Protein 8JB1 (pdb70)

Foldseek 3Di:
DDPPCVVVQLVLLVLCQVLQVLCCPVAVEWEAALPHTPPPDDSVVVSVRQVCLCLFLVDDSVLQVVLSVLVSPQQFAHAHEYSHVQSVDQVVDPHPPSNVSCCVLPVVTRDDHNDDDAAEAEEEDQPLQNLLLVLCQVVVCSRRVHYAYAEYEEADDDLCVLVVSLVPSQQDPQQGGRPADWDADSVQCWIDGHPHTYHYHHDPFLQEAQCVVSVAAQYEYEYAPPPAQEPVRQCSNVNHHRYQAYEYLAHHDDPAAADQPLQCLVVDDLPHRYHYPHALLQNACLVVQVLCCVPWHFQAKEKEKAFEQDDQEECAADDHPDNQRNHRLQPDWTKAADCNQVSSCVRVVVCPPRYYYTYIYYNDHWKMKIKMKTQTNWADDLVVVLVSQSCCCSPNSQVQAEAEDADPPDDGSVCAPPQHSWYWDSVPWDGGTSITITMIMGGSRNNSSNSSVVSNCVSSVNDRHYGD/DCPVVVVLLVLLVLVQVLQVLCCPPALEFEAAQPGTPHPDHSVVVVVRQCCCVLQPPGGGSVLLSVVSVLVNPQQFHHFYEHSHVLSVVDVVVDDDDSNVSCCVLCVVTRPDHNDDDAAEAEEEDCPLQNLLLVLVQVVVCSNFVHYAHAEYEDADDDLCVLVVSLVCNQQDPQQGGRPADWDADSVQQWIDGHPHTYHYHHDDFLQAAACVVRVAAQYEYEYAPPPAQECVRQCSNVNHHRYQAYEYAAHHDDPAQADQPLQCLVVDDPPHRYHYPHALVLLACLVPCVLCCVVWRFQAKEKEKAFEQDDQEDCDADDHDFDRRRHHLQPDFDKGDDCNQVSSCSRVVVCVPRYYYIYTYHNDHWKMKMKMKTQTPFADDLVVSLVSLCCCCCPNSLVQQEAEDADPDDDRSVQNPRQHSWYWHSVPWDGDTRITITMIMGGRNNNSSNSSVVSSCVNSVRDGDYGD

B-factor: mean 45.36, std 25.57, range [11.89, 153.7]

Radius of gyration: 29.37 Å; Cα contacts (8 Å, |Δi|>4): 1991; chains: 2; bounding box: 68×68×84 Å

Nearest PDB structures (foldseek):
  8jb1-assembly1_A-2  TM=1.002E+00  e=1.514E-96  Corynebacterium glutamicum ATCC 13032
  4boy-assembly1_A  TM=9.508E-01  e=4.378E-37  Thermosynechococcus vestitus
  3doc-assembly1_A  TM=9.496E-01  e=2.221E-36  Brucella abortus 2308
  3hja-assembly1_C  TM=9.270E-01  e=7.914E-35  Borreliella burgdorferi B31
  9iil-assembly1_B  TM=9.181E-01  e=3.804E-34  Acinetobacter baumannii

Structure (mmCIF, N/CA/C/O backbone):
data_8JB1
#
_entry.id   8JB1
#
_cell.length_a   92.754
_cell.length_b   92.754
_cell.length_c   287.554
_cell.angle_alpha   90.00
_cell.angle_beta   90.00
_cell.angle_gamma   90.00
#
_symmetry.space_group_name_H-M   'P 43 2 2'
#
loop_
_entity.id
_entity.type
_entity.pdbx_description
1 polymer 'Glyceraldehyde-3-phosphate dehydrogenase'
2 non-polymer 'NADP NICOTINAMIDE-ADENINE-DINUCLEOTIDE PHOSPHATE'
3 non-polymer GLYCEROL
4 water water
#
loop_
_atom_site.group_PDB
_atom_site.id
_atom_site.type_symbol
_atom_site.label_atom_id
_atom_site.label_alt_id
_atom_site.label_comp_id
_atom_site.label_asym_id
_atom_site.label_entity_id
_atom_site.label_seq_id
_atom_site.pdbx_PDB_ins_code
_atom_site.Cartn_x
_atom_site.Cartn_y
_atom_site.Cartn_z
_atom_site.occupancy
_atom_site.B_iso_or_equiv
_atom_site.auth_seq_id
_atom_site.auth_comp_id
_atom_site.auth_asym_id
_atom_site.auth_atom_id
_atom_site.pdbx_PDB_model_num
ATOM 1 N N . HIS A 1 3 ? -27.995 12.824 21.212 1.00 74.52 3 HIS A N 1
ATOM 2 C CA . HIS A 1 3 ? -29.290 13.419 21.652 1.00 78.79 3 HIS A CA 1
ATOM 3 C C . HIS A 1 3 ? -29.149 13.811 23.128 1.00 74.51 3 HIS A C 1
ATOM 4 O O . HIS A 1 3 ? -28.034 13.880 23.646 1.00 74.94 3 HIS A O 1
ATOM 11 N N . ASN A 1 4 ? -30.283 14.110 23.779 1.00 65.35 4 ASN A N 1
ATOM 12 C CA . ASN A 1 4 ? -30.329 14.428 25.196 1.00 67.56 4 ASN A CA 1
ATOM 13 C C . ASN A 1 4 ? -31.734 14.178 25.741 1.00 66.35 4 ASN A C 1
ATOM 14 O O . ASN A 1 4 ? -32.645 13.806 24.995 1.00 69.27 4 ASN A O 1
ATOM 19 N N . HIS A 1 5 ? -31.891 14.431 27.049 1.00 57.60 5 HIS A N 1
ATOM 20 C CA . HIS A 1 5 ? -33.171 14.365 27.729 1.00 56.96 5 HIS A CA 1
ATOM 21 C C . HIS A 1 5 ? -33.374 15.652 28.535 1.00 59.18 5 HIS A C 1
ATOM 22 O O . HIS A 1 5 ? -33.764 15.609 29.702 1.00 53.28 5 HIS A O 1
ATOM 29 N N . LYS A 1 6 ? -33.097 16.809 27.916 1.00 73.59 6 LYS A N 1
ATOM 30 C CA . LYS A 1 6 ? -33.308 18.109 28.550 1.00 81.70 6 LYS A CA 1
ATOM 31 C C . LYS A 1 6 ? -34.795 18.321 28.845 1.00 84.52 6 LYS A C 1
ATOM 32 O O . LYS A 1 6 ? -35.160 19.190 29.629 1.00 82.52 6 LYS A O 1
ATOM 38 N N . ASP A 1 7 ? -35.641 17.501 28.213 1.00 91.20 7 ASP A N 1
ATOM 39 C CA . ASP A 1 7 ? -37.070 17.732 28.110 1.00 85.10 7 ASP A CA 1
ATOM 40 C C . ASP A 1 7 ? -37.827 16.627 28.844 1.00 80.66 7 ASP A C 1
ATOM 41 O O . ASP A 1 7 ? -39.038 16.513 28.675 1.00 84.91 7 ASP A O 1
ATOM 46 N N . TRP A 1 8 ? -37.112 15.820 29.645 1.00 66.10 8 TRP A N 1
ATOM 47 C CA . TRP A 1 8 ? -37.668 14.602 30.221 1.00 60.90 8 TRP A CA 1
ATOM 48 C C . TRP A 1 8 ? -38.808 14.894 31.209 1.00 68.66 8 TRP A C 1
ATOM 49 O O . TRP A 1 8 ? -39.835 14.202 31.209 1.00 62.34 8 TRP A O 1
ATOM 60 N N . ASN A 1 9 ? -38.622 15.904 32.069 1.00 70.92 9 ASN A N 1
ATOM 61 C CA . ASN A 1 9 ? -39.636 16.247 33.053 1.00 72.16 9 ASN A CA 1
ATOM 62 C C . ASN A 1 9 ? -40.861 16.817 32.329 1.00 77.27 9 ASN A C 1
ATOM 63 O O . ASN A 1 9 ? -41.985 16.602 32.785 1.00 72.01 9 ASN A O 1
ATOM 68 N N . ASP A 1 10 ? -40.656 17.496 31.184 1.00 73.36 10 ASP A N 1
ATOM 69 C CA . ASP A 1 10 ? -41.765 17.889 30.318 1.00 74.61 10 ASP A CA 1
ATOM 70 C C . ASP A 1 10 ? -42.522 16.650 29.838 1.00 69.81 10 ASP A C 1
ATOM 71 O O . ASP A 1 10 ? -43.753 16.643 29.836 1.00 71.20 10 ASP A O 1
ATOM 76 N N . ARG A 1 11 ? -41.765 15.619 29.426 1.00 67.38 11 ARG A N 1
ATOM 77 C CA . ARG A 1 11 ? -42.321 14.422 28.814 1.00 62.98 11 ARG A CA 1
ATOM 78 C C . ARG A 1 11 ? -43.148 13.640 29.831 1.00 59.17 11 ARG A C 1
ATOM 79 O O . ARG A 1 11 ? -44.222 13.161 29.484 1.00 62.22 11 ARG A O 1
ATOM 87 N N . ILE A 1 12 ? -42.672 13.528 31.076 1.00 59.79 12 ILE A N 1
ATOM 88 C CA . ILE A 1 12 ? -43.400 12.783 32.097 1.00 68.60 12 ILE A CA 1
ATOM 89 C C . ILE A 1 12 ? -44.773 13.425 32.276 1.00 67.53 12 ILE A C 1
ATOM 90 O O . ILE A 1 12 ? -45.761 12.707 32.419 1.00 61.52 12 ILE A O 1
ATOM 95 N N . ALA A 1 13 ? -44.793 14.770 32.282 1.00 67.13 13 ALA A N 1
ATOM 96 C CA . ALA A 1 13 ? -45.957 15.582 32.621 1.00 70.34 13 ALA A CA 1
ATOM 97 C C . ALA A 1 13 ? -47.169 15.230 31.755 1.00 65.02 13 ALA A C 1
ATOM 98 O O . ALA A 1 13 ? -48.276 15.012 32.256 1.00 61.56 13 ALA A O 1
ATOM 100 N N . VAL A 1 14 ? -46.928 15.213 30.445 1.00 59.15 14 VAL A N 1
ATOM 101 C CA . VAL A 1 14 ? -47.927 14.891 29.451 1.00 58.25 14 VAL A CA 1
ATOM 102 C C . VAL A 1 14 ? -48.414 13.458 29.655 1.00 62.77 14 VAL A C 1
ATOM 103 O O . VAL A 1 14 ? -49.607 13.227 29.833 1.00 67.26 14 VAL A O 1
ATOM 107 N N . ALA A 1 15 ? -47.485 12.497 29.605 1.00 59.45 15 ALA A N 1
ATOM 108 C CA . ALA A 1 15 ? -47.823 11.091 29.743 1.00 55.22 15 ALA A CA 1
ATOM 109 C C . ALA A 1 15 ? -48.885 10.918 30.824 1.00 56.08 15 ALA A C 1
ATOM 110 O O . ALA A 1 15 ? -49.839 10.172 30.625 1.00 53.95 15 ALA A O 1
ATOM 112 N N . GLU A 1 16 ? -48.702 11.622 31.953 1.00 60.50 16 GLU A N 1
ATOM 113 C CA . GLU A 1 16 ? -49.537 11.494 33.142 1.00 64.52 16 GLU A CA 1
ATOM 114 C C . GLU A 1 16 ? -50.948 12.048 32.930 1.00 69.11 16 GLU A C 1
ATOM 115 O O . GLU A 1 16 ? -51.873 11.608 33.602 1.00 58.56 16 GLU A O 1
ATOM 121 N N . GLU A 1 17 ? -51.102 13.044 32.043 1.00 77.38 17 GLU A N 1
ATOM 122 C CA . GLU A 1 17 ? -52.415 13.508 31.613 1.00 78.60 17 GLU A CA 1
ATOM 123 C C . GLU A 1 17 ? -53.056 12.503 30.660 1.00 69.62 17 GLU A C 1
ATOM 124 O O . GLU A 1 17 ? -54.259 12.581 30.431 1.00 75.75 17 GLU A O 1
ATOM 130 N N . MET A 1 18 ? -52.261 11.586 30.091 1.00 60.09 18 MET A N 1
ATOM 131 C CA . MET A 1 18 ? -52.804 10.511 29.278 1.00 56.81 18 MET A CA 1
ATOM 132 C C . MET A 1 18 ? -53.424 9.442 30.168 1.00 54.55 18 MET A C 1
ATOM 133 O O . MET A 1 18 ? -54.548 9.026 29.924 1.00 59.22 18 MET A O 1
ATOM 138 N N . VAL A 1 19 ? -52.697 9.029 31.211 1.00 62.18 19 VAL A N 1
ATOM 139 C CA . VAL A 1 19 ? -53.019 7.833 31.982 1.00 66.11 19 VAL A CA 1
ATOM 140 C C . VAL A 1 19 ? -54.504 7.769 32.350 1.00 68.48 19 VAL A C 1
ATOM 141 O O . VAL A 1 19 ? -55.125 6.731 32.133 1.00 70.44 19 VAL A O 1
ATOM 145 N N . PRO A 1 20 ? -55.128 8.823 32.936 1.00 68.30 20 PRO A N 1
ATOM 146 C CA . PRO A 1 20 ? -56.543 8.747 33.312 1.00 68.13 20 PRO A CA 1
ATOM 147 C C . PRO A 1 20 ? -57.466 8.547 32.111 1.00 61.71 20 PRO A C 1
ATOM 148 O O . PRO A 1 20 ? -58.566 8.032 32.267 1.00 64.32 20 PRO A O 1
ATOM 152 N N . LEU A 1 21 ? -57.013 8.957 30.922 1.00 59.01 21 LEU A N 1
ATOM 153 C CA . LEU A 1 21 ? -57.820 8.877 29.716 1.00 65.49 21 LEU A CA 1
ATOM 154 C C . LEU A 1 21 ? -57.670 7.500 29.069 1.00 63.59 21 LEU A C 1
ATOM 155 O O . LEU A 1 21 ? -58.659 6.938 28.600 1.00 67.40 21 LEU A O 1
ATOM 160 N N . ILE A 1 22 ? -56.442 6.962 29.034 1.00 57.94 22 ILE A N 1
ATOM 161 C CA . ILE A 1 22 ? -56.222 5.587 28.600 1.00 57.88 22 ILE A CA 1
ATOM 162 C C . ILE A 1 22 ? -57.056 4.647 29.475 1.00 58.51 22 ILE A C 1
ATOM 163 O O . ILE A 1 22 ? -57.656 3.709 28.961 1.00 56.15 22 ILE A O 1
ATOM 168 N N . GLY A 1 23 ? -57.104 4.938 30.784 1.00 62.68 23 GLY A N 1
ATOM 169 C CA . GLY A 1 23 ? -57.834 4.151 31.767 1.00 70.15 23 GLY A CA 1
ATOM 170 C C . GLY A 1 23 ? -59.357 4.227 31.635 1.00 74.36 23 GLY A C 1
ATOM 171 O O . GLY A 1 23 ? -60.055 3.304 32.050 1.00 86.75 23 GLY A O 1
ATOM 172 N N . ARG A 1 24 ? -59.885 5.338 31.112 1.00 81.17 24 ARG A N 1
ATOM 173 C CA . ARG A 1 24 ? -61.319 5.446 30.871 1.00 80.93 24 ARG A CA 1
ATOM 174 C C . ARG A 1 24 ? -61.679 4.465 29.767 1.00 69.86 24 ARG A C 1
ATOM 175 O O . ARG A 1 24 ? -62.516 3.597 29.969 1.00 73.37 24 ARG A O 1
ATOM 183 N N . LEU A 1 25 ? -61.003 4.628 28.625 1.00 61.29 25 LEU A N 1
ATOM 184 C CA . LEU A 1 25 ? -61.241 3.846 27.427 1.00 65.05 25 LEU A CA 1
ATOM 185 C C . LEU A 1 25 ? -61.275 2.361 27.766 1.00 67.83 25 LEU A C 1
ATOM 186 O O . LEU A 1 25 ? -62.197 1.654 27.371 1.00 76.15 25 LEU A O 1
ATOM 191 N N . HIS A 1 26 ? -60.277 1.917 28.531 1.00 60.88 26 HIS A N 1
ATOM 192 C CA . HIS A 1 26 ? -60.115 0.514 28.874 1.00 55.53 26 HIS A CA 1
ATOM 193 C C . HIS A 1 26 ? -61.305 0.047 29.723 1.00 54.16 26 HIS A C 1
ATOM 194 O O . HIS A 1 26 ? -61.853 -1.028 29.466 1.00 49.68 26 HIS A O 1
ATOM 201 N N . ARG A 1 27 ? -61.705 0.832 30.735 1.00 54.79 27 ARG A N 1
ATOM 202 C CA . ARG A 1 27 ? -62.799 0.415 31.607 1.00 66.13 27 ARG A CA 1
ATOM 203 C C . ARG A 1 27 ? -64.137 0.557 30.880 1.00 66.06 27 ARG A C 1
ATOM 204 O O . ARG A 1 27 ? -64.836 -0.426 30.659 1.00 57.00 27 ARG A O 1
ATOM 212 N N . ASN A 1 28 ? -64.456 1.795 30.484 1.00 77.50 28 ASN A N 1
ATOM 213 C CA . ASN A 1 28 ? -65.762 2.169 29.961 1.00 70.26 28 ASN A CA 1
ATOM 214 C C . ASN A 1 28 ? -66.022 1.508 28.611 1.00 63.62 28 ASN A C 1
ATOM 215 O O . ASN A 1 28 ? -67.101 0.964 28.392 1.00 56.10 28 ASN A O 1
ATOM 220 N N . ASN A 1 29 ? -65.024 1.543 27.725 1.00 58.91 29 ASN A N 1
ATOM 221 C CA . ASN A 1 29 ? -65.257 1.265 26.321 1.00 61.01 29 ASN A CA 1
ATOM 222 C C . ASN A 1 29 ? -64.508 0.024 25.836 1.00 60.08 29 ASN A C 1
ATOM 223 O O . ASN A 1 29 ? -64.561 -0.268 24.652 1.00 59.60 29 ASN A O 1
ATOM 228 N N . ASN A 1 30 ? -63.816 -0.701 26.728 1.00 67.99 30 ASN A N 1
ATOM 229 C CA . ASN A 1 30 ? -63.115 -1.941 26.387 1.00 64.74 30 ASN A CA 1
ATOM 230 C C . ASN A 1 30 ? -62.180 -1.725 25.188 1.00 58.01 30 ASN A C 1
ATOM 231 O O . ASN A 1 30 ? -62.135 -2.533 24.260 1.00 55.86 30 ASN A O 1
ATOM 236 N N . VAL A 1 31 ? -61.409 -0.632 25.259 1.00 52.05 31 VAL A N 1
ATOM 237 C CA . VAL A 1 31 ? -60.466 -0.225 24.228 1.00 56.38 31 VAL A CA 1
ATOM 238 C C . VAL A 1 31 ? -59.052 -0.240 24.810 1.00 55.79 31 VAL A C 1
ATOM 239 O O . VAL A 1 31 ? -58.770 0.417 25.814 1.00 56.60 31 VAL A O 1
ATOM 243 N N . VAL A 1 32 ? -58.159 -0.957 24.133 1.00 55.00 32 VAL A N 1
ATOM 244 C CA . VAL A 1 32 ? -56.739 -0.923 24.431 1.00 52.08 32 VAL A CA 1
ATOM 245 C C . VAL A 1 32 ? -56.100 0.027 23.433 1.00 54.89 32 VAL A C 1
ATOM 246 O O . VAL A 1 32 ? -56.373 -0.055 22.238 1.00 61.75 32 VAL A O 1
ATOM 250 N N . VAL A 1 33 ? -55.209 0.873 23.938 1.00 57.21 33 VAL A N 1
ATOM 251 C CA . VAL A 1 33 ? -54.594 1.923 23.143 1.00 58.80 33 VAL A CA 1
ATOM 252 C C . VAL A 1 33 ? -53.103 1.600 22.971 1.00 54.35 33 VAL A C 1
ATOM 253 O O . VAL A 1 33 ? -52.459 1.168 23.923 1.00 44.98 33 VAL A O 1
ATOM 257 N N . SER A 1 34 ? -52.581 1.733 21.734 1.00 60.02 34 SER A N 1
ATOM 258 C CA . SER A 1 34 ? -51.172 1.460 21.442 1.00 62.42 34 SER A CA 1
ATOM 259 C C . SER A 1 34 ? -50.552 2.520 20.522 1.00 61.91 34 SER A C 1
ATOM 260 O O . SER A 1 34 ? -51.227 3.373 19.942 1.00 61.65 34 SER A O 1
ATOM 263 N N . VAL A 1 35 ? -49.227 2.440 20.392 1.00 62.72 35 VAL A N 1
ATOM 264 C CA . VAL A 1 35 ? -48.477 3.263 19.459 1.00 65.26 35 VAL A CA 1
ATOM 265 C C . VAL A 1 35 ? -47.575 2.334 18.650 1.00 63.61 35 VAL A C 1
ATOM 266 O O . VAL A 1 35 ? -46.599 1.789 19.170 1.00 64.12 35 VAL A O 1
ATOM 270 N N . PHE A 1 36 ? -47.959 2.143 17.382 1.00 64.38 36 PHE A N 1
ATOM 271 C CA . PHE A 1 36 ? -47.313 1.229 16.452 1.00 63.56 36 PHE A CA 1
ATOM 272 C C . PHE A 1 36 ? -46.932 -0.070 17.159 1.00 61.68 36 PHE A C 1
ATOM 273 O O . PHE A 1 36 ? -45.782 -0.498 17.098 1.00 61.81 36 PHE A O 1
ATOM 281 N N . GLY A 1 37 ? -47.926 -0.678 17.825 1.00 64.94 37 GLY A N 1
ATOM 282 C CA . GLY A 1 37 ? -47.822 -2.030 18.350 1.00 71.32 37 GLY A CA 1
ATOM 283 C C . GLY A 1 37 ? -47.213 -2.101 19.749 1.00 71.27 37 GLY A C 1
ATOM 284 O O . GLY A 1 37 ? -46.734 -3.158 20.170 1.00 61.02 37 GLY A O 1
ATOM 285 N N . ARG A 1 38 ? -47.223 -0.978 20.474 1.00 73.35 38 ARG A N 1
ATOM 286 C CA . ARG A 1 38 ? -46.797 -0.993 21.867 1.00 74.60 38 ARG A CA 1
ATOM 287 C C . ARG A 1 38 ? -47.953 -0.507 22.731 1.00 69.01 38 ARG A C 1
ATOM 288 O O . ARG A 1 38 ? -48.509 0.554 22.466 1.00 62.21 38 ARG A O 1
ATOM 296 N N . LEU A 1 39 ? -48.312 -1.284 23.757 1.00 65.14 39 LEU A N 1
ATOM 297 C CA . LEU A 1 39 ? -49.496 -0.955 24.535 1.00 65.15 39 LEU A CA 1
ATOM 298 C C . LEU A 1 39 ? -49.158 0.182 25.493 1.00 57.86 39 LEU A C 1
ATOM 299 O O . LEU A 1 39 ? -48.001 0.424 25.792 1.00 54.50 39 LEU A O 1
ATOM 304 N N . LEU A 1 40 ? -50.190 0.883 25.955 1.00 55.96 40 LEU A N 1
ATOM 305 C CA . LEU A 1 40 ? -50.026 1.899 26.975 1.00 57.86 40 LEU A CA 1
ATOM 306 C C . LEU A 1 40 ? -51.021 1.618 28.095 1.00 61.09 40 LEU A C 1
ATOM 307 O O . LEU A 1 40 ? -51.448 2.534 28.799 1.00 64.98 40 LEU A O 1
ATOM 312 N N . VAL A 1 41 ? -51.378 0.340 28.263 1.00 56.68 41 VAL A N 1
ATOM 313 C CA . VAL A 1 41 ? -52.330 -0.040 29.290 1.00 54.64 41 VAL A CA 1
ATOM 314 C C . VAL A 1 41 ? -51.607 -0.856 30.356 1.00 52.15 41 VAL A C 1
ATOM 315 O O . VAL A 1 41 ? -51.065 -1.921 30.089 1.00 57.06 41 VAL A O 1
ATOM 319 N N . ASN A 1 42 ? -51.606 -0.338 31.580 1.00 60.00 42 ASN A N 1
ATOM 320 C CA . ASN A 1 42 ? -51.039 -1.060 32.706 1.00 69.14 42 ASN A CA 1
ATOM 321 C C . ASN A 1 42 ? -49.515 -1.013 32.577 1.00 68.76 42 ASN A C 1
ATOM 322 O O . ASN A 1 42 ? -48.816 -1.962 32.922 1.00 76.51 42 ASN A O 1
ATOM 327 N N . VAL A 1 43 ? -49.025 0.126 32.079 1.00 57.91 43 VAL A N 1
ATOM 328 C CA . VAL A 1 43 ? -47.607 0.413 32.025 1.00 53.63 43 VAL A CA 1
ATOM 329 C C . VAL A 1 43 ? -47.354 1.723 32.766 1.00 54.03 43 VAL A C 1
ATOM 330 O O . VAL A 1 43 ? -48.269 2.531 32.967 1.00 48.64 43 VAL A O 1
ATOM 334 N N . SER A 1 44 ? -46.085 1.897 33.153 1.00 54.28 44 SER A N 1
ATOM 335 C CA . SER A 1 44 ? -45.603 3.063 33.876 1.00 56.06 44 SER A CA 1
ATOM 336 C C . SER A 1 44 ? -45.743 4.292 32.987 1.00 50.05 44 SER A C 1
ATOM 337 O O . SER A 1 44 ? -45.966 4.156 31.790 1.00 46.90 44 SER A O 1
ATOM 340 N N . ASP A 1 45 ? -45.559 5.481 33.570 1.00 56.32 45 ASP A N 1
ATOM 341 C CA . ASP A 1 45 ? -45.436 6.712 32.798 1.00 61.45 45 ASP A CA 1
ATOM 342 C C . ASP A 1 45 ? -44.148 6.657 31.968 1.00 64.77 45 ASP A C 1
ATOM 343 O O . ASP A 1 45 ? -44.078 7.199 30.861 1.00 53.65 45 ASP A O 1
ATOM 348 N N . ILE A 1 46 ? -43.129 5.958 32.491 1.00 58.06 46 ILE A N 1
ATOM 349 C CA . ILE A 1 46 ? -41.859 5.878 31.796 1.00 53.81 46 ILE A CA 1
ATOM 350 C C . ILE A 1 46 ? -41.983 5.088 30.491 1.00 53.51 46 ILE A C 1
ATOM 351 O O . ILE A 1 46 ? -41.399 5.494 29.493 1.00 58.67 46 ILE A O 1
ATOM 356 N N . ASP A 1 47 ? -42.737 3.984 30.465 1.00 50.68 47 ASP A N 1
ATOM 357 C CA . ASP A 1 47 ? -42.932 3.237 29.222 1.00 55.46 47 ASP A CA 1
ATOM 358 C C . ASP A 1 47 ? -43.732 4.040 28.184 1.00 53.61 47 ASP A C 1
ATOM 359 O O . ASP A 1 47 ? -43.637 3.816 26.978 1.00 48.39 47 ASP A O 1
ATOM 364 N N . ILE A 1 48 ? -44.579 4.959 28.640 1.00 53.13 48 ILE A N 1
ATOM 365 C CA . ILE A 1 48 ? -45.350 5.749 27.703 1.00 55.44 48 ILE A CA 1
ATOM 366 C C . ILE A 1 48 ? -44.388 6.698 26.995 1.00 61.42 48 ILE A C 1
ATOM 367 O O . ILE A 1 48 ? -44.559 6.969 25.809 1.00 59.26 48 ILE A O 1
ATOM 372 N N . ILE A 1 49 ? -43.377 7.181 27.734 1.00 68.37 49 ILE A N 1
ATOM 373 C CA . ILE A 1 49 ? -42.318 8.019 27.180 1.00 73.56 49 ILE A CA 1
ATOM 374 C C . ILE A 1 49 ? -41.478 7.189 26.205 1.00 69.93 49 ILE A C 1
ATOM 375 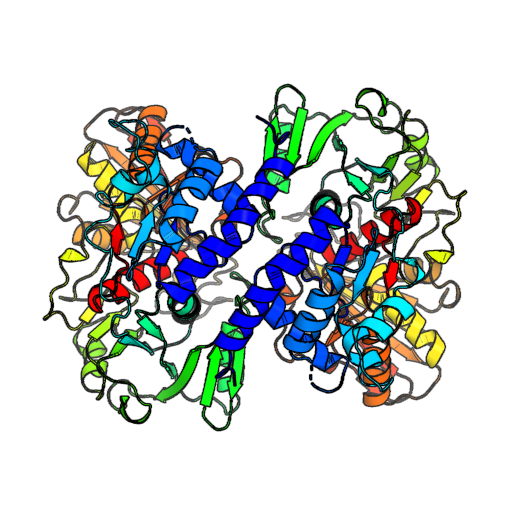O O . ILE A 1 49 ? -41.326 7.596 25.058 1.00 62.27 49 ILE A O 1
ATOM 380 N N . LYS A 1 50 ? -40.944 6.038 26.664 1.00 76.23 50 LYS A N 1
ATOM 381 C CA . LYS A 1 50 ? -40.188 5.113 25.819 1.00 76.52 50 LYS A CA 1
ATOM 382 C C . LYS A 1 50 ? -40.980 4.789 24.549 1.00 83.24 50 LYS A C 1
ATOM 383 O O . LYS A 1 50 ? -40.433 4.733 23.443 1.00 71.53 50 LYS A O 1
ATOM 389 N N . SER A 1 51 ? -42.293 4.624 24.724 1.00 89.90 51 SER A N 1
ATOM 390 C CA . SER A 1 51 ? -43.122 3.993 23.720 1.00 91.83 51 SER A CA 1
ATOM 391 C C . SER A 1 51 ? -43.588 4.986 22.651 1.00 86.48 51 SER A C 1
ATOM 392 O O . SER A 1 51 ? -43.966 4.578 21.557 1.00 92.17 51 SER A O 1
ATOM 395 N N . HIS A 1 52 ? -43.574 6.286 22.949 1.00 76.55 52 HIS A N 1
ATOM 396 C CA . HIS A 1 52 ? -43.809 7.289 21.921 1.00 80.82 52 HIS A CA 1
ATOM 397 C C . HIS A 1 52 ? -42.493 7.650 21.234 1.00 86.90 52 HIS A C 1
ATOM 398 O O . HIS A 1 52 ? -42.497 8.172 20.118 1.00 71.11 52 HIS A O 1
ATOM 405 N N . ARG A 1 53 ? -41.382 7.382 21.938 1.00 98.67 53 ARG A N 1
ATOM 406 C CA . ARG A 1 53 ? -40.029 7.650 21.473 1.00 103.01 53 ARG A CA 1
ATOM 407 C C . ARG A 1 53 ? -39.677 6.707 20.321 1.00 97.10 53 ARG A C 1
ATOM 408 O O . ARG A 1 53 ? -39.102 7.138 19.324 1.00 77.14 53 ARG A O 1
ATOM 416 N N . TYR A 1 54 ? -40.041 5.423 20.447 1.00 99.85 54 TYR A N 1
ATOM 417 C CA . TYR A 1 54 ? -39.675 4.434 19.444 1.00 101.10 54 TYR A CA 1
ATOM 418 C C . TYR A 1 54 ? -40.588 4.529 18.219 1.00 85.17 54 TYR A C 1
ATOM 419 O O . TYR A 1 54 ? -40.536 3.648 17.367 1.00 97.69 54 TYR A O 1
ATOM 428 N N . ALA A 1 55 ? -41.367 5.621 18.111 1.00 80.42 55 ALA A N 1
ATOM 429 C CA . ALA A 1 55 ? -42.171 5.931 16.930 1.00 86.22 55 ALA A CA 1
ATOM 430 C C . ALA A 1 55 ? -41.379 6.736 15.891 1.00 93.70 55 ALA A C 1
ATOM 431 O O . ALA A 1 55 ? -41.934 7.083 14.847 1.00 91.32 55 ALA A O 1
ATOM 433 N N . ARG A 1 56 ? -40.100 7.047 16.174 1.00 101.38 56 ARG A N 1
ATOM 434 C CA . ARG A 1 56 ? -39.204 7.661 15.197 1.00 95.56 56 ARG A CA 1
ATOM 435 C C . ARG A 1 56 ? -38.599 6.587 14.290 1.00 91.13 56 ARG A C 1
ATOM 436 O O . ARG A 1 56 ? -38.078 6.913 13.228 1.00 92.64 56 ARG A O 1
ATOM 444 N N . HIS A 1 57 ? -38.661 5.315 14.721 1.00 88.10 57 HIS A N 1
ATOM 445 C CA . HIS A 1 57 ? -38.187 4.189 13.932 1.00 78.28 57 HIS A CA 1
ATOM 446 C C . HIS A 1 57 ? -39.099 3.956 12.735 1.00 77.32 57 HIS A C 1
ATOM 447 O O . HIS A 1 57 ? -38.684 3.352 11.750 1.00 75.20 57 HIS A O 1
ATOM 454 N N . ILE A 1 58 ? -40.333 4.460 12.826 1.00 81.20 58 ILE A N 1
ATOM 455 C CA . ILE A 1 58 ? -41.426 3.973 12.004 1.00 90.78 58 ILE A CA 1
ATOM 456 C C . ILE A 1 58 ? -41.794 5.035 10.964 1.00 94.10 58 ILE A C 1
ATOM 457 O O . ILE A 1 58 ? -41.537 4.821 9.779 1.00 92.92 58 ILE A O 1
ATOM 462 N N . ILE A 1 59 ? -42.362 6.177 11.394 1.00 93.79 59 ILE A N 1
ATOM 463 C CA . ILE A 1 59 ? -42.594 7.298 10.486 1.00 93.53 59 ILE A CA 1
ATOM 464 C C . ILE A 1 59 ? -41.300 8.106 10.323 1.00 100.17 59 ILE A C 1
ATOM 465 O O . ILE A 1 59 ? -40.849 8.299 9.195 1.00 95.68 59 ILE A O 1
ATOM 470 N N . SER A 1 60 ? -40.696 8.533 11.449 1.00 101.85 60 SER A N 1
ATOM 471 C CA . SER A 1 60 ? -39.388 9.181 11.499 1.00 92.74 60 SER A CA 1
ATOM 472 C C . SER A 1 60 ? -39.261 10.047 12.768 1.00 98.71 60 SER A C 1
ATOM 473 O O . SER A 1 60 ? -39.841 11.167 12.808 1.00 88.67 60 SER A O 1
ATOM 476 N N . LEU A 1 63 ? -42.480 11.295 17.437 1.00 86.59 63 LEU A N 1
ATOM 477 C CA . LEU A 1 63 ? -43.902 11.706 17.607 1.00 94.95 63 LEU A CA 1
ATOM 478 C C . LEU A 1 63 ? -44.095 12.405 18.952 1.00 92.63 63 LEU A C 1
ATOM 479 O O . LEU A 1 63 ? -43.915 11.799 20.010 1.00 71.65 63 LEU A O 1
ATOM 484 N N . PRO A 1 64 ? -44.508 13.694 18.950 1.00 106.69 64 PRO A N 1
ATOM 485 C CA . PRO A 1 64 ? -44.929 14.371 20.178 1.00 104.33 64 PRO A CA 1
ATOM 486 C C . PRO A 1 64 ? -46.036 13.621 20.917 1.00 93.79 64 PRO A C 1
ATOM 487 O O . PRO A 1 64 ? -46.853 12.929 20.308 1.00 79.01 64 PRO A O 1
ATOM 491 N N . LEU A 1 65 ? -46.049 13.789 22.243 1.00 90.73 65 LEU A N 1
ATOM 492 C CA . LEU A 1 65 ? -47.049 13.177 23.101 1.00 91.50 65 LEU A CA 1
ATOM 493 C C . LEU A 1 65 ? -48.409 13.851 22.900 1.00 107.68 65 LEU A C 1
ATOM 494 O O . LEU A 1 65 ? -49.445 13.197 23.029 1.00 109.53 65 LEU A O 1
ATOM 499 N N . GLU A 1 66 ? -48.399 15.150 22.559 1.00 116.88 66 GLU A N 1
ATOM 500 C CA . GLU A 1 66 ? -49.619 15.939 22.423 1.00 116.77 66 GLU A CA 1
ATOM 501 C C . GLU A 1 66 ? -50.509 15.385 21.309 1.00 108.19 66 GLU A C 1
ATOM 502 O O . GLU A 1 66 ? -51.728 15.376 21.450 1.00 109.62 66 GLU A O 1
ATOM 508 N N . SER A 1 67 ? -49.907 14.941 20.197 1.00 102.40 67 SER A N 1
ATOM 509 C CA . SER A 1 67 ? -50.664 14.318 19.121 1.00 100.52 67 SER A CA 1
ATOM 510 C C . SER A 1 67 ? -51.495 13.161 19.675 1.00 88.92 67 SER A C 1
ATOM 511 O O . SER A 1 67 ? -52.609 12.919 19.227 1.00 79.65 67 SER A O 1
ATOM 514 N N . SER A 1 68 ? -50.938 12.437 20.650 1.00 77.13 68 SER A N 1
ATOM 515 C CA . SER A 1 68 ? -51.676 11.369 21.293 1.00 69.53 68 SER A CA 1
ATOM 516 C C . SER A 1 68 ? -52.723 11.945 22.235 1.00 72.86 68 SER A C 1
ATOM 517 O O . SER A 1 68 ? -53.878 11.519 22.174 1.00 77.88 68 SER A O 1
ATOM 520 N N . LEU A 1 69 ? -52.309 12.911 23.073 1.00 67.12 69 LEU A N 1
ATOM 521 C CA . LEU A 1 69 ? -53.174 13.501 24.091 1.00 69.35 69 LEU A CA 1
ATOM 522 C C . LEU A 1 69 ? -54.314 14.297 23.445 1.00 70.59 69 LEU A C 1
ATOM 523 O O . LEU A 1 69 ? -55.413 14.417 24.002 1.00 65.57 69 LEU A O 1
ATOM 528 N N . ASP A 1 70 ? -54.050 14.845 22.258 1.00 69.88 70 ASP A N 1
ATOM 529 C CA . ASP A 1 70 ? -55.097 15.509 21.507 1.00 80.39 70 ASP A CA 1
ATOM 530 C C . ASP A 1 70 ? -56.078 14.428 21.031 1.00 78.20 70 ASP A C 1
ATOM 531 O O . ASP A 1 70 ? -57.269 14.530 21.313 1.00 77.60 70 ASP A O 1
ATOM 536 N N . ILE A 1 71 ? -55.572 13.341 20.426 1.00 84.26 71 ILE A N 1
ATOM 537 C CA . ILE A 1 71 ? -56.393 12.215 19.986 1.00 80.05 71 ILE A CA 1
ATOM 538 C C . ILE A 1 71 ? -57.288 11.698 21.120 1.00 76.10 71 ILE A C 1
ATOM 539 O O . ILE A 1 71 ? -58.495 11.541 20.932 1.00 71.88 71 ILE A O 1
ATOM 544 N N . LEU A 1 72 ? -56.691 11.420 22.285 1.00 78.32 72 LEU A N 1
ATOM 545 C CA . LEU A 1 72 ? -57.371 10.740 23.381 1.00 88.59 72 LEU A CA 1
ATOM 546 C C . LEU A 1 72 ? -58.654 11.460 23.797 1.00 95.27 72 LEU A C 1
ATOM 547 O O . LEU A 1 72 ? -59.671 10.801 24.034 1.00 95.42 72 LEU A O 1
ATOM 552 N N . ARG A 1 73 ? -58.591 12.797 23.922 1.00 99.59 73 ARG A N 1
ATOM 553 C CA . ARG A 1 73 ? -59.706 13.579 24.449 1.00 97.25 73 ARG A CA 1
ATOM 554 C C . ARG A 1 73 ? -60.898 13.549 23.496 1.00 89.51 73 ARG A C 1
ATOM 555 O O . ARG A 1 73 ? -61.995 13.934 23.892 1.00 95.34 73 ARG A O 1
ATOM 563 N N . GLU A 1 74 ? -60.681 13.106 22.250 1.00 81.65 74 GLU A N 1
ATOM 564 C CA . GLU A 1 74 ? -61.780 12.884 21.325 1.00 89.78 74 GLU A CA 1
ATOM 565 C C . GLU A 1 74 ? -62.454 11.535 21.603 1.00 93.30 74 GLU A C 1
ATOM 566 O O . GLU A 1 74 ? -63.625 11.361 21.252 1.00 92.94 74 GLU A O 1
ATOM 572 N N . LEU A 1 75 ? -61.735 10.591 22.238 1.00 82.56 75 LEU A N 1
ATOM 573 C CA . LEU A 1 75 ? -62.209 9.217 22.330 1.00 76.41 75 LEU A CA 1
ATOM 574 C C . LEU A 1 75 ? -62.977 8.983 23.629 1.00 77.73 75 LEU A C 1
ATOM 575 O O . LEU A 1 75 ? -63.663 7.974 23.741 1.00 85.02 75 LEU A O 1
ATOM 580 N N . VAL A 1 76 ? -62.886 9.899 24.599 1.00 85.52 76 VAL A N 1
ATOM 581 C CA . VAL A 1 76 ? -63.681 9.789 25.818 1.00 104.57 76 VAL A CA 1
ATOM 582 C C . VAL A 1 76 ? -65.165 10.048 25.515 1.00 108.60 76 VAL A C 1
ATOM 583 O O . VAL A 1 76 ? -66.036 9.541 26.226 1.00 97.56 76 VAL A O 1
ATOM 587 N N . ASP A 1 77 ? -65.440 10.847 24.469 1.00 110.49 77 ASP A N 1
ATOM 588 C CA . ASP A 1 77 ? -66.789 11.276 24.115 1.00 110.34 77 ASP A CA 1
ATOM 589 C C . ASP A 1 77 ? -67.406 10.333 23.081 1.00 102.72 77 ASP A C 1
ATOM 590 O O . ASP A 1 77 ? -68.603 10.062 23.128 1.00 108.78 77 ASP A O 1
ATOM 595 N N . MET A 1 78 ? -66.581 9.866 22.136 1.00 91.59 78 MET A N 1
ATOM 596 C CA . MET A 1 78 ? -67.002 8.979 21.063 1.00 88.57 78 MET A CA 1
ATOM 597 C C . MET A 1 78 ? -67.509 7.652 21.632 1.00 101.14 78 MET A C 1
ATOM 598 O O . MET A 1 78 ? -66.773 6.952 22.320 1.00 122.51 78 MET A O 1
ATOM 603 N N . ASN A 1 79 ? -68.778 7.319 21.345 1.00 109.96 79 ASN A N 1
ATOM 604 C CA . ASN A 1 79 ? -69.440 6.132 21.876 1.00 101.47 79 ASN A CA 1
ATOM 605 C C . ASN A 1 79 ? -68.788 4.890 21.268 1.00 102.06 79 ASN A C 1
ATOM 606 O O . ASN A 1 79 ? -69.305 4.315 20.310 1.00 98.68 79 ASN A O 1
ATOM 611 N N . LEU A 1 80 ? -67.651 4.484 21.845 1.00 98.15 80 LEU A N 1
ATOM 612 C CA . LEU A 1 80 ? -66.787 3.494 21.225 1.00 97.19 80 LEU A CA 1
ATOM 613 C C . LEU A 1 80 ? -67.080 2.101 21.780 1.00 89.28 80 LEU A C 1
ATOM 614 O O . LEU A 1 80 ? -67.614 1.947 22.881 1.00 67.19 80 LEU A O 1
ATOM 619 N N . GLY A 1 81 ? -66.685 1.109 20.970 1.00 97.47 81 GLY A N 1
ATOM 620 C CA . GLY A 1 81 ? -66.959 -0.304 21.183 1.00 97.88 81 GLY A CA 1
ATOM 621 C C . GLY A 1 81 ? -65.720 -1.027 21.706 1.00 87.44 81 GLY A C 1
ATOM 622 O O . GLY A 1 81 ? -65.022 -0.486 22.553 1.00 99.74 81 GLY A O 1
ATOM 623 N N . THR A 1 82 ? -65.440 -2.231 21.188 1.00 78.90 82 THR A N 1
ATOM 624 C CA . THR A 1 82 ? -64.265 -2.989 21.592 1.00 70.55 82 THR A CA 1
ATOM 625 C C . THR A 1 82 ? -63.252 -2.955 20.456 1.00 65.01 82 THR A C 1
ATOM 626 O O . THR A 1 82 ? -63.553 -3.411 19.355 1.00 64.19 82 THR A O 1
ATOM 630 N N . ALA A 1 83 ? -62.045 -2.450 20.746 1.00 63.32 83 ALA A N 1
ATOM 631 C CA . ALA A 1 83 ? -61.034 -2.268 19.716 1.00 61.06 83 ALA A CA 1
ATOM 632 C C . ALA A 1 83 ? -59.649 -2.086 20.323 1.00 60.41 83 ALA A C 1
ATOM 633 O O . ALA A 1 83 ? -59.504 -1.599 21.450 1.00 49.68 83 ALA A O 1
ATOM 635 N N . SER A 1 84 ? -58.649 -2.479 19.517 1.00 67.80 84 SER A N 1
ATOM 636 C CA . SER A 1 84 ? -57.259 -2.102 19.700 1.00 61.38 84 SER A CA 1
ATOM 637 C C . SER A 1 84 ? -56.918 -0.980 18.726 1.00 68.03 84 SER A C 1
ATOM 638 O O . SER A 1 84 ? -56.423 -1.236 17.629 1.00 88.17 84 SER A O 1
ATOM 641 N N . ILE A 1 85 ? -57.181 0.256 19.154 1.00 61.90 85 ILE A N 1
ATOM 642 C CA . ILE A 1 85 ? -56.855 1.449 18.393 1.00 66.11 85 ILE A CA 1
ATOM 643 C C . ILE A 1 85 ? -55.351 1.728 18.478 1.00 74.82 85 ILE A C 1
ATOM 644 O O . ILE A 1 85 ? -54.710 1.544 19.514 1.00 82.16 85 ILE A O 1
ATOM 649 N N . ASP A 1 86 ? -54.791 2.209 17.370 1.00 75.31 86 ASP A N 1
ATOM 650 C CA . ASP A 1 86 ? -53.422 2.686 17.370 1.00 80.33 86 ASP A CA 1
ATOM 651 C C . ASP A 1 86 ? -53.435 4.208 17.241 1.00 82.00 86 ASP A C 1
ATOM 652 O O . ASP A 1 86 ? -54.024 4.737 16.296 1.00 75.13 86 ASP A O 1
ATOM 657 N N . LEU A 1 87 ? -52.771 4.892 18.189 1.00 83.54 87 LEU A N 1
ATOM 658 C CA . LEU A 1 87 ? -52.618 6.344 18.166 1.00 81.00 87 LEU A CA 1
ATOM 659 C C . LEU A 1 87 ? -51.638 6.773 17.071 1.00 90.34 87 LEU A C 1
ATOM 660 O O . LEU A 1 87 ? -51.720 7.896 16.566 1.00 96.36 87 LEU A O 1
ATOM 665 N N . GLY A 1 88 ? -50.683 5.884 16.757 1.00 84.84 88 GLY A N 1
ATOM 666 C CA . GLY A 1 88 ? -49.640 6.155 15.785 1.00 78.67 88 GLY A CA 1
ATOM 667 C C . GLY A 1 88 ? -50.195 6.218 14.369 1.00 81.68 88 GLY A C 1
ATOM 668 O O . GLY A 1 88 ? -50.050 7.235 13.703 1.00 82.54 88 GLY A O 1
ATOM 669 N N . GLN A 1 89 ? -50.821 5.122 13.920 1.00 92.77 89 GLN A N 1
ATOM 670 C CA . GLN A 1 89 ? -51.454 5.075 12.611 1.00 97.68 89 GLN A CA 1
ATOM 671 C C . GLN A 1 89 ? -52.425 6.239 12.429 1.00 92.02 89 GLN A C 1
ATOM 672 O O . GLN A 1 89 ? -52.611 6.691 11.305 1.00 93.22 89 GLN A O 1
ATOM 678 N N . LEU A 1 90 ? -53.051 6.708 13.518 1.00 88.97 90 LEU A N 1
ATOM 679 C CA . LEU A 1 90 ? -54.105 7.710 13.417 1.00 101.24 90 LEU A CA 1
ATOM 680 C C . LEU A 1 90 ? -53.534 9.121 13.230 1.00 109.68 90 LEU A C 1
ATOM 681 O O . LEU A 1 90 ? -54.192 9.963 12.617 1.00 102.34 90 LEU A O 1
ATOM 686 N N . ALA A 1 91 ? -52.321 9.375 13.749 1.00 117.97 91 ALA A N 1
ATOM 687 C CA . ALA A 1 91 ? -51.675 10.680 13.657 1.00 115.48 91 ALA A CA 1
ATOM 688 C C . ALA A 1 91 ? -50.965 10.861 12.307 1.00 119.18 91 ALA A C 1
ATOM 689 O O . ALA A 1 91 ? -51.050 11.932 11.701 1.00 117.57 91 ALA A O 1
ATOM 691 N N . TYR A 1 92 ? -50.252 9.821 11.844 1.00 117.77 92 TYR A N 1
ATOM 692 C CA . TYR A 1 92 ? -49.460 9.898 10.623 1.00 114.85 92 TYR A CA 1
ATOM 693 C C . TYR A 1 92 ? -50.342 10.254 9.431 1.00 106.31 92 TYR A C 1
ATOM 694 O O . TYR A 1 92 ? -50.022 11.182 8.693 1.00 113.05 92 TYR A O 1
ATOM 703 N N . SER A 1 93 ? -51.435 9.498 9.254 1.00 104.07 93 SER A N 1
ATOM 704 C CA . SER A 1 93 ? -52.380 9.718 8.169 1.00 100.03 93 SER A CA 1
ATOM 705 C C . SER A 1 93 ? -53.485 10.680 8.617 1.00 100.46 93 SER A C 1
ATOM 706 O O . SER A 1 93 ? -54.655 10.483 8.297 1.00 95.89 93 SER A O 1
ATOM 709 N N . PHE A 1 94 ? -53.093 11.699 9.394 1.00 103.45 94 PHE A N 1
ATOM 710 C CA . PHE A 1 94 ? -53.881 12.902 9.614 1.00 113.13 94 PHE A CA 1
ATOM 711 C C . PHE A 1 94 ? -53.092 14.090 9.073 1.00 123.55 94 PHE A C 1
ATOM 712 O O . PHE A 1 94 ? -53.632 14.907 8.324 1.00 126.69 94 PHE A O 1
ATOM 720 N N . GLU A 1 95 ? -51.817 14.163 9.490 1.00 128.61 95 GLU A N 1
ATOM 721 C CA . GLU A 1 95 ? -50.854 15.106 8.945 1.00 131.40 95 GLU A CA 1
ATOM 722 C C . GLU A 1 95 ? -50.802 14.951 7.425 1.00 134.82 95 GLU A C 1
ATOM 723 O O . GLU A 1 95 ? -51.133 15.893 6.707 1.00 141.97 95 GLU A O 1
ATOM 729 N N . GLU A 1 96 ? -50.438 13.753 6.939 1.00 129.56 96 GLU A N 1
ATOM 730 C CA . GLU A 1 96 ? -50.370 13.484 5.507 1.00 117.46 96 GLU A CA 1
ATOM 731 C C . GLU A 1 96 ? -51.779 13.226 4.973 1.00 105.59 96 GLU A C 1
ATOM 732 O O . GLU A 1 96 ? -52.058 12.192 4.363 1.00 85.54 96 GLU A O 1
ATOM 738 N N . SER A 1 97 ? -52.641 14.226 5.208 1.00 106.74 97 SER A N 1
ATOM 739 C CA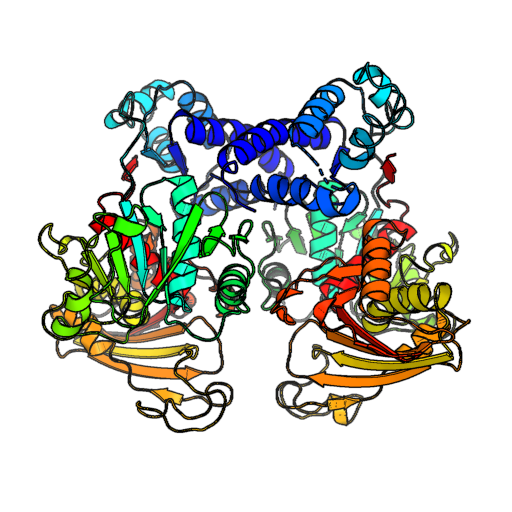 . SER A 1 97 ? -54.030 14.251 4.782 1.00 107.26 97 SER A CA 1
ATOM 740 C C . SER A 1 97 ? -54.525 15.696 4.793 1.00 116.59 97 SER A C 1
ATOM 741 O O . SER A 1 97 ? -53.761 16.619 5.076 1.00 106.08 97 SER A O 1
ATOM 744 N N . GLU A 1 98 ? -55.821 15.862 4.501 1.00 125.56 98 GLU A N 1
ATOM 745 C CA . GLU A 1 98 ? -56.436 17.169 4.330 1.00 123.47 98 GLU A CA 1
ATOM 746 C C . GLU A 1 98 ? -56.915 17.689 5.687 1.00 126.46 98 GLU A C 1
ATOM 747 O O . GLU A 1 98 ? -57.530 18.750 5.757 1.00 123.49 98 GLU A O 1
ATOM 753 N N . SER A 1 99 ? -56.635 16.936 6.762 1.00 124.67 99 SER A N 1
ATOM 754 C CA . SER A 1 99 ? -56.491 17.505 8.096 1.00 127.15 99 SER A CA 1
ATOM 755 C C . SER A 1 99 ? -57.827 18.050 8.617 1.00 130.08 99 SER A C 1
ATOM 756 O O . SER A 1 99 ? -58.878 17.573 8.186 1.00 112.74 99 SER A O 1
ATOM 759 N N . THR A 1 100 ? -57.775 19.042 9.536 1.00 131.05 100 THR A N 1
ATOM 760 C CA . THR A 1 100 ? -58.894 19.414 10.402 1.00 124.21 100 THR A CA 1
ATOM 761 C C . THR A 1 100 ? -60.215 19.339 9.640 1.00 119.28 100 THR A C 1
ATOM 762 O O . THR A 1 100 ? -60.280 19.775 8.490 1.00 103.02 100 THR A O 1
ATOM 766 N N . ASP A 1 101 ? -61.281 18.849 10.302 1.00 125.63 101 ASP A N 1
ATOM 767 C CA . ASP A 1 101 ? -61.354 18.662 11.749 1.00 119.49 101 ASP A CA 1
ATOM 768 C C . ASP A 1 101 ? -60.608 17.406 12.189 1.00 113.91 101 ASP A C 1
ATOM 769 O O . ASP A 1 101 ? -60.408 16.486 11.396 1.00 112.98 101 ASP A O 1
ATOM 774 N N . LEU A 1 102 ? -60.233 17.378 13.475 1.00 105.60 102 LEU A N 1
ATOM 775 C CA . LEU A 1 102 ? -59.709 16.174 14.101 1.00 106.24 102 LEU A CA 1
ATOM 776 C C . LEU A 1 102 ? -60.868 15.205 14.351 1.00 106.53 102 LEU A C 1
ATOM 777 O O . LEU A 1 102 ? -60.825 14.061 13.890 1.00 98.18 102 LEU A O 1
ATOM 782 N N . ARG A 1 103 ? -61.910 15.697 15.046 1.00 102.71 103 ARG A N 1
ATOM 783 C CA . ARG A 1 103 ? -63.099 14.920 15.381 1.00 105.28 103 ARG A CA 1
ATOM 784 C C . ARG A 1 103 ? -63.653 14.211 14.146 1.00 110.92 103 ARG A C 1
ATOM 785 O O . ARG A 1 103 ? -64.052 13.052 14.236 1.00 122.45 103 ARG A O 1
ATOM 793 N N . ALA A 1 104 ? -63.687 14.922 13.010 1.00 108.21 104 ALA A N 1
ATOM 794 C CA . ALA A 1 104 ? -64.200 14.383 11.759 1.00 104.13 104 ALA A CA 1
ATOM 795 C C . ALA A 1 104 ? -63.337 13.216 11.280 1.00 105.23 104 ALA A C 1
ATOM 796 O O . ALA A 1 104 ? -63.878 12.209 10.827 1.00 108.94 104 ALA A O 1
ATOM 798 N N . PHE A 1 105 ? -62.004 13.348 11.379 1.00 102.43 105 PHE A N 1
ATOM 799 C CA . PHE A 1 105 ? -61.111 12.305 10.896 1.00 98.24 105 PHE A CA 1
ATOM 800 C C . PHE A 1 105 ? -61.284 11.047 11.743 1.00 93.78 105 PHE A C 1
ATOM 801 O O . PHE A 1 105 ? -61.412 9.945 11.220 1.00 86.34 105 PHE A O 1
ATOM 809 N N . LEU A 1 106 ? -61.303 11.230 13.063 1.00 104.17 106 LEU A N 1
ATOM 810 C CA . LEU A 1 106 ? -61.373 10.111 13.986 1.00 104.98 106 LEU A CA 1
ATOM 811 C C . LEU A 1 106 ? -62.774 9.500 13.993 1.00 106.42 106 LEU A C 1
ATOM 812 O O . LEU A 1 106 ? -62.987 8.513 14.693 1.00 122.30 106 LEU A O 1
ATOM 817 N N . GLU A 1 107 ? -63.721 10.088 13.240 1.00 93.19 107 GLU A N 1
ATOM 818 C CA . GLU A 1 107 ? -65.033 9.482 13.054 1.00 93.65 107 GLU A CA 1
ATOM 819 C C . GLU A 1 107 ? -65.199 9.047 11.597 1.00 92.24 107 GLU A C 1
ATOM 820 O O . GLU A 1 107 ? -66.303 9.061 11.060 1.00 92.54 107 GLU A O 1
ATOM 826 N N . ASP A 1 108 ? -64.097 8.606 10.982 1.00 88.30 108 ASP A N 1
ATOM 827 C CA . ASP A 1 108 ? -64.143 8.071 9.633 1.00 87.54 108 ASP A CA 1
ATOM 828 C C . ASP A 1 108 ? -63.006 7.071 9.434 1.00 86.57 108 ASP A C 1
ATOM 829 O O . ASP A 1 108 ? -63.156 6.101 8.698 1.00 72.02 108 ASP A O 1
ATOM 834 N N . ALA A 1 109 ? -61.860 7.322 10.072 1.00 95.29 109 ALA A N 1
ATOM 835 C CA . ALA A 1 109 ? -60.855 6.285 10.238 1.00 107.61 109 ALA A CA 1
ATOM 836 C C . ALA A 1 109 ? -61.361 5.237 11.233 1.00 116.38 109 ALA A C 1
ATOM 837 O O . ALA A 1 109 ? -60.905 4.091 11.199 1.00 114.33 109 ALA A O 1
ATOM 839 N N . LEU A 1 110 ? -62.323 5.640 12.087 1.00 114.37 110 LEU A N 1
ATOM 840 C CA . LEU A 1 110 ? -62.885 4.799 13.139 1.00 109.64 110 LEU A CA 1
ATOM 841 C C . LEU A 1 110 ? -64.418 4.769 13.073 1.00 108.06 110 LEU A C 1
ATOM 842 O O . LEU A 1 110 ? -65.104 4.900 14.090 1.00 85.41 110 LEU A O 1
ATOM 847 N N . ALA A 1 111 ? -64.958 4.569 11.864 1.00 118.48 111 ALA A N 1
ATOM 848 C CA . ALA A 1 111 ? -66.377 4.286 11.693 1.00 116.78 111 ALA A CA 1
ATOM 849 C C . ALA A 1 111 ? -66.691 2.863 12.162 1.00 110.39 111 ALA A C 1
ATOM 850 O O . ALA A 1 111 ? -67.650 2.656 12.907 1.00 101.64 111 ALA A O 1
ATOM 852 N N . PRO A 1 112 ? -65.896 1.830 11.779 1.00 98.97 112 PRO A N 1
ATOM 853 C CA . PRO A 1 112 ? -66.284 0.440 12.042 1.00 95.02 112 PRO A CA 1
ATOM 854 C C . PRO A 1 112 ? -66.709 0.169 13.486 1.00 91.87 112 PRO A C 1
ATOM 855 O O . PRO A 1 112 ? -67.546 -0.687 13.748 1.00 86.37 112 PRO A O 1
ATOM 859 N N . VAL A 1 113 ? -66.128 0.925 14.419 1.00 90.66 113 VAL A N 1
ATOM 860 C CA . VAL A 1 113 ? -66.237 0.637 15.835 1.00 87.16 113 VAL A CA 1
ATOM 861 C C . VAL A 1 113 ? -67.289 1.538 16.471 1.00 90.27 113 VAL A C 1
ATOM 862 O O . VAL A 1 113 ? -68.111 1.040 17.228 1.00 102.68 113 VAL A O 1
ATOM 866 N N . ILE A 1 114 ? -67.235 2.848 16.184 1.00 103.00 114 ILE A N 1
ATOM 867 C CA . ILE A 1 114 ? -68.044 3.852 16.875 1.00 108.98 114 ILE A CA 1
ATOM 868 C C . ILE A 1 114 ? -69.469 3.315 17.047 1.00 105.88 114 ILE A C 1
ATOM 869 O O . ILE A 1 114 ? -70.236 3.276 16.085 1.00 112.90 114 ILE A O 1
ATOM 874 N N . GLY A 1 115 ? -69.796 2.883 18.281 1.00 94.36 115 GLY A N 1
ATOM 875 C CA . GLY A 1 115 ? -71.056 2.223 18.602 1.00 86.30 115 GLY A CA 1
ATOM 876 C C . GLY A 1 115 ? -71.097 0.781 18.092 1.00 85.21 115 GLY A C 1
ATOM 877 O O . GLY A 1 115 ? -71.577 0.522 16.996 1.00 87.10 115 GLY A O 1
ATOM 878 N N . ALA A 1 116 ? -70.574 -0.161 18.884 1.00 93.01 116 ALA A N 1
ATOM 879 C CA . ALA A 1 116 ? -70.467 -1.550 18.457 1.00 91.24 116 ALA A CA 1
ATOM 880 C C . ALA A 1 116 ? -70.546 -2.466 19.676 1.00 90.41 116 ALA A C 1
ATOM 881 O O . ALA A 1 116 ? -70.771 -1.989 20.791 1.00 74.04 116 ALA A O 1
ATOM 883 N N . GLU A 1 117 ? -70.387 -3.779 19.431 1.00 94.06 117 GLU A N 1
ATOM 884 C CA . GLU A 1 117 ? -70.262 -4.775 20.487 1.00 96.29 117 GLU A CA 1
ATOM 885 C C . GLU A 1 117 ? -69.011 -4.448 21.309 1.00 99.09 117 GLU A C 1
ATOM 886 O O . GLU A 1 117 ? -67.907 -4.429 20.761 1.00 86.35 117 GLU A O 1
ATOM 892 N N . THR A 1 118 ? -69.204 -4.132 22.605 1.00 99.37 118 THR A N 1
ATOM 893 C CA . THR A 1 118 ? -68.098 -3.879 23.522 1.00 98.86 118 THR A CA 1
ATOM 894 C C . THR A 1 118 ? -67.730 -5.165 24.271 1.00 104.67 118 THR A C 1
ATOM 895 O O . THR A 1 118 ? -66.741 -5.174 25.001 1.00 124.50 118 THR A O 1
ATOM 899 N N . ASP A 1 119 ? -68.498 -6.251 24.084 1.00 99.11 119 ASP A N 1
ATOM 900 C CA . ASP A 1 119 ? -68.231 -7.509 24.773 1.00 90.85 119 ASP A CA 1
ATOM 901 C C . ASP A 1 119 ? -68.399 -8.689 23.809 1.00 82.55 119 ASP A C 1
ATOM 902 O O . ASP A 1 119 ? -69.474 -8.922 23.254 1.00 85.16 119 ASP A O 1
ATOM 907 N N . ILE A 1 120 ? -67.288 -9.401 23.591 1.00 73.86 120 ILE A N 1
ATOM 908 C CA . ILE A 1 120 ? -67.286 -10.719 22.968 1.00 72.96 120 ILE A CA 1
ATOM 909 C C . ILE A 1 120 ? -67.368 -11.769 24.072 1.00 58.10 120 ILE A C 1
ATOM 910 O O . ILE A 1 120 ? -67.084 -11.495 25.239 1.00 51.79 120 ILE A O 1
ATOM 915 N N . ASN A 1 121 ? -67.759 -12.981 23.682 1.00 48.26 121 ASN A N 1
ATOM 916 C CA . ASN A 1 121 ? -67.828 -14.083 24.618 1.00 38.87 121 ASN A CA 1
ATOM 917 C C . ASN A 1 121 ? -66.422 -14.646 24.747 1.00 40.32 121 ASN A C 1
ATOM 918 O O . ASN A 1 121 ? -65.750 -14.897 23.757 1.00 47.94 121 ASN A O 1
ATOM 923 N N . PRO A 1 122 ? -65.902 -14.850 25.965 1.00 38.43 122 PRO A N 1
ATOM 924 C CA . PRO A 1 122 ? -64.539 -15.337 26.112 1.00 36.31 122 PRO A CA 1
ATOM 925 C C . PRO A 1 122 ? -64.522 -16.819 25.764 1.00 37.16 122 PRO A C 1
ATOM 926 O O . PRO A 1 122 ? -65.582 -17.404 25.565 1.00 38.49 122 PRO A O 1
ATOM 930 N N . THR A 1 123 ? -63.334 -17.425 25.647 1.00 37.65 123 THR A N 1
ATOM 931 C CA . THR A 1 123 ? -63.303 -18.867 25.487 1.00 37.00 123 THR A CA 1
ATOM 932 C C . THR A 1 123 ? -62.390 -19.467 26.552 1.00 31.89 123 THR A C 1
ATOM 933 O O . THR A 1 123 ? -61.314 -18.972 26.813 1.00 36.85 123 THR A O 1
ATOM 937 N N . ASP A 1 124 ? -62.867 -20.558 27.138 1.00 31.45 124 ASP A N 1
ATOM 938 C CA . ASP A 1 124 ? -62.258 -21.265 28.242 1.00 29.49 124 ASP A CA 1
ATOM 939 C C . ASP A 1 124 ? -61.000 -21.957 27.740 1.00 26.53 124 ASP A C 1
ATOM 940 O O . ASP A 1 124 ? -61.084 -22.615 26.708 1.00 24.92 124 ASP A O 1
ATOM 945 N N . ILE A 1 125 ? -59.854 -21.726 28.420 1.00 23.59 125 ILE A N 1
ATOM 946 C CA . ILE A 1 125 ? -58.599 -22.402 28.134 1.00 23.24 125 ILE A CA 1
ATOM 947 C C . ILE A 1 125 ? -58.255 -23.300 29.314 1.00 25.81 125 ILE A C 1
ATOM 948 O O . ILE A 1 125 ? -58.311 -22.878 30.480 1.00 24.13 125 ILE A O 1
ATOM 953 N N . VAL A 1 126 ? -57.898 -24.547 28.974 1.00 25.33 126 VAL A N 1
ATOM 954 C CA . VAL A 1 126 ? -57.285 -25.482 29.898 1.00 24.54 126 VAL A CA 1
ATOM 955 C C . VAL A 1 126 ? -55.815 -25.667 29.519 1.00 26.56 126 VAL A C 1
ATOM 956 O O . VAL A 1 126 ? -55.514 -25.844 28.331 1.00 28.67 126 VAL A O 1
ATOM 960 N N . LEU A 1 127 ? -54.929 -25.634 30.535 1.00 23.56 127 LEU A N 1
ATOM 961 C CA . LEU A 1 127 ? -53.512 -25.925 30.365 1.00 21.40 127 LEU A CA 1
ATOM 962 C C . LEU A 1 127 ? -53.264 -27.347 30.843 1.00 23.01 127 LEU A C 1
ATOM 963 O O . LEU A 1 127 ? -53.281 -27.573 32.039 1.00 26.40 127 LEU A O 1
ATOM 968 N N . TYR A 1 128 ? -53.054 -28.302 29.926 1.00 23.02 128 TYR A N 1
ATOM 969 C CA . TYR A 1 128 ? -52.706 -29.669 30.295 1.00 21.43 128 TYR A CA 1
ATOM 970 C C . TYR A 1 128 ? -51.182 -29.808 30.488 1.00 23.63 128 TYR A C 1
ATOM 971 O O . TYR A 1 128 ? -50.402 -29.726 29.538 1.00 21.58 128 TYR A O 1
ATOM 980 N N . GLY A 1 129 ? -50.758 -30.021 31.744 1.00 23.23 129 GLY A N 1
ATOM 981 C CA . GLY A 1 129 ? -49.383 -29.802 32.163 1.00 21.25 129 GLY A CA 1
ATOM 982 C C . GLY A 1 129 ? -49.236 -28.390 32.730 1.00 21.16 129 GLY A C 1
ATOM 983 O O . GLY A 1 129 ? -50.107 -27.545 32.463 1.00 20.97 129 GLY A O 1
ATOM 984 N N . PHE A 1 130 ? -48.127 -28.172 33.470 1.00 18.20 130 PHE A N 1
ATOM 985 C CA . PHE A 1 130 ? -47.836 -26.921 34.135 1.00 17.02 130 PHE A CA 1
ATOM 986 C C . PHE A 1 130 ? -46.338 -26.773 34.433 1.00 16.67 130 PHE A C 1
ATOM 987 O O . PHE A 1 130 ? -45.967 -26.252 35.474 1.00 16.44 130 PHE A O 1
ATOM 995 N N . GLY A 1 131 ? -45.492 -27.074 33.441 1.00 17.87 131 GLY A N 1
ATOM 996 C CA . GLY A 1 131 ? -44.049 -26.840 33.503 1.00 17.86 131 GLY A CA 1
ATOM 997 C C . GLY A 1 131 ? -43.590 -25.534 32.838 1.00 19.91 131 GLY A C 1
ATOM 998 O O . GLY A 1 131 ? -44.303 -24.503 32.823 1.00 21.75 131 GLY A O 1
ATOM 999 N N . ARG A 1 132 ? -42.377 -25.569 32.276 1.00 18.05 132 ARG A N 1
ATOM 1000 C CA . ARG A 1 132 ? -41.746 -24.331 31.866 1.00 19.27 132 ARG A CA 1
ATOM 1001 C C . ARG A 1 132 ? -42.577 -23.580 30.830 1.00 18.95 132 ARG A C 1
ATOM 1002 O O . ARG A 1 132 ? -42.585 -22.350 30.822 1.00 21.96 132 ARG A O 1
ATOM 1010 N N . ILE A 1 133 ? -43.153 -24.294 29.864 1.00 20.08 133 ILE A N 1
ATOM 1011 C CA . ILE A 1 133 ? -44.027 -23.649 28.880 1.00 21.96 133 ILE A CA 1
ATOM 1012 C C . ILE A 1 133 ? -45.388 -23.314 29.508 1.00 21.64 133 ILE A C 1
ATOM 1013 O O . ILE A 1 133 ? -45.841 -22.186 29.392 1.00 27.50 133 ILE A O 1
ATOM 1018 N N . GLY A 1 134 ? -46.011 -24.248 30.215 1.00 23.20 134 GLY A N 1
ATOM 1019 C CA . GLY A 1 134 ? -47.350 -24.078 30.755 1.00 23.98 134 GLY A CA 1
ATOM 1020 C C . GLY A 1 134 ? -47.495 -22.870 31.683 1.00 28.20 134 GLY A C 1
ATOM 1021 O O . GLY A 1 134 ? -48.528 -22.187 31.651 1.00 33.28 134 GLY A O 1
ATOM 1022 N N . ARG A 1 135 ? -46.474 -22.604 32.516 1.00 26.88 135 ARG A N 1
ATOM 1023 C CA . ARG A 1 135 ? -46.574 -21.550 33.521 1.00 23.16 135 ARG A CA 1
ATOM 1024 C C . ARG A 1 135 ? -46.431 -20.190 32.845 1.00 24.15 135 ARG A C 1
ATOM 1025 O O . ARG A 1 135 ? -47.049 -19.215 33.271 1.00 28.45 135 ARG A O 1
ATOM 1033 N N . LEU A 1 136 ? -45.635 -20.104 31.781 1.00 21.85 136 LEU A N 1
ATOM 1034 C CA . LEU A 1 136 ? -45.580 -18.861 31.034 1.00 21.00 136 LEU A CA 1
ATOM 1035 C C . LEU A 1 136 ? -46.847 -18.704 30.200 1.00 21.35 136 LEU A C 1
ATOM 1036 O O . LEU A 1 136 ? -47.293 -17.602 29.959 1.00 19.08 136 LEU A O 1
ATOM 1041 N N . LEU A 1 137 ? -47.445 -19.797 29.729 1.00 22.19 137 LEU A N 1
ATOM 1042 C CA . LEU A 1 137 ? -48.725 -19.619 29.072 1.00 24.53 137 LEU A CA 1
ATOM 1043 C C . LEU A 1 137 ? -49.706 -19.006 30.081 1.00 24.89 137 LEU A C 1
ATOM 1044 O O . LEU A 1 137 ? -50.511 -18.148 29.717 1.00 24.53 137 LEU A O 1
ATOM 1049 N N . ALA A 1 138 ? -49.619 -19.449 31.344 1.00 20.95 138 ALA A N 1
ATOM 1050 C CA . ALA A 1 138 ? -50.505 -18.947 32.366 1.00 20.72 138 ALA A CA 1
ATOM 1051 C C . ALA A 1 138 ? -50.273 -17.448 32.570 1.00 21.35 138 ALA A C 1
ATOM 1052 O O . ALA A 1 138 ? -51.219 -16.697 32.677 1.00 23.81 138 ALA A O 1
ATOM 1054 N N . ARG A 1 139 ? -49.024 -17.004 32.678 1.00 21.04 139 ARG A N 1
ATOM 1055 C CA . ARG A 1 139 ? -48.737 -15.612 32.966 1.00 21.66 139 ARG A CA 1
ATOM 1056 C C . ARG A 1 139 ? -49.337 -14.710 31.884 1.00 25.10 139 ARG A C 1
ATOM 1057 O O . ARG A 1 139 ? -49.832 -13.634 32.210 1.00 25.91 139 ARG A O 1
ATOM 1065 N N . ILE A 1 140 ? -49.288 -15.165 30.612 1.00 25.10 140 ILE A N 1
ATOM 1066 C CA . ILE A 1 140 ? -49.746 -14.404 29.455 1.00 23.87 140 ILE A CA 1
ATOM 1067 C C . ILE A 1 140 ? -51.282 -14.413 29.414 1.00 25.02 140 ILE A C 1
ATOM 1068 O O . ILE A 1 140 ? -51.925 -13.411 29.139 1.00 22.77 140 ILE A O 1
ATOM 1073 N N . LEU A 1 141 ? -51.872 -15.578 29.661 1.00 22.97 141 LEU A N 1
ATOM 1074 C CA . LEU A 1 141 ? -53.303 -15.697 29.629 1.00 21.68 141 LEU A CA 1
ATOM 1075 C C . LEU A 1 141 ? -53.893 -14.771 30.671 1.00 24.51 141 LEU A C 1
ATOM 1076 O O . LEU A 1 141 ? -54.950 -14.235 30.409 1.00 30.68 141 LEU A O 1
ATOM 1081 N N . VAL A 1 142 ? -53.188 -14.525 31.786 1.00 26.38 142 VAL A N 1
ATOM 1082 C CA . VAL A 1 142 ? -53.769 -13.798 32.912 1.00 27.50 142 VAL A CA 1
ATOM 1083 C C . VAL A 1 142 ? -53.769 -12.295 32.621 1.00 30.69 142 VAL A C 1
ATOM 1084 O O . VAL A 1 142 ? -54.774 -11.609 32.847 1.00 32.58 142 VAL A O 1
ATOM 1088 N N . SER A 1 143 ? -52.634 -11.803 32.136 1.00 29.21 143 SER A N 1
ATOM 1089 C CA . SER A 1 143 ? -52.460 -10.394 31.877 1.00 31.73 143 SER A CA 1
ATOM 1090 C C . SER A 1 143 ? -53.137 -9.993 30.565 1.00 31.15 143 SER A C 1
ATOM 1091 O O . SER A 1 143 ? -53.497 -8.834 30.382 1.00 30.99 143 SER A O 1
ATOM 1094 N N . ARG A 1 144 ? -53.351 -10.943 29.658 1.00 30.06 144 ARG A N 1
ATOM 1095 C CA . ARG A 1 144 ? -54.177 -10.651 28.488 1.00 33.77 144 ARG A CA 1
ATOM 1096 C C . ARG A 1 144 ? -55.660 -10.721 28.843 1.00 31.13 144 ARG A C 1
ATOM 1097 O O . ARG A 1 144 ? -56.496 -10.264 28.087 1.00 31.75 144 ARG A O 1
ATOM 1105 N N . GLU A 1 145 ? -56.022 -11.407 29.922 1.00 35.68 145 GLU A N 1
ATOM 1106 C CA . GLU A 1 145 ? -57.416 -11.384 30.347 1.00 38.14 145 GLU A CA 1
ATOM 1107 C C . GLU A 1 145 ? -57.758 -9.981 30.857 1.00 37.54 145 GLU A C 1
ATOM 1108 O O . GLU A 1 145 ? -58.857 -9.502 30.622 1.00 39.20 145 GLU A O 1
ATOM 1114 N N . ALA A 1 146 ? -56.826 -9.344 31.578 1.00 34.32 146 ALA A N 1
ATOM 1115 C CA . ALA A 1 146 ? -57.027 -7.989 32.071 1.00 38.09 146 ALA A CA 1
ATOM 1116 C C . ALA A 1 146 ? -57.147 -7.003 30.902 1.00 38.36 146 ALA A C 1
ATOM 1117 O O . ALA A 1 146 ? -57.873 -6.030 31.000 1.00 46.39 146 ALA A O 1
ATOM 1119 N N . LEU A 1 147 ? -56.429 -7.247 29.804 1.00 42.01 147 LEU A N 1
ATOM 1120 C CA . LEU A 1 147 ? -56.343 -6.299 28.699 1.00 39.15 147 LEU A CA 1
ATOM 1121 C C . LEU A 1 147 ? -57.553 -6.433 27.779 1.00 36.29 147 LEU A C 1
ATOM 1122 O O . LEU A 1 147 ? -58.169 -5.416 27.490 1.00 35.46 147 LEU A O 1
ATOM 1127 N N . TYR A 1 148 ? -57.853 -7.674 27.341 1.00 34.40 148 TYR A N 1
ATOM 1128 C CA . TYR A 1 148 ? -58.794 -7.986 26.271 1.00 34.84 148 TYR A CA 1
ATOM 1129 C C . TYR A 1 148 ? -59.978 -8.832 26.738 1.00 37.68 148 TYR A C 1
ATOM 1130 O O . TYR A 1 148 ? -61.077 -8.698 26.213 1.00 36.31 148 TYR A O 1
ATOM 1139 N N . ASP A 1 149 ? -59.729 -9.768 27.658 1.00 44.69 149 ASP A N 1
ATOM 1140 C CA . ASP A 1 149 ? -60.764 -10.639 28.200 1.00 41.77 149 ASP A CA 1
ATOM 1141 C C . ASP A 1 149 ? -61.393 -11.454 27.070 1.00 37.62 149 ASP A C 1
ATOM 1142 O O . ASP A 1 149 ? -62.617 -11.491 26.944 1.00 43.09 149 ASP A O 1
ATOM 1147 N N . GLY A 1 150 ? -60.542 -12.107 26.269 1.00 29.17 150 GLY A N 1
ATOM 1148 C CA . GLY A 1 150 ? -60.993 -12.971 25.199 1.00 30.50 150 GLY A CA 1
ATOM 1149 C C . GLY A 1 150 ? -60.806 -14.454 25.524 1.00 33.62 150 GLY A C 1
ATOM 1150 O O . GLY A 1 150 ? -61.749 -15.252 25.444 1.00 35.19 150 GLY A O 1
ATOM 1151 N N . ALA A 1 151 ? -59.558 -14.820 25.821 1.00 29.87 151 ALA A N 1
ATOM 1152 C CA . ALA A 1 151 ? -59.227 -16.151 26.285 1.00 31.08 151 ALA A CA 1
ATOM 1153 C C . ALA A 1 151 ? -58.973 -16.107 27.793 1.00 36.39 151 ALA A C 1
ATOM 1154 O O . ALA A 1 151 ? -58.187 -15.283 28.273 1.00 35.45 151 ALA A O 1
ATOM 1156 N N . ARG A 1 152 ? -59.641 -17.011 28.527 1.00 34.95 152 ARG A N 1
ATOM 1157 C CA . ARG A 1 152 ? -59.556 -17.073 29.970 1.00 30.02 152 ARG A CA 1
ATOM 1158 C C . ARG A 1 152 ? -58.981 -18.419 30.364 1.00 27.70 152 ARG A C 1
ATOM 1159 O O . ARG A 1 152 ? -59.506 -19.454 29.983 1.00 24.55 152 ARG A O 1
ATOM 1167 N N . LEU A 1 153 ? -57.917 -18.380 31.157 1.00 26.75 153 LEU A N 1
ATOM 1168 C CA . LEU A 1 153 ? -57.349 -19.592 31.679 1.00 24.50 153 LEU A CA 1
ATOM 1169 C C . LEU A 1 153 ? -58.283 -20.048 32.780 1.00 23.48 153 LEU A C 1
ATOM 1170 O O . LEU A 1 153 ? -58.570 -19.253 33.673 1.00 21.44 153 LEU A O 1
ATOM 1175 N N . ARG A 1 154 ? -58.701 -21.322 32.702 1.00 23.97 154 ARG A N 1
ATOM 1176 C CA . ARG A 1 154 ? -59.737 -21.851 33.568 1.00 25.91 154 ARG A CA 1
ATOM 1177 C C . ARG A 1 154 ? -59.194 -22.915 34.511 1.00 25.10 154 ARG A C 1
ATOM 1178 O O . ARG A 1 154 ? -59.745 -23.104 35.592 1.00 24.98 154 ARG A O 1
ATOM 1186 N N . ALA A 1 155 ? -58.140 -23.607 34.085 1.00 24.09 155 ALA A N 1
ATOM 1187 C CA . ALA A 1 155 ? -57.727 -24.845 34.725 1.00 22.89 155 ALA A CA 1
ATOM 1188 C C . ALA A 1 155 ? -56.356 -25.322 34.211 1.00 22.59 155 ALA A C 1
ATOM 1189 O O . ALA A 1 155 ? -55.991 -25.125 33.045 1.00 18.39 155 ALA A O 1
ATOM 1191 N N . ILE A 1 156 ? -55.604 -25.941 35.134 1.00 21.74 156 ILE A N 1
ATOM 1192 C CA . ILE A 1 156 ? -54.475 -26.758 34.791 1.00 22.07 156 ILE A CA 1
ATOM 1193 C C . ILE A 1 156 ? -54.831 -28.187 35.177 1.00 24.47 156 ILE A C 1
ATOM 1194 O O . ILE A 1 156 ? -55.628 -28.390 36.090 1.00 27.43 156 ILE A O 1
ATOM 1199 N N . VAL A 1 157 ? -54.253 -29.166 34.468 1.00 23.18 157 VAL A N 1
ATOM 1200 C CA . VAL A 1 157 ? -54.354 -30.573 34.840 1.00 20.78 157 VAL A CA 1
ATOM 1201 C C . VAL A 1 157 ? -52.966 -31.145 35.165 1.00 22.04 157 VAL A C 1
ATOM 1202 O O . VAL A 1 157 ? -52.034 -31.094 34.327 1.00 18.25 157 VAL A O 1
ATOM 1206 N N . VAL A 1 158 ? -52.842 -31.733 36.371 1.00 22.11 158 VAL A N 1
ATOM 1207 C CA . VAL A 1 158 ? -51.575 -32.329 36.767 1.00 25.49 158 VAL A CA 1
ATOM 1208 C C . VAL A 1 158 ? -51.792 -33.687 37.416 1.00 24.55 158 VAL A C 1
ATOM 1209 O O . VAL A 1 158 ? -52.903 -34.053 37.753 1.00 23.86 158 VAL A O 1
ATOM 1213 N N . ARG A 1 159 ? -50.717 -34.447 37.606 1.00 25.97 159 ARG A N 1
ATOM 1214 C CA . ARG A 1 159 ? -50.874 -35.713 38.317 1.00 31.61 159 ARG A CA 1
ATOM 1215 C C . ARG A 1 159 ? -50.767 -35.453 39.825 1.00 38.09 159 ARG A C 1
ATOM 1216 O O . ARG A 1 159 ? -49.994 -34.582 40.235 1.00 46.97 159 ARG A O 1
ATOM 1224 N N . LYS A 1 160 ? -51.575 -36.179 40.629 1.00 43.50 160 LYS A N 1
ATOM 1225 C CA . LYS A 1 160 ? -51.489 -36.181 42.090 1.00 46.18 160 LYS A CA 1
ATOM 1226 C C . LYS A 1 160 ? -50.123 -36.694 42.529 1.00 40.31 160 LYS A C 1
ATOM 1227 O O . LYS A 1 160 ? -49.778 -37.815 42.185 1.00 34.25 160 LYS A O 1
ATOM 1233 N N . ASN A 1 161 ? -49.380 -35.883 43.290 1.00 42.53 161 ASN A N 1
ATOM 1234 C CA . ASN A 1 161 ? -48.144 -36.331 43.906 1.00 51.97 161 ASN A CA 1
ATOM 1235 C C . ASN A 1 161 ? -48.363 -36.496 45.412 1.00 54.13 161 ASN A C 1
ATOM 1236 O O . ASN A 1 161 ? -48.589 -37.612 45.872 1.00 58.78 161 ASN A O 1
ATOM 1241 N N . GLY A 1 162 ? -48.296 -35.392 46.165 1.00 56.14 162 GLY A N 1
ATOM 1242 C CA . GLY A 1 162 ? -48.423 -35.413 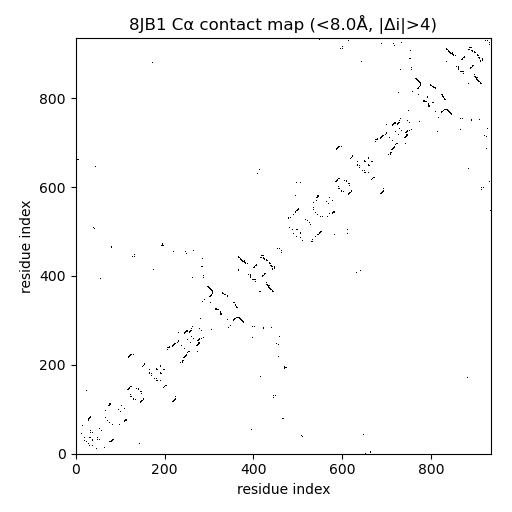47.610 1.00 55.42 162 GLY A CA 1
ATOM 1243 C C . GLY A 1 162 ? -49.801 -34.917 48.020 1.00 59.02 162 GLY A C 1
ATOM 1244 O O . GLY A 1 162 ? -50.806 -35.254 47.407 1.00 65.02 162 GLY A O 1
ATOM 1245 N N . GLU A 1 163 ? -49.842 -34.142 49.091 1.00 64.00 163 GLU A N 1
ATOM 1246 C CA . GLU A 1 163 ? -51.055 -33.455 49.481 1.00 70.39 163 GLU A CA 1
ATOM 1247 C C . GLU A 1 163 ? -50.714 -31.982 49.669 1.00 65.00 163 GLU A C 1
ATOM 1248 O O . GLU A 1 163 ? -51.566 -31.209 50.093 1.00 73.07 163 GLU A O 1
ATOM 1254 N N . GLU A 1 164 ? -49.467 -31.618 49.332 1.00 59.89 164 GLU A N 1
ATOM 1255 C CA . GLU A 1 164 ? -49.008 -30.242 49.344 1.00 60.84 164 GLU A CA 1
ATOM 1256 C C . GLU A 1 164 ? -48.755 -29.763 47.901 1.00 54.48 164 GLU A C 1
ATOM 1257 O O . GLU A 1 164 ? -48.252 -28.658 47.659 1.00 50.07 164 GLU A O 1
ATOM 1263 N N . ASP A 1 165 ? -49.183 -30.573 46.927 1.00 48.48 165 ASP A N 1
ATOM 1264 C CA . ASP A 1 165 ? -49.115 -30.219 45.515 1.00 46.02 165 ASP A CA 1
ATOM 1265 C C . ASP A 1 165 ? -49.537 -28.782 45.240 1.00 38.80 165 ASP A C 1
ATOM 1266 O O . ASP A 1 165 ? -48.807 -28.037 44.614 1.00 37.35 165 ASP A O 1
ATOM 1271 N N . LEU A 1 166 ? -50.753 -28.440 45.649 1.00 33.09 166 LEU A N 1
ATOM 1272 C CA . LEU A 1 166 ? -51.401 -27.222 45.211 1.00 33.64 166 LEU A CA 1
ATOM 1273 C C . LEU A 1 166 ? -50.550 -25.997 45.523 1.00 31.65 166 LEU A C 1
ATOM 1274 O O . LEU A 1 166 ? -50.444 -25.057 44.741 1.00 29.72 166 LEU A O 1
ATOM 1279 N N . VAL A 1 167 ? -49.937 -26.016 46.693 1.00 33.03 167 VAL A N 1
ATOM 1280 C CA . VAL A 1 167 ? -49.161 -24.884 47.161 1.00 31.70 167 VAL A CA 1
ATOM 1281 C C . VAL A 1 167 ? -47.783 -24.867 46.486 1.00 29.00 167 VAL A C 1
ATOM 1282 O O . VAL A 1 167 ? -47.151 -23.822 46.373 1.00 27.25 167 VAL A O 1
ATOM 1286 N N . LYS A 1 168 ? -47.297 -26.027 46.042 1.00 29.04 168 LYS A N 1
ATOM 1287 C CA . LYS A 1 168 ? -45.992 -26.099 45.408 1.00 27.86 168 LYS A CA 1
ATOM 1288 C C . LYS A 1 168 ? -46.114 -25.530 44.005 1.00 28.86 168 LYS A C 1
ATOM 1289 O O . LYS A 1 168 ? -45.234 -24.802 43.553 1.00 25.46 168 LYS A O 1
ATOM 1295 N N . ARG A 1 169 ? -47.273 -25.815 43.383 1.00 27.40 169 ARG A N 1
ATOM 1296 C CA . ARG A 1 169 ? -47.581 -25.405 42.024 1.00 23.37 169 ARG A CA 1
ATOM 1297 C C . ARG A 1 169 ? -47.953 -23.932 41.987 1.00 22.67 169 ARG A C 1
ATOM 1298 O O . ARG A 1 169 ? -47.769 -23.275 40.969 1.00 25.45 169 ARG A O 1
ATOM 1306 N N . ALA A 1 170 ? -48.492 -23.418 43.085 1.00 23.62 170 ALA A N 1
ATOM 1307 C CA . ALA A 1 170 ? -48.759 -21.987 43.191 1.00 20.37 170 ALA A CA 1
ATOM 1308 C C . ALA A 1 170 ? -47.425 -21.288 43.287 1.00 18.53 170 ALA A C 1
ATOM 1309 O O . ALA A 1 170 ? -47.229 -20.290 42.648 1.00 23.38 170 ALA A O 1
ATOM 1311 N N . SER A 1 171 ? -46.505 -21.828 44.068 1.00 19.74 171 SER A N 1
ATOM 1312 C CA . SER A 1 171 ? -45.182 -21.235 44.210 1.00 19.94 171 SER A CA 1
ATOM 1313 C C . SER A 1 171 ? -44.492 -21.159 42.850 1.00 17.84 171 SER A C 1
ATOM 1314 O O . SER A 1 171 ? -43.991 -20.131 42.455 1.00 16.21 171 SER A O 1
ATOM 1317 N N . LEU A 1 172 ? -44.564 -22.247 42.083 1.00 19.49 172 LEU A N 1
ATOM 1318 C CA . LEU A 1 172 ? -43.924 -22.326 40.790 1.00 19.66 172 LEU A CA 1
ATOM 1319 C C . LEU A 1 172 ? -44.417 -21.224 39.844 1.00 19.37 172 LEU A C 1
ATOM 1320 O O . LEU A 1 172 ? -43.652 -20.776 38.993 1.00 20.57 172 LEU A O 1
ATOM 1325 N N . LEU A 1 173 ? -45.680 -20.831 39.943 1.00 17.15 173 LEU A N 1
ATOM 1326 C CA . LEU A 1 173 ? -46.197 -19.733 39.146 1.00 17.61 173 LEU A CA 1
ATOM 1327 C C . LEU A 1 173 ? -45.824 -18.384 39.761 1.00 18.20 173 LEU A C 1
ATOM 1328 O O . LEU A 1 173 ? -45.726 -17.397 39.059 1.00 19.36 173 LEU A O 1
ATOM 1333 N N . ARG A 1 174 ? -45.609 -18.302 41.071 1.00 20.27 174 ARG A N 1
ATOM 1334 C CA . ARG A 1 174 ? -45.339 -17.018 41.722 1.00 22.19 174 ARG A CA 1
ATOM 1335 C C . ARG A 1 174 ? -43.869 -16.610 41.549 1.00 22.17 174 ARG A C 1
ATOM 1336 O O . ARG A 1 174 ? -43.543 -15.434 41.505 1.00 21.56 174 ARG A O 1
ATOM 1344 N N . ARG A 1 175 ? -42.954 -17.570 41.476 1.00 23.45 175 ARG A N 1
ATOM 1345 C CA . ARG A 1 175 ? -41.531 -17.249 41.401 1.00 25.69 175 ARG A CA 1
ATOM 1346 C C . ARG A 1 175 ? -40.870 -18.005 40.259 1.00 23.57 175 ARG A C 1
ATOM 1347 O O . ARG A 1 175 ? -41.350 -19.058 39.855 1.00 22.73 175 ARG A O 1
ATOM 1355 N N . ASP A 1 176 ? -39.769 -17.451 39.738 1.00 23.61 176 ASP A N 1
ATOM 1356 C CA . ASP A 1 176 ? -39.038 -18.162 38.701 1.00 24.09 176 ASP A CA 1
ATOM 1357 C C . ASP A 1 176 ? -37.592 -17.708 38.613 1.00 19.81 176 ASP A C 1
ATOM 1358 O O . ASP A 1 176 ? -37.293 -16.524 38.494 1.00 19.37 176 ASP A O 1
ATOM 1363 N N . SER A 1 177 ? -36.678 -18.652 38.627 1.00 18.43 177 SER A N 1
ATOM 1364 C CA . SER A 1 177 ? -35.280 -18.243 38.671 1.00 20.85 177 SER A CA 1
ATOM 1365 C C . SER A 1 177 ? -34.905 -17.351 37.478 1.00 20.25 177 SER A C 1
ATOM 1366 O O . SER A 1 177 ? -34.195 -16.388 37.671 1.00 23.40 177 SER A O 1
ATOM 1369 N N . VAL A 1 178 ? -35.478 -17.575 36.288 1.00 21.36 178 VAL A N 1
ATOM 1370 C CA . VAL A 1 178 ? -35.171 -16.846 35.053 1.00 20.53 178 VAL A CA 1
ATOM 1371 C C . VAL A 1 178 ? -36.132 -15.678 34.791 1.00 20.05 178 VAL A C 1
ATOM 1372 O O . VAL A 1 178 ? -35.738 -14.598 34.368 1.00 16.66 178 VAL A O 1
ATOM 1376 N N . HIS A 1 179 ? -37.430 -15.947 34.934 1.00 20.06 179 HIS A N 1
ATOM 1377 C CA . HIS A 1 179 ? -38.437 -14.991 34.528 1.00 21.55 179 HIS A CA 1
ATOM 1378 C C . HIS A 1 179 ? -38.854 -14.042 35.657 1.00 22.71 179 HIS A C 1
ATOM 1379 O O . HIS A 1 179 ? -39.686 -13.155 35.412 1.00 22.36 179 HIS A O 1
ATOM 1386 N N . GLY A 1 180 ? -38.302 -14.231 36.869 1.00 21.95 180 GLY A N 1
ATOM 1387 C CA . GLY A 1 180 ? -38.670 -13.405 38.015 1.00 24.21 180 GLY A CA 1
ATOM 1388 C C . GLY A 1 180 ? -40.152 -13.562 38.407 1.00 25.90 180 GLY A C 1
ATOM 1389 O O . GLY A 1 180 ? -40.817 -14.516 38.001 1.00 23.09 180 GLY A O 1
ATOM 1390 N N . GLY A 1 181 ? -40.662 -12.610 39.207 1.00 24.28 181 GLY A N 1
ATOM 1391 C CA . GLY A 1 181 ? -41.906 -12.801 39.921 1.00 23.32 181 GLY A CA 1
ATOM 1392 C C . GLY A 1 181 ? -43.120 -12.584 39.021 1.00 23.83 181 GLY A C 1
ATOM 1393 O O . GLY A 1 181 ? -43.103 -11.741 38.128 1.00 21.00 181 GLY A O 1
ATOM 1394 N N . PHE A 1 182 ? -44.207 -13.298 39.325 1.00 25.29 182 PHE A N 1
ATOM 1395 C CA . PHE A 1 182 ? -45.492 -13.013 38.703 1.00 26.22 182 PHE A CA 1
ATOM 1396 C C . PHE A 1 182 ? -45.909 -11.555 38.911 1.00 29.76 182 PHE A C 1
ATOM 1397 O O . PHE A 1 182 ? -45.739 -10.974 39.997 1.00 29.54 182 PHE A O 1
ATOM 1405 N N . ASP A 1 183 ? -46.431 -10.926 37.856 1.00 28.17 183 ASP A N 1
ATOM 1406 C CA . ASP A 1 183 ? -46.908 -9.574 38.062 1.00 30.74 183 ASP A CA 1
ATOM 1407 C C . ASP A 1 183 ? -48.370 -9.623 38.544 1.00 32.19 183 ASP A C 1
ATOM 1408 O O . ASP A 1 183 ? -49.337 -9.701 37.760 1.00 25.67 183 ASP A O 1
ATOM 1413 N N . GLY A 1 184 ? -48.495 -9.552 39.876 1.00 32.24 184 GLY A N 1
ATOM 1414 C CA . GLY A 1 184 ? -49.758 -9.693 40.573 1.00 31.92 184 GLY A CA 1
ATOM 1415 C C . GLY A 1 184 ? -49.611 -10.448 41.894 1.00 29.83 184 GLY A C 1
ATOM 1416 O O . GLY A 1 184 ? -48.519 -10.624 42.422 1.00 26.21 184 GLY A O 1
ATOM 1417 N N . THR A 1 185 ? -50.743 -10.912 42.413 1.00 32.28 185 THR A N 1
ATOM 1418 C CA . THR A 1 185 ? -50.768 -11.765 43.589 1.00 34.33 185 THR A CA 1
ATOM 1419 C C . THR A 1 185 ? -51.256 -13.163 43.212 1.00 30.86 185 THR A C 1
ATOM 1420 O O . THR A 1 185 ? -52.189 -13.300 42.418 1.00 32.88 185 THR A O 1
ATOM 1424 N N . ILE A 1 186 ? -50.628 -14.190 43.782 1.00 29.10 186 ILE A N 1
ATOM 1425 C CA . ILE A 1 186 ? -51.081 -15.573 43.650 1.00 27.68 186 ILE A CA 1
ATOM 1426 C C . ILE A 1 186 ? -51.592 -16.006 45.024 1.00 29.79 186 ILE A C 1
ATOM 1427 O O . ILE A 1 186 ? -50.824 -15.996 45.973 1.00 29.87 186 ILE A O 1
ATOM 1432 N N . THR A 1 187 ? -52.868 -16.380 45.161 1.00 33.37 187 THR A N 1
ATOM 1433 C CA . THR A 1 187 ? -53.338 -16.932 46.426 1.00 33.90 187 THR A CA 1
ATOM 1434 C C . THR A 1 187 ? -53.869 -18.348 46.239 1.00 33.09 187 THR A C 1
ATOM 1435 O O . THR A 1 187 ? -54.442 -18.651 45.206 1.00 32.48 187 THR A O 1
ATOM 1439 N N . THR A 1 188 ? -53.726 -19.185 47.260 1.00 31.71 188 THR A N 1
ATOM 1440 C CA . THR A 1 188 ? -54.168 -20.568 47.194 1.00 36.25 188 THR A CA 1
ATOM 1441 C C . THR A 1 188 ? -55.406 -20.766 48.076 1.00 41.19 188 THR A C 1
ATOM 1442 O O . THR A 1 188 ? -55.403 -20.356 49.232 1.00 42.48 188 THR A O 1
ATOM 1446 N N . ASP A 1 189 ? -56.461 -21.383 47.526 1.00 39.29 189 ASP A N 1
ATOM 1447 C CA . ASP A 1 189 ? -57.643 -21.804 48.267 1.00 35.20 189 ASP A CA 1
ATOM 1448 C C . ASP A 1 189 ? -57.666 -23.340 48.278 1.00 32.47 189 ASP A C 1
ATOM 1449 O O . ASP A 1 189 ? -58.064 -23.974 47.303 1.00 28.95 189 ASP A O 1
ATOM 1454 N N . TYR A 1 190 ? -57.242 -23.945 49.396 1.00 36.17 190 TYR A N 1
ATOM 1455 C CA . TYR A 1 190 ? -57.053 -25.389 49.487 1.00 37.93 190 TYR A CA 1
ATOM 1456 C C . TYR A 1 190 ? -58.389 -26.127 49.413 1.00 41.74 190 TYR A C 1
ATOM 1457 O O . TYR A 1 190 ? -58.470 -27.206 48.830 1.00 42.12 190 TYR A O 1
ATOM 1466 N N . ASP A 1 191 ? -59.449 -25.564 50.001 1.00 45.10 191 ASP A N 1
ATOM 1467 C CA . ASP A 1 191 ? -60.725 -26.262 50.037 1.00 48.24 191 ASP A CA 1
ATOM 1468 C C . ASP A 1 191 ? -61.238 -26.527 48.621 1.00 49.44 191 ASP A C 1
ATOM 1469 O O . ASP A 1 191 ? -61.772 -27.595 48.337 1.00 47.86 191 ASP A O 1
ATOM 1474 N N . ASN A 1 192 ? -61.064 -25.566 47.714 1.00 48.06 192 ASN A N 1
ATOM 1475 C CA . ASN A 1 192 ? -61.622 -25.724 46.381 1.00 45.80 192 ASN A CA 1
ATOM 1476 C C . ASN A 1 192 ? -60.551 -26.047 45.348 1.00 38.87 192 ASN A C 1
ATOM 1477 O O . ASN A 1 192 ? -60.897 -26.154 44.178 1.00 35.61 192 ASN A O 1
ATOM 1482 N N . ASN A 1 193 ? -59.281 -26.190 45.784 1.00 33.77 193 ASN A N 1
ATOM 1483 C CA . ASN A 1 193 ? -58.198 -26.582 44.904 1.00 26.26 193 ASN A CA 1
ATOM 1484 C C . ASN A 1 193 ? -58.081 -25.539 43.801 1.00 27.88 193 ASN A C 1
ATOM 1485 O O . ASN A 1 193 ? -58.138 -25.895 42.623 1.00 26.95 193 ASN A O 1
ATOM 1490 N N . ILE A 1 194 ? -57.950 -24.251 44.183 1.00 28.70 194 ILE A N 1
ATOM 1491 C CA . ILE A 1 194 ? -57.924 -23.166 43.215 1.00 29.98 194 ILE A CA 1
ATOM 1492 C C . ILE A 1 194 ? -56.695 -22.310 43.452 1.00 30.30 194 ILE A C 1
ATOM 1493 O O . ILE A 1 194 ? -56.490 -21.919 44.580 1.00 34.15 194 ILE A O 1
ATOM 1498 N N . ILE A 1 195 ? -55.929 -21.998 42.395 1.00 28.31 195 ILE A N 1
ATOM 1499 C CA . ILE A 1 195 ? -54.889 -20.984 42.460 1.00 28.23 195 ILE A CA 1
ATOM 1500 C C . ILE A 1 195 ? -55.516 -19.699 41.938 1.00 26.36 195 ILE A C 1
ATOM 1501 O O . ILE A 1 195 ? -55.926 -19.698 40.781 1.00 29.19 195 ILE A O 1
ATOM 1506 N N . TRP A 1 196 ? -55.589 -18.649 42.768 1.00 24.95 196 TRP A N 1
ATOM 1507 C CA . TRP A 1 196 ? -55.976 -17.322 42.312 1.00 25.32 196 TRP A CA 1
ATOM 1508 C C . TRP A 1 196 ? -54.761 -16.598 41.765 1.00 29.65 196 TRP A C 1
ATOM 1509 O O . TRP A 1 196 ? -53.712 -16.495 42.423 1.00 30.53 196 TRP A O 1
ATOM 1520 N N . ALA A 1 197 ? -54.930 -16.074 40.556 1.00 27.31 197 ALA A N 1
ATOM 1521 C CA . ALA A 1 197 ? -53.862 -15.306 39.963 1.00 27.98 197 ALA A CA 1
ATOM 1522 C C . ALA A 1 197 ? -54.448 -13.978 39.512 1.00 26.81 197 ALA A C 1
ATOM 1523 O O . ALA A 1 197 ? -55.252 -13.962 38.589 1.00 30.94 197 ALA A O 1
ATOM 1525 N N . ASN A 1 198 ? -54.181 -12.904 40.257 1.00 27.40 198 ASN A N 1
ATOM 1526 C CA . ASN A 1 198 ? -54.962 -11.668 40.140 1.00 27.72 198 ASN A CA 1
ATOM 1527 C C . ASN A 1 198 ? -56.463 -12.009 40.146 1.00 31.17 198 ASN A C 1
ATOM 1528 O O . ASN A 1 198 ? -56.895 -12.829 40.938 1.00 36.87 198 ASN A O 1
ATOM 1533 N N . GLY A 1 199 ? -57.286 -11.465 39.243 1.00 32.68 199 GLY A N 1
ATOM 1534 C CA . GLY A 1 199 ? -58.706 -11.804 39.231 1.00 30.14 199 GLY A CA 1
ATOM 1535 C C . GLY A 1 199 ? -59.045 -13.186 38.659 1.00 31.80 199 GLY A C 1
ATOM 1536 O O . GLY A 1 199 ? -60.224 -13.520 38.501 1.00 38.80 199 GLY A O 1
ATOM 1537 N N . THR A 1 200 ? -58.050 -14.021 38.360 1.00 28.37 200 THR A N 1
ATOM 1538 C CA . THR A 1 200 ? -58.345 -15.237 37.619 1.00 28.35 200 THR A CA 1
ATOM 1539 C C . THR A 1 200 ? -58.371 -16.461 38.539 1.00 25.79 200 THR A C 1
ATOM 1540 O O . THR A 1 200 ? -57.379 -16.864 39.138 1.00 27.55 200 THR A O 1
ATOM 1544 N N . PRO A 1 201 ? -59.514 -17.131 38.686 1.00 25.70 201 PRO A N 1
ATOM 1545 C CA . PRO A 1 201 ? -59.544 -18.396 39.417 1.00 27.50 201 PRO A CA 1
ATOM 1546 C C . PRO A 1 201 ? -59.140 -19.602 38.562 1.00 27.52 201 PRO A C 1
ATOM 1547 O O . PRO A 1 201 ? -59.861 -20.014 37.643 1.00 28.96 201 PRO A O 1
ATOM 1551 N N . ILE A 1 202 ? -58.010 -20.212 38.901 1.00 25.43 202 ILE A N 1
ATOM 1552 C CA . ILE A 1 202 ? -57.546 -21.341 38.124 1.00 27.71 202 ILE A CA 1
ATOM 1553 C C . ILE A 1 202 ? -57.785 -22.642 38.890 1.00 26.58 202 ILE A C 1
ATOM 1554 O O . ILE A 1 202 ? -57.121 -22.886 39.892 1.00 25.26 202 ILE A O 1
ATOM 1559 N N . LYS A 1 203 ? -58.697 -23.483 38.391 1.00 25.21 203 LYS A N 1
ATOM 1560 C CA . LYS A 1 203 ? -58.929 -24.772 39.018 1.00 25.22 203 LYS A CA 1
ATOM 1561 C C . LYS A 1 203 ? -57.720 -25.672 38.813 1.00 23.15 203 LYS A C 1
ATOM 1562 O O . LYS A 1 203 ? -57.236 -25.802 37.685 1.00 24.43 203 LYS A O 1
ATOM 1568 N N . VAL A 1 204 ? -57.308 -26.373 39.867 1.00 20.81 204 VAL A N 1
ATOM 1569 C CA . VAL A 1 204 ? -56.346 -27.450 39.675 1.00 23.20 204 VAL A CA 1
ATOM 1570 C C . VAL A 1 204 ? -57.108 -28.764 39.565 1.00 20.73 204 VAL A C 1
ATOM 1571 O O . VAL A 1 204 ? -57.818 -29.093 40.491 1.00 21.20 204 VAL A O 1
ATOM 1575 N N . ILE A 1 205 ? -56.889 -29.498 38.471 1.00 20.30 205 ILE A N 1
ATOM 1576 C CA . ILE A 1 205 ? -57.508 -30.790 38.211 1.00 22.35 205 ILE A CA 1
ATOM 1577 C C . ILE A 1 205 ? -56.431 -31.860 38.125 1.00 25.03 205 ILE A C 1
ATOM 1578 O O . ILE A 1 205 ? -55.447 -31.707 37.385 1.00 24.94 205 ILE A O 1
ATOM 1583 N N . TYR A 1 206 ? -56.683 -32.971 38.825 1.00 26.07 206 TYR A N 1
ATOM 1584 C CA . TYR A 1 206 ? -55.704 -34.029 39.000 1.00 27.78 206 TYR A CA 1
ATOM 1585 C C . TYR A 1 206 ? -56.155 -35.233 38.197 1.00 27.92 206 TYR A C 1
ATOM 1586 O O . TYR A 1 206 ? -57.205 -35.788 38.474 1.00 30.12 206 TYR A O 1
ATOM 1595 N N . SER A 1 207 ? -55.334 -35.689 37.258 1.00 32.41 207 SER A N 1
ATOM 1596 C CA . SER A 1 207 ? -55.716 -36.809 36.405 1.00 30.85 207 SER A CA 1
ATOM 1597 C C . SER A 1 207 ? -54.502 -37.534 35.834 1.00 29.53 207 SER A C 1
ATOM 1598 O O . SER A 1 207 ? -53.548 -36.927 35.351 1.00 26.78 207 SER A O 1
ATOM 1601 N N . ASN A 1 208 ? -54.627 -38.862 35.822 1.00 33.47 208 ASN A N 1
ATOM 1602 C CA . ASN A 1 208 ? -53.669 -39.753 35.193 1.00 34.29 208 ASN A CA 1
ATOM 1603 C C . ASN A 1 208 ? -54.078 -40.039 33.754 1.00 34.21 208 ASN A C 1
ATOM 1604 O O . ASN A 1 208 ? -53.274 -40.571 33.001 1.00 36.39 208 ASN A O 1
ATOM 1609 N N . ASP A 1 209 ? -55.300 -39.657 33.348 1.00 36.05 209 ASP A N 1
ATOM 1610 C CA . ASP A 1 209 ? -55.797 -40.046 32.036 1.00 37.56 209 ASP A CA 1
ATOM 1611 C C . ASP A 1 209 ? -56.448 -38.852 31.358 1.00 30.31 209 ASP A C 1
ATOM 1612 O O . ASP A 1 209 ? -57.510 -38.420 31.750 1.00 32.49 209 ASP A O 1
ATOM 1617 N N . PRO A 1 210 ? -55.862 -38.289 30.294 1.00 29.81 210 PRO A N 1
ATOM 1618 C CA . PRO A 1 210 ? -56.441 -37.107 29.658 1.00 29.05 210 PRO A CA 1
ATOM 1619 C C . PRO A 1 210 ? -57.822 -37.349 29.044 1.00 29.23 210 PRO A C 1
ATOM 1620 O O . PRO A 1 210 ? -58.518 -36.393 28.683 1.00 24.11 210 PRO A O 1
ATOM 1624 N N . ALA A 1 211 ? -58.234 -38.623 28.993 1.00 31.10 211 ALA A N 1
ATOM 1625 C CA . ALA A 1 211 ? -59.442 -38.988 28.284 1.00 31.18 211 ALA A CA 1
ATOM 1626 C C . ALA A 1 211 ? -60.665 -39.081 29.201 1.00 30.29 211 ALA A C 1
ATOM 1627 O O . ALA A 1 211 ? -61.766 -39.213 28.668 1.00 35.04 211 ALA A O 1
ATOM 1629 N N . THR A 1 212 ? -60.507 -38.918 30.528 1.00 27.81 212 THR A N 1
ATOM 1630 C CA . THR A 1 212 ? -61.534 -39.311 31.485 1.00 26.94 212 THR A CA 1
ATOM 1631 C C . THR A 1 212 ? -61.841 -38.199 32.468 1.00 31.31 212 THR A C 1
ATOM 1632 O O . THR A 1 212 ? -62.087 -38.483 33.647 1.00 32.72 212 THR A O 1
ATOM 1636 N N . ILE A 1 213 ? -61.920 -36.969 31.936 1.00 30.56 213 ILE A N 1
ATOM 1637 C CA . ILE A 1 213 ? -62.221 -35.775 32.712 1.00 28.34 213 ILE A CA 1
ATOM 1638 C C . ILE A 1 213 ? -63.496 -35.158 32.156 1.00 30.98 213 ILE A C 1
ATOM 1639 O O . ILE A 1 213 ? -63.557 -34.792 30.991 1.00 34.58 213 ILE A O 1
ATOM 1644 N N . ASP A 1 214 ? -64.513 -35.024 32.995 1.00 30.80 214 ASP A N 1
ATOM 1645 C CA . ASP A 1 214 ? -65.600 -34.151 32.647 1.00 30.29 214 ASP A CA 1
ATOM 1646 C C . ASP A 1 214 ? -65.206 -32.744 33.079 1.00 27.27 214 ASP A C 1
ATOM 1647 O O . ASP A 1 214 ? -65.416 -32.385 34.219 1.00 29.30 214 ASP A O 1
ATOM 1652 N N . TYR A 1 215 ? -64.722 -31.921 32.149 1.00 29.13 215 TYR A N 1
ATOM 1653 C CA . TYR A 1 215 ? -64.376 -30.535 32.451 1.00 27.46 215 TYR A CA 1
ATOM 1654 C C . TYR A 1 215 ? -65.600 -29.714 32.836 1.00 26.85 215 TYR A C 1
ATOM 1655 O O . TYR A 1 215 ? -65.445 -28.651 33.399 1.00 30.05 215 TYR A O 1
ATOM 1664 N N . THR A 1 216 ? -66.809 -30.152 32.480 1.00 27.98 216 THR A N 1
ATOM 1665 C CA . THR A 1 216 ? -68.003 -29.372 32.749 1.00 28.28 216 THR A CA 1
ATOM 1666 C C . THR A 1 216 ? -68.329 -29.387 34.238 1.00 32.00 216 THR A C 1
ATOM 1667 O O . THR A 1 216 ? -68.902 -28.412 34.698 1.00 37.82 216 THR A O 1
ATOM 1671 N N . GLU A 1 217 ? -67.931 -30.439 34.975 1.00 37.35 217 GLU A N 1
ATOM 1672 C CA . GLU A 1 217 ? -67.939 -30.439 36.436 1.00 39.95 217 GLU A CA 1
ATOM 1673 C C . GLU A 1 217 ? -67.442 -29.113 36.997 1.00 42.63 217 GLU A C 1
ATOM 1674 O O . GLU A 1 217 ? -68.055 -28.565 37.904 1.00 45.27 217 GLU A O 1
ATOM 1680 N N . TYR A 1 218 ? -66.333 -28.616 36.444 1.00 39.50 218 TYR A N 1
ATOM 1681 C CA . TYR A 1 218 ? -65.650 -27.448 36.952 1.00 32.79 218 TYR A CA 1
ATOM 1682 C C . TYR A 1 218 ? -66.081 -26.188 36.203 1.00 34.66 218 TYR A C 1
ATOM 1683 O O . TYR A 1 218 ? -65.379 -25.181 36.272 1.00 44.98 218 TYR A O 1
ATOM 1692 N N . GLY A 1 219 ? -67.204 -26.210 35.476 1.00 30.64 219 GLY A N 1
ATOM 1693 C CA . GLY A 1 219 ? -67.712 -25.000 34.829 1.00 28.30 219 GLY A CA 1
ATOM 1694 C C . GLY A 1 219 ? -67.033 -24.634 33.505 1.00 27.21 219 GLY A C 1
ATOM 1695 O O . GLY A 1 219 ? -67.044 -23.485 33.078 1.00 28.75 219 GLY A O 1
ATOM 1696 N N . ILE A 1 220 ? -66.458 -25.623 32.839 1.00 26.28 220 ILE A N 1
ATOM 1697 C CA . ILE A 1 220 ? -65.621 -25.395 31.685 1.00 27.60 220 ILE A CA 1
ATOM 1698 C C . ILE A 1 220 ? -66.300 -26.100 30.526 1.00 28.33 220 ILE A C 1
ATOM 1699 O O . ILE A 1 220 ? -66.737 -27.233 30.686 1.00 26.94 220 ILE A O 1
ATOM 1704 N N . ASN A 1 221 ? -66.336 -25.459 29.357 1.00 30.28 221 ASN A N 1
ATOM 1705 C CA . ASN A 1 221 ? -66.955 -26.091 28.203 1.00 33.15 221 ASN A CA 1
ATOM 1706 C C . ASN A 1 221 ? -66.379 -25.471 26.939 1.00 30.70 221 ASN A C 1
ATOM 1707 O O . ASN A 1 221 ? -66.006 -24.297 26.953 1.00 27.28 221 ASN A O 1
ATOM 1712 N N . ASP A 1 222 ? -66.344 -26.281 25.873 1.00 31.45 222 ASP A N 1
ATOM 1713 C CA . ASP A 1 222 ? -65.879 -25.864 24.555 1.00 35.09 222 ASP A CA 1
ATOM 1714 C C . ASP A 1 222 ? -64.474 -25.293 24.682 1.00 31.44 222 ASP A C 1
ATOM 1715 O O . ASP A 1 222 ? -64.166 -24.270 24.077 1.00 28.81 222 ASP A O 1
ATOM 1720 N N . ALA A 1 223 ? -63.653 -25.953 25.498 1.00 28.84 223 ALA A N 1
ATOM 1721 C CA . ALA A 1 223 ? -62.342 -25.440 25.840 1.00 27.14 223 ALA A CA 1
ATOM 1722 C C . ALA A 1 223 ? -61.337 -25.835 24.776 1.00 25.71 223 ALA A C 1
ATOM 1723 O O . ALA A 1 223 ? -61.457 -26.864 24.104 1.00 28.41 223 ALA A O 1
ATOM 1725 N N . VAL A 1 224 ? -60.339 -24.986 24.645 1.00 25.93 224 VAL A N 1
ATOM 1726 C CA . VAL A 1 224 ? -59.095 -25.349 23.988 1.00 25.69 224 VAL A CA 1
ATOM 1727 C C . VAL A 1 224 ? -58.139 -25.893 25.039 1.00 23.28 224 VAL A C 1
ATOM 1728 O O . VAL A 1 224 ? -57.798 -25.213 26.004 1.00 20.30 224 VAL A O 1
ATOM 1732 N N . VAL A 1 225 ? -57.664 -27.113 24.828 1.00 23.07 225 VAL A N 1
ATOM 1733 C CA . VAL A 1 225 ? -56.602 -27.615 25.678 1.00 23.93 225 VAL A CA 1
ATOM 1734 C C . VAL A 1 225 ? -55.233 -27.299 25.076 1.00 23.37 225 VAL A C 1
ATOM 1735 O O . VAL A 1 225 ? -54.974 -27.579 23.923 1.00 22.37 225 VAL A O 1
ATOM 1739 N N . VAL A 1 226 ? -54.363 -26.671 25.861 1.00 23.58 226 VAL A N 1
ATOM 1740 C CA . VAL A 1 226 ? -52.983 -26.482 25.448 1.00 22.63 226 VAL A CA 1
ATOM 1741 C C . VAL A 1 226 ? -52.164 -27.537 26.171 1.00 21.78 226 VAL A C 1
ATOM 1742 O O . VAL A 1 226 ? -51.928 -27.428 27.375 1.00 23.53 226 VAL A O 1
ATOM 1746 N N . ASP A 1 227 ? -51.863 -28.616 25.439 1.00 20.73 227 ASP A N 1
ATOM 1747 C CA . ASP A 1 227 ? -51.147 -29.750 25.984 1.00 21.87 227 ASP A CA 1
ATOM 1748 C C . ASP A 1 227 ? -49.674 -29.377 25.914 1.00 23.23 227 ASP A C 1
ATOM 1749 O O . ASP A 1 227 ? -49.099 -29.225 24.831 1.00 23.09 227 ASP A O 1
ATOM 1754 N N . ASN A 1 228 ? -49.103 -29.140 27.090 1.00 23.34 228 ASN A N 1
ATOM 1755 C CA . ASN A 1 228 ? -47.729 -28.707 27.161 1.00 25.92 228 ASN A CA 1
ATOM 1756 C C . ASN A 1 228 ? -46.967 -29.799 27.900 1.00 28.33 228 ASN A C 1
ATOM 1757 O O . ASN A 1 228 ? -45.863 -29.569 28.370 1.00 37.96 228 ASN A O 1
ATOM 1762 N N . THR A 1 229 ? -47.508 -31.025 27.856 1.00 26.83 229 THR A N 1
ATOM 1763 C CA . THR A 1 229 ? -46.891 -32.166 28.495 1.00 27.27 229 THR A CA 1
ATOM 1764 C C . THR A 1 229 ? -45.687 -32.622 27.682 1.00 28.71 229 THR A C 1
ATOM 1765 O O . THR A 1 229 ? -44.648 -32.937 28.246 1.00 29.78 229 THR A O 1
ATOM 1769 N N . GLY A 1 230 ? -45.835 -32.666 26.362 1.00 28.55 230 GLY A N 1
ATOM 1770 C CA . GLY A 1 230 ? -44.844 -33.332 25.540 1.00 29.91 230 GLY A CA 1
ATOM 1771 C C . GLY A 1 230 ? -45.079 -34.839 25.436 1.00 30.88 230 GLY A C 1
ATOM 1772 O O . GLY A 1 230 ? -44.473 -35.504 24.608 1.00 36.33 230 GLY A O 1
ATOM 1773 N N . ARG A 1 231 ? -45.998 -35.378 26.229 1.00 29.52 231 ARG A N 1
ATOM 1774 C CA . ARG A 1 231 ? -46.166 -36.812 26.283 1.00 31.42 231 ARG A CA 1
ATOM 1775 C C . ARG A 1 231 ? -46.608 -37.382 24.929 1.00 31.67 231 ARG A C 1
ATOM 1776 O O . ARG A 1 231 ? -46.092 -38.419 24.522 1.00 30.55 231 ARG A O 1
ATOM 1784 N N . TRP A 1 232 ? -47.607 -36.748 24.281 1.00 29.19 232 TRP A N 1
ATOM 1785 C CA . TRP A 1 232 ? -48.319 -37.294 23.131 1.00 24.85 232 TRP A CA 1
ATOM 1786 C C . TRP A 1 232 ? -48.143 -36.338 21.968 1.00 26.36 232 TRP A C 1
ATOM 1787 O O . TRP A 1 232 ? -48.574 -35.191 22.064 1.00 23.69 232 TRP A O 1
ATOM 1798 N N . ARG A 1 233 ? -47.436 -36.791 20.923 1.00 32.37 233 ARG A N 1
ATOM 1799 C CA . ARG A 1 233 ? -47.068 -35.914 19.812 1.00 33.27 233 ARG A CA 1
ATOM 1800 C C . ARG A 1 233 ? -47.761 -36.334 18.505 1.00 28.91 233 ARG A C 1
ATOM 1801 O O . ARG A 1 233 ? -47.634 -35.693 17.469 1.00 30.31 233 ARG A O 1
ATOM 1809 N N . ASP A 1 234 ? -48.588 -37.369 18.555 1.00 26.75 234 ASP A N 1
ATOM 1810 C CA . ASP A 1 234 ? -49.281 -37.828 17.372 1.00 30.16 234 ASP A CA 1
ATOM 1811 C C . ASP A 1 234 ? -50.792 -37.637 17.547 1.00 29.52 234 ASP A C 1
ATOM 1812 O O . ASP A 1 234 ? -51.263 -37.231 18.608 1.00 30.80 234 ASP A O 1
ATOM 1817 N N . ARG A 1 235 ? -51.538 -37.895 16.469 1.00 30.20 235 ARG A N 1
ATOM 1818 C CA . ARG A 1 235 ? -52.969 -37.659 16.430 1.00 30.66 235 ARG A CA 1
ATOM 1819 C C . ARG A 1 235 ? -53.654 -38.600 17.410 1.00 33.76 235 ARG A C 1
ATOM 1820 O O . ARG A 1 235 ? -54.577 -38.207 18.113 1.00 36.62 235 ARG A O 1
ATOM 1828 N N . GLU A 1 236 ? -53.201 -39.850 17.462 1.00 36.77 236 GLU A N 1
ATOM 1829 C CA . GLU A 1 236 ? -53.908 -40.807 18.270 1.00 37.00 236 GLU A CA 1
ATOM 1830 C C . GLU A 1 236 ? -53.880 -40.308 19.707 1.00 34.68 236 GLU A C 1
ATOM 1831 O O . GLU A 1 236 ? -54.927 -40.182 20.325 1.00 35.27 236 GLU A O 1
ATOM 1837 N N . GLY A 1 237 ? -52.667 -40.087 20.232 1.00 31.82 237 GLY A N 1
ATOM 1838 C CA . GLY A 1 237 ? -52.457 -39.636 21.599 1.00 29.81 237 GLY A CA 1
ATOM 1839 C C . GLY A 1 237 ? -53.250 -38.372 21.953 1.00 29.77 237 GLY A C 1
ATOM 1840 O O . GLY A 1 237 ? -53.973 -38.352 22.949 1.00 30.88 237 GLY A O 1
ATOM 1841 N N . LEU A 1 238 ? -53.149 -37.332 21.122 1.00 27.11 238 LEU A N 1
ATOM 1842 C CA . LEU A 1 238 ? -53.790 -36.064 21.420 1.00 29.29 238 LEU A CA 1
ATOM 1843 C C . LEU A 1 238 ? -55.314 -36.159 21.292 1.00 32.43 238 LEU A C 1
ATOM 1844 O O . LEU A 1 238 ? -56.026 -35.299 21.792 1.00 33.08 238 LEU A O 1
ATOM 1849 N N . SER A 1 239 ? -55.823 -37.192 20.625 1.00 34.53 239 SER A N 1
ATOM 1850 C CA . SER A 1 239 ? -57.255 -37.386 20.503 1.00 41.14 239 SER A CA 1
ATOM 1851 C C . SER A 1 239 ? -57.844 -37.841 21.829 1.00 40.82 239 SER A C 1
ATOM 1852 O O . SER A 1 239 ? -59.067 -37.847 22.023 1.00 48.28 239 SER A O 1
ATOM 1855 N N . GLN A 1 240 ? -56.981 -38.252 22.748 1.00 33.45 240 GLN A N 1
ATOM 1856 C CA . GLN A 1 240 ? -57.489 -38.606 24.055 1.00 34.10 240 GLN A CA 1
ATOM 1857 C C . GLN A 1 240 ? -58.307 -37.440 24.629 1.00 33.88 240 GLN A C 1
ATOM 1858 O O . GLN A 1 240 ? -59.388 -37.649 25.177 1.00 32.71 240 GLN A O 1
ATOM 1864 N N . HIS A 1 241 ? -57.783 -36.211 24.481 1.00 32.88 241 HIS A N 1
ATOM 1865 C CA . HIS A 1 241 ? -58.354 -35.024 25.086 1.00 32.14 241 HIS A CA 1
ATOM 1866 C C . HIS A 1 241 ? -59.768 -34.769 24.576 1.00 35.14 241 HIS A C 1
ATOM 1867 O O . HIS A 1 241 ? -60.612 -34.232 25.296 1.00 30.18 241 HIS A O 1
ATOM 1874 N N . LEU A 1 242 ? -60.014 -35.109 23.308 1.00 36.35 242 LEU A N 1
ATOM 1875 C CA . LEU A 1 242 ? -61.319 -34.846 22.715 1.00 38.29 242 LEU A CA 1
ATOM 1876 C C . LEU A 1 242 ? -62.370 -35.764 23.354 1.00 35.59 242 LEU A C 1
ATOM 1877 O O . LEU A 1 242 ? -63.525 -35.386 23.488 1.00 35.58 242 LEU A O 1
ATOM 1882 N N . LYS A 1 243 ? -61.963 -36.952 23.807 1.00 33.02 243 LYS A N 1
ATOM 1883 C CA . LYS A 1 243 ? -62.884 -37.843 24.471 1.00 32.21 243 LYS A CA 1
ATOM 1884 C C . LYS A 1 243 ? -63.398 -37.250 25.774 1.00 34.84 243 LYS A C 1
ATOM 1885 O O . LYS A 1 243 ? -64.456 -37.644 26.236 1.00 42.02 243 LYS A O 1
ATOM 1891 N N . SER A 1 244 ? -62.676 -36.295 26.347 1.00 36.92 244 SER A N 1
ATOM 1892 C CA . SER A 1 244 ? -63.106 -35.641 27.571 1.00 35.05 244 SER A CA 1
ATOM 1893 C C . SER A 1 244 ? -64.195 -34.624 27.264 1.00 35.74 244 SER A C 1
ATOM 1894 O O . SER A 1 244 ? -64.065 -33.785 26.368 1.00 38.87 244 SER A O 1
ATOM 1897 N N . LYS A 1 245 ? -65.271 -34.721 28.042 1.00 33.21 245 LYS A N 1
ATOM 1898 C CA . LYS A 1 245 ? -66.377 -33.809 27.887 1.00 32.50 245 LYS A CA 1
ATOM 1899 C C . LYS A 1 245 ? -65.932 -32.381 28.234 1.00 29.42 245 LYS A C 1
ATOM 1900 O O . LYS A 1 245 ? -65.346 -32.124 29.292 1.00 29.45 245 LYS A O 1
ATOM 1906 N N . GLY A 1 246 ? -66.233 -31.442 27.335 1.00 28.18 246 GLY A N 1
ATOM 1907 C CA . GLY A 1 246 ? -65.926 -30.035 27.539 1.00 28.16 246 GLY A CA 1
ATOM 1908 C C . GLY A 1 246 ? -64.838 -29.544 26.589 1.00 29.60 246 GLY A C 1
ATOM 1909 O O . GLY A 1 246 ? -64.573 -28.340 26.500 1.00 30.51 246 GLY A O 1
ATOM 1910 N N . VAL A 1 247 ? -64.205 -30.489 25.880 1.00 28.21 247 VAL A N 1
ATOM 1911 C CA . VAL A 1 247 ? -63.062 -30.136 25.073 1.00 27.35 247 VAL A CA 1
ATOM 1912 C C . VAL A 1 247 ? -63.542 -29.972 23.652 1.00 29.00 247 VAL A C 1
ATOM 1913 O O . VAL A 1 247 ? -64.273 -30.828 23.176 1.00 34.01 247 VAL A O 1
ATOM 1917 N N . ALA A 1 248 ? -63.091 -28.893 23.001 1.00 32.43 248 ALA A N 1
ATOM 1918 C CA . ALA A 1 248 ? -63.418 -28.605 21.610 1.00 31.86 248 ALA A CA 1
ATOM 1919 C C . ALA A 1 248 ? -62.183 -28.803 20.737 1.00 34.53 248 ALA A C 1
ATOM 1920 O O . ALA A 1 248 ? -62.287 -29.364 19.651 1.00 39.59 248 ALA A O 1
ATOM 1922 N N . 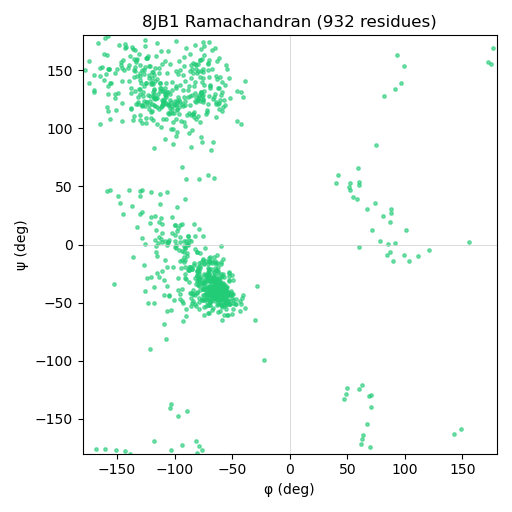LYS A 1 249 ? -61.024 -28.316 21.210 1.00 31.14 249 LYS A N 1
ATOM 1923 C CA . LYS A 1 249 ? -59.838 -28.262 20.377 1.00 30.34 249 LYS A CA 1
ATOM 1924 C C . LYS A 1 249 ? -58.590 -28.489 21.222 1.00 28.25 249 LYS A C 1
ATOM 1925 O O . LYS A 1 249 ? -58.590 -28.229 22.414 1.00 31.68 249 LYS A O 1
ATOM 1931 N N . VAL A 1 250 ? -57.514 -28.931 20.578 1.00 26.43 250 VAL A N 1
ATOM 1932 C CA . VAL A 1 250 ? -56.280 -29.279 21.253 1.00 26.00 250 VAL A CA 1
ATOM 1933 C C . VAL A 1 250 ? -55.141 -28.588 20.540 1.00 22.99 250 VAL A C 1
ATOM 1934 O O . VAL A 1 250 ? -55.051 -28.705 19.334 1.00 24.06 250 VAL A O 1
ATOM 1938 N N . VAL A 1 251 ? -54.247 -27.971 21.306 1.00 20.41 251 VAL A N 1
ATOM 1939 C CA . VAL A 1 251 ? -53.094 -27.276 20.779 1.00 21.19 251 VAL A CA 1
ATOM 1940 C C . VAL A 1 251 ? -51.871 -27.894 21.453 1.00 22.50 251 VAL A C 1
ATOM 1941 O O . VAL A 1 251 ? -51.744 -27.872 22.679 1.00 24.61 251 VAL A O 1
ATOM 1945 N N . LEU A 1 252 ? -50.943 -28.405 20.662 1.00 21.73 252 LEU A N 1
ATOM 1946 C CA . LEU A 1 252 ? -49.768 -29.068 21.204 1.00 23.68 252 LEU A CA 1
ATOM 1947 C C . LEU A 1 252 ? -48.587 -28.116 21.125 1.00 21.46 252 LEU A C 1
ATOM 1948 O O . LEU A 1 252 ? -48.390 -27.497 20.086 1.00 22.50 252 LEU A O 1
ATOM 1953 N N . THR A 1 253 ? -47.829 -27.993 22.213 1.00 20.18 253 THR A N 1
ATOM 1954 C CA . THR A 1 253 ? -46.756 -27.004 22.244 1.00 22.12 253 THR A CA 1
ATOM 1955 C C . THR A 1 253 ? -45.408 -27.627 21.823 1.00 19.96 253 THR A C 1
ATOM 1956 O O . THR A 1 253 ? -44.451 -27.549 22.551 1.00 17.86 253 THR A O 1
ATOM 1960 N N . ALA A 1 254 ? -45.301 -28.028 20.559 1.00 19.42 254 ALA A N 1
ATOM 1961 C CA . ALA A 1 254 ? -44.365 -29.033 20.111 1.00 23.13 254 ALA A CA 1
ATOM 1962 C C . ALA A 1 254 ? -44.674 -29.362 18.652 1.00 28.15 254 ALA A C 1
ATOM 1963 O O . ALA A 1 254 ? -45.803 -29.171 18.179 1.00 31.63 254 ALA A O 1
ATOM 1965 N N . PRO A 1 255 ? -43.686 -29.891 17.903 1.00 29.60 255 PRO A N 1
ATOM 1966 C CA . PRO A 1 255 ? -43.924 -30.447 16.569 1.00 29.04 255 PRO A CA 1
ATOM 1967 C C . PRO A 1 255 ? -44.842 -31.662 16.600 1.00 26.39 255 PRO A C 1
ATOM 1968 O O . PRO A 1 255 ? -44.524 -32.639 17.252 1.00 28.98 255 PRO A O 1
ATOM 1972 N N . GLY A 1 256 ? -45.977 -31.597 15.907 1.00 26.05 256 GLY A N 1
ATOM 1973 C CA . GLY A 1 256 ? -46.877 -32.733 15.830 1.00 26.08 256 GLY A CA 1
ATOM 1974 C C . GLY A 1 256 ? -46.411 -33.700 14.747 1.00 27.88 256 GLY A C 1
ATOM 1975 O O . GLY A 1 256 ? -46.036 -33.263 13.654 1.00 26.83 256 GLY A O 1
ATOM 1976 N N . LYS A 1 257 ? -46.450 -34.997 15.061 1.00 28.00 257 LYS A N 1
ATOM 1977 C CA . LYS A 1 257 ? -46.118 -36.050 14.107 1.00 33.69 257 LYS A CA 1
ATOM 1978 C C . LYS A 1 257 ? -47.213 -36.285 13.058 1.00 38.16 257 LYS A C 1
ATOM 1979 O O . LYS A 1 257 ? -48.386 -35.921 13.217 1.00 36.11 257 LYS A O 1
ATOM 1985 N N . GLY A 1 258 ? -46.791 -36.978 11.993 1.00 38.87 258 GLY A N 1
ATOM 1986 C CA . GLY A 1 258 ? -47.678 -37.458 10.955 1.00 37.99 258 GLY A CA 1
ATOM 1987 C C . GLY A 1 258 ? -48.369 -36.303 10.242 1.00 39.03 258 GLY A C 1
ATOM 1988 O O . GLY A 1 258 ? -47.717 -35.389 9.731 1.00 35.81 258 GLY A O 1
ATOM 1989 N N . ASP A 1 259 ? -49.704 -36.338 10.305 1.00 40.71 259 ASP A N 1
ATOM 1990 C CA . ASP A 1 259 ? -50.557 -35.526 9.458 1.00 40.95 259 ASP A CA 1
ATOM 1991 C C . ASP A 1 259 ? -51.055 -34.282 10.196 1.00 38.57 259 ASP A C 1
ATOM 1992 O O . ASP A 1 259 ? -51.922 -33.577 9.696 1.00 40.67 259 ASP A O 1
ATOM 1997 N N . LEU A 1 260 ? -50.538 -34.017 11.395 1.00 36.62 260 LEU A N 1
ATOM 1998 C CA . LEU A 1 260 ? -50.971 -32.890 12.203 1.00 32.44 260 LEU A CA 1
ATOM 1999 C C . LEU A 1 260 ? -50.378 -31.606 11.647 1.00 29.40 260 LEU A C 1
ATOM 2000 O O . LEU A 1 260 ? -49.177 -31.487 11.511 1.00 33.64 260 LEU A O 1
ATOM 2005 N N . LYS A 1 261 ? -51.203 -30.610 11.401 1.00 30.10 261 LYS A N 1
ATOM 2006 C CA . LYS A 1 261 ? -50.697 -29.335 10.946 1.00 33.58 261 LYS A CA 1
ATOM 2007 C C . LYS A 1 261 ? -49.716 -28.771 11.973 1.00 31.86 261 LYS A C 1
ATOM 2008 O O . LYS A 1 261 ? -50.007 -28.721 13.154 1.00 31.12 261 LYS A O 1
ATOM 2014 N N . ASN A 1 262 ? -48.543 -28.341 11.501 1.00 28.56 262 ASN A N 1
ATOM 2015 C CA . ASN A 1 262 ? -47.601 -27.627 12.332 1.00 25.54 262 ASN A CA 1
ATOM 2016 C C . ASN A 1 262 ? -47.720 -26.146 12.027 1.00 24.63 262 ASN A C 1
ATOM 2017 O O . ASN A 1 262 ? -47.526 -25.731 10.895 1.00 23.76 262 ASN A O 1
ATOM 2022 N N . ILE A 1 263 ? -48.038 -25.336 13.040 1.00 24.96 263 ILE A N 1
ATOM 2023 C CA . ILE A 1 263 ? -48.409 -23.962 12.774 1.00 24.07 263 ILE A CA 1
ATOM 2024 C C . ILE A 1 263 ? -47.329 -23.013 13.254 1.00 24.63 263 ILE A C 1
ATOM 2025 O O . ILE A 1 263 ? -47.062 -22.921 14.437 1.00 28.85 263 ILE A O 1
ATOM 2030 N N . VAL A 1 264 ? -46.816 -22.212 12.329 1.00 24.84 264 VAL A N 1
ATOM 2031 C CA . VAL A 1 264 ? -45.939 -21.122 12.683 1.00 26.21 264 VAL A CA 1
ATOM 2032 C C . VAL A 1 264 ? -46.742 -19.838 12.522 1.00 27.45 264 VAL A C 1
ATOM 2033 O O . VAL A 1 264 ? -47.151 -19.488 11.418 1.00 29.11 264 VAL A O 1
ATOM 2037 N N . TYR A 1 265 ? -47.013 -19.149 13.630 1.00 28.75 265 TYR A N 1
ATOM 2038 C CA . TYR A 1 265 ? -47.936 -18.035 13.538 1.00 28.28 265 TYR A CA 1
ATOM 2039 C C . TYR A 1 265 ? -47.205 -16.886 12.863 1.00 26.86 265 TYR A C 1
ATOM 2040 O O . TYR A 1 265 ? -46.055 -16.607 13.203 1.00 24.20 265 TYR A O 1
ATOM 2049 N N . GLY A 1 266 ? -47.935 -16.228 11.940 1.00 27.85 266 GLY A N 1
ATOM 2050 C CA . GLY A 1 266 ? -47.469 -15.142 11.081 1.00 26.29 266 GLY A CA 1
ATOM 2051 C C . GLY A 1 266 ? -47.218 -15.618 9.650 1.00 26.40 266 GLY A C 1
ATOM 2052 O O . GLY A 1 266 ? -47.125 -14.801 8.729 1.00 26.86 266 GLY A O 1
ATOM 2053 N N . ILE A 1 267 ? -47.177 -16.949 9.498 1.00 24.91 267 ILE A N 1
ATOM 2054 C CA . ILE A 1 267 ? -46.655 -17.614 8.326 1.00 29.12 267 ILE A CA 1
ATOM 2055 C C . ILE A 1 267 ? -47.738 -18.518 7.761 1.00 29.30 267 ILE A C 1
ATOM 2056 O O . ILE A 1 267 ? -47.934 -18.530 6.558 1.00 34.74 267 ILE A O 1
ATOM 2061 N N . ASN A 1 268 ? -48.351 -19.363 8.583 1.00 27.45 268 ASN A N 1
ATOM 2062 C CA . ASN A 1 268 ? -49.283 -20.300 7.997 1.00 27.05 268 ASN A CA 1
ATOM 2063 C C . ASN A 1 268 ? -50.481 -20.578 8.908 1.00 26.94 268 ASN A C 1
ATOM 2064 O O . ASN A 1 268 ? -51.062 -21.664 8.831 1.00 24.82 268 ASN A O 1
ATOM 2069 N N . HIS A 1 269 ? -50.840 -19.626 9.782 1.00 28.12 269 HIS A N 1
ATOM 2070 C CA . HIS A 1 269 ? -51.930 -19.835 10.722 1.00 30.69 269 HIS A CA 1
ATOM 2071 C C . HIS A 1 269 ? -53.286 -19.852 10.022 1.00 34.96 269 HIS A C 1
ATOM 2072 O O . HIS A 1 269 ? -54.247 -20.399 10.550 1.00 42.27 269 HIS A O 1
ATOM 2079 N N . THR A 1 270 ? -53.331 -19.274 8.820 1.00 35.38 270 THR A N 1
ATOM 2080 C CA . THR A 1 270 ? -54.490 -19.271 7.948 1.00 35.28 270 THR A CA 1
ATOM 2081 C C . THR A 1 270 ? -54.754 -20.672 7.405 1.00 35.19 270 THR A C 1
ATOM 2082 O O . THR A 1 270 ? -55.816 -20.924 6.866 1.00 45.82 270 THR A O 1
ATOM 2086 N N . ASP A 1 271 ? -53.836 -21.616 7.592 1.00 37.05 271 ASP A N 1
ATOM 2087 C CA . ASP A 1 271 ? -54.070 -22.988 7.177 1.00 40.50 271 ASP A CA 1
ATOM 2088 C C . ASP A 1 271 ? -54.971 -23.670 8.202 1.00 41.11 271 ASP A C 1
ATOM 2089 O O . ASP A 1 271 ? -55.391 -24.811 7.988 1.00 41.01 271 ASP A O 1
ATOM 2094 N N . ILE A 1 272 ? -55.251 -22.993 9.325 1.00 38.32 272 ILE A N 1
ATOM 2095 C CA . ILE A 1 272 ? -56.149 -23.557 10.326 1.00 38.63 272 ILE A CA 1
ATOM 2096 C C . ILE A 1 272 ? -57.570 -23.352 9.841 1.00 34.75 272 ILE A C 1
ATOM 2097 O O . ILE A 1 272 ? -57.947 -22.221 9.570 1.00 31.70 272 ILE A O 1
ATOM 2102 N N . THR A 1 273 ? -58.350 -24.433 9.798 1.00 39.55 273 THR A N 1
ATOM 2103 C CA . THR A 1 273 ? -59.769 -24.346 9.484 1.00 41.19 273 THR A CA 1
ATOM 2104 C C . THR A 1 273 ? -60.645 -24.684 10.700 1.00 44.18 273 THR A C 1
ATOM 2105 O O . THR A 1 273 ? -60.193 -25.315 11.660 1.00 38.27 273 THR A O 1
ATOM 2109 N N . ALA A 1 274 ? -61.942 -24.350 10.575 1.00 46.04 274 ALA A N 1
ATOM 2110 C CA . ALA A 1 274 ? -62.954 -24.576 11.596 1.00 40.68 274 ALA A CA 1
ATOM 2111 C C . ALA A 1 274 ? -63.154 -26.051 11.913 1.00 41.51 274 ALA A C 1
ATOM 2112 O O . ALA A 1 274 ? -63.697 -26.369 12.958 1.00 47.92 274 ALA A O 1
ATOM 2114 N N . ASP A 1 275 ? -62.742 -26.955 11.030 1.00 41.78 275 ASP A N 1
ATOM 2115 C CA . ASP A 1 275 ? -62.875 -28.375 11.309 1.00 47.86 275 ASP A CA 1
ATOM 2116 C C . ASP A 1 275 ? -61.556 -28.956 11.825 1.00 46.85 275 ASP A C 1
ATOM 2117 O O . ASP A 1 275 ? -61.501 -30.150 12.134 1.00 42.06 275 ASP A O 1
ATOM 2122 N N . ASP A 1 276 ? -60.491 -28.136 11.879 1.00 42.92 276 ASP A N 1
ATOM 2123 C CA . ASP A 1 276 ? -59.241 -28.579 12.484 1.00 41.80 276 ASP A CA 1
ATOM 2124 C C . ASP A 1 276 ? -59.436 -28.663 13.988 1.00 36.54 276 ASP A C 1
ATOM 2125 O O . ASP A 1 276 ? -59.687 -27.639 14.621 1.00 38.08 276 ASP A O 1
ATOM 2130 N N . GLN A 1 277 ? -59.341 -29.883 14.529 1.00 33.41 277 GLN A N 1
ATOM 2131 C CA . GLN A 1 277 ? -59.531 -30.089 15.952 1.00 37.10 277 GLN A CA 1
ATOM 2132 C C . GLN A 1 277 ? -58.191 -30.126 16.679 1.00 36.82 277 GLN A C 1
ATOM 2133 O O . GLN A 1 277 ? -58.139 -29.762 17.845 1.00 40.27 277 GLN A O 1
ATOM 2139 N N . ILE A 1 278 ? -57.121 -30.547 16.013 1.00 32.84 278 ILE A N 1
ATOM 2140 C CA . ILE A 1 278 ? -55.861 -30.716 16.711 1.00 34.54 278 ILE A CA 1
ATOM 2141 C C . ILE A 1 278 ? -54.762 -30.043 15.921 1.00 32.17 278 ILE A C 1
ATOM 2142 O O . ILE A 1 278 ? -54.539 -30.312 14.764 1.00 40.71 278 ILE A O 1
ATOM 2147 N N . VAL A 1 279 ? -54.034 -29.191 16.595 1.00 33.26 279 VAL A N 1
ATOM 2148 C CA . VAL A 1 279 ? -53.072 -28.353 15.922 1.00 31.60 279 VAL A CA 1
ATOM 2149 C C . VAL A 1 279 ? -51.775 -28.428 16.730 1.00 30.21 279 VAL A C 1
ATOM 2150 O O . VAL A 1 279 ? -51.793 -28.882 17.865 1.00 26.17 279 VAL A O 1
ATOM 2154 N N . SER A 1 280 ? -50.656 -28.133 16.070 1.00 31.37 280 SER A N 1
ATOM 2155 C CA . SER A 1 280 ? -49.321 -28.197 16.636 1.00 29.71 280 SER A CA 1
ATOM 2156 C C . SER A 1 280 ? -48.646 -26.846 16.408 1.00 29.07 280 SER A C 1
ATOM 2157 O O . SER A 1 280 ? -48.992 -26.146 15.465 1.00 28.74 280 SER A O 1
ATOM 2160 N N . ALA A 1 281 ? -47.741 -26.446 17.305 1.00 27.51 281 ALA A N 1
ATOM 2161 C CA . ALA A 1 281 ? -47.151 -25.119 17.232 1.00 26.84 281 ALA A CA 1
ATOM 2162 C C . ALA A 1 281 ? -45.674 -25.198 16.860 1.00 26.10 281 ALA A C 1
ATOM 2163 O O . ALA A 1 281 ? -44.990 -24.182 16.790 1.00 29.83 281 ALA A O 1
ATOM 2165 N N . ALA A 1 282 ? -45.194 -26.403 16.563 1.00 25.33 282 ALA A N 1
ATOM 2166 C CA . ALA A 1 282 ? -43.824 -26.583 16.123 1.00 26.79 282 ALA A CA 1
ATOM 2167 C C . ALA A 1 282 ? -42.852 -26.321 17.280 1.00 25.24 282 ALA A C 1
ATOM 2168 O O . ALA A 1 282 ? -43.295 -26.131 18.409 1.00 24.77 282 ALA A O 1
ATOM 2170 N N . SER A 1 283 ? -41.535 -26.336 17.006 1.00 24.69 283 SER A N 1
ATOM 2171 C CA . SER A 1 283 ? -40.537 -26.051 18.036 1.00 26.27 283 SER A CA 1
ATOM 2172 C C . SER A 1 283 ? -40.213 -24.554 18.102 1.00 27.42 283 SER A C 1
ATOM 2173 O O . SER A 1 283 ? -40.633 -23.770 17.236 1.00 25.18 283 SER A O 1
ATOM 2176 N N . CYS A 1 284 ? -39.485 -24.185 19.167 1.00 26.85 284 CYS A N 1
ATOM 2177 C CA . CYS A 1 284 ? -38.951 -22.847 19.367 1.00 29.07 284 CYS A CA 1
ATOM 2178 C C . CYS A 1 284 ? -38.098 -22.437 18.177 1.00 30.70 284 CYS A C 1
ATOM 2179 O O . CYS A 1 284 ? -38.252 -21.306 17.686 1.00 28.68 284 CYS A O 1
ATOM 2182 N N . THR A 1 285 ? -37.220 -23.364 17.740 1.00 30.74 285 THR A N 1
ATOM 2183 C CA . THR A 1 285 ? -36.253 -23.085 16.684 1.00 29.93 285 THR A CA 1
ATOM 2184 C C . THR A 1 285 ? -37.037 -22.828 15.396 1.00 27.50 285 THR A C 1
ATOM 2185 O O . THR A 1 285 ? -36.813 -21.869 14.680 1.00 27.75 285 THR A O 1
ATOM 2189 N N . THR A 1 286 ? -38.048 -23.635 15.124 1.00 28.89 286 THR A N 1
ATOM 2190 C CA . THR A 1 286 ? -38.823 -23.448 13.907 1.00 28.82 286 THR A CA 1
ATOM 2191 C C . THR A 1 286 ? -39.525 -22.094 13.899 1.00 26.92 286 THR A C 1
ATOM 2192 O O . THR A 1 286 ? -39.558 -21.410 12.894 1.00 27.16 286 THR A O 1
ATOM 2196 N N . ASN A 1 287 ? -40.101 -21.708 15.027 1.00 26.21 287 ASN A N 1
ATOM 2197 C CA . ASN A 1 287 ? -40.792 -20.432 15.119 1.00 24.97 287 ASN A CA 1
ATOM 2198 C C . ASN A 1 287 ? -39.810 -19.266 14.946 1.00 24.00 287 ASN A C 1
ATOM 2199 O O . ASN A 1 287 ? -40.148 -18.233 14.395 1.00 20.81 287 ASN A O 1
ATOM 2204 N N . ALA A 1 288 ? -38.578 -19.423 15.435 1.00 27.32 288 ALA A N 1
ATOM 2205 C CA . ALA A 1 288 ? -37.596 -18.348 15.450 1.00 26.59 288 ALA A CA 1
ATOM 2206 C C . ALA A 1 288 ? -37.043 -18.018 14.065 1.00 23.21 288 ALA A C 1
ATOM 2207 O O . ALA A 1 288 ? -36.775 -16.844 13.775 1.00 21.10 288 ALA A O 1
ATOM 2209 N N . ILE A 1 289 ? -36.842 -19.037 13.218 1.00 23.46 289 ILE A N 1
ATOM 2210 C CA . ILE A 1 289 ? -36.098 -18.831 11.977 1.00 26.25 289 ILE A CA 1
ATOM 2211 C C . ILE A 1 289 ? -36.972 -18.881 10.717 1.00 30.02 289 ILE A C 1
ATOM 2212 O O . ILE A 1 289 ? -36.641 -18.194 9.749 1.00 33.95 289 ILE A O 1
ATOM 2217 N N . THR A 1 290 ? -38.067 -19.665 10.715 1.00 33.35 290 THR A N 1
ATOM 2218 C CA . THR A 1 290 ? -38.961 -19.749 9.561 1.00 27.32 290 THR A CA 1
ATOM 2219 C C . THR A 1 290 ? -39.306 -18.353 9.058 1.00 23.51 290 THR A C 1
ATOM 2220 O O . THR A 1 290 ? -39.081 -18.059 7.907 1.00 23.24 290 THR A O 1
ATOM 2224 N N . PRO A 1 291 ? -39.759 -17.387 9.866 1.00 25.65 291 PRO A N 1
ATOM 2225 C CA . PRO A 1 291 ? -40.081 -16.064 9.327 1.00 27.90 291 PRO A CA 1
ATOM 2226 C C . PRO A 1 291 ? -38.925 -15.392 8.587 1.00 27.08 291 PRO A C 1
ATOM 2227 O O . PRO A 1 291 ? -39.107 -14.962 7.453 1.00 25.87 291 PRO A O 1
ATOM 2231 N N . VAL A 1 292 ? -37.749 -15.352 9.229 1.00 28.67 292 VAL A N 1
ATOM 2232 C CA . VAL A 1 292 ? -36.531 -14.734 8.703 1.00 27.75 292 VAL A CA 1
ATOM 2233 C C . VAL A 1 292 ? -36.137 -15.384 7.367 1.00 24.59 292 VAL A C 1
ATOM 2234 O O . VAL A 1 292 ? -35.892 -14.687 6.388 1.00 23.13 292 VAL A O 1
ATOM 2238 N N . LEU A 1 293 ? -36.124 -16.717 7.310 1.00 22.50 293 LEU A N 1
ATOM 2239 C CA . LEU A 1 293 ? -35.748 -17.432 6.112 1.00 23.52 293 LEU A CA 1
ATOM 2240 C C . LEU A 1 293 ? -36.684 -17.119 4.942 1.00 26.02 293 LEU A C 1
ATOM 2241 O O . LEU A 1 293 ? -36.238 -17.043 3.791 1.00 26.19 293 LEU A O 1
ATOM 2246 N N . LYS A 1 294 ? -37.988 -17.011 5.224 1.00 26.57 294 LYS A N 1
ATOM 2247 C CA . LYS A 1 294 ? -38.979 -16.807 4.180 1.00 28.97 294 LYS A CA 1
ATOM 2248 C C . LYS A 1 294 ? -38.799 -15.398 3.584 1.00 30.84 294 LYS A C 1
ATOM 2249 O O . LYS A 1 294 ? -38.682 -15.213 2.372 1.00 29.88 294 LYS A O 1
ATOM 2255 N N . VAL A 1 295 ? -38.700 -14.404 4.461 1.00 29.52 295 VAL A N 1
ATOM 2256 C CA . VAL A 1 295 ? -38.440 -13.024 4.095 1.00 28.86 295 VAL A CA 1
ATOM 2257 C C . VAL A 1 295 ? -37.110 -12.907 3.316 1.00 32.13 295 VAL A C 1
ATOM 2258 O O . VAL A 1 295 ? -36.991 -12.132 2.358 1.00 31.14 295 VAL A O 1
ATOM 2262 N N . ILE A 1 296 ? -36.071 -13.653 3.723 1.00 26.63 296 ILE A N 1
ATOM 2263 C CA . ILE A 1 296 ? -34.800 -13.549 3.042 1.00 25.89 296 ILE A CA 1
ATOM 2264 C C . ILE A 1 296 ? -34.980 -14.308 1.727 1.00 30.52 296 ILE A C 1
ATOM 2265 O O . ILE A 1 296 ? -34.404 -13.949 0.697 1.00 33.69 296 ILE A O 1
ATOM 2270 N N . ASN A 1 297 ? -35.805 -15.357 1.739 1.00 30.45 297 ASN A N 1
ATOM 2271 C CA . ASN A 1 297 ? -35.898 -16.177 0.546 1.00 31.38 297 ASN A CA 1
ATOM 2272 C C . ASN A 1 297 ? -36.703 -15.463 -0.541 1.00 34.90 297 ASN A C 1
ATOM 2273 O O . ASN A 1 297 ? -36.393 -15.614 -1.715 1.00 37.79 297 ASN A O 1
ATOM 2278 N N . ASP A 1 298 ? -37.713 -14.675 -0.156 1.00 39.69 298 ASP A N 1
ATOM 2279 C CA . ASP A 1 298 ? -38.575 -13.990 -1.112 1.00 41.23 298 ASP A CA 1
ATOM 2280 C C . ASP A 1 298 ? -37.841 -12.840 -1.793 1.00 39.13 298 ASP A C 1
ATOM 2281 O O . ASP A 1 298 ? -38.218 -12.462 -2.884 1.00 44.92 298 ASP A O 1
ATOM 2286 N N . ARG A 1 299 ? -36.834 -12.260 -1.137 1.00 38.04 299 ARG A N 1
ATOM 2287 C CA . ARG A 1 299 ? -36.312 -10.963 -1.524 1.00 40.02 299 ARG A CA 1
ATOM 2288 C C . ARG A 1 299 ? -35.000 -11.148 -2.274 1.00 39.54 299 ARG A C 1
ATOM 2289 O O . ARG A 1 299 ? -34.840 -10.623 -3.358 1.00 42.86 299 ARG A O 1
ATOM 2297 N N . TYR A 1 300 ? -34.026 -11.817 -1.655 1.00 38.90 300 TYR A N 1
ATOM 2298 C CA . TYR A 1 300 ? -32.903 -12.401 -2.377 1.00 34.95 300 TYR A CA 1
ATOM 2299 C C . TYR A 1 300 ? -33.378 -13.823 -2.631 1.00 38.05 300 TYR A C 1
ATOM 2300 O O . TYR A 1 300 ? -34.525 -14.115 -2.304 1.00 50.16 300 TYR A O 1
ATOM 2309 N N . GLY A 1 301 ? -32.579 -14.742 -3.148 1.00 32.71 301 GLY A N 1
ATOM 2310 C CA . GLY A 1 301 ? -33.088 -16.110 -3.110 1.00 32.23 301 GLY A CA 1
ATOM 2311 C C . GLY A 1 301 ? -32.219 -17.021 -2.256 1.00 36.87 301 GLY A C 1
ATOM 2312 O O . GLY A 1 301 ? -31.009 -16.801 -2.176 1.00 36.49 301 GLY A O 1
ATOM 2313 N N . VAL A 1 302 ? -32.798 -18.080 -1.665 1.00 37.55 302 VAL A N 1
ATOM 2314 C CA . VAL A 1 302 ? -31.956 -19.022 -0.941 1.00 34.67 302 VAL A CA 1
ATOM 2315 C C . VAL A 1 302 ? -31.639 -20.223 -1.832 1.00 37.05 302 VAL A C 1
ATOM 2316 O O . VAL A 1 302 ? -32.539 -20.980 -2.211 1.00 35.40 302 VAL A O 1
ATOM 2320 N N . GLU A 1 303 ? -30.337 -20.377 -2.148 1.00 34.15 303 GLU A N 1
ATOM 2321 C CA . GLU A 1 303 ? -29.836 -21.514 -2.912 1.00 35.27 303 GLU A CA 1
ATOM 2322 C C . GLU A 1 303 ? -29.563 -22.645 -1.918 1.00 33.33 303 GLU A C 1
ATOM 2323 O O . GLU A 1 303 ? -29.950 -23.803 -2.137 1.00 28.18 303 GLU A O 1
ATOM 2329 N N . PHE A 1 304 ? -28.895 -22.265 -0.811 1.00 31.96 304 PHE A N 1
ATOM 2330 C CA . PHE A 1 304 ? -28.556 -23.175 0.276 1.00 28.49 304 PHE A CA 1
ATOM 2331 C C . PHE A 1 304 ? -28.503 -22.417 1.620 1.00 28.88 304 PHE A C 1
ATOM 2332 O O . PHE A 1 304 ? -28.240 -21.191 1.713 1.00 24.63 304 PHE A O 1
ATOM 2340 N N . GLY A 1 305 ? -28.816 -23.189 2.675 1.00 27.53 305 GLY A N 1
ATOM 2341 C CA . GLY A 1 305 ? -28.939 -22.678 4.030 1.00 27.02 305 GLY A CA 1
ATOM 2342 C C . GLY A 1 305 ? -28.560 -23.740 5.062 1.00 30.44 305 GLY A C 1
ATOM 2343 O O . GLY A 1 305 ? -28.998 -24.891 4.983 1.00 35.28 305 GLY A O 1
ATOM 2344 N N . HIS A 1 306 ? -27.692 -23.332 5.995 1.00 30.25 306 HIS A N 1
ATOM 2345 C CA . HIS A 1 306 ? -27.335 -24.109 7.164 1.00 26.96 306 HIS A CA 1
ATOM 2346 C C . HIS A 1 306 ? -27.755 -23.334 8.411 1.00 27.90 306 HIS A C 1
ATOM 2347 O O . HIS A 1 306 ? -27.477 -22.126 8.501 1.00 26.03 306 HIS A O 1
ATOM 2354 N N . VAL A 1 307 ? -28.399 -24.065 9.345 1.00 24.78 307 VAL A N 1
ATOM 2355 C CA . VAL A 1 307 ? -28.729 -23.611 10.689 1.00 23.23 307 VAL A CA 1
ATOM 2356 C C . VAL A 1 307 ? -27.879 -24.318 11.748 1.00 21.59 307 VAL A C 1
ATOM 2357 O O . VAL A 1 307 ? -27.853 -25.552 11.843 1.00 20.58 307 VAL A O 1
ATOM 2361 N N . GLU A 1 308 ? -27.172 -23.544 12.558 1.00 24.11 308 GLU A N 1
ATOM 2362 C CA . GLU A 1 308 ? -26.642 -24.055 13.814 1.00 32.09 308 GLU A CA 1
ATOM 2363 C C . GLU A 1 308 ? -27.442 -23.356 14.896 1.00 32.35 308 GLU A C 1
ATOM 2364 O O . GLU A 1 308 ? -27.482 -22.122 14.978 1.00 28.38 308 GLU A O 1
ATOM 2370 N N . THR A 1 309 ? -28.090 -24.145 15.734 1.00 34.23 309 THR A N 1
ATOM 2371 C CA . THR A 1 309 ? -28.761 -23.509 16.850 1.00 31.51 309 THR A CA 1
ATOM 2372 C C . THR A 1 309 ? -27.894 -23.755 18.071 1.00 25.66 309 THR A C 1
ATOM 2373 O O . THR A 1 309 ? -27.520 -24.895 18.317 1.00 28.55 309 THR A O 1
ATOM 2377 N N . VAL A 1 310 ? -27.483 -22.653 18.710 1.00 23.30 310 VAL A N 1
ATOM 2378 C CA . VAL A 1 310 ? -26.823 -22.657 20.006 1.00 23.23 310 VAL A CA 1
ATOM 2379 C C . VAL A 1 310 ? -27.899 -22.395 21.063 1.00 24.64 310 VAL A C 1
ATOM 2380 O O . VAL A 1 310 ? -28.476 -21.300 21.122 1.00 20.18 310 VAL A O 1
ATOM 2384 N N . HIS A 1 311 ? -28.173 -23.431 21.877 1.00 26.02 311 HIS A N 1
ATOM 2385 C CA . HIS A 1 311 ? -29.462 -23.580 22.547 1.00 29.38 311 HIS A CA 1
ATOM 2386 C C . HIS A 1 311 ? -29.312 -23.820 24.055 1.00 26.64 311 HIS A C 1
ATOM 2387 O O . HIS A 1 311 ? -28.500 -24.626 24.486 1.00 28.03 311 HIS A O 1
ATOM 2394 N N . SER A 1 312 ? -30.178 -23.168 24.852 1.00 24.50 312 SER A N 1
ATOM 2395 C CA . SER A 1 312 ? -30.232 -23.395 26.289 1.00 20.72 312 SER A CA 1
ATOM 2396 C C . SER A 1 312 ? -30.635 -24.833 26.584 1.00 18.98 312 SER A C 1
ATOM 2397 O O . SER A 1 312 ? -31.223 -25.521 25.756 1.00 21.84 312 SER A O 1
ATOM 2400 N N . PHE A 1 313 ? -30.305 -25.307 27.776 1.00 17.40 313 PHE A N 1
ATOM 2401 C CA . PHE A 1 313 ? -30.740 -26.635 28.152 1.00 16.55 313 PHE A CA 1
ATOM 2402 C C . PHE A 1 313 ? -32.231 -26.593 28.535 1.00 17.96 313 PHE A C 1
ATOM 2403 O O . PHE A 1 313 ? -32.857 -25.531 28.596 1.00 17.46 313 PHE A O 1
ATOM 2411 N N . THR A 1 314 ? -32.835 -27.774 28.678 1.00 18.29 314 THR A N 1
ATOM 2412 C CA . THR A 1 314 ? -34.240 -27.868 28.991 1.00 18.84 314 THR A CA 1
ATOM 2413 C C . THR A 1 314 ? -34.387 -28.900 30.105 1.00 21.36 314 THR A C 1
ATOM 2414 O O . THR A 1 314 ? -33.421 -29.606 30.373 1.00 19.34 314 THR A O 1
ATOM 2418 N N . ASN A 1 315 ? -35.571 -28.989 30.749 1.00 24.19 315 ASN A N 1
ATOM 2419 C CA . ASN A 1 315 ? -35.627 -29.558 32.089 1.00 27.55 315 ASN A CA 1
ATOM 2420 C C . ASN A 1 315 ? -35.674 -31.080 32.043 1.00 26.65 315 ASN A C 1
ATOM 2421 O O . ASN A 1 315 ? -35.635 -31.719 33.101 1.00 23.52 315 ASN A O 1
ATOM 2426 N N . ASP A 1 316 ? -35.732 -31.632 30.829 1.00 24.64 316 ASP A N 1
ATOM 2427 C CA . ASP A 1 316 ? -35.776 -33.069 30.637 1.00 26.87 316 ASP A CA 1
ATOM 2428 C C . ASP A 1 316 ? -34.380 -33.655 30.805 1.00 29.03 316 ASP A C 1
ATOM 2429 O O . ASP A 1 316 ? -34.236 -34.868 30.903 1.00 30.15 316 ASP A O 1
ATOM 2434 N N . GLN A 1 317 ? -33.369 -32.785 30.699 1.00 26.81 317 GLN A N 1
ATOM 2435 C CA . GLN A 1 317 ? -31.976 -33.172 30.736 1.00 23.14 317 GLN A CA 1
ATOM 2436 C C . GLN A 1 317 ? -31.554 -33.350 32.193 1.00 24.23 317 GLN A C 1
ATOM 2437 O O . GLN A 1 317 ? -32.374 -33.392 33.116 1.00 28.16 317 GLN A O 1
ATOM 2443 N N . ASN A 1 318 ? -30.241 -33.484 32.383 1.00 21.27 318 ASN A N 1
ATOM 2444 C CA . ASN A 1 318 ? -29.669 -34.008 33.590 1.00 19.12 318 ASN A CA 1
ATOM 2445 C C . ASN A 1 318 ? -28.642 -33.004 34.063 1.00 20.96 318 ASN A C 1
ATOM 2446 O O . ASN A 1 318 ? -27.747 -32.637 33.291 1.00 22.11 318 ASN A O 1
ATOM 2451 N N . LEU A 1 319 ? -28.776 -32.606 35.342 1.00 20.96 319 LEU A N 1
ATOM 2452 C CA . LEU A 1 319 ? -27.733 -31.919 36.095 1.00 19.67 319 LEU A CA 1
ATOM 2453 C C . LEU A 1 319 ? -26.401 -32.657 36.012 1.00 19.01 319 LEU A C 1
ATOM 2454 O O . LEU A 1 319 ? -25.356 -32.041 35.926 1.00 15.46 319 LEU A O 1
ATOM 2459 N N . ILE A 1 320 ? -26.444 -33.989 36.105 1.00 21.20 320 ILE A N 1
ATOM 2460 C CA . ILE A 1 320 ? -25.228 -34.747 36.161 1.00 20.98 320 ILE A CA 1
ATOM 2461 C C . ILE A 1 320 ? -25.510 -36.046 35.438 1.00 21.38 320 ILE A C 1
ATOM 2462 O O . ILE A 1 320 ? -26.632 -36.537 35.466 1.00 24.32 320 ILE A O 1
ATOM 2467 N N . ASP A 1 321 ? -24.505 -36.491 34.679 1.00 22.25 321 ASP A N 1
ATOM 2468 C CA . ASP A 1 321 ? -24.610 -37.538 33.668 1.00 23.57 321 ASP A CA 1
ATOM 2469 C C . ASP A 1 321 ? -25.469 -38.691 34.157 1.00 22.38 321 ASP A C 1
ATOM 2470 O O . ASP A 1 321 ? -25.266 -39.196 35.247 1.00 22.46 321 ASP A O 1
ATOM 2475 N N . ASN A 1 322 ? -26.416 -39.102 33.312 1.00 23.29 322 ASN A N 1
ATOM 2476 C CA . ASN A 1 322 ? -27.324 -40.198 33.616 1.00 22.99 322 ASN A CA 1
ATOM 2477 C C . ASN A 1 322 ? -28.067 -40.585 32.339 1.00 24.15 322 ASN A C 1
ATOM 2478 O O . ASN A 1 322 ? -27.843 -40.025 31.265 1.00 27.98 322 ASN A O 1
ATOM 2483 N N . PHE A 1 323 ? -28.991 -41.521 32.475 1.00 25.74 323 PHE A N 1
ATOM 2484 C CA . PHE A 1 323 ? -29.736 -42.040 31.345 1.00 27.17 323 PHE A CA 1
ATOM 2485 C C . PHE A 1 323 ? -30.646 -40.962 30.788 1.00 26.24 323 PHE A C 1
ATOM 2486 O O . PHE A 1 323 ? -31.076 -40.124 31.567 1.00 33.86 323 PHE A O 1
ATOM 2494 N N . HIS A 1 324 ? -30.936 -41.026 29.480 1.00 27.96 324 HIS A N 1
ATOM 2495 C CA . HIS A 1 324 ? -31.877 -40.147 28.785 1.00 29.66 324 HIS A CA 1
ATOM 2496 C C . HIS A 1 324 ? -32.290 -40.843 27.479 1.00 33.33 324 HIS A C 1
ATOM 2497 O O . HIS A 1 324 ? -31.826 -41.949 27.228 1.00 37.82 324 HIS A O 1
ATOM 2504 N N . LYS A 1 325 ? -33.192 -40.263 26.671 1.00 39.54 325 LYS A N 1
ATOM 2505 C CA . LYS A 1 325 ? -33.529 -40.803 25.350 1.00 44.31 325 LYS A CA 1
ATOM 2506 C C . LYS A 1 325 ? -32.299 -40.857 24.446 1.00 42.50 325 LYS A C 1
ATOM 2507 O O . LYS A 1 325 ? -32.057 -41.897 23.833 1.00 42.16 325 LYS A O 1
ATOM 2513 N N . GLY A 1 326 ? -31.584 -39.722 24.319 1.00 37.65 326 GLY A N 1
ATOM 2514 C CA . GLY A 1 326 ? -30.348 -39.633 23.559 1.00 38.46 326 GLY A CA 1
ATOM 2515 C C . GLY A 1 326 ? -29.098 -39.766 24.438 1.00 47.52 326 GLY A C 1
ATOM 2516 O O . GLY A 1 326 ? -29.051 -39.283 25.576 1.00 44.15 326 GLY A O 1
ATOM 2517 N N . SER A 1 327 ? -28.038 -40.368 23.880 1.00 57.08 327 SER A N 1
ATOM 2518 C CA . SER A 1 327 ? -26.795 -40.539 24.626 1.00 51.35 327 SER A CA 1
ATOM 2519 C C . SER A 1 327 ? -26.216 -39.185 25.043 1.00 42.46 327 SER A C 1
ATOM 2520 O O . SER A 1 327 ? -25.890 -38.976 26.203 1.00 45.47 327 SER A O 1
ATOM 2523 N N . ARG A 1 328 ? -26.132 -38.236 24.118 1.00 35.70 328 ARG A N 1
ATOM 2524 C CA . ARG A 1 328 ? -25.428 -37.001 24.415 1.00 30.84 328 ARG A CA 1
ATOM 2525 C C . ARG A 1 328 ? -26.278 -36.058 25.265 1.00 26.91 328 ARG A C 1
ATOM 2526 O O . ARG A 1 328 ? -25.740 -35.418 26.155 1.00 25.12 328 ARG A O 1
ATOM 2534 N N . ARG A 1 329 ? -27.603 -36.074 25.066 1.00 28.37 329 ARG A N 1
ATOM 2535 C CA . ARG A 1 329 ? -28.560 -35.218 25.753 1.00 28.38 329 ARG A CA 1
ATOM 2536 C C . ARG A 1 329 ? -28.629 -35.523 27.243 1.00 25.73 329 ARG A C 1
ATOM 2537 O O . ARG A 1 329 ? -28.998 -34.658 28.021 1.00 29.53 329 ARG A O 1
ATOM 2545 N N . GLY A 1 330 ? -28.266 -36.730 27.672 1.00 27.17 330 GLY A N 1
ATOM 2546 C CA . GLY A 1 330 ? -28.291 -37.055 29.095 1.00 27.06 330 GLY A CA 1
ATOM 2547 C C . GLY A 1 330 ? -27.007 -36.755 29.890 1.00 25.37 330 GLY A C 1
ATOM 2548 O O . GLY A 1 330 ? -26.938 -37.098 31.075 1.00 24.08 330 GLY A O 1
ATOM 2549 N N . ARG A 1 331 ? -25.968 -36.212 29.251 1.00 21.69 331 ARG A N 1
ATOM 2550 C CA . ARG A 1 331 ? -24.748 -35.876 29.964 1.00 22.93 331 ARG A CA 1
ATOM 2551 C C . ARG A 1 331 ? -24.910 -34.488 30.611 1.00 23.45 331 ARG A C 1
ATOM 2552 O O . ARG A 1 331 ? -25.684 -33.650 30.145 1.00 25.43 331 ARG A O 1
ATOM 2560 N N . ALA A 1 332 ? -24.131 -34.234 31.672 1.00 22.57 332 ALA A N 1
ATOM 2561 C CA . ALA A 1 332 ? -24.303 -33.084 32.560 1.00 21.28 332 ALA A CA 1
ATOM 2562 C C . ALA A 1 332 ? -24.506 -31.809 31.753 1.00 18.55 332 ALA A C 1
ATOM 2563 O O . ALA A 1 332 ? -23.556 -31.308 31.189 1.00 19.48 332 ALA A O 1
ATOM 2565 N N . ALA A 1 333 ? -25.751 -31.313 31.726 1.00 16.62 333 ALA A N 1
ATOM 2566 C CA . ALA A 1 333 ? -26.173 -30.231 30.861 1.00 15.93 333 ALA A CA 1
ATOM 2567 C C . ALA A 1 333 ? -25.460 -28.932 31.204 1.00 16.52 333 ALA A C 1
ATOM 2568 O O . ALA A 1 333 ? -25.314 -28.074 30.336 1.00 19.37 333 ALA A O 1
ATOM 2570 N N . GLY A 1 334 ? -25.103 -28.766 32.473 1.00 15.91 334 GLY A N 1
ATOM 2571 C CA . GLY A 1 334 ? -24.500 -27.536 32.926 1.00 17.34 334 GLY A CA 1
ATOM 2572 C C . GLY A 1 334 ? -22.968 -27.559 32.856 1.00 18.70 334 GLY A C 1
ATOM 2573 O O . GLY A 1 334 ? -22.337 -26.544 33.207 1.00 18.49 334 GLY A O 1
ATOM 2574 N N . LEU A 1 335 ? -22.381 -28.690 32.425 1.00 16.72 335 LEU A N 1
ATOM 2575 C CA . LEU A 1 335 ? -20.923 -28.813 32.396 1.00 17.72 335 LEU A CA 1
ATOM 2576 C C . LEU A 1 335 ? -20.411 -28.978 30.969 1.00 17.69 335 LEU A C 1
ATOM 2577 O O . LEU A 1 335 ? -19.205 -28.952 30.785 1.00 21.03 335 LEU A O 1
ATOM 2582 N N . ASN A 1 336 ? -21.303 -29.123 29.977 1.00 17.28 336 ASN A N 1
ATOM 2583 C CA . ASN A 1 336 ? -20.928 -29.481 28.618 1.00 15.90 336 ASN A CA 1
ATOM 2584 C C . ASN A 1 336 ? -21.611 -28.585 27.579 1.00 17.67 336 ASN A C 1
ATOM 2585 O O . ASN A 1 336 ? -22.763 -28.143 27.771 1.00 15.76 336 ASN A O 1
ATOM 2590 N N . MET A 1 337 ? -20.817 -28.348 26.505 1.00 18.68 337 MET A N 1
ATOM 2591 C CA . MET A 1 337 ? -21.181 -28.106 25.116 1.00 18.48 337 MET A CA 1
ATOM 2592 C C . MET A 1 337 ? -21.508 -29.450 24.481 1.00 20.82 337 MET A C 1
ATOM 2593 O O . MET A 1 337 ? -20.724 -30.389 24.573 1.00 19.27 337 MET A O 1
ATOM 2598 N N . VAL A 1 338 ? -22.672 -29.547 23.837 1.00 25.03 338 VAL A N 1
ATOM 2599 C CA . VAL A 1 338 ? -23.174 -30.821 23.366 1.00 26.18 338 VAL A CA 1
ATOM 2600 C C . VAL A 1 338 ? -23.727 -30.676 21.948 1.00 30.27 338 VAL A C 1
ATOM 2601 O O . VAL A 1 338 ? -24.815 -30.150 21.718 1.00 33.44 338 VAL A O 1
ATOM 2605 N N . LEU A 1 339 ? -22.976 -31.225 21.003 1.00 35.56 339 LEU A N 1
ATOM 2606 C CA . LEU A 1 339 ? -23.383 -31.322 19.613 1.00 34.98 339 LEU A CA 1
ATOM 2607 C C . LEU A 1 339 ? -24.433 -32.427 19.468 1.00 32.51 339 LEU A C 1
ATOM 2608 O O . LEU A 1 339 ? -24.236 -33.565 19.892 1.00 27.97 339 LEU A O 1
ATOM 2613 N N . THR A 1 340 ? -25.577 -32.050 18.904 1.00 31.25 340 THR A N 1
ATOM 2614 C CA . THR A 1 340 ? -26.744 -32.905 18.879 1.00 33.67 340 THR A CA 1
ATOM 2615 C C . THR A 1 340 ? -27.531 -32.609 17.596 1.00 38.96 340 THR A C 1
ATOM 2616 O O . THR A 1 340 ? -27.209 -31.698 16.836 1.00 36.53 340 THR A O 1
ATOM 2620 N N . GLU A 1 341 ? -28.538 -33.447 17.358 1.00 49.28 341 GLU A N 1
ATOM 2621 C CA . GLU A 1 341 ? -29.392 -33.452 16.178 1.00 52.58 341 GLU A CA 1
ATOM 2622 C C . GLU A 1 341 ? -30.484 -32.414 16.364 1.00 46.77 341 GLU A C 1
ATOM 2623 O O . GLU A 1 341 ? -31.000 -32.330 17.473 1.00 49.94 341 GLU A O 1
ATOM 2629 N N . THR A 1 342 ? -30.829 -31.671 15.293 1.00 44.47 342 THR A N 1
ATOM 2630 C CA . THR A 1 342 ? -32.000 -30.792 15.279 1.00 41.44 342 THR A CA 1
ATOM 2631 C C . THR A 1 342 ? -32.966 -31.274 14.198 1.00 38.31 342 THR A C 1
ATOM 2632 O O . THR A 1 342 ? -32.537 -31.787 13.186 1.00 32.15 342 THR A O 1
ATOM 2636 N N . GLY A 1 343 ? -34.280 -31.128 14.430 1.00 43.02 343 GLY A N 1
ATOM 2637 C CA . GLY A 1 343 ? -35.276 -31.358 13.393 1.00 36.65 343 GLY A CA 1
ATOM 2638 C C . GLY A 1 343 ? -35.578 -30.108 12.558 1.00 38.20 343 GLY A C 1
ATOM 2639 O O . GLY A 1 343 ? -36.378 -30.196 11.625 1.00 38.09 343 GLY A O 1
ATOM 2640 N N . ALA A 1 344 ? -34.909 -28.970 12.853 1.00 39.05 344 ALA A N 1
ATOM 2641 C CA . ALA A 1 344 ? -35.320 -27.646 12.373 1.00 37.03 344 ALA A CA 1
ATOM 2642 C C . ALA A 1 344 ? -35.374 -27.568 10.848 1.00 37.48 344 ALA A C 1
ATOM 2643 O O . ALA A 1 344 ? -36.388 -27.166 10.282 1.00 35.13 344 ALA A O 1
ATOM 2645 N N . ALA A 1 345 ? -34.268 -27.936 10.194 1.00 38.71 345 ALA A N 1
ATOM 2646 C CA . ALA A 1 345 ? -34.193 -27.937 8.739 1.00 36.79 345 ALA A CA 1
ATOM 2647 C C . ALA A 1 345 ? -35.386 -28.658 8.102 1.00 33.56 345 ALA A C 1
ATOM 2648 O O . ALA A 1 345 ? -35.969 -28.145 7.160 1.00 33.54 345 ALA A O 1
ATOM 2650 N N . LYS A 1 346 ? -35.702 -29.875 8.550 1.00 34.14 346 LYS A N 1
ATOM 2651 C CA . LYS A 1 346 ? -36.833 -30.601 8.005 1.00 35.67 346 LYS A CA 1
ATOM 2652 C C . LYS A 1 346 ? -38.139 -29.871 8.354 1.00 33.29 346 LYS A C 1
ATOM 2653 O O . LYS A 1 346 ? -38.991 -29.705 7.508 1.00 31.34 346 LYS A O 1
ATOM 2659 N N . ALA A 1 347 ? -38.294 -29.391 9.597 1.00 41.78 347 ALA A N 1
ATOM 2660 C CA . ALA A 1 347 ? -39.469 -28.632 10.024 1.00 39.53 347 ALA A CA 1
ATOM 2661 C C . ALA A 1 347 ? -39.565 -27.287 9.306 1.00 34.69 347 ALA A C 1
ATOM 2662 O O . ALA A 1 347 ? -40.660 -26.813 9.031 1.00 40.13 347 ALA A O 1
ATOM 2664 N N . VAL A 1 348 ? -38.446 -26.640 9.008 1.00 29.96 348 VAL A N 1
ATOM 2665 C CA . VAL A 1 348 ? -38.550 -25.368 8.303 1.00 35.30 348 VAL A CA 1
ATOM 2666 C C . VAL A 1 348 ? -39.162 -25.662 6.931 1.00 33.84 348 VAL A C 1
ATOM 2667 O O . VAL A 1 348 ? -40.045 -24.931 6.510 1.00 33.54 348 VAL A O 1
ATOM 2671 N N . SER A 1 349 ? -38.747 -26.774 6.302 1.00 33.57 349 SER A N 1
ATOM 2672 C CA . SER A 1 349 ? -39.148 -27.165 4.951 1.00 34.55 349 SER A CA 1
ATOM 2673 C C . SER A 1 349 ? -40.602 -27.624 4.875 1.00 36.31 349 SER A C 1
ATOM 2674 O O . SER A 1 349 ? -41.194 -27.630 3.795 1.00 35.65 349 SER A O 1
ATOM 2677 N N . LYS A 1 350 ? -41.146 -28.120 5.984 1.00 33.30 350 LYS A N 1
ATOM 2678 C CA . LYS A 1 350 ? -42.574 -28.386 6.015 1.00 35.79 350 LYS A CA 1
ATOM 2679 C C . LYS A 1 350 ? -43.311 -27.072 5.743 1.00 31.13 350 LYS A C 1
ATOM 2680 O O . LYS A 1 350 ? -44.100 -26.973 4.816 1.00 31.92 350 LYS A O 1
ATOM 2686 N N . ALA A 1 351 ? -42.963 -26.028 6.483 1.00 29.10 351 ALA A N 1
ATOM 2687 C CA . ALA A 1 351 ? -43.700 -24.774 6.465 1.00 30.14 351 ALA A CA 1
ATOM 2688 C C . ALA A 1 351 ? -43.362 -23.918 5.243 1.00 32.31 351 ALA A C 1
ATOM 2689 O O . ALA A 1 351 ? -44.202 -23.146 4.798 1.00 38.71 351 ALA A O 1
ATOM 2691 N N . LEU A 1 352 ? -42.117 -24.016 4.751 1.00 33.59 352 LEU A N 1
ATOM 2692 C CA . LEU A 1 352 ? -41.662 -23.374 3.525 1.00 33.15 352 LEU A CA 1
ATOM 2693 C C . LEU A 1 352 ? -41.239 -24.467 2.537 1.00 37.70 352 LEU A C 1
ATOM 2694 O O . LEU A 1 352 ? -40.040 -24.768 2.427 1.00 29.08 352 LEU A O 1
ATOM 2699 N N . PRO A 1 353 ? -42.197 -25.084 1.779 1.00 38.58 353 PRO A N 1
ATOM 2700 C CA . PRO A 1 353 ? -41.875 -26.235 0.932 1.00 39.13 353 PRO A CA 1
ATOM 2701 C C . PRO A 1 353 ? -41.019 -25.863 -0.276 1.00 35.82 353 PRO A C 1
ATOM 2702 O O . PRO A 1 353 ? -40.431 -26.751 -0.899 1.00 32.57 353 PRO A O 1
ATOM 2706 N N . GLU A 1 354 ? -40.954 -24.551 -0.554 1.00 34.81 354 GLU A N 1
ATOM 2707 C CA . GLU A 1 354 ? -40.047 -23.969 -1.530 1.00 35.93 354 GLU A CA 1
ATOM 2708 C C . GLU A 1 354 ? -38.577 -24.103 -1.120 1.00 37.69 354 GLU A C 1
ATOM 2709 O O . GLU A 1 354 ? -37.707 -23.773 -1.931 1.00 36.11 354 GLU A O 1
ATOM 2715 N N . LEU A 1 355 ? -38.298 -24.518 0.133 1.00 34.80 355 LEU A N 1
ATOM 2716 C CA . LEU A 1 355 ? -36.934 -24.606 0.626 1.00 32.13 355 LEU A CA 1
ATOM 2717 C C . LEU A 1 355 ? -36.590 -26.057 0.878 1.00 32.22 355 LEU A C 1
ATOM 2718 O O . LEU A 1 355 ? -35.511 -26.328 1.394 1.00 35.87 355 LEU A O 1
ATOM 2723 N N . GLU A 1 356 ? -37.502 -26.955 0.481 1.00 34.32 356 GLU A N 1
ATOM 2724 C CA . GLU A 1 356 ? -37.345 -28.401 0.624 1.00 35.07 356 GLU A CA 1
ATOM 2725 C C . GLU A 1 356 ? -36.102 -28.888 -0.116 1.00 30.49 356 GLU A C 1
ATOM 2726 O O . GLU A 1 356 ? -36.044 -28.823 -1.330 1.00 29.99 356 GLU A O 1
ATOM 2732 N N . GLY A 1 357 ? -35.111 -29.408 0.606 1.00 33.30 357 GLY A N 1
ATOM 2733 C CA . GLY A 1 357 ? -33.898 -29.950 -0.005 1.00 31.56 357 GLY A CA 1
ATOM 2734 C C . GLY A 1 357 ? -32.781 -28.919 -0.138 1.00 29.92 357 GLY A C 1
ATOM 2735 O O . GLY A 1 357 ? -31.725 -29.246 -0.635 1.00 34.85 357 GLY A O 1
ATOM 2736 N N . LYS A 1 358 ? -33.017 -27.688 0.333 1.00 34.02 358 LYS A N 1
ATOM 2737 C CA . LYS A 1 358 ? -32.045 -26.599 0.343 1.00 31.94 358 LYS A CA 1
ATOM 2738 C C . LYS A 1 358 ? -31.500 -26.302 1.752 1.00 31.41 358 LYS A C 1
ATOM 2739 O O . LYS A 1 358 ? -30.627 -25.437 1.901 1.00 40.43 358 LYS A O 1
ATOM 2745 N N . LEU A 1 359 ? -31.955 -27.036 2.783 1.00 26.98 359 LEU A N 1
ATOM 2746 C CA . LEU A 1 359 ? -31.607 -26.709 4.156 1.00 25.06 359 LEU A CA 1
ATOM 2747 C C . LEU A 1 359 ? -31.005 -27.897 4.901 1.00 24.54 359 LEU A C 1
ATOM 2748 O O . LEU A 1 359 ? -31.441 -29.031 4.714 1.00 19.69 359 LEU A O 1
ATOM 2753 N N . THR A 1 360 ? -30.066 -27.545 5.805 1.00 25.22 360 THR A N 1
ATOM 2754 C CA . THR A 1 360 ? -29.379 -28.433 6.736 1.00 25.98 360 THR A CA 1
ATOM 2755 C C . THR A 1 360 ? -29.194 -27.698 8.070 1.00 25.18 360 THR A C 1
ATOM 2756 O O . THR A 1 360 ? -29.404 -26.482 8.172 1.00 21.77 360 THR A O 1
ATOM 2760 N N . GLY A 1 361 ? -28.773 -28.449 9.094 1.00 24.88 361 GLY A N 1
ATOM 2761 C CA . GLY A 1 361 ? -28.45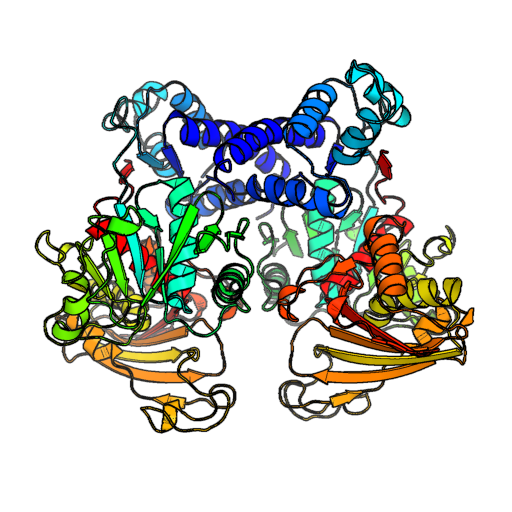7 -27.852 10.379 1.00 24.81 361 GLY A CA 1
ATOM 2762 C C . GLY A 1 361 ? -28.078 -28.875 11.448 1.00 25.33 361 GLY A C 1
ATOM 2763 O O . GLY A 1 361 ? -28.162 -30.079 11.224 1.00 20.10 361 GLY A O 1
ATOM 2764 N N . ASN A 1 362 ? -27.561 -28.333 12.566 1.00 28.78 362 ASN A N 1
ATOM 2765 C CA . ASN A 1 362 ? -27.293 -29.047 13.802 1.00 29.19 362 ASN A CA 1
ATOM 2766 C C . ASN A 1 362 ? -27.629 -28.104 14.956 1.00 28.17 362 ASN A C 1
ATOM 2767 O O . ASN A 1 362 ? -27.861 -26.886 14.746 1.00 24.29 362 ASN A O 1
ATOM 2772 N N . ALA A 1 363 ? -27.655 -28.698 16.163 1.00 25.36 363 ALA A N 1
ATOM 2773 C CA . ALA A 1 363 ? -27.821 -27.969 17.413 1.00 26.30 363 ALA A CA 1
ATOM 2774 C C . ALA A 1 363 ? -26.629 -28.248 18.307 1.00 25.02 363 ALA A C 1
ATOM 2775 O O . ALA A 1 363 ? -26.174 -29.376 18.339 1.00 22.25 363 ALA A O 1
ATOM 2777 N N . ILE A 1 364 ? -26.200 -27.217 19.049 1.00 26.41 364 ILE A N 1
ATOM 2778 C CA . ILE A 1 364 ? -25.242 -27.345 20.136 1.00 27.64 364 ILE A CA 1
ATOM 2779 C C . ILE A 1 364 ? -25.940 -26.819 21.381 1.00 27.32 364 ILE A C 1
ATOM 2780 O O . ILE A 1 364 ? -26.433 -25.690 21.359 1.00 30.68 364 ILE A O 1
ATOM 2785 N N . ARG A 1 365 ? -26.017 -27.647 22.434 1.00 25.84 365 ARG A N 1
ATOM 2786 C CA . ARG A 1 365 ? -26.594 -27.244 23.707 1.00 25.78 365 ARG A CA 1
ATOM 2787 C C . ARG A 1 365 ? -25.479 -26.789 24.645 1.00 26.66 365 ARG A C 1
ATOM 2788 O O . ARG A 1 365 ? -24.409 -27.402 24.678 1.00 21.98 365 ARG A O 1
ATOM 2796 N N . VAL A 1 366 ? -25.755 -25.678 25.356 1.00 24.72 366 VAL A N 1
ATOM 2797 C CA . VAL A 1 366 ? -24.771 -25.038 26.201 1.00 24.23 366 VAL A CA 1
ATOM 2798 C C . VAL A 1 366 ? -25.394 -24.740 27.570 1.00 24.40 366 VAL A C 1
ATOM 2799 O O . VAL A 1 366 ? -26.609 -24.707 27.770 1.00 21.05 366 VAL A O 1
ATOM 2803 N N . PRO A 1 367 ? -24.534 -24.546 28.581 1.00 23.17 367 PRO A N 1
ATOM 2804 C CA . PRO A 1 367 ? -25.000 -24.338 29.949 1.00 23.82 367 PRO A CA 1
ATOM 2805 C C . PRO A 1 367 ? -25.667 -22.977 30.189 1.00 23.55 367 PRO A C 1
ATOM 2806 O O . PRO A 1 367 ? -25.235 -22.162 30.995 1.00 23.14 367 PRO A O 1
ATOM 2810 N N . THR A 1 368 ? -26.737 -22.694 29.472 1.00 23.52 368 THR A N 1
ATOM 2811 C CA . THR A 1 368 ? -27.566 -21.556 29.836 1.00 23.62 368 THR A CA 1
ATOM 2812 C C . THR A 1 368 ? -28.959 -22.115 30.091 1.00 20.19 368 THR A C 1
ATOM 2813 O O . THR A 1 368 ? -29.273 -23.237 29.666 1.00 19.61 368 THR A O 1
ATOM 2817 N N . PRO A 1 369 ? -29.761 -21.443 30.924 1.00 18.13 369 PRO A N 1
ATOM 2818 C CA . PRO A 1 369 ? -31.110 -21.933 31.260 1.00 17.53 369 PRO A CA 1
ATOM 2819 C C . PRO A 1 369 ? -32.244 -21.450 30.380 1.00 16.04 369 PRO A C 1
ATOM 2820 O O . PRO A 1 369 ? -33.299 -22.042 30.342 1.00 18.56 369 PRO A O 1
ATOM 2824 N N . ASP A 1 370 ? -32.032 -20.365 29.655 1.00 17.35 370 ASP A N 1
ATOM 2825 C CA . ASP A 1 370 ? -32.997 -19.924 28.665 1.00 16.32 370 ASP A CA 1
ATOM 2826 C C . ASP A 1 370 ? -32.307 -19.017 27.652 1.00 18.16 370 ASP A C 1
ATOM 2827 O O . ASP A 1 370 ? -31.245 -18.457 27.922 1.00 18.94 370 ASP A O 1
ATOM 2832 N N . VAL A 1 371 ? -32.984 -18.838 26.519 1.00 18.19 371 VAL A N 1
ATOM 2833 C CA . VAL A 1 371 ? -32.545 -18.021 25.397 1.00 19.17 371 VAL A CA 1
ATOM 2834 C C . VAL A 1 371 ? -31.578 -18.826 24.546 1.00 19.44 371 VAL A C 1
ATOM 2835 O O . VAL A 1 371 ? -30.624 -19.419 25.050 1.00 19.40 371 VAL A O 1
ATOM 2839 N N . SER A 1 372 ? -31.909 -18.857 23.254 1.00 20.64 372 SER A N 1
ATOM 2840 C CA . SER A 1 372 ? -31.076 -19.482 22.247 1.00 22.76 372 SER A CA 1
ATOM 2841 C C . SER A 1 372 ? -30.762 -18.510 21.095 1.00 26.18 372 SER A C 1
ATOM 2842 O O . SER A 1 372 ? -31.298 -17.403 20.978 1.00 25.95 372 SER A O 1
ATOM 2845 N N . MET A 1 373 ? -29.846 -18.977 20.244 1.00 28.60 373 MET A N 1
ATOM 2846 C CA . MET A 1 373 ? -29.282 -18.261 19.118 1.00 28.97 373 MET A CA 1
ATOM 2847 C C . MET A 1 373 ? -29.289 -19.202 17.899 1.00 31.24 373 MET A C 1
ATOM 2848 O O . MET A 1 373 ? -28.688 -20.277 17.955 1.00 29.40 373 MET A O 1
ATOM 2853 N N . ALA A 1 374 ? -29.981 -18.807 16.813 1.00 27.98 374 ALA A N 1
ATOM 2854 C CA . ALA A 1 374 ? -29.843 -19.487 15.537 1.00 27.30 374 ALA A CA 1
ATOM 2855 C C . ALA A 1 374 ? -28.894 -18.698 14.634 1.00 27.79 374 ALA A C 1
ATOM 2856 O O . ALA A 1 374 ? -29.076 -17.488 14.424 1.00 30.00 374 ALA A O 1
ATOM 2858 N N . VAL A 1 375 ? -27.830 -19.379 14.173 1.00 25.61 375 VAL A N 1
ATOM 2859 C CA . VAL A 1 375 ? -26.870 -18.839 13.214 1.00 21.87 375 VAL A CA 1
ATOM 2860 C C . VAL A 1 375 ? -27.254 -19.386 11.851 1.00 20.89 375 VAL A C 1
ATOM 2861 O O . VAL A 1 375 ? -27.256 -20.616 11.701 1.00 20.32 375 VAL A O 1
ATOM 2865 N N . LEU A 1 376 ? -27.564 -18.483 10.897 1.00 19.35 376 LEU A N 1
ATOM 2866 C CA . LEU A 1 376 ? -28.046 -18.867 9.577 1.00 20.78 376 LEU A CA 1
ATOM 2867 C C . LEU A 1 376 ? -26.973 -18.567 8.529 1.00 23.28 376 LEU A C 1
ATOM 2868 O O . LEU A 1 376 ? -26.715 -17.396 8.262 1.00 25.80 376 LEU A O 1
ATOM 2873 N N . ASN A 1 377 ? -26.326 -19.609 7.970 1.00 26.49 377 ASN A N 1
ATOM 2874 C CA . ASN A 1 377 ? -25.360 -19.451 6.874 1.00 32.35 377 ASN A CA 1
ATOM 2875 C C . ASN A 1 377 ? -26.077 -19.662 5.540 1.00 31.37 377 ASN A C 1
ATOM 2876 O O . ASN A 1 377 ? -26.448 -20.800 5.224 1.00 30.67 377 ASN A O 1
ATOM 2881 N N . LEU A 1 378 ? -26.311 -18.559 4.800 1.00 27.57 378 LEU A N 1
ATOM 2882 C CA . LEU A 1 378 ? -27.138 -18.596 3.603 1.00 29.06 378 LEU A CA 1
ATOM 2883 C C . LEU A 1 378 ? -26.309 -18.216 2.378 1.00 32.85 378 LEU A C 1
ATOM 2884 O O . LEU A 1 378 ? -25.780 -17.111 2.348 1.00 33.23 378 LEU A O 1
ATOM 2889 N N . THR A 1 379 ? -26.198 -19.152 1.412 1.00 33.79 379 THR A N 1
ATOM 2890 C CA . THR A 1 379 ? -25.907 -18.847 0.017 1.00 33.98 379 THR A CA 1
ATOM 2891 C C . THR A 1 379 ? -27.194 -18.415 -0.702 1.00 33.24 379 THR A C 1
ATOM 2892 O O . THR A 1 379 ? -28.204 -19.119 -0.727 1.00 34.55 379 THR A O 1
ATOM 2896 N N . LEU A 1 380 ? -27.130 -17.206 -1.264 1.00 33.51 380 LEU A N 1
ATOM 2897 C CA . LEU A 1 380 ? -28.236 -16.515 -1.884 1.00 31.69 380 LEU A CA 1
ATOM 2898 C C . LEU A 1 380 ? -28.090 -16.531 -3.407 1.00 37.58 380 LEU A C 1
ATOM 2899 O O . LEU A 1 380 ? -27.023 -16.830 -3.947 1.00 35.32 380 LEU A O 1
ATOM 2904 N N . ASN A 1 381 ? -29.175 -16.169 -4.108 1.00 44.73 381 ASN A N 1
ATOM 2905 C CA . ASN A 1 381 ? -29.206 -16.228 -5.561 1.00 43.23 381 ASN A CA 1
ATOM 2906 C C . ASN A 1 381 ? -28.926 -14.862 -6.162 1.00 42.01 381 ASN A C 1
ATOM 2907 O O . ASN A 1 381 ? -29.382 -14.616 -7.271 1.00 40.39 381 ASN A O 1
ATOM 2912 N N . THR A 1 382 ? -28.094 -14.063 -5.471 1.00 43.98 382 THR A N 1
ATOM 2913 C CA . THR A 1 382 ? -28.054 -12.616 -5.619 1.00 45.48 382 THR A CA 1
ATOM 2914 C C . THR A 1 382 ? -26.966 -12.038 -4.729 1.00 47.72 382 THR A C 1
ATOM 2915 O O . THR A 1 382 ? -26.726 -12.578 -3.653 1.00 54.55 382 THR A O 1
ATOM 2919 N N . GLU A 1 383 ? -26.365 -10.912 -5.117 1.00 48.46 383 GLU A N 1
ATOM 2920 C CA . GLU A 1 383 ? -25.314 -10.332 -4.288 1.00 55.09 383 GLU A CA 1
ATOM 2921 C C . GLU A 1 383 ? -25.939 -9.339 -3.303 1.00 50.17 383 GLU A C 1
ATOM 2922 O O . GLU A 1 383 ? -26.894 -8.641 -3.643 1.00 46.02 383 GLU A O 1
ATOM 2928 N N . VAL A 1 384 ? -25.420 -9.329 -2.060 1.00 46.44 384 VAL A N 1
ATOM 2929 C CA . VAL A 1 384 ? -25.966 -8.493 -0.997 1.00 45.52 384 VAL A CA 1
ATOM 2930 C C . VAL A 1 384 ? -24.818 -7.812 -0.270 1.00 41.77 384 VAL A C 1
ATOM 2931 O O . VAL A 1 384 ? -23.702 -8.327 -0.283 1.00 35.91 384 VAL A O 1
ATOM 2935 N N . ASP A 1 385 ? -25.114 -6.644 0.315 1.00 39.73 385 ASP A N 1
ATOM 2936 C CA . ASP A 1 385 ? -24.191 -5.974 1.206 1.00 42.81 385 ASP A CA 1
ATOM 2937 C C . ASP A 1 385 ? -24.854 -5.850 2.578 1.00 39.57 385 ASP A C 1
ATOM 2938 O O . ASP A 1 385 ? -26.074 -5.730 2.682 1.00 46.60 385 ASP A O 1
ATOM 2943 N N . ARG A 1 386 ? -24.016 -5.880 3.619 1.00 37.27 386 ARG A N 1
ATOM 2944 C CA . ARG A 1 386 ? -24.443 -5.946 5.008 1.00 38.76 386 ARG A CA 1
ATOM 2945 C C . ARG A 1 386 ? -25.455 -4.846 5.334 1.00 43.87 386 ARG A C 1
ATOM 2946 O O . ARG A 1 386 ? -26.492 -5.159 5.931 1.00 40.71 386 ARG A O 1
ATOM 2954 N N . ASP A 1 387 ? -25.155 -3.580 4.961 1.00 40.56 387 ASP A N 1
ATOM 2955 C CA . ASP A 1 387 ? -26.004 -2.450 5.328 1.00 42.91 387 ASP A CA 1
ATOM 2956 C C . ASP A 1 387 ? -27.371 -2.562 4.631 1.00 39.05 387 ASP A C 1
ATOM 2957 O O . ASP A 1 387 ? -28.379 -2.134 5.188 1.00 36.20 387 ASP A O 1
ATOM 2962 N N . GLU A 1 388 ? -27.438 -3.174 3.441 1.00 38.68 388 GLU A N 1
ATOM 2963 C CA . GLU A 1 388 ? -28.702 -3.257 2.718 1.00 44.71 388 GLU A CA 1
ATOM 2964 C C . GLU A 1 388 ? -29.603 -4.350 3.299 1.00 41.78 388 GLU A C 1
ATOM 2965 O O . GLU A 1 388 ? -30.819 -4.160 3.399 1.00 35.99 388 GLU A O 1
ATOM 2971 N N . VAL A 1 389 ? -29.016 -5.492 3.683 1.00 37.68 389 VAL A N 1
ATOM 2972 C CA . VAL A 1 389 ? -29.801 -6.572 4.271 1.00 33.77 389 VAL A CA 1
ATOM 2973 C C . VAL A 1 389 ? -30.379 -6.141 5.620 1.00 31.22 389 VAL A C 1
ATOM 2974 O O . VAL A 1 389 ? -31.570 -6.321 5.909 1.00 28.39 389 VAL A O 1
ATOM 2978 N N . ASN A 1 390 ? -29.519 -5.525 6.433 1.00 32.78 390 ASN A N 1
ATOM 2979 C CA . ASN A 1 390 ? -29.935 -4.943 7.701 1.00 37.60 390 ASN A CA 1
ATOM 2980 C C . ASN A 1 390 ? -31.161 -4.058 7.474 1.00 37.08 390 ASN A C 1
ATOM 2981 O O . ASN A 1 390 ? -32.222 -4.370 8.015 1.00 37.27 390 ASN A O 1
ATOM 2986 N N . GLU A 1 391 ? -31.049 -3.019 6.625 1.00 38.11 391 GLU A N 1
ATOM 2987 C CA . GLU A 1 391 ? -32.153 -2.082 6.426 1.00 36.89 391 GLU A CA 1
ATOM 2988 C C . GLU A 1 391 ? -33.418 -2.804 5.941 1.00 35.58 391 GLU A C 1
ATOM 2989 O O . GLU A 1 391 ? -34.531 -2.439 6.345 1.00 34.48 391 GLU A O 1
ATOM 2995 N N . PHE A 1 392 ? -33.257 -3.874 5.145 1.00 29.93 392 PHE A N 1
ATOM 2996 C CA . PHE A 1 392 ? -34.400 -4.654 4.710 1.00 28.91 392 PHE A CA 1
ATOM 2997 C C . PHE A 1 392 ? -35.125 -5.289 5.900 1.00 33.99 392 PHE A C 1
ATOM 2998 O O . PHE A 1 392 ? -36.360 -5.201 6.001 1.00 35.38 392 PHE A O 1
ATOM 3006 N N . LEU A 1 393 ? -34.355 -5.974 6.763 1.00 32.96 393 LEU A N 1
ATOM 3007 C CA . LEU A 1 393 ? -34.935 -6.678 7.900 1.00 34.25 393 LEU A CA 1
ATOM 3008 C C . LEU A 1 393 ? -35.512 -5.680 8.902 1.00 33.21 393 LEU A C 1
ATOM 3009 O O . LEU A 1 393 ? -36.602 -5.883 9.424 1.00 34.35 393 LEU A O 1
ATOM 3014 N N . ARG A 1 394 ? -34.816 -4.563 9.103 1.00 37.22 394 ARG A N 1
ATOM 3015 C CA . ARG A 1 394 ? -35.330 -3.476 9.918 1.00 40.52 394 ARG A CA 1
ATOM 3016 C C . ARG A 1 394 ? -36.694 -3.020 9.402 1.00 46.40 394 ARG A C 1
ATOM 3017 O O . ARG A 1 394 ? -37.632 -2.869 10.194 1.00 49.54 394 ARG A O 1
ATOM 3025 N N . ARG A 1 395 ? -36.817 -2.806 8.081 1.00 49.74 395 ARG A N 1
ATOM 3026 C CA . ARG A 1 395 ? -38.102 -2.423 7.508 1.00 47.39 395 ARG A CA 1
ATOM 3027 C C . ARG A 1 395 ? -39.116 -3.546 7.747 1.00 40.83 395 ARG A C 1
ATOM 3028 O O . ARG A 1 395 ? -40.207 -3.267 8.252 1.00 37.15 395 ARG A O 1
ATOM 3036 N N . VAL A 1 396 ? -38.731 -4.806 7.454 1.00 36.48 396 VAL A N 1
ATOM 3037 C CA . VAL A 1 396 ? -39.623 -5.949 7.600 1.00 33.62 396 VAL A CA 1
ATOM 3038 C C . VAL A 1 396 ? -40.150 -5.999 9.020 1.00 34.58 396 VAL A C 1
ATOM 3039 O O . VAL A 1 396 ? -41.312 -6.312 9.246 1.00 33.14 396 VAL A O 1
ATOM 3043 N N . SER A 1 397 ? -39.274 -5.710 9.983 1.00 39.32 397 SER A N 1
ATOM 3044 C CA . SER A 1 397 ? -39.619 -5.878 11.386 1.00 37.01 397 SER A CA 1
ATOM 3045 C C . SER A 1 397 ? -40.499 -4.743 11.900 1.00 36.71 397 SER A C 1
ATOM 3046 O O . SER A 1 397 ? -41.116 -4.899 12.939 1.00 38.19 397 SER A O 1
ATOM 3049 N N . LEU A 1 398 ? -40.500 -3.592 11.222 1.00 42.90 398 LEU A N 1
ATOM 3050 C CA . LEU A 1 398 ? -41.296 -2.455 11.651 1.00 46.58 398 LEU A CA 1
ATOM 3051 C C . LEU A 1 398 ? -42.613 -2.401 10.878 1.00 48.42 398 LEU A C 1
ATOM 3052 O O . LEU A 1 398 ? -43.655 -2.073 11.443 1.00 47.68 398 LEU A O 1
ATOM 3057 N N . HIS A 1 399 ? -42.584 -2.717 9.582 1.00 49.62 399 HIS A N 1
ATOM 3058 C CA . HIS A 1 399 ? -43.722 -2.385 8.748 1.00 52.63 399 HIS A CA 1
ATOM 3059 C C . HIS A 1 399 ? -44.496 -3.613 8.282 1.00 49.64 399 HIS A C 1
ATOM 3060 O O . HIS A 1 399 ? -45.682 -3.481 7.985 1.00 52.45 399 HIS A O 1
ATOM 3067 N N . SER A 1 400 ? -43.855 -4.792 8.251 1.00 48.11 400 SER A N 1
ATOM 3068 C CA . SER A 1 400 ? -44.363 -5.912 7.468 1.00 41.92 400 SER A CA 1
ATOM 3069 C C . SER A 1 400 ? -45.511 -6.619 8.174 1.00 39.16 400 SER A C 1
ATOM 3070 O O . SER A 1 400 ? -45.984 -6.179 9.202 1.00 41.55 400 SER A O 1
ATOM 3073 N N . ASP A 1 401 ? -45.968 -7.746 7.629 1.00 47.12 401 ASP A N 1
ATOM 3074 C CA . ASP A 1 401 ? -47.048 -8.469 8.275 1.00 47.62 401 ASP A CA 1
ATOM 3075 C C . ASP A 1 401 ? -46.478 -9.460 9.289 1.00 44.08 401 ASP A C 1
ATOM 3076 O O . ASP A 1 401 ? -47.217 -10.252 9.860 1.00 39.66 401 ASP A O 1
ATOM 3081 N N . LEU A 1 402 ? -45.158 -9.393 9.513 1.00 44.73 402 LEU A N 1
ATOM 3082 C CA . LEU A 1 402 ? -44.441 -10.283 10.409 1.00 38.70 402 LEU A CA 1
ATOM 3083 C C . LEU A 1 402 ? -43.749 -9.472 11.502 1.00 37.01 402 LEU A C 1
ATOM 3084 O O . LEU A 1 402 ? -42.858 -9.984 12.154 1.00 40.23 402 LEU A O 1
ATOM 3089 N N . ARG A 1 403 ? -44.189 -8.228 11.713 1.00 38.42 403 ARG A N 1
ATOM 3090 C CA . ARG A 1 403 ? -43.729 -7.359 12.791 1.00 41.22 403 ARG A CA 1
ATOM 3091 C C . ARG A 1 403 ? -43.583 -8.088 14.124 1.00 38.37 403 ARG A C 1
ATOM 3092 O O . ARG A 1 403 ? -42.584 -7.913 14.802 1.00 36.00 403 ARG A O 1
ATOM 3100 N N . GLN A 1 404 ? -44.639 -8.808 14.527 1.00 39.83 404 GLN A N 1
ATOM 3101 C CA . GLN A 1 404 ? -44.707 -9.435 15.834 1.00 40.00 404 GLN A CA 1
ATOM 3102 C C . GLN A 1 404 ? -43.735 -10.612 15.918 1.00 35.90 404 GLN A C 1
ATOM 3103 O O . GLN A 1 404 ? -43.340 -10.969 17.017 1.00 36.96 404 GLN A O 1
ATOM 3109 N N . GLN A 1 405 ? -43.371 -11.217 14.777 1.00 30.33 405 GLN A N 1
ATOM 3110 C CA . GLN A 1 405 ? -42.527 -12.402 14.744 1.00 28.88 405 GLN A CA 1
ATOM 3111 C C . GLN A 1 405 ? -41.037 -12.045 14.627 1.00 30.00 405 GLN A C 1
ATOM 3112 O O . GLN A 1 405 ? -40.191 -12.818 15.066 1.00 29.29 405 GLN A O 1
ATOM 3118 N N . ILE A 1 406 ? -40.733 -10.901 14.008 1.00 27.31 406 ILE A N 1
ATOM 3119 C CA . ILE A 1 406 ? -39.389 -10.539 13.622 1.00 30.26 406 ILE A CA 1
ATOM 3120 C C . ILE A 1 406 ? -39.106 -9.199 14.286 1.00 28.75 406 ILE A C 1
ATOM 3121 O O . ILE A 1 406 ? -39.896 -8.262 14.158 1.00 26.87 406 ILE A O 1
ATOM 3126 N N . ASP A 1 407 ? -37.977 -9.142 14.995 1.00 25.18 407 ASP A N 1
ATOM 3127 C CA . ASP A 1 407 ? -37.441 -7.889 15.447 1.00 25.97 407 ASP A CA 1
ATOM 3128 C C . ASP A 1 407 ? -36.024 -7.820 14.912 1.00 27.58 407 ASP A C 1
ATOM 3129 O O . ASP A 1 407 ? -35.447 -8.793 14.433 1.00 27.21 407 ASP A O 1
ATOM 3134 N N . TRP A 1 408 ? -35.534 -6.592 14.882 1.00 29.08 408 TRP A N 1
ATOM 3135 C CA . TRP A 1 408 ? -34.217 -6.321 14.382 1.00 30.33 408 TRP A CA 1
ATOM 3136 C C . TRP A 1 408 ? -33.662 -5.280 15.321 1.00 29.06 408 TRP A C 1
ATOM 3137 O O . TRP A 1 408 ? -34.432 -4.444 15.761 1.00 27.73 408 TRP A O 1
ATOM 3148 N N . ILE A 1 409 ? -32.376 -5.403 15.656 1.00 30.26 409 ILE A N 1
ATOM 3149 C CA . ILE A 1 409 ? -31.764 -4.526 16.627 1.00 29.51 409 ILE A CA 1
ATOM 3150 C C . ILE A 1 409 ? -30.315 -4.269 16.242 1.00 31.89 409 ILE A C 1
ATOM 3151 O O . ILE A 1 409 ? -29.647 -5.117 15.641 1.00 33.98 409 ILE A O 1
ATOM 3156 N N . ARG A 1 410 ? -29.878 -3.085 16.666 1.00 36.22 410 ARG A N 1
ATOM 3157 C CA . ARG A 1 410 ? -28.599 -2.486 16.355 1.00 43.63 410 ARG A CA 1
ATOM 3158 C C . ARG A 1 410 ? -27.819 -2.341 17.657 1.00 45.41 410 ARG A C 1
ATOM 3159 O O . ARG A 1 410 ? -26.689 -1.877 17.650 1.00 50.31 410 ARG A O 1
ATOM 3167 N N . SER A 1 411 ? -28.430 -2.737 18.777 1.00 46.46 411 SER A N 1
ATOM 3168 C CA . SER A 1 411 ? -27.909 -2.381 20.081 1.00 44.85 411 SER A CA 1
ATOM 3169 C C . SER A 1 411 ? -26.606 -3.107 20.366 1.00 41.86 411 SER A C 1
ATOM 3170 O O . SER A 1 411 ? -26.498 -4.308 20.151 1.00 43.06 411 SER A O 1
ATOM 3173 N N . PRO A 1 412 ? -25.605 -2.400 20.930 1.00 42.68 412 PRO A N 1
ATOM 3174 C CA . PRO A 1 412 ? -24.322 -3.023 21.268 1.00 42.89 412 PRO A CA 1
ATOM 3175 C C . PRO A 1 412 ? -24.335 -3.760 22.617 1.00 42.23 412 PRO A C 1
ATOM 3176 O O . PRO A 1 412 ? -25.132 -3.479 23.524 1.00 44.67 412 PRO A O 1
ATOM 3180 N N . GLU A 1 413 ? -23.433 -4.728 22.741 1.00 37.48 413 GLU A N 1
ATOM 3181 C CA . GLU A 1 413 ? -23.135 -5.367 24.012 1.00 37.31 413 GLU A CA 1
ATOM 3182 C C . GLU A 1 413 ? -24.199 -6.395 24.402 1.00 33.22 413 GLU A C 1
ATOM 3183 O O . GLU A 1 413 ? -24.037 -7.009 25.467 1.00 32.87 413 GLU A O 1
ATOM 3189 N N . VAL A 1 414 ? -25.210 -6.634 23.539 1.00 26.73 414 VAL A N 1
ATOM 3190 C CA . VAL A 1 414 ? -26.331 -7.483 23.919 1.00 25.11 414 VAL A CA 1
ATOM 3191 C C . VAL A 1 414 ? -25.942 -8.962 23.891 1.00 26.54 414 VAL A C 1
ATOM 3192 O O . VAL A 1 414 ? -25.234 -9.439 23.015 1.00 27.05 414 VAL A O 1
ATOM 3196 N N . VAL A 1 415 ? -26.445 -9.682 24.897 1.00 26.12 415 VAL A N 1
ATOM 3197 C CA . VAL A 1 415 ? -26.096 -11.065 25.165 1.00 22.92 415 VAL A CA 1
ATOM 3198 C C . VAL A 1 415 ? -27.375 -11.741 25.644 1.00 19.52 415 VAL A C 1
ATOM 3199 O O . VAL A 1 415 ? -28.334 -11.052 25.973 1.00 20.49 415 VAL A O 1
ATOM 3203 N N . SER A 1 416 ? -27.331 -13.065 25.806 1.00 18.21 416 SER A N 1
ATOM 3204 C CA . SER A 1 416 ? -28.517 -13.899 25.773 1.00 19.45 416 SER A CA 1
ATOM 3205 C C . SER A 1 416 ? -29.490 -13.566 26.897 1.00 19.47 416 SER A C 1
ATOM 3206 O O . SER A 1 416 ? -30.700 -13.570 26.682 1.00 22.09 416 SER A O 1
ATOM 3209 N N . THR A 1 417 ? -28.964 -13.214 28.077 1.00 23.22 417 THR A N 1
ATOM 3210 C CA . THR A 1 417 ? -29.805 -12.889 29.219 1.00 21.78 417 THR A CA 1
ATOM 3211 C C . THR A 1 417 ? -30.621 -11.655 28.909 1.00 23.41 417 THR A C 1
ATOM 3212 O O . THR A 1 417 ? -31.710 -11.551 29.426 1.00 28.06 417 THR A O 1
ATOM 3216 N N . ASP A 1 418 ? -30.160 -10.745 28.035 1.00 25.20 418 ASP A N 1
ATOM 3217 C CA . ASP A 1 418 ? -30.954 -9.536 27.834 1.00 22.09 418 ASP A CA 1
ATOM 3218 C C . ASP A 1 418 ? -32.241 -9.888 27.078 1.00 23.83 418 ASP A C 1
ATOM 3219 O O . ASP A 1 418 ? -33.156 -9.070 27.073 1.00 22.42 418 ASP A O 1
ATOM 3224 N N . PHE A 1 419 ? -32.339 -11.095 26.473 1.00 21.99 419 PHE A N 1
ATOM 3225 C CA . PHE A 1 419 ? -33.526 -11.439 25.694 1.00 22.04 419 PHE A CA 1
ATOM 3226 C C . PHE A 1 419 ? -34.571 -12.236 26.483 1.00 23.55 419 PHE A C 1
ATOM 3227 O O . PHE A 1 419 ? -35.566 -12.639 25.901 1.00 24.73 419 PHE A O 1
ATOM 3235 N N . VAL A 1 420 ? -34.400 -12.430 27.794 1.00 22.13 420 VAL A N 1
ATOM 3236 C CA . VAL A 1 420 ? -35.420 -13.093 28.586 1.00 21.60 420 VAL A CA 1
ATOM 3237 C C . VAL A 1 420 ? -36.653 -12.207 28.614 1.00 20.84 420 VAL A C 1
ATOM 3238 O O . VAL A 1 420 ? -36.551 -11.031 28.904 1.00 24.21 420 VAL A O 1
ATOM 3242 N N . GLY A 1 421 ? -37.814 -12.726 28.253 1.00 23.03 421 GLY A N 1
ATOM 3243 C CA . GLY A 1 421 ? -39.040 -11.947 28.388 1.00 24.47 421 GLY A CA 1
ATOM 3244 C C . GLY A 1 421 ? -39.489 -11.300 27.072 1.00 28.91 421 GLY A C 1
ATOM 3245 O O . GLY A 1 421 ? -40.609 -10.795 26.964 1.00 29.38 421 GLY A O 1
ATOM 3246 N N . THR A 1 422 ? -38.638 -11.367 26.044 1.00 29.93 422 THR A N 1
ATOM 3247 C CA . THR A 1 422 ? -38.977 -10.820 24.742 1.00 29.31 422 THR A CA 1
ATOM 3248 C C . THR A 1 422 ? -40.174 -11.538 24.113 1.00 30.17 422 THR A C 1
ATOM 3249 O O . THR A 1 422 ? -40.311 -12.763 24.176 1.00 26.67 422 THR A O 1
ATOM 3253 N N . THR A 1 423 ? -40.995 -10.728 23.436 1.00 31.06 423 THR A N 1
ATOM 3254 C CA . THR A 1 423 ? -42.294 -11.122 22.912 1.00 30.77 423 THR A CA 1
ATOM 3255 C C . THR A 1 423 ? -42.188 -11.621 21.474 1.00 28.90 423 THR A C 1
ATOM 3256 O O . THR A 1 423 ? -43.131 -12.249 20.970 1.00 24.80 423 THR A O 1
ATOM 3260 N N . HIS A 1 424 ? -41.039 -11.345 20.816 1.00 28.62 424 HIS A N 1
ATOM 3261 C CA . HIS A 1 424 ? -40.897 -11.663 19.399 1.00 27.30 424 HIS A CA 1
ATOM 3262 C C . HIS A 1 424 ? -40.434 -13.109 19.250 1.00 27.30 424 HIS A C 1
ATOM 3263 O O . HIS A 1 424 ? -39.897 -13.690 20.179 1.00 32.96 424 HIS A O 1
ATOM 3270 N N . ALA A 1 425 ? -40.731 -13.734 18.112 1.00 25.37 425 ALA A N 1
ATOM 3271 C CA . ALA A 1 425 ? -40.371 -15.123 17.939 1.00 25.24 425 ALA A CA 1
ATOM 3272 C C . ALA A 1 425 ? -38.877 -15.258 17.626 1.00 27.13 425 ALA A C 1
ATOM 3273 O O . ALA A 1 425 ? -38.312 -16.335 17.733 1.00 28.30 425 ALA A O 1
ATOM 3275 N N . GLY A 1 426 ? -38.226 -14.151 17.254 1.00 27.63 426 GLY A N 1
ATOM 3276 C CA . GLY A 1 426 ? -36.855 -14.172 16.776 1.00 26.31 426 GLY A CA 1
ATOM 3277 C C . GLY A 1 426 ? -36.392 -12.736 16.572 1.00 26.38 426 GLY A C 1
ATOM 3278 O O . GLY A 1 426 ? -37.186 -11.918 16.127 1.00 28.54 426 GLY A O 1
ATOM 3279 N N . ILE A 1 427 ? -35.147 -12.430 16.960 1.00 23.91 427 ILE A N 1
ATOM 3280 C CA . ILE A 1 427 ? -34.618 -11.076 16.972 1.00 23.91 427 ILE A CA 1
ATOM 3281 C C . ILE A 1 427 ? -33.252 -11.094 16.280 1.00 25.82 427 ILE A C 1
ATOM 3282 O O . ILE A 1 427 ? -32.317 -11.743 16.771 1.00 21.72 427 ILE A O 1
ATOM 3287 N N . VAL A 1 428 ? -33.132 -10.299 15.203 1.00 28.82 428 VAL A N 1
ATOM 3288 C CA . VAL A 1 428 ? -31.942 -10.280 14.365 1.00 26.84 428 VAL A CA 1
ATOM 3289 C C . VAL A 1 428 ? -30.963 -9.295 14.963 1.00 27.51 428 VAL A C 1
ATOM 3290 O O . VAL A 1 428 ? -31.296 -8.126 15.149 1.00 30.70 428 VAL A O 1
ATOM 3294 N N . ASP A 1 429 ? -29.788 -9.814 15.320 1.00 26.29 429 ASP A N 1
ATOM 3295 C CA . ASP A 1 429 ? -28.740 -8.982 15.870 1.00 26.12 429 ASP A CA 1
ATOM 3296 C C . ASP A 1 429 ? -28.077 -8.238 14.712 1.00 24.13 429 ASP A C 1
ATOM 3297 O O . ASP A 1 429 ? -27.335 -8.844 13.949 1.00 23.44 429 ASP A O 1
ATOM 3302 N N . GLY A 1 430 ? -28.355 -6.933 14.569 1.00 25.44 430 GLY A N 1
ATOM 3303 C CA . GLY A 1 430 ? -27.877 -6.187 13.409 1.00 26.20 430 GLY A CA 1
ATOM 3304 C C . GLY A 1 430 ? -26.348 -6.121 13.328 1.00 29.49 430 GLY A C 1
ATOM 3305 O O . GLY A 1 430 ? -25.758 -6.323 12.260 1.00 34.69 430 GLY A O 1
ATOM 3306 N N . LEU A 1 431 ? -25.711 -5.853 14.475 1.00 25.24 431 LEU A N 1
ATOM 3307 C CA . LEU A 1 431 ? -24.271 -5.682 14.512 1.00 26.67 431 LEU A CA 1
ATOM 3308 C C . LEU A 1 431 ? -23.558 -6.940 14.018 1.00 29.50 431 LEU A C 1
ATOM 3309 O O . LEU A 1 431 ? -22.432 -6.844 13.530 1.00 30.38 431 LEU A O 1
ATOM 3314 N N . ALA A 1 432 ? -24.182 -8.116 14.171 1.00 28.34 432 ALA A N 1
ATOM 3315 C CA . ALA A 1 432 ? -23.474 -9.349 13.880 1.00 29.21 432 ALA A CA 1
ATOM 3316 C C . ALA A 1 432 ? -23.646 -9.742 12.419 1.00 29.71 432 ALA A C 1
ATOM 3317 O O . ALA A 1 432 ? -22.996 -10.697 11.996 1.00 27.74 432 ALA A O 1
ATOM 3319 N N . THR A 1 433 ? -24.534 -9.073 11.657 1.00 27.95 433 THR A N 1
ATOM 3320 C CA . THR A 1 433 ? -24.766 -9.568 10.308 1.00 27.56 433 THR A CA 1
ATOM 3321 C C . THR A 1 433 ? -23.490 -9.511 9.478 1.00 30.15 433 THR A C 1
ATOM 3322 O O . THR A 1 433 ? -22.775 -8.515 9.539 1.00 26.49 433 THR A O 1
ATOM 3326 N N . ILE A 1 434 ? -23.219 -10.609 8.739 1.00 35.30 434 ILE A N 1
ATOM 3327 C CA . ILE A 1 434 ? -22.109 -10.709 7.797 1.00 33.82 434 ILE A CA 1
ATOM 3328 C C . ILE A 1 434 ? -22.662 -10.959 6.400 1.00 35.58 434 ILE A C 1
ATOM 3329 O O . ILE A 1 434 ? -23.415 -11.912 6.213 1.00 32.43 434 ILE A O 1
ATOM 3334 N N . ALA A 1 435 ? -22.179 -10.175 5.420 1.00 38.05 435 ALA A N 1
ATOM 3335 C CA . ALA A 1 435 ? -22.631 -10.266 4.041 1.00 37.80 435 ALA A CA 1
ATOM 3336 C C . ALA A 1 435 ? -21.480 -9.983 3.082 1.00 38.09 435 ALA A C 1
ATOM 3337 O O . ALA A 1 435 ? -20.922 -8.891 3.080 1.00 38.58 435 ALA A O 1
ATOM 3339 N N . THR A 1 436 ? -21.183 -10.949 2.212 1.00 41.98 436 THR A N 1
ATOM 3340 C CA . THR A 1 436 ? -20.166 -10.769 1.190 1.00 43.00 436 THR A CA 1
ATOM 3341 C C . THR A 1 436 ? -20.537 -11.639 -0.012 1.00 39.23 436 THR A C 1
ATOM 3342 O O . THR A 1 436 ? -20.605 -12.865 0.084 1.00 34.79 436 THR A O 1
ATOM 3346 N N . GLY A 1 437 ? -20.816 -10.974 -1.140 1.00 36.29 437 GLY A N 1
ATOM 3347 C CA . GLY A 1 437 ? -21.206 -11.680 -2.342 1.00 37.07 437 GLY A CA 1
ATOM 3348 C C . GLY A 1 437 ? -22.604 -12.263 -2.198 1.00 36.07 437 GLY A C 1
ATOM 3349 O O . GLY A 1 437 ? -23.518 -11.563 -1.769 1.00 36.78 437 GLY A O 1
ATOM 3350 N N . ARG A 1 438 ? -22.726 -13.556 -2.514 1.00 37.74 438 ARG A N 1
ATOM 3351 C CA . ARG A 1 438 ? -23.960 -14.304 -2.352 1.00 45.60 438 ARG A CA 1
ATOM 3352 C C . ARG A 1 438 ? -24.055 -14.915 -0.936 1.00 43.70 438 ARG A C 1
ATOM 3353 O O . ARG A 1 438 ? -24.986 -15.661 -0.631 1.00 38.12 438 ARG A O 1
ATOM 3361 N N . HIS A 1 439 ? -23.120 -14.560 -0.042 1.00 40.88 439 HIS A N 1
ATOM 3362 C CA . HIS A 1 439 ? -22.989 -15.183 1.267 1.00 37.49 439 HIS A CA 1
ATOM 3363 C C . HIS A 1 439 ? -23.476 -14.245 2.373 1.00 34.33 439 HIS A C 1
ATOM 3364 O O . HIS A 1 439 ? -23.115 -13.082 2.442 1.00 33.03 439 HIS A O 1
ATOM 3371 N N . LEU A 1 440 ? -24.313 -14.795 3.245 1.00 35.61 440 LEU A N 1
ATOM 3372 C CA . LEU A 1 440 ? -25.000 -14.048 4.280 1.00 32.99 440 LEU A CA 1
ATOM 3373 C C . LEU A 1 440 ? -24.971 -14.863 5.576 1.00 31.31 440 LEU A C 1
ATOM 3374 O O . LEU A 1 440 ? -25.214 -16.072 5.586 1.00 31.53 440 LEU A O 1
ATOM 3379 N N . VAL A 1 441 ? -24.649 -14.181 6.673 1.00 29.28 441 VAL A N 1
ATOM 3380 C CA . VAL A 1 441 ? -24.698 -14.779 7.992 1.00 29.65 441 VAL A CA 1
ATOM 3381 C C . VAL A 1 441 ? -25.578 -13.907 8.893 1.00 27.70 441 VAL A C 1
ATOM 3382 O O . VAL A 1 441 ? -25.363 -12.700 9.066 1.00 31.26 441 VAL A O 1
ATOM 3386 N N . LEU A 1 442 ? -26.648 -14.530 9.373 1.00 26.23 442 LEU A N 1
ATOM 3387 C CA . LEU A 1 442 ? -27.622 -13.883 10.222 1.00 23.68 442 LEU A CA 1
ATOM 3388 C C . LEU A 1 442 ? -27.609 -14.579 11.566 1.00 22.91 442 LEU A C 1
ATOM 3389 O O . LEU A 1 442 ? -27.460 -15.808 11.654 1.00 21.26 442 LEU A O 1
ATOM 3394 N N . TYR A 1 443 ? -27.726 -13.747 12.599 1.00 21.44 443 TYR A N 1
ATOM 3395 C CA . TYR A 1 443 ? -27.803 -14.250 13.949 1.00 20.18 443 TYR A CA 1
ATOM 3396 C C . TYR A 1 443 ? -29.169 -13.910 14.521 1.00 19.07 443 TYR A C 1
ATOM 3397 O O . TYR A 1 443 ? -29.501 -12.740 14.614 1.00 19.28 443 TYR A O 1
ATOM 3406 N N . VAL A 1 444 ? -29.943 -14.934 14.881 1.00 20.74 444 VAL A N 1
ATOM 3407 C CA . VAL A 1 444 ? -31.307 -14.751 15.372 1.00 24.88 444 VAL A CA 1
ATOM 3408 C C . VAL A 1 444 ? -31.415 -15.337 16.785 1.00 23.49 444 VAL A C 1
ATOM 3409 O O . VAL A 1 444 ? -31.424 -16.569 16.931 1.00 21.38 444 VAL A O 1
ATOM 3413 N N . TRP A 1 445 ? -31.539 -14.425 17.766 1.00 23.02 445 TRP A N 1
ATOM 3414 C CA . TRP A 1 445 ? -31.893 -14.706 19.157 1.00 25.14 445 TRP A CA 1
ATOM 3415 C C . TRP A 1 445 ? -33.347 -15.117 19.295 1.00 26.87 445 TRP A C 1
ATOM 3416 O O . TRP A 1 445 ? -34.208 -14.561 18.611 1.00 26.22 445 TRP A O 1
ATOM 3427 N N . TYR A 1 446 ? -33.599 -15.958 20.308 1.00 25.91 446 TYR A N 1
ATOM 3428 C CA . TYR A 1 446 ? -34.956 -16.246 20.733 1.00 22.48 446 TYR A CA 1
ATOM 3429 C C . TYR A 1 446 ? -35.036 -16.755 22.170 1.00 25.57 446 TYR A C 1
ATOM 3430 O O . TYR A 1 446 ? -34.282 -17.650 22.581 1.00 29.45 446 TYR A O 1
ATOM 3439 N N . ASP A 1 447 ? -36.028 -16.207 22.903 1.00 24.77 447 ASP A N 1
ATOM 3440 C CA . ASP A 1 447 ? -36.447 -16.736 24.185 1.00 20.16 447 ASP A CA 1
ATOM 3441 C C . ASP A 1 447 ? -37.272 -17.990 23.925 1.00 18.60 447 ASP A C 1
ATOM 3442 O O . ASP A 1 447 ? -38.495 -17.963 23.855 1.00 17.00 447 ASP A O 1
ATOM 3447 N N . ASN A 1 448 ? -36.563 -19.108 23.845 1.00 19.40 448 ASN A N 1
ATOM 3448 C CA . ASN A 1 448 ? -37.186 -20.391 23.556 1.00 20.63 448 ASN A CA 1
ATOM 3449 C C . ASN A 1 448 ? -38.360 -20.710 24.483 1.00 21.72 448 ASN A C 1
ATOM 3450 O O . ASN A 1 448 ? -39.236 -21.443 24.073 1.00 22.23 448 ASN A O 1
ATOM 3455 N N . GLU A 1 449 ? -38.427 -20.119 25.686 1.00 24.70 449 GLU A N 1
ATOM 3456 C CA . GLU A 1 449 ? -39.539 -20.361 26.603 1.00 25.16 449 GLU A CA 1
ATOM 3457 C C . GLU A 1 449 ? -40.666 -19.351 26.361 1.00 23.51 449 GLU A C 1
ATOM 3458 O O . GLU A 1 449 ? -41.754 -19.762 26.007 1.00 23.16 449 GLU A O 1
ATOM 3464 N N . PHE A 1 450 ? -40.388 -18.045 26.539 1.00 22.64 450 PHE A N 1
ATOM 3465 C CA . PHE A 1 450 ? -41.402 -17.004 26.550 1.00 21.90 450 PHE A CA 1
ATOM 3466 C C . PHE A 1 450 ? -41.776 -16.530 25.150 1.00 25.13 450 PHE A C 1
ATOM 3467 O O . PHE A 1 450 ? -42.960 -16.302 24.867 1.00 25.39 450 PHE A O 1
ATOM 3475 N N . GLY A 1 451 ? -40.769 -16.354 24.279 1.00 24.79 451 GLY A N 1
ATOM 3476 C CA . GLY A 1 451 ? -41.058 -16.010 22.893 1.00 23.42 451 GLY A CA 1
ATOM 3477 C C . GLY A 1 451 ? -41.996 -17.023 22.235 1.00 21.81 451 GLY A C 1
ATOM 3478 O O . GLY A 1 451 ? -43.036 -16.658 21.681 1.00 23.36 451 GLY A O 1
ATOM 3479 N N . TYR A 1 452 ? -41.621 -18.298 22.338 1.00 18.67 452 TYR A N 1
ATOM 3480 C CA . TYR A 1 452 ? -42.384 -19.396 21.783 1.00 18.11 452 TYR A CA 1
ATOM 3481 C C . TYR A 1 452 ? -43.783 -19.453 22.381 1.00 20.33 452 TYR A C 1
ATOM 3482 O O . TYR A 1 452 ? -44.777 -19.707 21.706 1.00 22.75 452 TYR A O 1
ATOM 3491 N N . SER A 1 453 ? -43.863 -19.249 23.686 1.00 21.91 453 SER A N 1
ATOM 3492 C CA . SER A 1 453 ? -45.147 -19.258 24.370 1.00 22.62 453 SER A CA 1
ATOM 3493 C C . SER A 1 453 ? -46.069 -18.151 23.839 1.00 22.44 453 SER A C 1
ATOM 3494 O O . SER A 1 453 ? -47.279 -18.322 23.819 1.00 19.38 453 SER A O 1
ATOM 3497 N N . ASN A 1 454 ? -45.518 -16.997 23.432 1.00 23.13 454 ASN A N 1
ATOM 3498 C CA . ASN A 1 454 ? -46.359 -15.960 22.845 1.00 24.58 454 ASN A CA 1
ATOM 3499 C C . ASN A 1 454 ? -46.935 -16.425 21.499 1.00 26.27 454 ASN A C 1
ATOM 3500 O O . ASN A 1 454 ? -48.128 -16.302 21.261 1.00 26.27 454 ASN A O 1
ATOM 3505 N N . GLN A 1 455 ? -46.114 -17.047 20.646 1.00 28.23 455 GLN A N 1
ATOM 3506 C CA . GLN A 1 455 ? -46.633 -17.721 19.452 1.00 27.84 455 GLN A CA 1
ATOM 3507 C C . GLN A 1 455 ? -47.705 -18.765 19.779 1.00 24.28 455 GLN A C 1
ATOM 3508 O O . GLN A 1 455 ? -48.665 -18.899 19.025 1.00 25.14 455 GLN A O 1
ATOM 3514 N N . VAL A 1 456 ? -47.571 -19.507 20.883 1.00 20.73 456 VAL A N 1
ATOM 3515 C CA . VAL A 1 456 ? -48.618 -20.457 21.196 1.00 20.30 456 VAL A CA 1
ATOM 3516 C C . VAL A 1 456 ? -49.910 -19.711 21.514 1.00 20.80 456 VAL A C 1
ATOM 3517 O O . VAL A 1 456 ? -50.990 -20.138 21.115 1.00 18.35 456 VAL A O 1
ATOM 3521 N N . ILE A 1 457 ? -49.779 -18.597 22.241 1.00 23.43 457 ILE A N 1
ATOM 3522 C CA . ILE A 1 457 ? -50.933 -17.822 22.655 1.00 25.16 457 ILE A CA 1
ATOM 3523 C C . ILE A 1 457 ? -51.645 -17.202 21.448 1.00 27.10 457 ILE A C 1
ATOM 3524 O O . ILE A 1 457 ? -52.870 -17.044 21.501 1.00 28.44 457 ILE A O 1
ATOM 3529 N N . ARG A 1 458 ? -50.903 -16.877 20.375 1.00 24.36 458 ARG A N 1
ATOM 3530 C CA . ARG A 1 458 ? -51.505 -16.359 19.154 1.00 25.95 458 ARG A CA 1
ATOM 3531 C C . ARG A 1 458 ? -52.303 -17.449 18.422 1.00 28.75 458 ARG A C 1
ATOM 3532 O O . ARG A 1 458 ? -53.430 -17.207 17.981 1.00 28.05 458 ARG A O 1
ATOM 3540 N N . ILE A 1 459 ? -51.765 -18.668 18.326 1.00 27.66 459 ILE A N 1
ATOM 3541 C CA . ILE A 1 459 ? -52.539 -19.759 17.751 1.00 26.11 459 ILE A CA 1
ATOM 3542 C C . ILE A 1 459 ? -53.822 -19.942 18.556 1.00 28.05 459 ILE A C 1
ATOM 3543 O O . ILE A 1 459 ? -54.870 -20.276 17.980 1.00 30.13 459 ILE A O 1
ATOM 3548 N N . VAL A 1 460 ? -53.739 -19.784 19.885 1.00 26.61 460 VAL A N 1
ATOM 3549 C CA . VAL A 1 460 ? -54.858 -20.190 20.717 1.00 28.10 460 VAL A CA 1
ATOM 3550 C C . VAL A 1 460 ? -55.995 -19.203 20.481 1.00 30.51 460 VAL A C 1
ATOM 3551 O O . VAL A 1 460 ? -57.108 -19.619 20.170 1.00 29.26 460 VAL A O 1
ATOM 3555 N N . GLU A 1 461 ? -55.657 -17.910 20.616 1.00 29.93 461 GLU A N 1
ATOM 3556 C CA . GLU A 1 461 ? -56.514 -16.788 20.288 1.00 28.37 461 GLU A CA 1
ATOM 3557 C C . GLU A 1 461 ? -57.059 -16.910 18.859 1.00 34.20 461 GLU A C 1
ATOM 3558 O O . GLU A 1 461 ? -58.249 -16.685 18.646 1.00 40.32 461 GLU A O 1
ATOM 3564 N N . GLU A 1 462 ? -56.229 -17.292 17.871 1.00 36.23 462 GLU A N 1
ATOM 3565 C CA . GLU A 1 462 ? -56.723 -17.512 16.514 1.00 33.60 462 GLU A CA 1
ATOM 3566 C C . GLU A 1 462 ? -57.770 -18.622 16.448 1.00 32.88 462 GLU A C 1
ATOM 3567 O O . GLU A 1 462 ? -58.777 -18.412 15.804 1.00 28.15 462 GLU A O 1
ATOM 3573 N N . ILE A 1 463 ? -57.496 -19.810 17.019 1.00 38.46 463 ILE A N 1
ATOM 3574 C CA . ILE A 1 463 ? -58.419 -20.941 16.992 1.00 44.23 463 ILE A CA 1
ATOM 3575 C C . ILE A 1 463 ? -59.766 -20.563 17.627 1.00 47.46 463 ILE A C 1
ATOM 3576 O O . ILE A 1 463 ? -60.820 -21.045 17.219 1.00 43.73 463 ILE A O 1
ATOM 3581 N N . ALA A 1 464 ? -59.691 -19.720 18.664 1.00 48.34 464 ALA A N 1
ATOM 3582 C CA . ALA A 1 464 ? -60.805 -19.373 19.525 1.00 47.11 464 ALA A CA 1
ATOM 3583 C C . ALA A 1 464 ? -61.602 -18.213 18.940 1.00 49.16 464 ALA A C 1
ATOM 3584 O O . ALA A 1 464 ? -62.714 -17.935 19.388 1.00 56.60 464 ALA A O 1
ATOM 3586 N N . GLY A 1 465 ? -60.977 -17.474 18.023 1.00 42.38 465 GLY A N 1
ATOM 3587 C CA . GLY A 1 465 ? -61.644 -16.389 17.339 1.00 40.30 465 GLY A CA 1
ATOM 3588 C C . GLY A 1 465 ? -61.545 -15.064 18.080 1.00 41.97 465 GLY A C 1
ATOM 3589 O O . GLY A 1 465 ? -62.413 -14.217 17.931 1.00 47.68 465 GLY A O 1
ATOM 3590 N N . VAL A 1 466 ? -60.469 -14.834 18.832 1.00 45.68 466 VAL A N 1
ATOM 3591 C CA . VAL A 1 466 ? -60.431 -13.654 19.682 1.00 42.30 466 VAL A CA 1
ATOM 3592 C C . VAL A 1 466 ? -59.122 -12.905 19.451 1.00 44.43 466 VAL A C 1
ATOM 3593 O O . VAL A 1 466 ? -58.667 -12.163 20.331 1.00 42.26 466 VAL A O 1
ATOM 3597 N N . ARG A 1 467 ? -58.518 -13.047 18.263 1.00 38.47 467 ARG A N 1
ATOM 3598 C CA . ARG A 1 467 ? -57.385 -12.171 18.006 1.00 41.08 467 ARG A CA 1
ATOM 3599 C C . ARG A 1 467 ? -57.868 -10.728 18.145 1.00 40.57 467 ARG A C 1
ATOM 3600 O O . ARG A 1 467 ? -58.843 -10.336 17.519 1.00 47.83 467 ARG A O 1
ATOM 3608 N N . PRO A 1 468 ? -57.262 -9.887 19.001 1.00 44.48 468 PRO A N 1
ATOM 3609 C CA . PRO A 1 468 ? -57.683 -8.488 19.077 1.00 50.51 468 PRO A CA 1
ATOM 3610 C C . PRO A 1 468 ? -57.651 -7.896 17.669 1.00 54.81 468 PRO A C 1
ATOM 3611 O O . PRO A 1 468 ? -56.803 -8.272 16.867 1.00 50.83 468 PRO A O 1
ATOM 3615 N N . ARG A 1 469 ? -58.604 -7.017 17.346 1.00 65.77 469 ARG A N 1
ATOM 3616 C CA . ARG A 1 469 ? -58.640 -6.432 16.017 1.00 69.11 469 ARG A CA 1
ATOM 3617 C C . ARG A 1 469 ? -58.125 -4.996 16.105 1.00 66.88 469 ARG A C 1
ATOM 3618 O O . ARG A 1 469 ? -58.646 -4.167 16.868 1.00 43.52 469 ARG A O 1
ATOM 3626 N N . VAL A 1 470 ? -57.089 -4.734 15.293 1.00 76.37 470 VAL A N 1
ATOM 3627 C CA . VAL A 1 470 ? -56.267 -3.542 15.433 1.00 84.97 470 VAL A CA 1
ATOM 3628 C C . VAL A 1 470 ? -56.610 -2.561 14.310 1.00 88.28 470 VAL A C 1
ATOM 3629 O O . VAL A 1 470 ? -56.439 -2.880 13.138 1.00 81.43 470 VAL A O 1
ATOM 3633 N N . TYR A 1 471 ? -57.069 -1.358 14.688 1.00 97.64 471 TYR A N 1
ATOM 3634 C CA . TYR A 1 471 ? -57.665 -0.412 13.754 1.00 108.86 471 TYR A CA 1
ATOM 3635 C C . TYR A 1 471 ? -56.926 0.929 13.736 1.00 115.22 471 TYR A C 1
ATOM 3636 O O . TYR A 1 471 ? -56.479 1.398 14.785 1.00 105.34 471 TYR A O 1
ATOM 3645 N N . PRO A 1 472 ? -56.835 1.624 12.566 1.00 109.49 472 PRO A N 1
ATOM 3646 C CA . PRO A 1 472 ? -57.258 1.099 11.264 1.00 97.41 472 PRO A CA 1
ATOM 3647 C C . PRO A 1 472 ? -56.083 0.727 10.343 1.00 89.43 472 PRO A C 1
ATOM 3648 O O . PRO A 1 472 ? -55.190 0.053 10.824 1.00 68.58 472 PRO A O 1
ATOM 3652 N N . ASN B 1 4 ? -58.862 -15.695 48.489 1.00 71.34 4 ASN B N 1
ATOM 3653 C CA . ASN B 1 4 ? -59.528 -15.536 47.165 1.00 73.71 4 ASN B CA 1
ATOM 3654 C C . ASN B 1 4 ? -59.341 -14.096 46.680 1.00 70.78 4 ASN B C 1
ATOM 3655 O O . ASN B 1 4 ? -58.891 -13.239 47.440 1.00 66.84 4 ASN B O 1
ATOM 3660 N N . HIS B 1 5 ? -59.672 -13.853 45.401 1.00 66.52 5 HIS B N 1
ATOM 3661 C CA . HIS B 1 5 ? -59.509 -12.552 44.768 1.00 64.72 5 HIS B CA 1
ATOM 3662 C C . HIS B 1 5 ? -60.743 -12.231 43.918 1.00 66.60 5 HIS B C 1
ATOM 3663 O O . HIS B 1 5 ? -60.638 -11.552 42.890 1.00 54.92 5 HIS B O 1
ATOM 3670 N N . LYS B 1 6 ? -61.925 -12.690 44.354 1.00 73.26 6 LYS B N 1
ATOM 3671 C CA . LYS B 1 6 ? -63.140 -12.463 43.581 1.00 77.19 6 LYS B CA 1
ATOM 3672 C C . LYS B 1 6 ? -63.456 -10.963 43.518 1.00 74.02 6 LYS B C 1
ATOM 3673 O O . LYS B 1 6 ? -64.239 -10.517 42.679 1.00 77.32 6 LYS B O 1
ATOM 3679 N N . ASP B 1 7 ? -62.798 -10.180 44.376 1.00 65.36 7 ASP B N 1
ATOM 3680 C CA . ASP B 1 7 ? -62.986 -8.744 44.426 1.00 67.25 7 ASP B CA 1
ATOM 3681 C C . ASP B 1 7 ? -61.873 -7.992 43.691 1.00 61.35 7 ASP B C 1
ATOM 3682 O O . ASP B 1 7 ? -61.715 -6.798 43.912 1.00 60.85 7 ASP B O 1
ATOM 3687 N N . TRP B 1 8 ? -61.087 -8.658 42.831 1.00 57.50 8 TRP B N 1
ATOM 3688 C CA . TRP B 1 8 ? -59.874 -8.053 42.286 1.00 47.32 8 TRP B CA 1
ATOM 3689 C C . TRP B 1 8 ? -60.163 -6.746 41.544 1.00 51.48 8 TRP B C 1
ATOM 3690 O O . TRP B 1 8 ? -59.420 -5.768 41.688 1.00 51.62 8 TRP B O 1
ATOM 3701 N N . ASN B 1 9 ? -61.218 -6.726 40.726 1.00 50.59 9 ASN B N 1
ATOM 3702 C CA . ASN B 1 9 ? -61.357 -5.655 39.751 1.00 58.59 9 ASN B CA 1
ATOM 3703 C C . ASN B 1 9 ? -61.755 -4.345 40.434 1.00 62.68 9 ASN B C 1
ATOM 3704 O O . ASN B 1 9 ? -61.390 -3.266 39.963 1.00 53.82 9 ASN B O 1
ATOM 3709 N N . ASP B 1 10 ? -62.485 -4.453 41.550 1.00 70.04 10 ASP B N 1
ATOM 3710 C CA . ASP B 1 10 ? -62.833 -3.301 42.368 1.00 74.66 10 ASP B CA 1
ATOM 3711 C C . ASP B 1 10 ? -61.548 -2.722 42.959 1.00 74.16 10 ASP B C 1
ATOM 3712 O O . ASP B 1 10 ? -61.343 -1.510 42.908 1.00 71.22 10 ASP B O 1
ATOM 3717 N N . ARG B 1 11 ? -60.682 -3.603 43.489 1.00 70.42 11 ARG B N 1
ATOM 3718 C CA . ARG B 1 11 ? -59.394 -3.195 44.031 1.00 68.39 11 ARG B CA 1
ATOM 3719 C C . ARG B 1 11 ? -58.626 -2.386 42.983 1.00 57.66 11 ARG B C 1
ATOM 3720 O O . ARG B 1 11 ? -58.113 -1.325 43.308 1.00 52.96 11 ARG B O 1
ATOM 3728 N N . ILE B 1 12 ? -58.553 -2.867 41.732 1.00 49.94 12 ILE B N 1
ATOM 3729 C CA . ILE B 1 12 ? -57.896 -2.106 40.674 1.00 55.45 12 ILE B CA 1
ATOM 3730 C C . ILE B 1 12 ? -58.568 -0.738 40.533 1.00 50.72 12 ILE B C 1
ATOM 3731 O O . ILE B 1 12 ? -57.873 0.266 40.374 1.00 42.71 12 ILE B O 1
ATOM 3736 N N . ALA B 1 13 ? -59.913 -0.740 40.561 1.00 46.75 13 ALA B N 1
ATOM 3737 C CA . ALA B 1 13 ? -60.726 0.421 40.234 1.00 49.35 13 ALA B CA 1
ATOM 3738 C C . ALA B 1 13 ? -60.516 1.544 41.248 1.00 51.63 13 ALA B C 1
ATOM 3739 O O . ALA B 1 13 ? -60.467 2.714 40.870 1.00 51.10 13 ALA B O 1
ATOM 3741 N N . VAL B 1 14 ? -60.423 1.188 42.532 1.00 48.40 14 VAL B N 1
ATOM 3742 C CA . VAL B 1 14 ? -60.139 2.177 43.549 1.00 51.69 14 VAL B CA 1
ATOM 3743 C C . VAL B 1 14 ? -58.716 2.689 43.361 1.00 56.40 14 VAL B C 1
ATOM 3744 O O . VAL B 1 14 ? -58.475 3.883 43.506 1.00 70.59 14 VAL B O 1
ATOM 3748 N N . ALA B 1 15 ? -57.764 1.816 43.026 1.00 49.87 15 ALA B N 1
ATOM 3749 C CA . ALA B 1 15 ? -56.395 2.290 42.899 1.00 51.90 15 ALA B CA 1
ATOM 3750 C C . ALA B 1 15 ? -56.270 3.251 41.717 1.00 53.68 15 ALA B C 1
ATOM 3751 O O . ALA B 1 15 ? -55.416 4.134 41.743 1.00 59.73 15 ALA B O 1
ATOM 3753 N N . GLU B 1 16 ? -57.110 3.088 40.684 1.00 57.48 16 GLU B N 1
ATOM 3754 C CA . GLU B 1 16 ? -57.073 3.977 39.526 1.00 62.68 16 GLU B CA 1
ATOM 3755 C C . GLU B 1 16 ? -57.542 5.377 39.939 1.00 59.17 16 GLU B C 1
ATOM 3756 O O . GLU B 1 16 ? -57.035 6.382 39.431 1.00 52.80 16 GLU B O 1
ATOM 3762 N N . GLU B 1 17 ? -58.452 5.433 40.919 1.00 52.64 17 GLU B N 1
ATOM 3763 C CA . GLU B 1 17 ? -58.909 6.695 41.474 1.00 56.50 17 GLU B CA 1
ATOM 3764 C C . GLU B 1 17 ? -57.778 7.339 42.267 1.00 53.61 17 GLU B C 1
ATOM 3765 O O . GLU B 1 17 ? -57.675 8.562 42.311 1.00 59.99 17 GLU B O 1
ATOM 3771 N N . MET B 1 18 ? -56.938 6.501 42.884 1.00 53.17 18 MET B N 1
ATOM 3772 C CA . MET B 1 18 ? -55.847 6.953 43.740 1.00 49.85 18 MET B CA 1
ATOM 3773 C C . MET B 1 18 ? -54.741 7.616 42.909 1.00 51.67 18 MET B C 1
ATOM 3774 O O . MET B 1 18 ? -54.181 8.608 43.339 1.00 57.72 18 MET B O 1
ATOM 3779 N N . VAL B 1 19 ? -54.429 7.107 41.713 1.00 60.45 19 VAL B N 1
ATOM 3780 C CA . VAL B 1 19 ? -53.221 7.515 40.994 1.00 62.94 19 VAL B CA 1
ATOM 3781 C C . VAL B 1 19 ? -53.181 9.030 40.764 1.00 63.25 19 VAL B C 1
ATOM 3782 O O . VAL B 1 19 ? -52.150 9.642 41.036 1.00 61.32 19 VAL B O 1
ATOM 3786 N N . PRO B 1 20 ? -54.225 9.681 40.186 1.00 64.18 20 PRO B N 1
ATOM 3787 C CA . PRO B 1 20 ? -54.195 11.135 39.981 1.00 63.08 20 PRO B CA 1
ATOM 3788 C C . PRO B 1 20 ? -53.835 11.912 41.249 1.00 62.20 20 PRO B C 1
ATOM 3789 O O . PRO B 1 20 ? -53.016 12.833 41.224 1.00 71.20 20 PRO B O 1
ATOM 3793 N N . LEU B 1 21 ? -54.434 11.503 42.370 1.00 57.80 21 LEU B N 1
ATOM 3794 C CA . LEU B 1 21 ? -54.232 12.182 43.638 1.00 54.48 21 LEU B CA 1
ATOM 3795 C C . LEU B 1 21 ? -52.777 12.018 44.066 1.00 55.86 21 LEU B C 1
ATOM 3796 O O . LEU B 1 21 ? -52.136 12.996 44.456 1.00 56.09 21 LEU B O 1
ATOM 3801 N N . ILE B 1 22 ? -52.266 10.781 43.972 1.00 50.04 22 ILE B N 1
ATOM 3802 C CA . ILE B 1 22 ? -50.899 10.469 44.368 1.00 49.19 22 ILE B CA 1
ATOM 3803 C C . ILE B 1 22 ? -49.937 11.375 43.600 1.00 48.35 22 ILE B C 1
ATOM 3804 O O . ILE B 1 22 ? -48.971 11.879 44.174 1.00 42.49 22 ILE B O 1
ATOM 3809 N N . GLY B 1 23 ? -50.230 11.556 42.306 1.00 49.52 23 GLY B N 1
ATOM 3810 C CA . GLY B 1 23 ? -49.352 12.243 41.378 1.00 52.74 23 GLY B CA 1
ATOM 3811 C C . GLY B 1 23 ? -49.458 13.761 41.465 1.00 59.39 23 GLY B C 1
ATOM 3812 O O . GLY B 1 23 ? -48.506 14.455 41.115 1.00 60.27 23 GLY B O 1
ATOM 3813 N N . ARG B 1 24 ? -50.623 14.273 41.890 1.00 65.31 24 ARG B N 1
ATOM 3814 C CA . ARG B 1 24 ? -50.772 15.702 42.132 1.00 68.73 24 ARG B CA 1
ATOM 3815 C C . ARG B 1 24 ? -49.876 16.134 43.295 1.00 55.83 24 ARG B C 1
ATOM 3816 O O . ARG B 1 24 ? -49.188 17.143 43.188 1.00 52.63 24 ARG B O 1
ATOM 3824 N N . LEU B 1 25 ? -49.932 15.386 44.406 1.00 43.88 25 LEU B N 1
ATOM 3825 C CA . LEU B 1 25 ? -49.179 15.699 45.605 1.00 44.69 25 LEU B CA 1
ATOM 3826 C C . LEU B 1 25 ? -47.687 15.641 45.291 1.00 45.30 25 LEU B C 1
ATOM 3827 O O . LEU B 1 25 ? -46.882 16.277 45.966 1.00 45.09 25 LEU B O 1
ATOM 3832 N N . HIS B 1 26 ? -47.326 14.786 44.329 1.00 49.34 26 HIS B N 1
ATOM 3833 C CA . HIS B 1 26 ? -45.950 14.611 43.900 1.00 47.94 26 HIS B CA 1
ATOM 3834 C C . HIS B 1 26 ? -45.530 15.858 43.137 1.00 49.21 26 HIS B C 1
ATOM 3835 O O . HIS B 1 26 ? -44.590 16.514 43.558 1.00 64.61 26 HIS B O 1
ATOM 3842 N N . ARG B 1 27 ? -46.234 16.203 42.052 1.00 48.62 27 ARG B N 1
ATOM 3843 C CA . ARG B 1 27 ? -45.729 17.224 41.145 1.00 59.84 27 ARG B CA 1
ATOM 3844 C C . ARG B 1 27 ? -45.965 18.633 41.699 1.00 60.22 27 ARG B C 1
ATOM 3845 O O . ARG B 1 27 ? -45.204 19.537 41.385 1.00 63.03 27 ARG B O 1
ATOM 3853 N N . ASN B 1 28 ? -47.007 18.835 42.510 1.00 58.71 28 ASN B N 1
ATOM 3854 C CA . ASN B 1 28 ? -47.381 20.169 42.955 1.00 58.62 28 ASN B CA 1
ATOM 3855 C C . ASN B 1 28 ? -46.771 20.455 44.320 1.00 60.69 28 ASN B C 1
ATOM 3856 O O . ASN B 1 28 ? -46.291 21.560 44.539 1.00 60.89 28 ASN B O 1
ATOM 3861 N N . ASN B 1 29 ? -46.811 19.467 45.229 1.00 56.97 29 ASN B N 1
ATOM 3862 C CA . ASN B 1 29 ? -46.427 19.657 46.622 1.00 52.79 29 ASN B CA 1
ATOM 3863 C C . ASN B 1 29 ? -45.135 18.925 46.989 1.00 55.78 29 ASN B C 1
ATOM 3864 O O . ASN B 1 29 ? -44.728 18.970 48.154 1.00 54.71 29 ASN B O 1
ATOM 3869 N N . ASN B 1 30 ? -44.494 18.260 46.014 1.00 57.02 30 ASN B N 1
ATOM 3870 C CA . ASN B 1 30 ? -43.370 17.363 46.278 1.00 68.12 30 ASN B CA 1
ATOM 3871 C C . ASN B 1 30 ? -43.658 16.509 47.517 1.00 58.18 30 ASN B C 1
ATOM 3872 O O . ASN B 1 30 ? -42.922 16.534 48.502 1.00 55.45 30 ASN B O 1
ATOM 3877 N N . VAL B 1 31 ? -44.739 15.734 47.437 1.00 50.37 31 VAL B N 1
ATOM 3878 C CA . VAL B 1 31 ? -45.121 14.824 48.500 1.00 55.65 31 VAL B CA 1
ATOM 3879 C C . VAL B 1 31 ? -45.194 13.385 47.959 1.00 47.65 31 VAL B C 1
ATOM 3880 O O . VAL B 1 31 ? -46.021 13.041 47.104 1.00 45.53 31 VAL B O 1
ATOM 3884 N N . VAL B 1 32 ? -44.313 12.545 48.510 1.00 42.37 32 VAL B N 1
ATOM 3885 C CA . VAL B 1 32 ? -44.262 11.126 48.208 1.00 41.82 32 VAL B CA 1
ATOM 3886 C C . VAL B 1 32 ? -45.145 10.385 49.197 1.00 40.41 32 VAL B C 1
ATOM 3887 O O . VAL B 1 32 ? -44.902 10.399 50.399 1.00 44.04 32 VAL B O 1
ATOM 3891 N N . VAL B 1 33 ? -46.145 9.695 48.668 1.00 44.16 33 VAL B N 1
ATOM 3892 C CA . VAL B 1 33 ? -47.093 8.970 49.499 1.00 47.11 33 VAL B CA 1
ATOM 3893 C C . VAL B 1 33 ? -46.589 7.531 49.646 1.00 47.22 33 VAL B C 1
ATOM 3894 O O . VAL B 1 33 ? -46.175 6.927 48.662 1.00 45.32 33 VAL B O 1
ATOM 3898 N N . SER B 1 34 ? -46.587 7.002 50.880 1.00 50.25 34 SER B N 1
ATOM 3899 C CA . SER B 1 34 ? -46.207 5.617 51.121 1.00 50.46 34 SER B CA 1
ATOM 3900 C C . SER B 1 34 ? -47.247 4.918 52.002 1.00 57.76 34 SER B C 1
ATOM 3901 O O . SER B 1 34 ? -48.102 5.559 52.626 1.00 52.23 34 SER B O 1
ATOM 3904 N N . VAL B 1 35 ? -47.188 3.577 52.007 1.00 66.17 35 VAL B N 1
ATOM 3905 C CA . VAL B 1 35 ? -48.021 2.754 52.878 1.00 65.23 35 VAL B CA 1
ATOM 3906 C C . VAL B 1 35 ? -47.104 1.843 53.686 1.00 57.29 35 VAL B C 1
ATOM 3907 O O . VAL B 1 35 ? -46.595 0.849 53.165 1.00 54.91 35 VAL B O 1
ATOM 3911 N N . PHE B 1 36 ? -46.925 2.191 54.965 1.00 53.00 36 PHE B N 1
ATOM 3912 C CA . PHE B 1 36 ? -45.813 1.686 55.756 1.00 57.84 36 PHE B CA 1
ATOM 3913 C C . PHE B 1 36 ? -44.557 1.915 54.923 1.00 63.32 36 PHE B C 1
ATOM 3914 O O . PHE B 1 36 ? -44.317 3.045 54.495 1.00 74.49 36 PHE B O 1
ATOM 3922 N N . GLY B 1 37 ? -43.787 0.866 54.633 1.00 70.08 37 GLY B N 1
ATOM 3923 C CA . GLY B 1 37 ? -42.488 1.066 53.998 1.00 76.10 37 GLY B CA 1
ATOM 3924 C C . GLY B 1 37 ? -42.551 1.404 52.503 1.00 68.22 37 GLY B C 1
ATOM 3925 O O . GLY B 1 37 ? -41.545 1.819 51.925 1.00 58.21 37 GLY B O 1
ATOM 3926 N N . ARG B 1 38 ? -43.722 1.218 51.877 1.00 64.51 38 ARG B N 1
ATOM 3927 C CA . ARG B 1 38 ? -43.776 0.999 50.442 1.00 65.17 38 ARG B CA 1
ATOM 3928 C C . ARG B 1 38 ? -44.414 2.197 49.733 1.00 63.57 38 ARG B C 1
ATOM 3929 O O . ARG B 1 38 ? -45.492 2.676 50.101 1.00 58.67 38 ARG B O 1
ATOM 3937 N N . LEU B 1 39 ? -43.732 2.637 48.671 1.00 60.64 39 LEU B N 1
ATOM 3938 C CA . LEU B 1 39 ? -44.111 3.826 47.927 1.00 58.83 39 LEU B CA 1
ATOM 3939 C C . LEU B 1 39 ? -45.298 3.561 47.007 1.00 50.22 39 LEU B C 1
ATOM 3940 O O . LEU B 1 39 ? -45.474 2.471 46.483 1.00 50.74 39 LEU B O 1
ATOM 3945 N N . LEU B 1 40 ? -46.103 4.595 46.788 1.00 45.81 40 LEU B N 1
ATOM 3946 C CA . LEU B 1 40 ? -47.196 4.476 45.844 1.00 51.23 40 LEU B CA 1
ATOM 3947 C C . LEU B 1 40 ? -46.955 5.388 44.644 1.00 50.44 40 LEU B C 1
ATOM 3948 O O . LEU B 1 40 ? -47.890 5.653 43.886 1.00 51.85 40 LEU B O 1
ATOM 3953 N N . VAL B 1 41 ? -45.697 5.806 44.440 1.00 45.05 41 VAL B N 1
ATOM 3954 C CA . VAL B 1 41 ? -45.370 6.873 43.502 1.00 45.69 41 VAL B CA 1
ATOM 3955 C C . VAL B 1 41 ? -44.543 6.293 42.352 1.00 50.77 41 VAL B C 1
ATOM 3956 O O . VAL B 1 41 ? -43.546 5.623 42.601 1.00 57.80 41 VAL B O 1
ATOM 3960 N N . ASN B 1 42 ? -44.942 6.571 41.104 1.00 52.40 42 ASN B N 1
ATOM 3961 C CA . ASN B 1 42 ? -44.273 6.029 39.929 1.00 55.01 42 ASN B CA 1
ATOM 3962 C C . ASN B 1 42 ? -44.330 4.498 39.980 1.00 59.44 42 ASN B C 1
ATOM 3963 O O . ASN B 1 42 ? -43.293 3.824 40.070 1.00 54.77 42 ASN B O 1
ATOM 3968 N N . VAL B 1 43 ? -45.553 3.958 39.876 1.00 48.34 43 VAL B N 1
ATOM 3969 C CA . VAL B 1 43 ? -45.818 2.582 40.262 1.00 46.60 43 VAL B CA 1
ATOM 3970 C C . VAL B 1 43 ? -47.134 2.122 39.623 1.00 50.35 43 VAL B C 1
ATOM 3971 O O . VAL B 1 43 ? -48.096 2.882 39.513 1.00 56.15 43 VAL B O 1
ATOM 3975 N N . SER B 1 44 ? -47.175 0.863 39.172 1.00 51.36 44 SER B N 1
ATOM 3976 C CA . SER B 1 44 ? -48.330 0.337 38.460 1.00 52.07 44 SER B CA 1
ATOM 3977 C C . SER B 1 44 ? -49.476 0.183 39.450 1.00 54.15 44 SER B C 1
ATOM 3978 O O . SER B 1 44 ? -49.217 0.078 40.647 1.00 47.74 44 SER B O 1
ATOM 3981 N N . ASP B 1 45 ? -50.724 0.136 38.957 1.00 51.40 45 ASP B N 1
ATOM 3982 C CA . ASP B 1 45 ? -51.867 -0.024 39.846 1.00 56.36 45 ASP B CA 1
ATOM 3983 C C . ASP B 1 45 ? -51.735 -1.312 40.664 1.00 53.91 45 ASP B C 1
ATOM 3984 O O . ASP B 1 45 ? -52.096 -1.343 41.843 1.00 46.91 45 ASP B O 1
ATOM 3989 N N . ILE B 1 46 ? -51.210 -2.376 40.035 1.00 53.21 46 ILE B N 1
ATOM 3990 C CA . ILE B 1 46 ? -51.150 -3.678 40.679 1.00 51.63 46 ILE B CA 1
ATOM 3991 C C . ILE B 1 46 ? -50.196 -3.634 41.870 1.00 47.33 46 ILE B C 1
ATOM 3992 O O . ILE B 1 46 ? -50.417 -4.345 42.845 1.00 45.48 46 ILE B O 1
ATOM 3997 N N . ASP B 1 47 ? -49.157 -2.794 41.792 1.00 48.61 47 ASP B N 1
ATOM 3998 C CA . ASP B 1 47 ? -48.200 -2.629 42.880 1.00 57.89 47 ASP B CA 1
ATOM 3999 C C . ASP B 1 47 ? -48.879 -1.999 44.098 1.00 58.00 47 ASP B C 1
ATOM 4000 O O . ASP B 1 47 ? -48.464 -2.235 45.235 1.00 57.52 47 ASP B O 1
ATOM 4005 N N . ILE B 1 48 ? -49.882 -1.149 43.842 1.00 54.44 48 ILE B N 1
ATOM 4006 C CA . ILE B 1 48 ? -50.554 -0.412 44.896 1.00 51.57 48 ILE B CA 1
ATOM 4007 C C . ILE B 1 48 ? -51.421 -1.403 45.654 1.00 52.66 48 ILE B C 1
ATOM 4008 O O . ILE B 1 48 ? -51.500 -1.364 46.881 1.00 50.79 48 ILE B O 1
ATOM 4013 N N . ILE B 1 49 ? -52.055 -2.294 44.894 1.00 54.41 49 ILE B N 1
ATOM 4014 C CA . ILE B 1 49 ? -52.771 -3.410 45.481 1.00 55.38 49 ILE B CA 1
ATOM 4015 C C . ILE B 1 49 ? -51.791 -4.203 46.342 1.00 49.84 49 ILE B C 1
ATOM 4016 O O . ILE B 1 49 ? -51.978 -4.297 47.549 1.00 50.61 49 ILE B O 1
ATOM 4021 N N . LYS B 1 50 ? -50.729 -4.738 45.734 1.00 50.40 50 LYS B N 1
ATOM 4022 C CA . LYS B 1 50 ? -49.817 -5.625 46.450 1.00 58.83 50 LYS B CA 1
ATOM 4023 C C . LYS B 1 50 ? -49.368 -4.995 47.775 1.00 63.32 50 LYS B C 1
ATOM 4024 O O . LYS B 1 50 ? -49.359 -5.659 48.809 1.00 65.54 50 LYS B O 1
ATOM 4030 N N . SER B 1 51 ? -49.045 -3.700 47.752 1.00 68.00 51 SER B N 1
ATOM 4031 C CA . SER B 1 51 ? -48.514 -3.016 48.919 1.00 69.53 51 SER B CA 1
ATOM 4032 C C . SER B 1 51 ? -49.589 -2.820 49.987 1.00 69.09 51 SER B C 1
ATOM 4033 O O . SER B 1 51 ? -49.261 -2.643 51.159 1.00 75.80 51 SER B O 1
ATOM 4036 N N . HIS B 1 52 ? -50.863 -2.819 49.581 1.00 68.45 52 HIS B N 1
ATOM 4037 C CA . HIS B 1 52 ? -51.969 -2.614 50.508 1.00 70.36 52 HIS B CA 1
ATOM 4038 C C . HIS B 1 52 ? -52.327 -3.920 51.214 1.00 75.19 52 HIS B C 1
ATOM 4039 O O . HIS B 1 52 ? -52.847 -3.896 52.334 1.00 70.34 52 HIS B O 1
ATOM 4046 N N . ARG B 1 53 ? -52.072 -5.039 50.523 1.00 74.48 53 ARG B N 1
ATOM 4047 C CA . ARG B 1 53 ? -52.157 -6.368 51.105 1.00 73.80 53 ARG B CA 1
ATOM 4048 C C . ARG B 1 53 ? -51.126 -6.464 52.231 1.00 73.50 53 ARG B C 1
ATOM 4049 O O . ARG B 1 53 ? -51.466 -6.867 53.344 1.00 60.27 53 ARG B O 1
ATOM 4057 N N . TYR B 1 54 ? -49.890 -6.016 51.932 1.00 71.76 54 TYR B N 1
ATOM 4058 C CA . TYR B 1 54 ? -48.727 -6.141 52.806 1.00 64.60 54 TYR B CA 1
ATOM 4059 C C . TYR B 1 54 ? -48.991 -5.598 54.211 1.00 58.62 54 TYR B C 1
ATOM 4060 O O . TYR B 1 54 ? -48.375 -6.053 55.162 1.00 61.44 54 TYR B O 1
ATOM 4069 N N . ALA B 1 55 ? -49.913 -4.646 54.358 1.00 58.05 55 ALA B N 1
ATOM 4070 C CA . ALA B 1 55 ? -50.105 -3.965 55.630 1.00 65.44 55 ALA B CA 1
ATOM 4071 C C . ALA B 1 55 ? -50.673 -4.875 56.735 1.00 76.11 55 ALA B C 1
ATOM 4072 O O . ALA B 1 55 ? -50.616 -4.503 57.911 1.00 67.10 55 ALA B O 1
ATOM 4074 N N . ARG B 1 56 ? -51.229 -6.052 56.391 1.00 80.35 56 ARG B N 1
ATOM 4075 C CA . ARG B 1 56 ? -51.545 -7.053 57.401 1.00 86.66 56 ARG B CA 1
ATOM 4076 C C . ARG B 1 56 ? -50.297 -7.360 58.228 1.00 86.49 56 ARG B C 1
ATOM 4077 O O . ARG B 1 56 ? -50.337 -7.338 59.455 1.00 76.92 56 ARG B O 1
ATOM 4085 N N . HIS B 1 57 ? -49.188 -7.631 57.523 1.00 84.72 57 HIS B N 1
ATOM 4086 C CA . HIS B 1 57 ? -47.946 -8.086 58.126 1.00 80.72 57 HIS B CA 1
ATOM 4087 C C . HIS B 1 57 ? -47.381 -7.087 59.135 1.00 78.11 57 HIS B C 1
ATOM 4088 O O . HIS B 1 57 ? -46.341 -7.367 59.717 1.00 79.19 57 HIS B O 1
ATOM 4095 N N . ILE B 1 58 ? -48.023 -5.929 59.339 1.00 72.80 58 ILE B N 1
ATOM 4096 C CA . ILE B 1 58 ? -47.667 -5.081 60.468 1.00 78.76 58 ILE B CA 1
ATOM 4097 C C . ILE B 1 58 ? -48.892 -4.796 61.333 1.00 78.23 58 ILE B C 1
ATOM 4098 O O . ILE B 1 58 ? -48.715 -4.559 62.521 1.00 84.98 58 ILE B O 1
ATOM 4103 N N . ILE B 1 59 ? -50.106 -4.789 60.762 1.00 78.56 59 ILE B N 1
ATOM 4104 C CA . ILE B 1 59 ? -51.279 -4.321 61.493 1.00 85.32 59 ILE B CA 1
ATOM 4105 C C . ILE B 1 59 ? -52.276 -5.478 61.627 1.00 93.64 59 ILE B C 1
ATOM 4106 O O . ILE B 1 59 ? -51.927 -6.630 61.380 1.00 94.80 59 ILE B O 1
ATOM 4111 N N . SER B 1 60 ? -53.503 -5.166 62.069 1.00 102.29 60 SER B N 1
ATOM 4112 C CA . SER B 1 60 ? -54.628 -6.092 62.072 1.00 106.69 60 SER B CA 1
ATOM 4113 C C . SER B 1 60 ? -55.504 -5.841 60.835 1.00 106.82 60 SER B C 1
ATOM 4114 O O . SER B 1 60 ? -56.017 -4.739 60.660 1.00 109.61 60 SER B O 1
ATOM 4117 N N . LYS B 1 61 ? -55.686 -6.872 59.990 1.00 107.34 61 LYS B N 1
ATOM 4118 C CA . LYS B 1 61 ? -56.241 -6.755 58.642 1.00 103.98 61 LYS B CA 1
ATOM 4119 C C . LYS B 1 61 ? -55.225 -6.043 57.741 1.00 100.06 61 LYS B C 1
ATOM 4120 O O . LYS B 1 61 ? -55.364 -6.182 56.510 1.00 99.19 61 LYS B O 1
ATOM 4126 N N . LEU B 1 63 ? -55.676 -3.789 55.413 1.00 69.55 63 LEU B N 1
ATOM 4127 C CA . LEU B 1 63 ? -55.829 -2.341 55.086 1.00 74.02 63 LEU B CA 1
ATOM 4128 C C . LEU B 1 63 ? -56.537 -2.177 53.744 1.00 77.11 63 LEU B C 1
ATOM 4129 O O . LEU B 1 63 ? -55.992 -2.524 52.692 1.00 66.86 63 LEU B O 1
ATOM 4134 N N . PRO B 1 64 ? -57.757 -1.593 53.742 1.00 83.87 64 PRO B N 1
ATOM 4135 C CA . PRO B 1 64 ? -58.507 -1.382 52.505 1.00 80.25 64 PRO B CA 1
ATOM 4136 C C . PRO B 1 64 ? -58.091 -0.099 51.789 1.00 72.85 64 PRO B C 1
ATOM 4137 O O . PRO B 1 64 ? -57.769 0.900 52.425 1.00 78.90 64 PRO B O 1
ATOM 4141 N N . LEU B 1 65 ? -58.160 -0.135 50.457 1.00 66.25 65 LEU B N 1
ATOM 4142 C CA . LEU B 1 65 ? -57.766 0.975 49.606 1.00 62.08 65 LEU B CA 1
ATOM 4143 C C . LEU B 1 65 ? -58.572 2.241 49.907 1.00 64.31 65 LEU B C 1
ATOM 4144 O O . LEU B 1 65 ? -58.088 3.342 49.656 1.00 60.52 65 LEU B O 1
ATOM 4149 N N . GLU B 1 66 ? -59.800 2.101 50.417 1.00 69.05 66 GLU B N 1
ATOM 4150 C CA . GLU B 1 66 ? -60.677 3.255 50.550 1.00 81.68 66 GLU B CA 1
ATOM 4151 C C . GLU B 1 66 ? -60.109 4.222 51.587 1.00 77.69 66 GLU B C 1
ATOM 4152 O O . GLU B 1 66 ? -60.243 5.433 51.426 1.00 81.43 66 GLU B O 1
ATOM 4158 N N . SER B 1 67 ? -59.498 3.693 52.655 1.00 73.32 67 SER B N 1
ATOM 4159 C CA . SER B 1 67 ? -58.967 4.554 53.701 1.00 76.37 67 SER B CA 1
ATOM 4160 C C . SER B 1 67 ? -57.825 5.398 53.129 1.00 75.71 67 SER B C 1
ATOM 4161 O O . SER B 1 67 ? -57.701 6.574 53.462 1.00 72.58 67 SER B O 1
ATOM 4164 N N . SER B 1 68 ? -57.013 4.782 52.253 1.00 72.52 68 SER B N 1
ATOM 4165 C CA . SER B 1 68 ? -55.988 5.486 51.498 1.00 60.87 68 SER B CA 1
ATOM 4166 C C . SER B 1 68 ? -56.624 6.506 50.568 1.00 57.19 68 SER B C 1
ATOM 4167 O O . SER B 1 68 ? -56.129 7.622 50.486 1.00 51.02 68 SER B O 1
ATOM 4170 N N . LEU B 1 69 ? -57.697 6.107 49.864 1.00 59.61 69 LEU B N 1
ATOM 4171 C CA . LEU B 1 69 ? -58.365 6.985 48.911 1.00 63.77 69 LEU B CA 1
ATOM 4172 C C . LEU B 1 69 ? -58.910 8.218 49.626 1.00 69.05 69 LEU B C 1
ATOM 4173 O O . LEU B 1 69 ? -58.875 9.318 49.084 1.00 73.41 69 LEU B O 1
ATOM 4178 N N . ASP B 1 70 ? -59.382 8.031 50.858 1.00 70.70 70 ASP B N 1
ATOM 4179 C CA . ASP B 1 70 ? -60.037 9.106 51.577 1.00 82.45 70 ASP B CA 1
ATOM 4180 C C . ASP B 1 70 ? -59.001 10.028 52.224 1.00 80.91 70 ASP B C 1
ATOM 4181 O O . ASP B 1 70 ? -59.242 11.234 52.281 1.00 80.59 70 ASP B O 1
ATOM 4186 N N . ILE B 1 71 ? -57.852 9.500 52.681 1.00 73.63 71 ILE B N 1
ATOM 4187 C CA . ILE B 1 71 ? -56.811 10.375 53.211 1.00 77.20 71 ILE B CA 1
ATOM 4188 C C . ILE B 1 71 ? -56.218 11.189 52.056 1.00 73.73 71 ILE B C 1
ATOM 4189 O O . ILE B 1 71 ? -55.944 12.377 52.230 1.00 68.48 71 ILE B O 1
ATOM 4194 N N . LEU B 1 72 ? -56.095 10.574 50.863 1.00 70.31 72 LEU B N 1
ATOM 4195 C CA . LEU B 1 72 ? -55.569 11.248 49.679 1.00 65.46 72 LEU B CA 1
ATOM 4196 C C . LEU B 1 72 ? -56.533 12.336 49.192 1.00 65.91 72 LEU B C 1
ATOM 4197 O O . LEU B 1 72 ? -56.089 13.422 48.817 1.00 59.81 72 LEU B O 1
ATOM 4202 N N . ARG B 1 73 ? -57.842 12.037 49.196 1.00 68.13 73 ARG B N 1
ATOM 4203 C CA . ARG B 1 73 ? -58.856 12.990 48.765 1.00 72.75 73 ARG B CA 1
ATOM 4204 C C . ARG B 1 73 ? -58.837 14.237 49.656 1.00 74.81 73 ARG B C 1
ATOM 4205 O O . ARG B 1 73 ? -59.165 15.320 49.179 1.00 74.62 73 ARG B O 1
ATOM 4207 N N . GLU B 1 74 ? -58.424 14.100 50.928 1.00 73.30 74 GLU B N 1
ATOM 4208 C CA . GLU B 1 74 ? -58.355 15.233 51.846 1.00 75.02 74 GLU B CA 1
ATOM 4209 C C . GLU B 1 74 ? -56.925 15.777 51.957 1.00 75.92 74 GLU B C 1
ATOM 4210 O O . GLU B 1 74 ? -56.694 16.738 52.687 1.00 77.15 74 GLU B O 1
ATOM 4216 N N . LEU B 1 75 ? -55.953 15.177 51.252 1.00 70.76 75 LEU B N 1
ATOM 4217 C CA . LEU B 1 75 ? -54.602 15.725 51.230 1.00 66.43 75 LEU B CA 1
ATOM 4218 C C . LEU B 1 75 ? -54.385 16.640 50.024 1.00 66.16 75 LEU B C 1
ATOM 4219 O O . LEU B 1 75 ? -53.465 17.446 50.048 1.00 66.14 75 LEU B O 1
ATOM 4224 N N . VAL B 1 76 ? -55.208 16.521 48.976 1.00 67.05 76 VAL B N 1
ATOM 4225 C CA . VAL B 1 76 ? -55.020 17.297 47.758 1.00 71.26 76 VAL B CA 1
ATOM 4226 C C . VAL B 1 76 ? -55.217 18.795 48.016 1.00 75.63 76 VAL B C 1
ATOM 4227 O O . VAL B 1 76 ? -54.629 19.605 47.308 1.00 81.00 76 VAL B O 1
ATOM 4231 N N . ASP B 1 77 ? -56.069 19.186 48.974 1.00 89.49 77 ASP B N 1
ATOM 4232 C CA . ASP B 1 77 ? -56.376 20.604 49.141 1.00 103.48 77 ASP B CA 1
ATOM 4233 C C . ASP B 1 77 ? -55.734 21.155 50.421 1.00 97.91 77 ASP B C 1
ATOM 4234 O O . ASP B 1 77 ? -55.652 22.370 50.582 1.00 97.79 77 ASP B O 1
ATOM 4239 N N . MET B 1 78 ? -55.255 20.283 51.319 1.00 92.15 78 MET B N 1
ATOM 4240 C CA . MET B 1 78 ? -54.365 20.709 52.393 1.00 91.33 78 MET B CA 1
ATOM 4241 C C . MET B 1 78 ? -53.058 21.222 51.788 1.00 99.79 78 MET B C 1
ATOM 4242 O O . MET B 1 78 ? -52.265 20.443 51.265 1.00 130.44 78 MET B O 1
ATOM 4247 N N . ASN B 1 79 ? -52.825 22.530 51.855 1.00 86.23 79 ASN B N 1
ATOM 4248 C CA . ASN B 1 79 ? -51.686 23.122 51.173 1.00 92.13 79 ASN B CA 1
ATOM 4249 C C . ASN B 1 79 ? -50.394 22.625 51.827 1.00 84.76 79 ASN B C 1
ATOM 4250 O O . ASN B 1 79 ? -49.866 23.267 52.736 1.00 82.92 79 ASN B O 1
ATOM 4255 N N . LEU B 1 80 ? -49.879 21.484 51.344 1.00 76.63 80 LEU B N 1
ATOM 4256 C CA . LEU B 1 80 ? -48.687 20.872 51.918 1.00 79.14 80 LEU B CA 1
ATOM 4257 C C . LEU B 1 80 ? -47.427 21.284 51.153 1.00 77.93 80 LEU B C 1
ATOM 4258 O O . LEU B 1 80 ? -47.456 21.542 49.946 1.00 74.77 80 LEU B O 1
ATOM 4263 N N . GLY B 1 81 ? -46.312 21.316 51.895 1.00 77.28 81 GLY B N 1
ATOM 4264 C CA . GLY B 1 81 ? -44.974 21.419 51.332 1.00 75.90 81 GLY B CA 1
ATOM 4265 C C . GLY B 1 81 ? -44.290 20.057 51.364 1.00 72.07 81 GLY B C 1
ATOM 4266 O O . GLY B 1 81 ? -44.907 19.079 51.780 1.00 60.42 81 GLY B O 1
ATOM 4267 N N . THR B 1 82 ? -43.023 19.990 50.937 1.00 71.63 82 THR B N 1
ATOM 4268 C CA . THR B 1 82 ? -42.419 18.694 50.677 1.00 69.73 82 THR B CA 1
ATOM 4269 C C . THR B 1 82 ? -42.423 17.887 51.966 1.00 65.43 82 THR B C 1
ATOM 4270 O O . THR B 1 82 ? -42.259 18.447 53.044 1.00 69.11 82 THR B O 1
ATOM 4274 N N . ALA B 1 83 ? -42.628 16.577 51.817 1.00 62.25 83 ALA B N 1
ATOM 4275 C CA . ALA B 1 83 ? -42.602 15.644 52.929 1.00 60.20 83 ALA B CA 1
ATOM 4276 C C . ALA B 1 83 ? -42.993 14.270 52.405 1.00 54.07 83 ALA B C 1
ATOM 4277 O O . ALA B 1 83 ? -43.647 14.178 51.361 1.00 47.90 83 ALA B O 1
ATOM 4279 N N . SER B 1 84 ? -42.541 13.239 53.134 1.00 52.33 84 SER B N 1
ATOM 4280 C CA . SER B 1 84 ? -42.996 11.867 52.960 1.00 54.91 84 SER B CA 1
ATOM 4281 C C . SER B 1 84 ? -44.163 11.593 53.913 1.00 54.65 84 SER B C 1
ATOM 4282 O O . SER B 1 84 ? -44.020 11.699 55.130 1.00 51.93 84 SER B O 1
ATOM 4285 N N . ILE B 1 85 ? -45.328 11.261 53.348 1.00 55.97 85 ILE B N 1
ATOM 4286 C CA . ILE B 1 85 ? -46.535 11.016 54.124 1.00 50.23 85 ILE B CA 1
ATOM 4287 C C . ILE B 1 85 ? -46.927 9.547 54.004 1.00 47.85 85 ILE B C 1
ATOM 4288 O O . ILE B 1 85 ? -47.257 9.072 52.928 1.00 52.33 85 ILE B O 1
ATOM 4293 N N . ASP B 1 86 ? -46.907 8.838 55.125 1.00 54.79 86 ASP B N 1
ATOM 4294 C CA . ASP B 1 86 ? -47.326 7.449 55.167 1.00 63.49 86 ASP B CA 1
ATOM 4295 C C . ASP B 1 86 ? -48.854 7.380 55.261 1.00 71.86 86 ASP B C 1
ATOM 4296 O O . ASP B 1 86 ? -49.416 7.665 56.320 1.00 77.53 86 ASP B O 1
ATOM 4301 N N . LEU B 1 87 ? -49.525 6.966 54.173 1.00 72.00 87 LEU B N 1
ATOM 4302 C CA . LEU B 1 87 ? -50.985 6.929 54.136 1.00 74.93 87 LEU B CA 1
ATOM 4303 C C . LEU B 1 87 ? -51.545 5.935 55.164 1.00 70.53 87 LEU B C 1
ATOM 4304 O O . LEU B 1 87 ? -52.689 6.080 55.586 1.00 71.26 87 LEU B O 1
ATOM 4306 N N . GLY B 1 88 ? -50.729 4.957 55.591 1.00 70.14 88 GLY B N 1
ATOM 4307 C CA . GLY B 1 88 ? -51.170 3.851 56.429 1.00 70.37 88 GLY B CA 1
ATOM 4308 C C . GLY B 1 88 ? -51.179 4.198 57.916 1.00 78.54 88 GLY B C 1
ATOM 4309 O O . GLY B 1 88 ? -52.159 3.928 58.607 1.00 85.61 88 GLY B O 1
ATOM 4310 N N . GLN B 1 89 ? -50.079 4.781 58.407 1.00 81.87 89 GLN B N 1
ATOM 4311 C CA . GLN B 1 89 ? -50.011 5.261 59.780 1.00 77.15 89 GLN B CA 1
ATOM 4312 C C . GLN B 1 89 ? -51.140 6.252 60.036 1.00 73.07 89 GLN B C 1
ATOM 4313 O O . GLN B 1 89 ? -51.676 6.308 61.136 1.00 72.73 89 GLN B O 1
ATOM 4319 N N . LEU B 1 90 ? -51.482 7.040 59.012 1.00 73.17 90 LEU B N 1
ATOM 4320 C CA . LEU B 1 90 ? -52.561 8.007 59.116 1.00 75.60 90 LEU B CA 1
ATOM 4321 C C . LEU B 1 90 ? -53.914 7.301 59.197 1.00 76.24 90 LEU B C 1
ATOM 4322 O O . LEU B 1 90 ? -54.869 7.883 59.695 1.00 75.49 90 LEU B O 1
ATOM 4327 N N . ALA B 1 91 ? -54.011 6.077 58.659 1.00 82.05 91 ALA B N 1
ATOM 4328 C CA . ALA B 1 91 ? -55.258 5.327 58.677 1.00 79.93 91 ALA B CA 1
ATOM 4329 C C . ALA B 1 91 ? -55.447 4.696 60.052 1.00 87.64 91 ALA B C 1
ATOM 4330 O O . ALA B 1 91 ? -56.506 4.843 60.656 1.00 87.74 91 ALA B O 1
ATOM 4332 N N . TYR B 1 92 ? -54.392 4.025 60.535 1.00 99.81 92 TYR B N 1
ATOM 4333 C CA . TYR B 1 92 ? -54.404 3.304 61.800 1.00 102.54 92 TYR B CA 1
ATOM 4334 C C . TYR B 1 92 ? -54.724 4.244 62.960 1.00 108.99 92 TYR B C 1
ATOM 4335 O O . TYR B 1 92 ? -55.762 4.100 63.600 1.00 120.66 92 TYR B O 1
ATOM 4344 N N . SER B 1 93 ? -53.836 5.212 63.221 1.00 109.90 93 SER B N 1
ATOM 4345 C CA . SER B 1 93 ? -53.961 6.062 64.395 1.00 113.78 93 SER B CA 1
ATOM 4346 C C . SER B 1 93 ? -54.937 7.219 64.153 1.00 108.59 93 SER B C 1
ATOM 4347 O O . SER B 1 93 ? -54.921 8.200 64.890 1.00 118.71 93 SER B O 1
ATOM 4350 N N . PHE B 1 94 ? -55.785 7.111 63.121 1.00 100.87 94 PHE B N 1
ATOM 4351 C CA . PHE B 1 94 ? -57.023 7.873 63.056 1.00 102.36 94 PHE B CA 1
ATOM 4352 C C . PHE B 1 94 ? -58.165 7.054 63.649 1.00 103.66 94 PHE B C 1
ATOM 4353 O O . PHE B 1 94 ? -58.933 7.551 64.468 1.00 100.92 94 PHE B O 1
ATOM 4361 N N . GLU B 1 95 ? -58.269 5.805 63.177 1.00 101.97 95 GLU B N 1
ATOM 4362 C CA . GLU B 1 95 ? -59.201 4.802 63.670 1.00 106.92 95 GLU B CA 1
ATOM 4363 C C . GLU B 1 95 ? -59.013 4.567 65.173 1.00 117.04 95 GLU B C 1
ATOM 4364 O O . GLU B 1 95 ? -59.965 4.189 65.854 1.00 125.21 95 GLU B O 1
ATOM 4370 N N . GLU B 1 96 ? -57.790 4.787 65.687 1.00 120.18 96 GLU B N 1
ATOM 4371 C CA . GLU B 1 96 ? -57.497 4.678 67.111 1.00 111.83 96 GLU B CA 1
ATOM 4372 C C . GLU B 1 96 ? -57.313 6.075 67.715 1.00 109.80 96 GLU B C 1
ATOM 4373 O O . GLU B 1 96 ? -56.372 6.297 68.476 1.00 98.77 96 GLU B O 1
ATOM 4379 N N . SER B 1 97 ? -58.214 7.011 67.367 1.00 111.56 97 SER B N 1
ATOM 4380 C CA . SER B 1 97 ? -58.237 8.346 67.956 1.00 118.61 97 SER B CA 1
ATOM 4381 C C . SER B 1 97 ? -59.187 8.364 69.157 1.00 124.65 97 SER B C 1
ATOM 4382 O O . SER B 1 97 ? -58.718 8.530 70.282 1.00 109.34 97 SER B O 1
ATOM 4385 N N . GLU B 1 98 ? -60.506 8.176 68.956 1.00 132.82 98 GLU B N 1
ATOM 4386 C CA . GLU B 1 98 ? -61.166 7.953 67.675 1.00 139.78 98 GLU B CA 1
ATOM 4387 C C . GLU B 1 98 ? -62.318 8.944 67.534 1.00 137.13 98 GLU B C 1
ATOM 4388 O O . GLU B 1 98 ? -63.241 8.926 68.342 1.00 153.70 98 GLU B O 1
ATOM 4394 N N . SER B 1 99 ? -62.259 9.795 66.502 1.00 131.82 99 SER B N 1
ATOM 4395 C CA . SER B 1 99 ? -63.407 10.600 66.109 1.00 131.06 99 SER B CA 1
ATOM 4396 C C . SER B 1 99 ? -63.138 11.287 64.773 1.00 120.43 99 SER B C 1
ATOM 4397 O O . SER B 1 99 ? -62.076 11.880 64.585 1.00 98.59 99 SER B O 1
ATOM 4400 N N . THR B 1 100 ? -64.124 11.194 63.865 1.00 124.42 100 THR B N 1
ATOM 4401 C CA . THR B 1 100 ? -64.169 12.015 62.661 1.00 121.00 100 THR B CA 1
ATOM 4402 C C . THR B 1 100 ? -64.410 13.447 63.149 1.00 120.21 100 THR B C 1
ATOM 4403 O O . THR B 1 100 ? -64.720 13.629 64.324 1.00 126.49 100 THR B O 1
ATOM 4407 N N . ASP B 1 101 ? -64.257 14.471 62.295 1.00 120.75 101 ASP B N 1
ATOM 4408 C CA . ASP B 1 101 ? -63.997 14.335 60.873 1.00 121.86 101 ASP B CA 1
ATOM 4409 C C . ASP B 1 101 ? -62.510 14.070 60.662 1.00 121.55 101 ASP B C 1
ATOM 4410 O O . ASP B 1 101 ? -61.665 14.467 61.465 1.00 112.05 101 ASP B O 1
ATOM 4415 N N . LEU B 1 102 ? -62.237 13.348 59.574 1.00 116.61 102 LEU B N 1
ATOM 4416 C CA . LEU B 1 102 ? -60.895 12.962 59.180 1.00 104.05 102 LEU B CA 1
ATOM 4417 C C . LEU B 1 102 ? -60.028 14.211 59.057 1.00 88.89 102 LEU B C 1
ATOM 4418 O O . LEU B 1 102 ? -58.996 14.321 59.721 1.00 79.89 102 LEU B O 1
ATOM 4423 N N . ARG B 1 103 ? -60.502 15.155 58.233 1.00 79.21 103 ARG B N 1
ATOM 4424 C CA . ARG B 1 103 ? -59.784 16.383 57.935 1.00 81.15 103 ARG B CA 1
ATOM 4425 C C . ARG B 1 103 ? -59.092 16.909 59.188 1.00 77.06 103 ARG B C 1
ATOM 4426 O O . ARG B 1 103 ? -57.885 17.139 59.193 1.00 68.53 103 ARG B O 1
ATOM 4434 N N . ALA B 1 104 ? -59.889 17.087 60.245 1.00 83.69 104 ALA B N 1
ATOM 4435 C CA . ALA B 1 104 ? -59.422 17.665 61.492 1.00 86.01 104 ALA B CA 1
ATOM 4436 C C . ALA B 1 104 ? -58.202 16.904 62.000 1.00 87.17 104 ALA B C 1
ATOM 4437 O O . ALA B 1 104 ? -57.236 17.520 62.446 1.00 86.77 104 ALA B O 1
ATOM 4439 N N . PHE B 1 105 ? -58.253 15.569 61.922 1.00 84.40 105 PHE B N 1
ATOM 4440 C CA . PHE B 1 105 ? -57.174 14.756 62.452 1.00 89.76 105 PHE B CA 1
ATOM 4441 C C . PHE B 1 105 ? -55.886 14.991 61.668 1.00 101.39 105 PHE B C 1
ATOM 4442 O O . PHE B 1 105 ? -54.811 15.017 62.264 1.00 115.50 105 PHE B O 1
ATOM 4450 N N . LEU B 1 106 ? -55.999 15.154 60.341 1.00 98.90 106 LEU B N 1
ATOM 4451 C CA . LEU B 1 106 ? -54.831 15.277 59.480 1.00 92.77 106 LEU B CA 1
ATOM 4452 C C . LEU B 1 106 ? -54.121 16.612 59.720 1.00 102.84 106 LEU B C 1
ATOM 4453 O O . LEU B 1 106 ? -52.920 16.623 59.995 1.00 95.45 106 LEU B O 1
ATOM 4458 N N . GLU B 1 107 ? -54.872 17.724 59.651 1.00 110.25 107 GLU B N 1
ATOM 4459 C CA . GLU B 1 107 ? -54.326 19.067 59.835 1.00 102.86 107 GLU B CA 1
ATOM 4460 C C . GLU B 1 107 ? -53.535 19.170 61.137 1.00 88.34 107 GLU B C 1
ATOM 4461 O O . GLU B 1 107 ? -52.672 20.035 61.264 1.00 76.23 107 GLU B O 1
ATOM 4467 N N . ASP B 1 108 ? -53.867 18.298 62.097 1.00 88.58 108 ASP B N 1
ATOM 4468 C CA . ASP B 1 108 ? -53.249 18.296 63.411 1.00 89.40 108 ASP B CA 1
ATOM 4469 C C . ASP B 1 108 ? -51.954 17.488 63.353 1.00 89.67 108 ASP B C 1
ATOM 4470 O O . ASP B 1 108 ? -50.923 18.003 63.775 1.00 86.02 108 ASP B O 1
ATOM 4475 N N . ALA B 1 109 ? -52.015 16.259 62.798 1.00 98.71 109 ALA B N 1
ATOM 4476 C CA . ALA B 1 109 ? -50.911 15.294 62.809 1.00 96.29 109 ALA B CA 1
ATOM 4477 C C . ALA B 1 109 ? -49.906 15.551 61.678 1.00 95.08 109 ALA B C 1
ATOM 4478 O O . ALA B 1 109 ? -48.795 15.007 61.713 1.00 79.94 109 ALA B O 1
ATOM 4480 N N . LEU B 1 110 ? -50.328 16.357 60.682 1.00 94.29 110 LEU B N 1
ATOM 4481 C CA . LEU B 1 110 ? -49.488 16.866 59.602 1.00 88.68 110 LEU B CA 1
ATOM 4482 C C . LEU B 1 110 ? -49.333 18.380 59.730 1.00 82.66 110 LEU B C 1
ATOM 4483 O O . LEU B 1 110 ? -49.431 19.105 58.739 1.00 78.22 110 LEU B O 1
ATOM 4488 N N . ALA B 1 111 ? -49.101 18.844 60.965 1.00 86.38 111 ALA B N 1
ATOM 4489 C CA . ALA B 1 111 ? -49.033 20.267 61.265 1.00 80.89 111 ALA B CA 1
ATOM 4490 C C . ALA B 1 111 ? -47.736 20.841 60.713 1.00 76.25 111 ALA B C 1
ATOM 4491 O O . ALA B 1 111 ? -47.789 21.778 59.923 1.00 77.62 111 ALA B O 1
ATOM 4493 N N . PRO B 1 112 ? -46.548 20.260 61.025 1.00 76.14 112 PRO B N 1
ATOM 4494 C CA . PRO B 1 112 ? -45.281 20.899 60.664 1.00 74.22 112 PRO B CA 1
ATOM 4495 C C . PRO B 1 112 ? -45.200 21.119 59.155 1.00 71.90 112 PRO B C 1
ATOM 4496 O O . PRO B 1 112 ? -44.526 22.035 58.694 1.00 67.22 112 PRO B O 1
ATOM 4500 N N . VAL B 1 113 ? -45.941 20.292 58.406 1.00 78.24 113 VAL B N 1
ATOM 4501 C CA . VAL B 1 113 ? -45.835 20.232 56.960 1.00 75.91 113 VAL B CA 1
ATOM 4502 C C . VAL B 1 113 ? -46.696 21.318 56.331 1.00 75.66 113 VAL B C 1
ATOM 4503 O O . VAL B 1 113 ? -46.269 21.939 55.363 1.00 67.50 113 VAL B O 1
ATOM 4507 N N . ILE B 1 114 ? -47.918 21.505 56.847 1.00 78.58 114 ILE B N 1
ATOM 4508 C CA . ILE B 1 114 ? -48.879 22.359 56.162 1.00 91.78 114 ILE B CA 1
ATOM 4509 C C . ILE B 1 114 ? -48.271 23.755 55.971 1.00 89.76 114 ILE B C 1
ATOM 4510 O O . ILE B 1 114 ? -47.865 24.407 56.935 1.00 78.73 114 ILE B O 1
ATOM 4515 N N . GLY B 1 115 ? -48.152 24.161 54.694 1.00 89.36 115 GLY B N 1
ATOM 4516 C CA . GLY B 1 115 ? -47.660 25.475 54.311 1.00 84.89 115 GLY B CA 1
ATOM 4517 C C . GLY B 1 115 ? -46.136 25.567 54.223 1.00 90.19 115 GLY B C 1
ATOM 4518 O O . GLY B 1 115 ? -45.613 26.631 53.911 1.00 96.60 115 GLY B O 1
ATOM 4519 N N . ALA B 1 116 ? -45.421 24.464 54.480 1.00 93.53 116 ALA B N 1
ATOM 4520 C CA . ALA B 1 116 ? -43.964 24.480 54.529 1.00 97.66 116 ALA B CA 1
ATOM 4521 C C . ALA B 1 116 ? -43.374 24.684 53.130 1.00 99.98 116 ALA B C 1
ATOM 4522 O O . ALA B 1 116 ? -44.102 24.711 52.137 1.00 86.37 116 ALA B O 1
ATOM 4524 N N . GLU B 1 117 ? -42.041 24.832 53.068 1.00 107.20 117 GLU B N 1
ATOM 4525 C CA . GLU B 1 117 ? -41.341 25.060 51.812 1.00 110.24 117 GLU B CA 1
ATOM 4526 C C . GLU B 1 117 ? -41.390 23.806 50.938 1.00 104.19 117 GLU B C 1
ATOM 4527 O O . GLU B 1 117 ? -41.131 22.714 51.435 1.00 96.52 117 GLU B O 1
ATOM 4533 N N . THR B 1 118 ? -41.690 23.983 49.636 1.00 103.93 118 THR B N 1
ATOM 4534 C CA . THR B 1 118 ? -41.813 22.877 48.688 1.00 106.50 118 THR B CA 1
ATOM 4535 C C . THR B 1 118 ? -40.541 22.669 47.854 1.00 109.23 118 THR B C 1
ATOM 4536 O O . THR B 1 118 ? -40.582 21.916 46.882 1.00 110.97 118 THR B O 1
ATOM 4540 N N . ASP B 1 119 ? -39.417 23.310 48.222 1.00 107.47 119 ASP B N 1
ATOM 4541 C CA . ASP B 1 119 ? -38.138 23.105 47.549 1.00 96.78 119 ASP B CA 1
ATOM 4542 C C . ASP B 1 119 ? -37.011 22.960 48.572 1.00 93.46 119 ASP B C 1
ATOM 4543 O O . ASP B 1 119 ? -36.992 23.652 49.597 1.00 101.33 119 ASP B O 1
ATOM 4548 N N . ILE B 1 120 ? -36.050 22.086 48.243 1.00 76.52 120 ILE B N 1
ATOM 4549 C CA . ILE B 1 120 ? -34.787 21.972 48.960 1.00 64.83 120 ILE B CA 1
ATOM 4550 C C . ILE B 1 120 ? -33.661 22.000 47.929 1.00 48.54 120 ILE B C 1
ATOM 4551 O O . ILE B 1 120 ? -33.835 21.492 46.824 1.00 50.17 120 ILE B O 1
ATOM 4556 N N . ASN B 1 121 ? -32.503 22.559 48.301 1.00 37.56 121 ASN B N 1
ATOM 4557 C CA . ASN B 1 121 ? -31.345 22.576 47.419 1.00 31.16 121 ASN B CA 1
ATOM 4558 C C . ASN B 1 121 ? -30.694 21.203 47.369 1.00 31.26 121 ASN B C 1
ATOM 4559 O O . ASN B 1 121 ? -30.274 20.693 48.399 1.00 31.67 121 ASN B O 1
ATOM 4564 N N . PRO B 1 122 ? -30.525 20.593 46.177 1.00 31.97 122 PRO B N 1
ATOM 4565 C CA . PRO B 1 122 ? -30.005 19.236 46.075 1.00 30.59 122 PRO B CA 1
ATOM 4566 C C . PRO B 1 122 ? -28.506 19.239 46.318 1.00 33.12 122 PRO B C 1
ATOM 4567 O O . PRO B 1 122 ? -27.898 20.301 46.399 1.00 33.46 122 PRO B O 1
ATOM 4571 N N . THR B 1 123 ? -27.926 18.038 46.379 1.00 32.53 123 THR B N 1
ATOM 4572 C CA . THR B 1 123 ? -26.505 17.899 46.599 1.00 28.65 123 THR B CA 1
ATOM 4573 C C . THR B 1 123 ? -25.933 17.067 45.456 1.00 27.30 123 THR B C 1
ATOM 4574 O O . THR B 1 123 ? -26.551 16.117 45.002 1.00 26.36 123 THR B O 1
ATOM 4578 N N . ASP B 1 124 ? -24.767 17.479 44.973 1.00 26.99 124 ASP B N 1
ATOM 4579 C CA . ASP B 1 124 ? -24.114 16.869 43.837 1.00 28.11 124 ASP B CA 1
ATOM 4580 C C . ASP B 1 124 ? -23.381 15.620 44.329 1.00 28.34 124 ASP B C 1
ATOM 4581 O O . ASP B 1 124 ? -22.598 15.726 45.277 1.00 29.91 124 ASP B O 1
ATOM 4586 N N . ILE B 1 125 ? -23.645 14.461 43.683 1.00 24.54 125 ILE B N 1
ATOM 4587 C CA . ILE B 1 125 ? -22.959 13.196 43.942 1.00 22.13 125 ILE B CA 1
ATOM 4588 C C . ILE B 1 125 ? -22.101 12.823 42.729 1.00 21.89 125 ILE B C 1
ATOM 4589 O O . ILE B 1 125 ? -22.535 12.909 41.589 1.00 18.29 125 ILE B O 1
ATOM 4594 N N . VAL B 1 126 ? -20.863 12.399 43.011 1.00 24.56 126 VAL B N 1
ATOM 4595 C CA . VAL B 1 126 ? -19.898 11.899 42.037 1.00 22.25 126 VAL B CA 1
ATOM 4596 C C . VAL B 1 126 ? -19.589 10.449 42.398 1.00 22.08 126 VAL B C 1
ATOM 4597 O O . VAL B 1 126 ? -19.356 10.165 43.573 1.00 24.56 126 VAL B O 1
ATOM 4601 N N . LEU B 1 127 ? -19.671 9.543 41.410 1.00 19.45 127 LEU B N 1
ATOM 4602 C CA . LEU B 1 127 ? -19.309 8.146 41.595 1.00 17.67 127 LEU B CA 1
ATOM 4603 C C . LEU B 1 127 ? -17.889 8.010 41.064 1.00 17.70 127 LEU B C 1
ATOM 4604 O O . LEU B 1 127 ? -17.659 8.290 39.904 1.00 18.45 127 LEU B O 1
ATOM 4609 N N . TYR B 1 128 ? -16.936 7.665 41.924 1.00 16.66 128 TYR B N 1
ATOM 4610 C CA . TYR B 1 128 ? -15.587 7.383 41.497 1.00 16.98 128 TYR B CA 1
ATOM 4611 C C . TYR B 1 128 ? -15.441 5.860 41.400 1.00 20.20 128 TYR B C 1
ATOM 4612 O O . TYR B 1 128 ? -15.383 5.141 42.406 1.00 19.64 128 TYR B O 1
ATOM 4621 N N . GLY B 1 129 ? -15.370 5.379 40.158 1.00 21.38 129 GLY B N 1
ATOM 4622 C CA . GLY B 1 129 ? -15.618 3.991 39.845 1.00 19.75 129 GLY B CA 1
ATOM 4623 C C . GLY B 1 129 ? -17.048 3.905 39.320 1.00 22.01 129 GLY B C 1
ATOM 4624 O O . GLY B 1 129 ? -17.888 4.744 39.682 1.00 21.90 129 GLY B O 1
ATOM 4625 N N . PHE B 1 130 ? -17.295 2.882 38.486 1.00 19.28 130 PHE B N 1
ATOM 4626 C CA . PHE B 1 130 ? -18.586 2.645 37.894 1.00 15.75 130 PHE B CA 1
ATOM 4627 C C . PHE B 1 130 ? -18.761 1.142 37.683 1.00 16.34 130 PHE B C 1
ATOM 4628 O O . PHE B 1 130 ? -19.354 0.698 36.724 1.00 18.04 130 PHE B O 1
ATOM 4636 N N . GLY B 1 131 ? -18.337 0.356 38.658 1.00 17.83 131 GLY B N 1
ATOM 4637 C CA . GLY B 1 131 ? -18.448 -1.088 38.600 1.00 19.22 131 GLY B CA 1
ATOM 4638 C C . GLY B 1 131 ? -19.768 -1.600 39.160 1.00 20.11 131 GLY B C 1
ATOM 4639 O O . GLY B 1 131 ? -20.787 -0.972 38.943 1.00 23.90 131 GLY B O 1
ATOM 4640 N N . ARG B 1 132 ? -19.758 -2.754 39.844 1.00 19.96 132 ARG B N 1
ATOM 4641 C CA . ARG B 1 132 ? -20.992 -3.441 40.164 1.00 21.01 132 ARG B CA 1
ATOM 4642 C C . ARG B 1 132 ? -21.798 -2.646 41.193 1.00 20.46 132 ARG B C 1
ATOM 4643 O O . ARG B 1 132 ? -23.027 -2.527 41.072 1.00 21.38 132 ARG B O 1
ATOM 4651 N N . ILE B 1 133 ? -21.117 -2.180 42.244 1.00 19.84 133 ILE B N 1
ATOM 4652 C CA . ILE B 1 133 ? -21.747 -1.295 43.217 1.00 22.67 133 ILE B CA 1
ATOM 4653 C C . ILE B 1 133 ? -21.956 0.086 42.604 1.00 22.15 133 ILE B C 1
ATOM 4654 O O . ILE B 1 133 ? -23.007 0.672 42.773 1.00 27.44 133 ILE B O 1
ATOM 4659 N N . GLY B 1 134 ? -20.972 0.617 41.897 1.00 23.26 134 GLY B N 1
ATOM 4660 C CA . GLY B 1 134 ? -21.089 1.957 41.349 1.00 24.28 134 GLY B CA 1
ATOM 4661 C C . GLY B 1 134 ? -22.400 2.176 40.583 1.00 23.73 134 GLY B C 1
ATOM 4662 O O . GLY B 1 134 ? -23.042 3.214 40.734 1.00 22.88 134 GLY B O 1
ATOM 4663 N N . ARG B 1 135 ? -22.765 1.221 39.726 1.00 21.62 135 ARG B N 1
ATOM 4664 C CA . ARG B 1 135 ? -23.830 1.414 38.757 1.00 20.73 135 ARG B CA 1
ATOM 4665 C C . ARG B 1 135 ? -25.200 1.235 39.408 1.00 22.03 135 ARG B C 1
ATOM 4666 O O . ARG B 1 135 ? -26.174 1.862 38.969 1.00 17.78 135 ARG B O 1
ATOM 4674 N N . LEU B 1 136 ? -25.261 0.372 40.445 1.00 24.93 136 LEU B N 1
ATOM 4675 C CA . LEU B 1 136 ? -26.497 0.173 41.190 1.00 23.83 136 LEU B CA 1
ATOM 4676 C C . LEU B 1 136 ? -26.743 1.412 42.030 1.00 22.28 136 LEU B C 1
ATOM 4677 O O . LEU B 1 136 ? -27.869 1.859 42.173 1.00 24.18 136 LEU B O 1
ATOM 4682 N N . LEU B 1 137 ? -25.676 1.987 42.561 1.00 20.94 137 LEU B N 1
ATOM 4683 C CA . LEU B 1 137 ? -25.769 3.298 43.173 1.00 21.37 137 LEU B CA 1
ATOM 4684 C C . LEU B 1 137 ? -26.352 4.299 42.180 1.00 22.91 137 LEU B C 1
ATOM 4685 O O . LEU B 1 137 ? -27.042 5.230 42.579 1.00 24.09 137 LEU B O 1
ATOM 4690 N N . ALA B 1 138 ? -26.013 4.170 40.901 1.00 23.21 138 ALA B N 1
ATOM 4691 C CA . ALA B 1 138 ? -26.446 5.186 39.956 1.00 27.20 138 ALA B CA 1
ATOM 4692 C C . ALA B 1 138 ? -27.928 4.976 39.658 1.00 25.70 138 ALA B C 1
ATOM 4693 O O . ALA B 1 138 ? -28.670 5.916 39.470 1.00 27.93 138 ALA B O 1
ATOM 4695 N N . ARG B 1 139 ? -28.371 3.735 39.663 1.00 25.92 139 ARG B N 1
ATOM 4696 C CA . ARG B 1 139 ? -29.769 3.472 39.408 1.00 28.54 139 ARG B CA 1
ATOM 4697 C C . ARG B 1 139 ? -30.607 4.096 40.531 1.00 27.52 139 ARG B C 1
ATOM 4698 O O . ARG B 1 139 ? -31.649 4.703 40.310 1.00 25.07 139 ARG B O 1
ATOM 4706 N N . ILE B 1 140 ? -30.177 3.865 41.760 1.00 25.38 140 ILE B N 1
ATOM 4707 C CA . ILE B 1 140 ? -30.948 4.286 42.903 1.00 25.58 140 ILE B CA 1
ATOM 4708 C C . ILE B 1 140 ? -30.992 5.804 42.894 1.00 27.66 140 ILE B C 1
ATOM 4709 O O . ILE B 1 140 ? -32.053 6.385 43.091 1.00 35.88 140 ILE B O 1
ATOM 4714 N N . LEU B 1 141 ? -29.841 6.418 42.629 1.00 24.97 141 LEU B N 1
ATOM 4715 C CA . LEU B 1 141 ? -29.724 7.861 42.654 1.00 24.20 141 LEU B CA 1
ATOM 4716 C C . LEU B 1 141 ? -30.676 8.498 41.654 1.00 23.22 141 LEU B C 1
ATOM 4717 O O . LEU B 1 141 ? -31.147 9.589 41.946 1.00 26.21 141 LEU B O 1
ATOM 4722 N N . VAL B 1 142 ? -30.939 7.829 40.522 1.00 22.77 142 VAL B N 1
ATOM 4723 C CA . VAL B 1 142 ? -31.767 8.357 39.442 1.00 24.75 142 VAL B CA 1
ATOM 4724 C C . VAL B 1 142 ? -33.257 8.190 39.767 1.00 29.18 142 VAL B C 1
ATOM 4725 O O . VAL B 1 142 ? -34.032 9.126 39.565 1.00 36.83 142 VAL B O 1
ATOM 4729 N N . SER B 1 143 ? -33.648 7.035 40.322 1.00 32.27 143 SER B N 1
ATOM 4730 C CA . SER B 1 143 ? -34.967 6.837 40.915 1.00 33.47 143 SER B CA 1
ATOM 4731 C C . SER B 1 143 ? -35.332 7.883 41.968 1.00 31.63 143 SER B C 1
ATOM 4732 O O . SER B 1 143 ? -36.503 8.288 42.001 1.00 33.19 143 SER B O 1
ATOM 4735 N N . ARG B 1 144 ? -34.382 8.217 42.861 1.00 26.31 144 ARG B N 1
ATOM 4736 C CA . ARG B 1 144 ? -34.673 9.025 44.038 1.00 28.82 144 ARG B CA 1
ATOM 4737 C C . ARG B 1 144 ? -34.565 10.510 43.718 1.00 32.99 144 ARG B C 1
ATOM 4738 O O . ARG B 1 144 ? -35.128 11.359 44.397 1.00 36.27 144 ARG B O 1
ATOM 4746 N N . GLU B 1 145 ? -33.836 10.862 42.671 1.00 38.15 145 GLU B N 1
ATOM 4747 C CA . GLU B 1 145 ? -33.889 12.243 42.228 1.00 40.20 145 GLU B CA 1
ATOM 4748 C C . GLU B 1 145 ? -35.296 12.517 41.711 1.00 34.77 145 GLU B C 1
ATOM 4749 O O . GLU B 1 145 ? -35.715 13.661 41.743 1.00 32.08 145 GLU B O 1
ATOM 4755 N N . ALA B 1 146 ? -35.990 11.476 41.225 1.00 32.76 146 ALA B N 1
ATOM 4756 C CA . ALA B 1 146 ? -37.311 11.631 40.615 1.00 32.79 146 ALA B CA 1
ATOM 4757 C C . ALA B 1 146 ? -38.417 11.601 41.666 1.00 31.65 146 ALA B C 1
ATOM 4758 O O . ALA B 1 146 ? -39.544 11.957 41.374 1.00 39.45 146 ALA B O 1
ATOM 4760 N N . LEU B 1 147 ? -38.111 11.067 42.850 1.00 33.20 147 LEU B N 1
ATOM 4761 C CA . LEU B 1 147 ? -39.036 10.991 43.966 1.00 30.15 147 LEU B CA 1
ATOM 4762 C C . LEU B 1 147 ? -38.822 12.217 44.858 1.00 28.51 147 LEU B C 1
ATOM 4763 O O . LEU B 1 147 ? -39.779 12.884 45.228 1.00 31.88 147 LEU B O 1
ATOM 4768 N N . TYR B 1 148 ? -37.564 12.502 45.195 1.00 27.03 148 TYR B N 1
ATOM 4769 C CA . TYR B 1 148 ? -37.232 13.422 46.273 1.00 31.40 148 TYR B CA 1
ATOM 4770 C C . TYR B 1 148 ? -36.398 14.617 45.804 1.00 30.69 148 TYR B C 1
ATOM 4771 O O . TYR B 1 148 ? -36.428 15.655 46.444 1.00 28.37 148 TYR B O 1
ATOM 4780 N N . ASP B 1 149 ? -35.607 14.436 44.737 1.00 36.21 149 ASP B N 1
ATOM 4781 C CA . ASP B 1 149 ? -34.710 15.450 44.190 1.00 36.60 149 ASP B CA 1
ATOM 4782 C C . ASP B 1 149 ? -33.822 16.025 45.294 1.00 35.37 149 ASP B C 1
ATOM 4783 O O . ASP B 1 149 ? -33.663 17.242 45.386 1.00 43.88 149 ASP B O 1
ATOM 4788 N N . GLY B 1 150 ? -33.193 15.137 46.071 1.00 30.65 150 GLY B N 1
ATOM 4789 C CA . GLY B 1 150 ? -32.273 15.522 47.131 1.00 30.07 150 GLY B CA 1
ATOM 4790 C C . GLY B 1 150 ? -30.799 15.305 46.782 1.00 29.72 150 GLY B C 1
ATOM 4791 O O . GLY B 1 150 ? -29.945 16.122 47.097 1.00 34.80 150 GLY B O 1
ATOM 4792 N N . ALA B 1 151 ? -30.464 14.158 46.200 1.00 33.02 151 ALA B N 1
ATOM 4793 C CA . ALA B 1 151 ? -29.088 13.911 45.814 1.00 31.37 151 ALA B CA 1
ATOM 4794 C C . ALA B 1 151 ? -29.103 13.718 44.315 1.00 34.33 151 ALA B C 1
ATOM 4795 O O . ALA B 1 151 ? -29.927 12.965 43.811 1.00 43.43 151 ALA B O 1
ATOM 4797 N N . ARG B 1 152 ? -28.251 14.476 43.619 1.00 34.03 152 ARG B N 1
ATOM 4798 C CA . ARG B 1 152 ? -28.188 14.404 42.180 1.00 30.39 152 ARG B CA 1
ATOM 4799 C C . ARG B 1 152 ? -26.867 13.781 41.823 1.00 27.82 152 ARG B C 1
ATOM 4800 O O . ARG B 1 152 ? -25.847 14.332 42.222 1.00 26.31 152 ARG B O 1
ATOM 4808 N N . LEU B 1 153 ? -26.933 12.635 41.132 1.00 26.53 153 LEU B N 1
ATOM 4809 C CA . LEU B 1 153 ? -25.772 12.084 40.458 1.00 26.68 153 LEU B CA 1
ATOM 4810 C C . LEU B 1 153 ? -25.418 13.036 39.324 1.00 25.41 153 LEU B C 1
ATOM 4811 O O . LEU B 1 153 ? -26.286 13.344 38.496 1.00 28.10 153 LEU B O 1
ATOM 4816 N N . ARG B 1 154 ? -24.164 13.498 39.313 1.00 22.68 154 ARG B N 1
ATOM 4817 C CA . ARG B 1 154 ? -23.700 14.464 38.329 1.00 25.41 154 ARG B CA 1
ATOM 4818 C C . ARG B 1 154 ? -22.613 13.918 37.407 1.00 23.42 154 ARG B C 1
ATOM 4819 O O . ARG B 1 154 ? -22.399 14.501 36.335 1.00 21.94 154 ARG B O 1
ATOM 4827 N N . ALA B 1 155 ? -21.865 12.898 37.863 1.00 23.33 155 ALA B N 1
ATOM 4828 C CA . ALA B 1 155 ? -20.642 12.484 37.177 1.00 22.13 155 ALA B CA 1
ATOM 4829 C C . ALA B 1 155 ? -20.145 11.098 37.610 1.00 21.92 155 ALA B C 1
ATOM 4830 O O . ALA B 1 155 ? -20.463 10.591 38.677 1.00 22.31 155 ALA B O 1
ATOM 4832 N N . ILE B 1 156 ? -19.449 10.417 36.692 1.00 23.69 156 ILE B N 1
ATOM 4833 C CA . ILE B 1 156 ? -18.639 9.273 37.049 1.00 24.69 156 ILE B CA 1
ATOM 4834 C C . ILE B 1 156 ? -17.197 9.527 36.620 1.00 23.13 156 ILE B C 1
ATOM 4835 O O . ILE B 1 156 ? -16.919 10.327 35.738 1.00 25.46 156 ILE B O 1
ATOM 4840 N N . VAL B 1 157 ? -16.267 8.889 37.313 1.00 23.70 157 VAL B N 1
ATOM 4841 C CA . VAL B 1 157 ? -14.866 8.984 36.975 1.00 23.52 157 VAL B CA 1
ATOM 4842 C C . VAL B 1 157 ? -14.316 7.586 36.710 1.00 26.47 157 VAL B C 1
ATOM 4843 O O . VAL B 1 157 ? -14.316 6.715 37.586 1.00 24.54 157 VAL B O 1
ATOM 4847 N N . VAL B 1 158 ? -13.821 7.426 35.487 1.00 28.84 158 VAL B N 1
ATOM 4848 C CA . VAL B 1 158 ? -13.229 6.194 35.011 1.00 31.61 158 VAL B CA 1
ATOM 4849 C C . VAL B 1 158 ? -11.930 6.558 34.318 1.00 34.15 158 VAL B C 1
ATOM 4850 O O . VAL B 1 158 ? -11.707 7.722 33.979 1.00 33.87 158 VAL B O 1
ATOM 4854 N N . ARG B 1 159 ? -11.037 5.576 34.201 1.00 37.88 159 ARG B N 1
ATOM 4855 C CA . ARG B 1 159 ? -9.728 5.833 33.616 1.00 41.59 159 ARG B CA 1
ATOM 4856 C C . ARG B 1 159 ? -9.900 5.794 32.101 1.00 50.38 159 ARG B C 1
ATOM 4857 O O . ARG B 1 159 ? -10.832 5.144 31.613 1.00 52.22 159 ARG B O 1
ATOM 4865 N N . LYS B 1 160 ? -9.008 6.489 31.376 1.00 65.21 160 LYS B N 1
ATOM 4866 C CA . LYS B 1 160 ? -9.088 6.533 29.922 1.00 73.88 160 LYS B CA 1
ATOM 4867 C C . LYS B 1 160 ? -8.545 5.220 29.368 1.00 67.09 160 LYS B C 1
ATOM 4868 O O . LYS B 1 160 ? -7.475 4.790 29.804 1.00 59.58 160 LYS B O 1
ATOM 4874 N N . ASN B 1 161 ? -9.305 4.597 28.447 1.00 63.85 161 ASN B N 1
ATOM 4875 C CA . ASN B 1 161 ? -8.991 3.268 27.937 1.00 72.53 161 ASN B CA 1
ATOM 4876 C C . ASN B 1 161 ? -8.801 3.304 26.417 1.00 80.90 161 ASN B C 1
ATOM 4877 O O . ASN B 1 161 ? -7.673 3.503 25.943 1.00 67.57 161 ASN B O 1
ATOM 4882 N N . GLY B 1 162 ? -9.911 3.098 25.676 1.00 81.25 162 GLY B N 1
ATOM 4883 C CA . GLY B 1 162 ? -9.882 2.828 24.247 1.00 73.32 162 GLY B CA 1
ATOM 4884 C C . GLY B 1 162 ? -11.193 3.201 23.553 1.00 77.19 162 GLY B C 1
ATOM 4885 O O . GLY B 1 162 ? -11.771 2.382 22.840 1.00 79.30 162 GLY B O 1
ATOM 4886 N N . GLU B 1 163 ? -11.693 4.404 23.860 1.00 81.93 163 GLU B N 1
ATOM 4887 C CA . GLU B 1 163 ? -12.403 5.301 22.942 1.00 96.14 163 GLU B CA 1
ATOM 4888 C C . GLU B 1 163 ? -13.694 4.736 22.323 1.00 86.48 163 GLU B C 1
ATOM 4889 O O . GLU B 1 163 ? -14.370 5.460 21.591 1.00 71.35 163 GLU B O 1
ATOM 4895 N N . GLU B 1 164 ? -14.060 3.479 22.616 1.00 83.26 164 GLU B N 1
ATOM 4896 C CA . GLU B 1 164 ? -15.458 3.058 22.571 1.00 88.55 164 GLU B CA 1
ATOM 4897 C C . GLU B 1 164 ? -16.020 3.055 24.000 1.00 74.58 164 GLU B C 1
ATOM 4898 O O . GLU B 1 164 ? -17.183 2.698 24.219 1.00 58.45 164 GLU B O 1
ATOM 4904 N N . ASP B 1 165 ? -15.166 3.484 24.947 1.00 60.29 165 ASP B N 1
ATOM 4905 C CA . ASP B 1 165 ? -15.444 3.571 26.375 1.00 59.77 165 ASP B CA 1
ATOM 4906 C C . ASP B 1 165 ? -16.928 3.844 26.645 1.00 45.02 165 ASP B C 1
ATOM 4907 O O . ASP B 1 165 ? -17.635 3.007 27.201 1.00 44.35 165 ASP B O 1
ATOM 4912 N N . LEU B 1 166 ? -17.380 5.018 26.212 1.00 36.41 166 LEU B N 1
ATOM 4913 C CA . LEU B 1 166 ? -18.611 5.649 26.658 1.00 35.26 166 LEU B CA 1
ATOM 4914 C C . LEU B 1 166 ? -19.817 4.789 26.319 1.00 31.31 166 LEU B C 1
ATOM 4915 O O . LEU B 1 166 ? -20.768 4.694 27.090 1.00 31.57 166 LEU B O 1
ATOM 4920 N N . VAL B 1 167 ? -19.804 4.201 25.132 1.00 32.54 167 VAL B N 1
ATOM 4921 C CA . VAL B 1 167 ? -20.909 3.348 24.738 1.00 35.46 167 VAL B CA 1
ATOM 4922 C C . VAL B 1 167 ? -20.965 2.121 25.648 1.00 28.97 167 VAL B C 1
ATOM 4923 O O . VAL B 1 167 ? -22.061 1.702 26.018 1.00 26.36 167 VAL B O 1
ATOM 4927 N N . LYS B 1 168 ? -19.829 1.601 26.097 1.00 23.76 168 LYS B N 1
ATOM 4928 C CA . LYS B 1 168 ? -19.905 0.393 26.906 1.00 30.28 168 LYS B CA 1
ATOM 4929 C C . LYS B 1 168 ? -20.425 0.724 28.306 1.00 28.26 168 LYS B C 1
ATOM 4930 O O . LYS B 1 168 ? -21.115 -0.092 28.931 1.00 24.20 168 LYS B O 1
ATOM 4936 N N . ARG B 1 169 ? -20.073 1.925 28.779 1.00 24.89 169 ARG B N 1
ATOM 4937 C CA . ARG B 1 169 ? -20.397 2.338 30.125 1.00 22.96 169 ARG B CA 1
ATOM 4938 C C . ARG B 1 169 ? -21.890 2.587 30.202 1.00 24.07 169 ARG B C 1
ATOM 4939 O O . ARG B 1 169 ? -22.564 2.120 31.109 1.00 30.55 169 ARG B O 1
ATOM 4947 N N . ALA B 1 170 ? -22.417 3.288 29.219 1.00 25.38 170 ALA B N 1
ATOM 4948 C CA . ALA B 1 170 ? -23.856 3.420 29.116 1.00 24.28 170 ALA B CA 1
ATOM 4949 C C . ALA B 1 170 ? -24.518 2.047 29.014 1.00 24.36 170 ALA B C 1
ATOM 4950 O O . ALA B 1 170 ? -25.609 1.859 29.524 1.00 27.95 170 ALA B O 1
ATOM 4952 N N . SER B 1 171 ? -23.911 1.078 28.336 1.00 26.60 171 SER B N 1
ATOM 4953 C CA . SER B 1 171 ? -24.604 -0.183 28.116 1.00 26.40 171 SER B CA 1
ATOM 4954 C C . SER B 1 171 ? -24.619 -0.962 29.424 1.00 24.61 171 SER B C 1
ATOM 4955 O O . SER B 1 171 ? -25.609 -1.546 29.808 1.00 25.50 171 SER B O 1
ATOM 4958 N N . LEU B 1 172 ? -23.523 -0.881 30.165 1.00 25.70 172 LEU B N 1
ATOM 4959 C CA . LEU B 1 172 ? -23.425 -1.481 31.481 1.00 23.72 172 LEU B CA 1
ATOM 4960 C C . LEU B 1 172 ? -24.439 -0.878 32.461 1.00 22.78 172 LEU B C 1
ATOM 4961 O O . LEU B 1 172 ? -24.801 -1.490 33.453 1.00 25.36 172 LEU B O 1
ATOM 4966 N N . LEU B 1 173 ? -24.921 0.329 32.226 1.00 20.64 173 LEU B N 1
ATOM 4967 C CA . LEU B 1 173 ? -25.924 0.883 33.107 1.00 20.90 173 LEU B CA 1
ATOM 4968 C C . LEU B 1 173 ? -27.315 0.504 32.597 1.00 21.15 173 LEU B C 1
ATOM 4969 O O . LEU B 1 173 ? -28.214 0.328 33.392 1.00 20.41 173 LEU B O 1
ATOM 4974 N N . ARG B 1 174 ? -27.467 0.330 31.287 1.00 22.09 174 ARG B N 1
ATOM 4975 C CA . ARG B 1 174 ? -28.742 0.018 30.674 1.00 26.90 174 ARG B CA 1
ATOM 4976 C C . ARG B 1 174 ? -29.128 -1.422 31.000 1.00 31.56 174 ARG B C 1
ATOM 4977 O O . ARG B 1 174 ? -30.312 -1.712 31.200 1.00 30.12 174 ARG B O 1
ATOM 4985 N N . ARG B 1 175 ? -28.123 -2.310 31.035 1.00 30.14 175 ARG B N 1
ATOM 4986 C CA . ARG B 1 175 ? -28.362 -3.741 31.088 1.00 32.96 175 ARG B CA 1
ATOM 4987 C C . ARG B 1 175 ? -27.595 -4.399 32.221 1.00 28.58 175 ARG B C 1
ATOM 4988 O O . ARG B 1 175 ? -26.537 -3.936 32.604 1.00 35.73 175 ARG B O 1
ATOM 4996 N N . ASP B 1 176 ? -28.143 -5.490 32.755 1.00 26.94 176 ASP B N 1
ATOM 4997 C CA . ASP B 1 176 ? -27.389 -6.256 33.722 1.00 24.75 176 ASP B CA 1
ATOM 4998 C C . ASP B 1 176 ? -27.793 -7.713 33.698 1.00 19.97 176 ASP B C 1
ATOM 4999 O O . ASP B 1 176 ? -28.928 -8.014 33.924 1.00 18.79 176 ASP B O 1
ATOM 5004 N N . SER B 1 177 ? -26.833 -8.603 33.526 1.00 18.64 177 SER B N 1
ATOM 5005 C CA . SER B 1 177 ? -27.131 -10.020 33.509 1.00 20.05 177 SER B CA 1
ATOM 5006 C C . SER B 1 177 ? -27.925 -10.477 34.733 1.00 21.62 177 SER B C 1
ATOM 5007 O O . SER B 1 177 ? -28.654 -11.446 34.656 1.00 26.95 177 SER B O 1
ATOM 5010 N N . VAL B 1 178 ? -27.753 -9.833 35.884 1.00 22.96 178 VAL B N 1
ATOM 5011 C CA . VAL B 1 178 ? -28.364 -10.259 37.143 1.00 20.13 178 VAL B CA 1
ATOM 5012 C C . VAL B 1 178 ? -29.533 -9.353 37.521 1.00 18.18 178 VAL B C 1
ATOM 5013 O O . VAL B 1 178 ? -30.538 -9.844 38.005 1.00 17.24 178 VAL B O 1
ATOM 5017 N N . HIS B 1 179 ? -29.361 -8.023 37.370 1.00 17.16 179 HIS B N 1
ATOM 5018 C CA . HIS B 1 179 ? -30.326 -7.076 37.902 1.00 17.94 179 HIS B CA 1
ATOM 5019 C C . HIS B 1 179 ? -31.343 -6.639 36.858 1.00 19.96 179 HIS B C 1
ATOM 5020 O O . HIS B 1 179 ? -32.252 -5.884 37.199 1.00 23.64 179 HIS B O 1
ATOM 5027 N N . GLY B 1 180 ? -31.245 -7.193 35.649 1.00 19.27 180 GLY B N 1
ATOM 5028 C CA . GLY B 1 180 ? -32.133 -6.826 34.567 1.00 21.91 180 GLY B CA 1
ATOM 5029 C C . GLY B 1 180 ? -32.014 -5.346 34.169 1.00 23.51 180 GLY B C 1
ATOM 5030 O O . GLY B 1 180 ? -31.138 -4.614 34.652 1.00 22.54 180 GLY B O 1
ATOM 5031 N N . GLY B 1 181 ? -32.945 -4.931 33.301 1.00 21.19 181 GLY B N 1
ATOM 5032 C CA . GLY B 1 181 ? -32.855 -3.678 32.579 1.00 22.51 181 GLY B CA 1
ATOM 5033 C C . GLY B 1 181 ? -33.058 -2.473 33.474 1.00 22.09 181 GLY B C 1
ATOM 5034 O O . GLY B 1 181 ? -33.702 -2.565 34.488 1.00 26.11 181 GLY B O 1
ATOM 5035 N N . PHE B 1 182 ? -32.536 -1.328 33.052 1.00 26.02 182 PHE B N 1
ATOM 5036 C CA . PHE B 1 182 ? -32.745 -0.065 33.732 1.00 25.06 182 PHE B CA 1
ATOM 5037 C C . PHE B 1 182 ? -34.190 0.413 33.575 1.00 26.42 182 PHE B C 1
ATOM 5038 O O . PHE B 1 182 ? -34.814 0.274 32.527 1.00 27.73 182 PHE B O 1
ATOM 5046 N N . ASP B 1 183 ? -34.695 1.039 34.635 1.00 29.96 183 ASP B N 1
ATOM 5047 C CA . ASP B 1 183 ? -36.031 1.579 34.676 1.00 31.09 183 ASP B CA 1
ATOM 5048 C C . ASP B 1 183 ? -35.920 2.980 34.073 1.00 32.73 183 ASP B C 1
ATOM 5049 O O . ASP B 1 183 ? -35.746 3.992 34.780 1.00 30.92 183 ASP B O 1
ATOM 5054 N N . GLY B 1 184 ? -35.973 3.003 32.735 1.00 28.05 184 GLY B N 1
ATOM 5055 C CA . GLY B 1 184 ? -35.968 4.256 32.011 1.00 32.22 184 GLY B CA 1
ATOM 5056 C C . GLY B 1 184 ? -35.285 4.127 30.659 1.00 32.11 184 GLY B C 1
ATOM 5057 O O . GLY B 1 184 ? -35.156 3.024 30.136 1.00 35.90 184 GLY B O 1
ATOM 5058 N N . THR B 1 185 ? -34.837 5.263 30.126 1.00 30.66 185 THR B N 1
ATOM 5059 C CA . THR B 1 185 ? -34.050 5.280 28.901 1.00 33.71 185 THR B CA 1
ATOM 5060 C C . THR B 1 185 ? -32.637 5.787 29.173 1.00 33.15 185 THR B C 1
ATOM 5061 O O . THR B 1 185 ? -32.473 6.694 29.990 1.00 39.03 185 THR B O 1
ATOM 5065 N N . ILE B 1 186 ? -31.642 5.197 28.492 1.00 31.73 186 ILE B N 1
ATOM 5066 C CA . ILE B 1 186 ? -30.254 5.619 28.607 1.00 33.04 186 ILE B CA 1
ATOM 5067 C C . ILE B 1 186 ? -29.790 6.070 27.228 1.00 35.13 186 ILE B C 1
ATOM 5068 O O . ILE B 1 186 ? -29.551 5.208 26.394 1.00 34.15 186 ILE B O 1
ATOM 5073 N N . THR B 1 187 ? -29.609 7.386 26.998 1.00 36.10 187 THR B N 1
ATOM 5074 C CA . THR B 1 187 ? -29.017 7.841 25.750 1.00 34.51 187 THR B CA 1
ATOM 5075 C C . THR B 1 187 ? -27.633 8.411 26.018 1.00 35.52 187 THR B C 1
ATOM 5076 O O . THR B 1 187 ? -27.381 8.886 27.111 1.00 37.58 187 THR B O 1
ATOM 5080 N N . THR B 1 188 ? -26.771 8.396 24.995 1.00 37.53 188 THR B N 1
ATOM 5081 C CA . THR B 1 188 ? -25.405 8.874 25.093 1.00 35.33 188 THR B CA 1
ATOM 5082 C C . THR B 1 188 ? -25.150 10.044 24.153 1.00 36.28 188 THR B C 1
ATOM 5083 O O . THR B 1 188 ? -25.352 9.900 22.962 1.00 39.84 188 THR B O 1
ATOM 5087 N N . ASP B 1 189 ? -24.640 11.152 24.711 1.00 33.58 189 ASP B N 1
ATOM 5088 C CA . ASP B 1 189 ? -24.157 12.322 23.992 1.00 32.82 189 ASP B CA 1
ATOM 5089 C C . ASP B 1 189 ? -22.639 12.209 23.868 1.00 29.92 189 ASP B C 1
ATOM 5090 O O . ASP B 1 189 ? -21.906 12.555 24.792 1.00 31.31 189 ASP B O 1
ATOM 5095 N N . TYR B 1 190 ? -22.171 11.717 22.720 1.00 33.04 190 TYR B N 1
ATOM 5096 C CA . TYR B 1 190 ? -20.773 11.362 22.550 1.00 37.49 190 TYR B CA 1
ATOM 5097 C C . TYR B 1 190 ? -19.912 12.606 22.511 1.00 34.14 190 TYR B C 1
ATOM 5098 O O . TYR B 1 190 ? -18.750 12.538 22.859 1.00 34.06 190 TYR B O 1
ATOM 5107 N N . ASP B 1 191 ? -20.476 13.723 22.055 1.00 40.74 191 ASP B N 1
ATOM 5108 C CA . ASP B 1 191 ? -19.701 14.932 21.847 1.00 42.21 191 ASP B CA 1
ATOM 5109 C C . ASP B 1 191 ? -19.317 15.530 23.197 1.00 37.76 191 ASP B C 1
ATOM 5110 O O . ASP B 1 191 ? -18.171 15.940 23.360 1.00 35.02 191 ASP B O 1
ATOM 5115 N N . ASN B 1 192 ? -20.242 15.532 24.178 1.00 39.35 192 ASN B N 1
ATOM 5116 C CA . ASN B 1 192 ? -19.993 16.171 25.477 1.00 39.04 192 ASN B CA 1
ATOM 5117 C C . ASN B 1 192 ? -19.660 15.167 26.591 1.00 34.69 192 ASN B C 1
ATOM 5118 O O . ASN B 1 192 ? -19.599 15.543 27.762 1.00 28.99 192 ASN B O 1
ATOM 5123 N N . ASN B 1 193 ? -19.434 13.901 26.207 1.00 32.47 193 ASN B N 1
ATOM 5124 C CA . ASN B 1 193 ? -19.134 12.821 27.127 1.00 28.03 193 ASN B CA 1
ATOM 5125 C C . ASN B 1 193 ? -20.170 12.737 28.239 1.00 24.93 193 ASN B C 1
ATOM 5126 O O . ASN B 1 193 ? -19.787 12.705 29.407 1.00 21.32 193 ASN B O 1
ATOM 5131 N N . ILE B 1 194 ? -21.467 12.662 27.873 1.00 25.60 194 ILE B N 1
ATOM 5132 C CA . ILE B 1 194 ? -22.537 12.567 28.859 1.00 25.65 194 ILE B CA 1
ATOM 5133 C C . ILE B 1 194 ? -23.330 11.278 28.625 1.00 29.08 194 ILE B C 1
ATOM 5134 O O . ILE B 1 194 ? -23.545 10.902 27.490 1.00 32.49 194 ILE B O 1
ATOM 5139 N N . ILE B 1 195 ? -23.689 10.564 29.700 1.00 27.68 195 ILE B N 1
ATOM 5140 C CA . ILE B 1 195 ? -24.693 9.517 29.666 1.00 27.25 195 ILE B CA 1
ATOM 5141 C C . ILE B 1 195 ? -25.938 10.159 30.265 1.00 25.72 195 ILE B C 1
ATOM 5142 O O . ILE B 1 195 ? -25.906 10.569 31.429 1.00 23.98 195 ILE B O 1
ATOM 5147 N N . TRP B 1 196 ? -27.014 10.229 29.470 1.00 26.99 196 TRP B N 1
ATOM 5148 C CA . TRP B 1 196 ? -28.324 10.598 29.976 1.00 25.98 196 TRP B CA 1
ATOM 5149 C C . TRP B 1 196 ? -29.026 9.362 30.487 1.00 25.64 196 TRP B C 1
ATOM 5150 O O . TRP B 1 196 ? -29.130 8.356 29.779 1.00 28.72 196 TRP B O 1
ATOM 5161 N N . ALA B 1 197 ? -29.483 9.475 31.725 1.00 23.64 197 ALA B N 1
ATOM 5162 C CA . ALA B 1 197 ? -30.347 8.482 32.317 1.00 25.26 197 ALA B CA 1
ATOM 5163 C C . ALA B 1 197 ? -31.602 9.203 32.794 1.00 27.58 197 ALA B C 1
ATOM 5164 O O . ALA B 1 197 ? -31.545 10.029 33.718 1.00 28.74 197 ALA B O 1
ATOM 5166 N N . ASN B 1 198 ? -32.700 8.947 32.081 1.00 29.21 198 ASN B N 1
ATOM 5167 C CA . ASN B 1 198 ? -33.961 9.633 32.307 1.00 30.47 198 ASN B CA 1
ATOM 5168 C C . ASN B 1 198 ? -33.703 11.141 32.368 1.00 34.05 198 ASN B C 1
ATOM 5169 O O . ASN B 1 198 ? -33.052 11.693 31.489 1.00 35.39 198 ASN B O 1
ATOM 5174 N N . GLY B 1 199 ? -34.183 11.830 33.405 1.00 32.94 199 GLY B N 1
ATOM 5175 C CA . GLY B 1 199 ? -33.947 13.264 33.462 1.00 35.38 199 GLY B CA 1
ATOM 5176 C C . GLY B 1 199 ? -32.473 13.651 33.615 1.00 30.30 199 GLY B C 1
ATOM 5177 O O . GLY B 1 199 ? -32.123 14.794 33.388 1.00 33.45 199 GLY B O 1
ATOM 5178 N N . THR B 1 200 ? -31.603 12.721 34.001 1.00 28.81 200 THR B N 1
ATOM 5179 C CA . THR B 1 200 ? -30.374 13.103 34.682 1.00 27.83 200 THR B CA 1
ATOM 5180 C C . THR B 1 200 ? -29.148 13.007 33.774 1.00 24.76 200 THR B C 1
ATOM 5181 O O . THR B 1 200 ? -28.773 11.932 33.323 1.00 25.61 200 THR B O 1
ATOM 5185 N N . PRO B 1 201 ? -28.429 14.118 33.548 1.00 25.72 201 PRO B N 1
ATOM 5186 C CA . PRO B 1 201 ? -27.167 14.086 32.801 1.00 28.18 201 PRO B CA 1
ATOM 5187 C C . PRO B 1 201 ? -25.888 13.737 33.572 1.00 28.49 201 PRO B C 1
ATOM 5188 O O . PRO B 1 201 ? -25.365 14.531 34.359 1.00 34.61 201 PRO B O 1
ATOM 5192 N N . ILE B 1 202 ? -25.310 12.582 33.262 1.00 26.01 202 ILE B N 1
ATOM 5193 C CA . ILE B 1 202 ? -24.148 12.111 33.988 1.00 24.88 202 ILE B CA 1
ATOM 5194 C C . ILE B 1 202 ? -22.893 12.411 33.170 1.00 25.04 202 ILE B C 1
ATOM 5195 O O . ILE B 1 202 ? -22.704 11.816 32.113 1.00 25.12 202 ILE B O 1
ATOM 5200 N N . LYS B 1 203 ? -22.024 13.309 33.648 1.00 27.48 203 LYS B N 1
ATOM 5201 C CA . LYS B 1 203 ? -20.790 13.598 32.921 1.00 30.25 203 LYS B CA 1
ATOM 5202 C C . LYS B 1 203 ? -19.804 12.448 33.102 1.00 25.71 203 LYS B C 1
ATOM 5203 O O . LYS B 1 203 ? -19.558 12.043 34.216 1.00 28.28 203 LYS B O 1
ATOM 5209 N N . VAL B 1 204 ? -19.192 11.954 32.041 1.00 21.48 204 VAL B N 1
ATOM 5210 C CA . VAL B 1 204 ? -18.143 10.983 32.272 1.00 24.53 204 VAL B CA 1
ATOM 5211 C C . VAL B 1 204 ? -16.818 11.722 32.272 1.00 23.51 204 VAL B C 1
ATOM 5212 O O . VAL B 1 204 ? -16.494 12.348 31.289 1.00 27.48 204 VAL B O 1
ATOM 5216 N N . ILE B 1 205 ? -16.076 11.609 33.375 1.00 24.60 205 ILE B N 1
ATOM 5217 C CA . ILE B 1 205 ? -14.806 12.298 33.575 1.00 26.74 205 ILE B CA 1
ATOM 5218 C C . ILE B 1 205 ? -13.678 11.286 33.470 1.00 24.66 205 ILE B C 1
ATOM 5219 O O . ILE B 1 205 ? -13.730 10.283 34.169 1.00 28.76 205 ILE B O 1
ATOM 5224 N N . TYR B 1 206 ? -12.678 11.539 32.619 1.00 26.32 206 TYR B N 1
ATOM 5225 C CA . TYR B 1 206 ? -11.578 10.589 32.431 1.00 28.95 206 TYR B CA 1
ATOM 5226 C C . TYR B 1 206 ? -10.384 11.038 33.259 1.00 27.49 206 TYR B C 1
ATOM 5227 O O . TYR B 1 206 ? -9.907 12.137 33.059 1.00 31.28 206 TYR B O 1
ATOM 5236 N N . SER B 1 207 ? -9.916 10.215 34.200 1.00 32.36 207 SER B N 1
ATOM 5237 C CA . SER B 1 207 ? -8.754 10.590 35.008 1.00 32.17 207 SER B CA 1
ATOM 5238 C C . SER B 1 207 ? -8.072 9.387 35.657 1.00 31.42 207 SER B C 1
ATOM 5239 O O . SER B 1 207 ? -8.723 8.439 36.072 1.00 29.99 207 SER B O 1
ATOM 5242 N N . ASN B 1 208 ? -6.742 9.501 35.785 1.00 34.80 208 ASN B N 1
ATOM 5243 C CA . ASN B 1 208 ? -5.863 8.515 36.393 1.00 35.38 208 ASN B CA 1
ATOM 5244 C C . ASN B 1 208 ? -5.400 8.947 37.787 1.00 35.27 208 ASN B C 1
ATOM 5245 O O . ASN B 1 208 ? -4.611 8.259 38.428 1.00 35.23 208 ASN B O 1
ATOM 5250 N N . ASP B 1 209 ? -5.900 10.072 38.293 1.00 36.92 209 ASP B N 1
ATOM 5251 C CA . ASP B 1 209 ? -5.381 10.587 39.547 1.00 37.59 209 ASP B CA 1
ATOM 5252 C C . ASP B 1 209 ? -6.525 11.240 40.309 1.00 32.63 209 ASP B C 1
ATOM 5253 O O . ASP B 1 209 ? -6.983 12.304 39.931 1.00 36.70 209 ASP B O 1
ATOM 5258 N N . PRO B 1 210 ? -7.054 10.620 41.378 1.00 30.67 210 PRO B N 1
ATOM 5259 C CA . PRO B 1 210 ? -8.197 11.181 42.079 1.00 29.69 210 PRO B CA 1
ATOM 5260 C C . PRO B 1 210 ? -7.964 12.587 42.621 1.00 32.07 210 PRO B C 1
ATOM 5261 O O . PRO B 1 210 ? -8.945 13.251 43.003 1.00 29.64 210 PRO B O 1
ATOM 5265 N N . ALA B 1 211 ? -6.691 13.023 42.618 1.00 27.61 211 ALA B N 1
ATOM 5266 C CA . ALA B 1 211 ? -6.314 14.258 43.290 1.00 30.54 211 ALA B CA 1
ATOM 5267 C C . ALA B 1 211 ? -6.281 15.480 42.357 1.00 31.92 211 ALA B C 1
ATOM 5268 O O . ALA B 1 211 ? -6.278 16.615 42.835 1.00 31.20 211 ALA B O 1
ATOM 5270 N N . THR B 1 212 ? -6.294 15.268 41.037 1.00 33.65 212 THR B N 1
ATOM 5271 C CA . THR B 1 212 ? -6.078 16.342 40.083 1.00 33.86 212 THR B CA 1
ATOM 5272 C C . THR B 1 212 ? -7.275 16.500 39.157 1.00 35.35 212 THR B C 1
ATOM 5273 O O . THR B 1 212 ? -7.097 16.621 37.946 1.00 42.23 212 THR B O 1
ATOM 5277 N N . ILE B 1 213 ? -8.487 16.483 39.737 1.00 40.34 213 ILE B N 1
ATOM 5278 C CA . ILE B 1 213 ? -9.716 16.819 39.020 1.00 34.78 213 ILE B CA 1
ATOM 5279 C C . ILE B 1 213 ? -10.250 18.170 39.520 1.00 30.85 213 ILE B C 1
ATOM 5280 O O . ILE B 1 213 ? -10.340 18.397 40.716 1.00 32.03 213 ILE B O 1
ATOM 5285 N N . ASP B 1 214 ? -10.595 19.060 38.591 1.00 26.64 214 ASP B N 1
ATOM 5286 C CA . ASP B 1 214 ? -11.380 20.224 38.910 1.00 25.41 214 ASP B CA 1
ATOM 5287 C C . ASP B 1 214 ? -12.821 19.908 38.542 1.00 23.57 214 ASP B C 1
ATOM 5288 O O . ASP B 1 214 ? -13.244 20.095 37.426 1.00 24.96 214 ASP B O 1
ATOM 5293 N N . TYR B 1 215 ? -13.590 19.428 39.509 1.00 26.62 215 TYR B N 1
ATOM 5294 C CA . TYR B 1 215 ? -14.987 19.115 39.278 1.00 23.82 215 TYR B CA 1
ATOM 5295 C C . TYR B 1 215 ? -15.775 20.367 38.945 1.00 22.09 215 TYR B C 1
ATOM 5296 O O . TYR B 1 215 ? -16.739 20.237 38.238 1.00 21.58 215 TYR B O 1
ATOM 5305 N N . THR B 1 216 ? -15.395 21.558 39.435 1.00 26.37 216 THR B N 1
ATOM 5306 C CA . THR B 1 216 ? -16.124 22.794 39.090 1.00 27.69 216 THR B CA 1
ATOM 5307 C C . THR B 1 216 ? -16.134 23.068 37.586 1.00 28.84 216 THR B C 1
ATOM 5308 O O . THR B 1 216 ? -17.040 23.712 37.094 1.00 29.31 216 THR B O 1
ATOM 5312 N N . GLU B 1 217 ? -15.138 22.563 36.859 1.00 34.57 217 GLU B N 1
ATOM 5313 C CA . GLU B 1 217 ? -15.138 22.565 35.404 1.00 39.00 217 GLU B CA 1
ATOM 5314 C C . GLU B 1 217 ? -16.447 21.998 34.829 1.00 39.40 217 GLU B C 1
ATOM 5315 O O . GLU B 1 217 ? -16.851 22.387 33.739 1.00 44.52 217 GLU B O 1
ATOM 5321 N N . TYR B 1 218 ? -17.166 21.134 35.552 1.00 35.15 218 TYR B N 1
ATOM 5322 C CA . TYR B 1 218 ? -18.366 20.518 35.010 1.00 32.39 218 TYR B CA 1
ATOM 5323 C C . TYR B 1 218 ? -19.614 21.041 35.735 1.00 30.79 218 TYR B C 1
ATOM 5324 O O . TYR B 1 218 ? -20.683 20.449 35.633 1.00 28.67 218 TYR B O 1
ATOM 5333 N N . GLY B 1 219 ? -19.505 22.177 36.436 1.00 26.63 219 GLY B N 1
ATOM 5334 C CA . GLY B 1 219 ? -20.591 22.676 37.262 1.00 25.93 219 GLY B CA 1
ATOM 5335 C C . GLY B 1 219 ? -20.878 21.774 38.469 1.00 29.78 219 GLY B C 1
ATOM 5336 O O . GLY B 1 219 ? -22.024 21.687 38.905 1.00 35.16 219 GLY B O 1
ATOM 5337 N N . ILE B 1 220 ? -19.853 21.089 39.006 1.00 26.28 220 ILE B N 1
ATOM 5338 C CA . ILE B 1 220 ? -19.995 20.310 40.223 1.00 26.27 220 ILE B CA 1
ATOM 5339 C C . ILE B 1 220 ? -19.254 21.048 41.332 1.00 26.89 220 ILE B C 1
ATOM 5340 O O . ILE B 1 220 ? -18.060 21.329 41.187 1.00 30.16 220 ILE B O 1
ATOM 5345 N N . ASN B 1 221 ? -19.941 21.259 42.460 1.00 26.43 221 ASN B N 1
ATOM 5346 C CA . ASN B 1 221 ? -19.316 21.798 43.654 1.00 30.21 221 ASN B CA 1
ATOM 5347 C C . ASN B 1 221 ? -19.834 21.098 44.907 1.00 29.42 221 ASN B C 1
ATOM 5348 O O . ASN B 1 221 ? -20.966 20.636 44.942 1.00 35.21 221 ASN B O 1
ATOM 5353 N N . ASP B 1 222 ? -19.014 21.091 45.959 1.00 32.63 222 ASP B N 1
ATOM 5354 C CA . ASP B 1 222 ? -19.423 20.625 47.284 1.00 37.88 222 ASP B CA 1
ATOM 5355 C C . ASP B 1 222 ? -19.894 19.166 47.221 1.00 33.17 222 ASP B C 1
ATOM 5356 O O . ASP B 1 222 ? -20.858 18.771 47.871 1.00 34.06 222 ASP B O 1
ATOM 5361 N N . ALA B 1 223 ? -19.205 18.351 46.435 1.00 29.13 223 ALA B N 1
ATOM 5362 C CA . ALA B 1 223 ? -19.777 17.071 46.083 1.00 29.92 223 ALA B CA 1
ATOM 5363 C C . ALA B 1 223 ? -19.305 16.033 47.089 1.00 28.60 223 ALA B C 1
ATOM 5364 O O . ALA B 1 223 ? -18.225 16.162 47.657 1.00 28.69 223 ALA B O 1
ATOM 5366 N N . VAL B 1 224 ? -20.195 15.077 47.360 1.00 27.92 224 VAL B N 1
ATOM 5367 C CA . VAL B 1 224 ? -19.872 13.817 48.007 1.00 24.76 224 VAL B CA 1
ATOM 5368 C C . VAL B 1 224 ? -19.376 12.866 46.932 1.00 24.28 224 VAL B C 1
ATOM 5369 O O . VAL B 1 224 ? -20.146 12.479 46.063 1.00 24.41 224 VAL B O 1
ATOM 5373 N N . VAL B 1 225 ? -18.096 12.518 46.996 1.00 22.85 225 VAL B N 1
ATOM 5374 C CA . VAL B 1 225 ? -17.531 11.477 46.164 1.00 24.36 225 VAL B CA 1
ATOM 5375 C C . VAL B 1 225 ? -17.839 10.144 46.830 1.00 23.63 225 VAL B C 1
ATOM 5376 O O . VAL B 1 225 ? -17.498 9.955 47.998 1.00 24.18 225 VAL B O 1
ATOM 5380 N N . VAL B 1 226 ? -18.511 9.246 46.099 1.00 24.82 226 VAL B N 1
ATOM 5381 C CA . VAL B 1 226 ? -18.668 7.862 46.534 1.00 22.09 226 VAL B CA 1
ATOM 5382 C C . VAL B 1 226 ? -17.698 7.001 45.727 1.00 23.59 226 VAL B C 1
ATOM 5383 O O . VAL B 1 226 ? -17.906 6.699 44.549 1.00 23.54 226 VAL B O 1
ATOM 5387 N N . ASP B 1 227 ? -16.570 6.708 46.373 1.00 23.36 227 ASP B N 1
ATOM 5388 C CA . ASP B 1 227 ? -15.506 5.940 45.776 1.00 23.80 227 ASP B CA 1
ATOM 5389 C C . ASP B 1 227 ? -15.935 4.476 45.867 1.00 24.79 227 ASP B C 1
ATOM 5390 O O . ASP B 1 227 ? -15.989 3.878 46.934 1.00 25.87 227 ASP B O 1
ATOM 5395 N N . ASN B 1 228 ? -16.236 3.882 44.725 1.00 24.69 228 ASN B N 1
ATOM 5396 C CA . ASN B 1 228 ? -16.597 2.487 44.722 1.00 26.48 228 ASN B CA 1
ATOM 5397 C C . ASN B 1 228 ? -15.507 1.712 44.019 1.00 26.43 228 ASN B C 1
ATOM 5398 O O . ASN B 1 228 ? -15.790 0.616 43.580 1.00 30.13 228 ASN B O 1
ATOM 5403 N N . THR B 1 229 ? -14.281 2.265 43.964 1.00 25.45 229 THR B N 1
ATOM 5404 C CA . THR B 1 229 ? -13.185 1.603 43.293 1.00 24.56 229 THR B CA 1
ATOM 5405 C C . THR B 1 229 ? -12.534 0.600 44.228 1.00 27.80 229 THR B C 1
ATOM 5406 O O . THR B 1 229 ? -12.125 -0.463 43.791 1.00 32.60 229 THR B O 1
ATOM 5410 N N . GLY B 1 230 ? -12.413 0.958 45.503 1.00 29.05 230 GLY B N 1
ATOM 5411 C CA . GLY B 1 230 ? -11.704 0.129 46.465 1.00 31.75 230 GLY B CA 1
ATOM 5412 C C . GLY B 1 230 ? -10.188 0.106 46.277 1.00 33.38 230 GLY B C 1
ATOM 5413 O O . GLY B 1 230 ? -9.507 -0.679 46.920 1.00 37.26 230 GLY B O 1
ATOM 5414 N N . ARG B 1 231 ? -9.626 1.000 45.467 1.00 34.34 231 ARG B N 1
ATOM 5415 C CA . ARG B 1 231 ? -8.178 1.037 45.337 1.00 34.67 231 ARG B CA 1
ATOM 5416 C C . ARG B 1 231 ? -7.531 1.659 46.577 1.00 34.64 231 ARG B C 1
ATOM 5417 O O . ARG B 1 231 ? -6.361 1.396 46.859 1.00 34.15 231 ARG B O 1
ATOM 5425 N N . TRP B 1 232 ? -8.271 2.508 47.304 1.00 29.42 232 TRP B N 1
ATOM 5426 C CA . TRP B 1 232 ? -7.715 3.178 48.463 1.00 26.02 232 TRP B CA 1
ATOM 5427 C C . TRP B 1 232 ? -8.686 3.030 49.628 1.00 28.45 232 TRP B C 1
ATOM 5428 O O . TRP B 1 232 ? -9.853 3.432 49.535 1.00 28.54 232 TRP B O 1
ATOM 5439 N N . ARG B 1 233 ? -8.189 2.446 50.718 1.00 29.72 233 ARG B N 1
ATOM 5440 C CA . ARG B 1 233 ? -9.022 2.075 51.850 1.00 34.37 233 ARG B CA 1
ATOM 5441 C C . ARG B 1 233 ? -8.485 2.683 53.153 1.00 36.67 233 ARG B C 1
ATOM 5442 O O . ARG B 1 233 ? -9.052 2.449 54.218 1.00 37.80 233 ARG B O 1
ATOM 5450 N N . ASP B 1 234 ? -7.381 3.448 53.066 1.00 37.63 234 ASP B N 1
ATOM 5451 C CA . ASP B 1 234 ? -6.778 4.145 54.188 1.00 37.06 234 ASP B CA 1
ATOM 5452 C C . ASP B 1 234 ? -7.029 5.645 54.023 1.00 37.83 234 ASP B C 1
ATOM 5453 O O . ASP B 1 234 ? -7.259 6.118 52.920 1.00 37.35 234 ASP B O 1
ATOM 5458 N N . ARG B 1 235 ? -6.960 6.404 55.124 1.00 42.97 235 ARG B N 1
ATOM 5459 C CA . ARG B 1 235 ? -7.188 7.840 55.075 1.00 38.01 235 ARG B CA 1
ATOM 5460 C C . ARG B 1 235 ? -6.221 8.482 54.092 1.00 33.12 235 ARG B C 1
ATOM 5461 O O . ARG B 1 235 ? -6.635 9.254 53.255 1.00 32.37 235 ARG B O 1
ATOM 5469 N N . GLU B 1 236 ? -4.936 8.153 54.151 1.00 34.55 236 GLU B N 1
ATOM 5470 C CA . GLU B 1 236 ? -3.997 8.847 53.280 1.00 39.87 236 GLU B CA 1
ATOM 5471 C C . GLU B 1 236 ? -4.471 8.764 51.831 1.00 36.28 236 GLU B C 1
ATOM 5472 O O . GLU B 1 236 ? -4.391 9.745 51.097 1.00 34.21 236 GLU B O 1
ATOM 5478 N N . GLY B 1 237 ? -4.968 7.589 51.438 1.00 33.51 237 GLY B N 1
ATOM 5479 C CA . GLY B 1 237 ? -5.374 7.347 50.067 1.00 33.36 237 GLY B CA 1
ATOM 5480 C C . GLY B 1 237 ? -6.661 8.066 49.673 1.00 30.31 237 GLY B C 1
ATOM 5481 O O . GLY B 1 237 ? -6.724 8.688 48.610 1.00 25.50 237 GLY B O 1
ATOM 5482 N N . LEU B 1 238 ? -7.690 7.925 50.516 1.00 28.71 238 LEU B N 1
ATOM 5483 C CA . LEU B 1 238 ? -8.977 8.546 50.265 1.00 33.12 238 LEU B CA 1
ATOM 5484 C C . LEU B 1 238 ? -8.866 10.071 50.313 1.00 35.98 238 LEU B C 1
ATOM 5485 O O . LEU B 1 238 ? -9.661 10.765 49.692 1.00 41.91 238 LEU B O 1
ATOM 5490 N N . SER B 1 239 ? -7.851 10.575 51.018 1.00 37.18 239 SER B N 1
ATOM 5491 C CA . SER B 1 239 ? -7.624 12.001 51.146 1.00 41.31 239 SER B CA 1
ATOM 5492 C C . SER B 1 239 ? -7.303 12.615 49.783 1.00 42.22 239 SER B C 1
ATOM 5493 O O . SER B 1 239 ? -7.421 13.839 49.627 1.00 44.81 239 SER B O 1
ATOM 5496 N N . GLN B 1 240 ? -6.951 11.774 48.794 1.00 35.44 240 GLN B N 1
ATOM 5497 C CA . GLN B 1 240 ? -6.634 12.297 47.473 1.00 37.09 240 GLN B CA 1
ATOM 5498 C C . GLN B 1 240 ? -7.840 13.054 46.885 1.00 35.89 240 GLN B C 1
ATOM 5499 O O . GLN B 1 240 ? -7.665 14.098 46.263 1.00 41.26 240 GLN B O 1
ATOM 5505 N N . HIS B 1 241 ? -9.071 12.571 47.114 1.00 32.35 241 HIS B N 1
ATOM 5506 C CA . HIS B 1 241 ? -10.264 13.199 46.555 1.00 30.47 241 HIS B CA 1
ATOM 5507 C C . HIS B 1 241 ? -10.442 14.623 47.085 1.00 33.48 241 HIS B C 1
ATOM 5508 O O . HIS B 1 241 ? -10.918 15.508 46.383 1.00 33.27 241 HIS B O 1
ATOM 5515 N N . LEU B 1 242 ? -10.050 14.857 48.337 1.00 37.74 242 LEU B N 1
ATOM 5516 C CA . LEU B 1 242 ? -10.240 16.167 48.948 1.00 36.36 242 LEU B CA 1
ATOM 5517 C C . LEU B 1 242 ? -9.330 17.214 48.314 1.00 35.05 242 LEU B C 1
ATOM 5518 O O . LEU B 1 242 ? -9.564 18.404 48.498 1.00 36.15 242 LEU B O 1
ATOM 5523 N N . LYS B 1 243 ? -8.311 16.781 47.564 1.00 35.88 243 LYS B N 1
ATOM 5524 C CA . LYS B 1 243 ? -7.451 17.718 46.858 1.00 37.26 243 LYS B CA 1
ATOM 5525 C C . LYS B 1 243 ? -8.100 18.209 45.566 1.00 34.67 243 LYS B C 1
ATOM 5526 O O . LYS B 1 243 ? -7.728 19.225 45.019 1.00 36.35 243 LYS B O 1
ATOM 5532 N N . SER B 1 244 ? -9.088 17.490 45.068 1.00 39.53 244 SER B N 1
ATOM 5533 C CA . SER B 1 244 ? -9.781 17.895 43.856 1.00 34.40 244 SER B CA 1
ATOM 5534 C C . SER B 1 244 ? -10.759 19.019 44.151 1.00 29.63 244 SER B C 1
ATOM 5535 O O . SER B 1 244 ? -11.543 18.940 45.099 1.00 28.76 244 SER B O 1
ATOM 5538 N N . LYS B 1 245 ? -10.690 20.065 43.331 1.00 27.04 245 LYS B N 1
ATOM 5539 C CA . LYS B 1 245 ? -11.571 21.192 43.503 1.00 27.61 245 LYS B CA 1
ATOM 5540 C C . LYS B 1 245 ? -12.998 20.707 43.262 1.00 29.19 245 LYS B C 1
ATOM 5541 O O . LYS B 1 245 ? -13.289 20.178 42.202 1.00 32.69 245 LYS B O 1
ATOM 5547 N N . GLY B 1 246 ? -13.887 20.878 44.244 1.00 28.03 246 GLY B N 1
ATOM 5548 C CA . GLY B 1 246 ? -15.298 20.576 44.071 1.00 27.79 246 GLY B CA 1
ATOM 5549 C C . GLY B 1 246 ? -15.780 19.532 45.066 1.00 28.88 246 GLY B C 1
ATOM 5550 O O . GLY B 1 246 ? -16.972 19.237 45.154 1.00 27.95 246 GLY B O 1
ATOM 5551 N N . VAL B 1 247 ? -14.838 18.997 45.843 1.00 29.68 247 VAL B N 1
ATOM 5552 C CA . VAL B 1 247 ? -15.140 17.863 46.689 1.00 31.88 247 VAL B CA 1
ATOM 5553 C C . VAL B 1 247 ? -15.287 18.301 48.138 1.00 29.98 247 VAL B C 1
ATOM 5554 O O . VAL B 1 247 ? -14.327 18.744 48.755 1.00 29.19 247 VAL B O 1
ATOM 5558 N N . ALA B 1 248 ? -16.490 18.103 48.681 1.00 29.64 248 ALA B N 1
ATOM 5559 C CA . ALA B 1 248 ? -16.711 18.254 50.111 1.00 29.45 248 ALA B CA 1
ATOM 5560 C C . ALA B 1 248 ? -16.377 16.966 50.884 1.00 33.83 248 ALA B C 1
ATOM 5561 O O . ALA B 1 248 ? -15.622 17.012 51.853 1.00 35.65 248 ALA B O 1
ATOM 5563 N N . LYS B 1 249 ? -16.949 15.815 50.481 1.00 30.23 249 LYS B N 1
ATOM 5564 C CA . LYS B 1 249 ? -16.954 14.638 51.338 1.00 33.40 249 LYS B CA 1
ATOM 5565 C C . LYS B 1 249 ? -16.813 13.341 50.535 1.00 31.05 249 LYS B C 1
ATOM 5566 O O . LYS B 1 249 ? -17.088 13.270 49.335 1.00 28.51 249 LYS B O 1
ATOM 5572 N N . VAL B 1 250 ? -16.375 12.294 51.232 1.00 26.49 250 VAL B N 1
ATOM 5573 C CA . VAL B 1 250 ? -15.995 11.052 50.585 1.00 24.80 250 VAL B CA 1
ATOM 5574 C C . VAL B 1 250 ? -16.598 9.894 51.362 1.00 23.87 250 VAL B C 1
ATOM 5575 O O . VAL B 1 250 ? -16.468 9.841 52.594 1.00 20.76 250 VAL B O 1
ATOM 5579 N N . VAL B 1 251 ? -17.222 8.990 50.602 1.00 20.55 251 VAL B N 1
ATOM 5580 C CA . VAL B 1 251 ? -17.774 7.765 51.144 1.00 21.78 251 VAL B CA 1
ATOM 5581 C C . VAL B 1 251 ? -17.189 6.572 50.400 1.00 22.40 251 VAL B C 1
ATOM 5582 O O . VAL B 1 251 ? -17.323 6.433 49.190 1.00 22.66 251 VAL B O 1
ATOM 5586 N N . LEU B 1 252 ? -16.562 5.693 51.162 1.00 26.71 252 LEU B N 1
ATOM 5587 C CA . LEU B 1 252 ? -15.868 4.525 50.640 1.00 25.98 252 LEU B CA 1
ATOM 5588 C C . LEU B 1 252 ? -16.819 3.355 50.762 1.00 23.14 252 LEU B C 1
ATOM 5589 O O . LEU B 1 252 ? -17.333 3.179 51.858 1.00 22.09 252 LEU B O 1
ATOM 5594 N N . THR B 1 253 ? -17.056 2.621 49.666 1.00 21.99 253 THR B N 1
ATOM 5595 C CA . THR B 1 253 ? -17.973 1.487 49.687 1.00 25.18 253 THR B CA 1
ATOM 5596 C C . THR B 1 253 ? -17.253 0.182 50.029 1.00 25.96 253 THR B C 1
ATOM 5597 O O . THR B 1 253 ? -17.412 -0.827 49.346 1.00 29.74 253 THR B O 1
ATOM 5601 N N . ALA B 1 254 ? -16.581 0.184 51.171 1.00 25.22 254 ALA B N 1
ATOM 5602 C CA . ALA B 1 254 ? -15.629 -0.840 51.537 1.00 28.96 254 ALA B CA 1
ATOM 5603 C C . ALA B 1 254 ? -15.183 -0.552 52.972 1.00 33.47 254 ALA B C 1
ATOM 5604 O O . ALA B 1 254 ? -15.309 0.597 53.422 1.00 39.05 254 ALA B O 1
ATOM 5606 N N . PRO B 1 255 ? -14.664 -1.543 53.747 1.00 31.71 255 PRO B N 1
ATOM 5607 C CA . PRO B 1 255 ? -14.120 -1.271 55.090 1.00 30.14 255 PRO B CA 1
ATOM 5608 C C . PRO B 1 255 ? -12.951 -0.290 55.045 1.00 31.89 255 PRO B C 1
ATOM 5609 O O . PRO B 1 255 ? -12.011 -0.495 54.272 1.00 33.13 255 PRO B O 1
ATOM 5613 N N . GLY B 1 256 ? -13.029 0.818 55.797 1.00 32.07 256 GLY B N 1
ATOM 5614 C CA . GLY B 1 256 ? -11.909 1.752 55.819 1.00 29.73 256 GLY B CA 1
ATOM 5615 C C . GLY B 1 256 ? -10.882 1.358 56.880 1.00 28.82 256 GLY B C 1
ATOM 5616 O O . GLY B 1 256 ? -11.257 1.041 57.999 1.00 26.03 256 GLY B O 1
ATOM 5617 N N . LYS B 1 257 ? -9.589 1.412 56.540 1.00 34.47 257 LYS B N 1
ATOM 5618 C CA . LYS B 1 257 ? -8.519 1.018 57.455 1.00 37.00 257 LYS B CA 1
ATOM 5619 C C . LYS B 1 257 ? -8.197 2.121 58.461 1.00 41.67 257 LYS B C 1
ATOM 5620 O O . LYS B 1 257 ? -8.412 3.307 58.198 1.00 45.75 257 LYS B O 1
ATOM 5626 N N . GLY B 1 258 ? -7.640 1.709 59.606 1.00 42.76 258 GLY B N 1
ATOM 5627 C CA . GLY B 1 258 ? -7.163 2.628 60.627 1.00 42.52 258 GLY B CA 1
ATOM 5628 C C . GLY B 1 258 ? -8.305 3.368 61.326 1.00 45.16 258 GLY B C 1
ATOM 5629 O O . GLY B 1 258 ? -9.309 2.767 61.724 1.00 41.97 258 GLY B O 1
ATOM 5630 N N . ASP B 1 259 ? -8.160 4.700 61.408 1.00 44.90 259 ASP B N 1
ATOM 5631 C CA . ASP B 1 259 ? -9.052 5.512 62.211 1.00 48.05 259 ASP B CA 1
ATOM 5632 C C . ASP B 1 259 ? -10.361 5.794 61.468 1.00 44.27 259 ASP B C 1
ATOM 5633 O O . ASP B 1 259 ? -11.274 6.351 62.060 1.00 52.38 259 ASP B O 1
ATOM 5638 N N . LEU B 1 260 ? -10.485 5.415 60.195 1.00 35.59 260 LEU B N 1
ATOM 5639 C CA . LEU B 1 260 ? -11.691 5.726 59.440 1.00 34.35 260 LEU B CA 1
ATOM 5640 C C . LEU B 1 260 ? -12.925 5.109 60.088 1.00 34.95 260 LEU B C 1
ATOM 5641 O O . LEU B 1 260 ? -12.974 3.911 60.344 1.00 42.99 260 LEU B O 1
ATOM 5646 N N . LYS B 1 261 ? -13.956 5.912 60.310 1.00 33.25 261 LYS B N 1
ATOM 5647 C CA . LYS B 1 261 ? -15.199 5.357 60.817 1.00 36.31 261 LYS B CA 1
ATOM 5648 C C . LYS B 1 261 ? -15.734 4.348 59.807 1.00 38.04 261 LYS B C 1
ATOM 5649 O O . LYS B 1 261 ? -15.686 4.602 58.607 1.00 42.17 261 LYS B O 1
ATOM 5655 N N . ASN B 1 262 ? -16.171 3.184 60.303 1.00 33.06 262 ASN B N 1
ATOM 5656 C CA . ASN B 1 262 ? -16.914 2.233 59.510 1.00 31.97 262 ASN B CA 1
ATOM 5657 C C . ASN B 1 262 ? -18.394 2.330 59.875 1.00 30.76 262 ASN B C 1
ATOM 5658 O O . ASN B 1 262 ? -18.792 1.929 60.944 1.00 32.49 262 ASN B O 1
ATOM 5663 N N . ILE B 1 263 ? -19.231 2.790 58.950 1.00 32.07 263 ILE B N 1
ATOM 5664 C CA . ILE B 1 263 ? -20.597 3.141 59.276 1.00 31.49 263 ILE B CA 1
ATOM 5665 C C . ILE B 1 263 ? -21.549 2.087 58.754 1.00 26.07 263 ILE B C 1
ATOM 5666 O O . ILE B 1 263 ? -21.654 1.918 57.556 1.00 29.57 263 ILE B O 1
ATOM 5671 N N . VAL B 1 264 ? -22.316 1.486 59.660 1.00 24.37 264 VAL B N 1
ATOM 5672 C CA . VAL B 1 264 ? -23.433 0.632 59.299 1.00 25.18 264 VAL B CA 1
ATOM 5673 C C . VAL B 1 264 ? -24.662 1.478 59.551 1.00 25.99 264 VAL B C 1
ATOM 5674 O O . VAL B 1 264 ? -24.913 1.868 60.680 1.00 29.06 264 VAL B O 1
ATOM 5678 N N . TYR B 1 265 ? -25.384 1.808 58.488 1.00 30.63 265 TYR B N 1
ATOM 5679 C CA . TYR B 1 265 ? -26.559 2.646 58.633 1.00 30.83 265 TYR B CA 1
ATOM 5680 C C . TYR B 1 265 ? -27.592 1.914 59.470 1.00 31.63 265 TYR B C 1
ATOM 5681 O O . TYR B 1 265 ? -27.787 0.719 59.301 1.00 33.00 265 TYR B O 1
ATOM 5690 N N . GLY B 1 266 ? -28.306 2.705 60.270 1.00 33.58 266 GLY B N 1
ATOM 5691 C CA . GLY B 1 266 ? -29.275 2.234 61.241 1.00 32.62 266 GLY B CA 1
ATOM 5692 C C . GLY B 1 266 ? -28.607 1.987 62.587 1.00 31.56 266 GLY B C 1
ATOM 5693 O O . GLY B 1 266 ? -29.287 1.866 63.580 1.00 34.03 266 GLY B O 1
ATOM 5694 N N . ILE B 1 267 ? -27.273 1.936 62.622 1.00 30.93 267 ILE B N 1
ATOM 5695 C CA . ILE B 1 267 ? -26.588 1.385 63.776 1.00 30.57 267 ILE B CA 1
ATOM 5696 C C . ILE B 1 267 ? -25.584 2.406 64.278 1.00 28.34 267 ILE B C 1
ATOM 5697 O O . ILE B 1 267 ? -25.403 2.511 65.483 1.00 28.31 267 ILE B O 1
ATOM 5702 N N . ASN B 1 268 ? -24.876 3.110 63.401 1.00 27.92 268 ASN B N 1
ATOM 5703 C CA . ASN B 1 268 ? -23.985 4.128 63.947 1.00 31.05 268 ASN B CA 1
ATOM 5704 C C . ASN B 1 268 ? -23.843 5.336 63.020 1.00 27.02 268 ASN B C 1
ATOM 5705 O O . ASN B 1 268 ? -22.781 5.931 62.950 1.00 29.15 268 ASN B O 1
ATOM 5710 N N . HIS B 1 269 ? -24.917 5.722 62.332 1.00 30.93 269 HIS B N 1
ATOM 5711 C CA . HIS B 1 269 ? -24.877 6.886 61.457 1.00 32.90 269 HIS B CA 1
ATOM 5712 C C . HIS B 1 269 ? -25.037 8.160 62.272 1.00 37.99 269 HIS B C 1
ATOM 5713 O O . HIS B 1 269 ? -24.636 9.228 61.813 1.00 43.86 269 HIS B O 1
ATOM 5720 N N . THR B 1 270 ? -25.636 8.027 63.465 1.00 35.22 270 THR B N 1
ATOM 5721 C CA . THR B 1 270 ? -25.621 9.077 64.470 1.00 34.57 270 THR B CA 1
ATOM 5722 C C . THR B 1 270 ? -24.210 9.478 64.921 1.00 35.46 270 THR B C 1
ATOM 5723 O O . THR B 1 270 ? -24.073 10.561 65.477 1.00 40.60 270 THR B O 1
ATOM 5727 N N . ASP B 1 271 ? -23.170 8.668 64.663 1.00 34.71 271 ASP B N 1
ATOM 5728 C CA . ASP B 1 271 ? -21.795 9.044 64.988 1.00 41.61 271 ASP B CA 1
ATOM 5729 C C . ASP B 1 271 ? -21.132 9.770 63.822 1.00 37.31 271 ASP B C 1
ATOM 5730 O O . ASP B 1 271 ? -19.959 10.112 63.918 1.00 35.28 271 ASP B O 1
ATOM 5735 N N . ILE B 1 272 ? -21.867 10.025 62.735 1.00 36.39 272 ILE B N 1
ATOM 5736 C CA . ILE B 1 272 ? -21.342 10.892 61.688 1.00 42.22 272 ILE B CA 1
ATOM 5737 C C . ILE B 1 272 ? -21.481 12.344 62.146 1.00 38.87 272 ILE B C 1
ATOM 5738 O O . ILE B 1 272 ? -22.573 12.802 62.440 1.00 40.43 272 ILE B O 1
ATOM 5743 N N . THR B 1 273 ? -20.366 13.070 62.182 1.00 36.94 273 THR B N 1
ATOM 5744 C CA . THR B 1 273 ? -20.409 14.479 62.526 1.00 41.34 273 THR B CA 1
ATOM 5745 C C . THR B 1 273 ? -20.184 15.359 61.297 1.00 40.80 273 THR B C 1
ATOM 5746 O O . THR B 1 273 ? -19.382 15.036 60.420 1.00 43.30 273 THR B O 1
ATOM 5750 N N . ALA B 1 274 ? -20.838 16.524 61.322 1.00 37.97 274 ALA B N 1
ATOM 5751 C CA . ALA B 1 274 ? -20.529 17.685 60.503 1.00 37.66 274 ALA B CA 1
ATOM 5752 C C . ALA B 1 274 ? -19.044 17.778 60.107 1.00 38.47 274 ALA B C 1
ATOM 5753 O O . ALA B 1 274 ? -18.739 18.194 58.999 1.00 34.18 274 ALA B O 1
ATOM 5755 N N . ASP B 1 275 ? -18.101 17.380 60.968 1.00 39.12 275 ASP B N 1
ATOM 5756 C CA . ASP B 1 275 ? -16.685 17.549 60.654 1.00 48.22 275 ASP B CA 1
ATOM 5757 C C . ASP B 1 275 ? -16.063 16.347 59.930 1.00 47.48 275 ASP B C 1
ATOM 5758 O O . ASP B 1 275 ? -14.942 16.475 59.428 1.00 42.51 275 ASP B O 1
ATOM 5763 N N . ASP B 1 276 ? -16.749 15.188 59.903 1.00 41.31 276 ASP B N 1
ATOM 5764 C CA . ASP B 1 276 ? -16.204 13.991 59.274 1.00 40.74 276 ASP B CA 1
ATOM 5765 C C . ASP B 1 276 ? -16.207 14.121 57.754 1.00 38.62 276 ASP B C 1
ATOM 5766 O O . ASP B 1 276 ? -17.277 14.121 57.151 1.00 40.19 276 ASP B O 1
ATOM 5771 N N . GLN B 1 277 ? -15.003 14.196 57.170 1.00 35.66 277 GLN B N 1
ATOM 5772 C CA . GLN B 1 277 ? -14.812 14.445 55.751 1.00 38.30 277 GLN B CA 1
ATOM 5773 C C . GLN B 1 277 ? -14.757 13.128 54.973 1.00 37.53 277 GLN B C 1
ATOM 5774 O O . GLN B 1 277 ? -15.030 13.109 53.774 1.00 41.81 277 GLN B O 1
ATOM 5780 N N . ILE B 1 278 ? -14.367 12.045 55.649 1.00 33.68 278 ILE B N 1
ATOM 5781 C CA . ILE B 1 278 ? -14.093 10.773 55.006 1.00 32.30 278 ILE B CA 1
ATOM 5782 C C . ILE B 1 278 ? -14.674 9.650 55.845 1.00 32.56 278 ILE B C 1
ATOM 5783 O O . ILE B 1 278 ? -14.216 9.402 56.955 1.00 36.08 278 ILE B O 1
ATOM 5788 N N . VAL B 1 279 ? -15.641 8.947 55.259 1.00 31.04 279 VAL B N 1
ATOM 5789 C CA . VAL B 1 279 ? -16.337 7.878 55.941 1.00 31.32 279 VAL B CA 1
ATOM 5790 C C . VAL B 1 279 ? -16.468 6.663 55.003 1.00 31.42 279 VAL B C 1
ATOM 5791 O O . VAL B 1 279 ? -16.292 6.774 53.783 1.00 25.05 279 VAL B O 1
ATOM 5795 N N . SER B 1 280 ? -16.697 5.482 55.598 1.00 29.90 280 SER B N 1
ATOM 5796 C CA . SER B 1 280 ? -16.714 4.210 54.890 1.00 28.72 280 SER B CA 1
ATOM 5797 C C . SER B 1 280 ? -17.979 3.456 55.267 1.00 26.06 280 SER B C 1
ATOM 5798 O O . SER B 1 280 ? -18.421 3.577 56.400 1.00 26.68 280 SER B O 1
ATOM 5801 N N . ALA B 1 281 ? -18.566 2.705 54.326 1.00 25.12 281 ALA B N 1
ATOM 5802 C CA . ALA B 1 281 ? -19.837 2.037 54.577 1.00 25.70 281 ALA B CA 1
ATOM 5803 C C . ALA B 1 281 ? -19.662 0.563 54.930 1.00 23.78 281 ALA B C 1
ATOM 5804 O O . ALA B 1 281 ? -20.635 -0.184 54.852 1.00 22.38 281 ALA B O 1
ATOM 5806 N N . ALA B 1 282 ? -18.445 0.153 55.300 1.00 24.39 282 ALA B N 1
ATOM 5807 C CA . ALA B 1 282 ? -18.187 -1.242 55.661 1.00 30.13 282 ALA B CA 1
ATOM 5808 C C . ALA B 1 282 ? -18.426 -2.184 54.478 1.00 28.52 282 ALA B C 1
ATOM 5809 O O . ALA B 1 282 ? -18.528 -1.737 53.339 1.00 30.48 282 ALA B O 1
ATOM 5811 N N . SER B 1 283 ? -18.476 -3.494 54.760 1.00 28.52 283 SER B N 1
ATOM 5812 C CA . SER B 1 283 ? -18.739 -4.504 53.740 1.00 29.59 283 SER B CA 1
ATOM 5813 C C . SER B 1 283 ? -20.209 -4.928 53.750 1.00 29.87 283 SER B C 1
ATOM 5814 O O . SER B 1 283 ? -20.986 -4.505 54.604 1.00 32.51 283 SER B O 1
ATOM 5817 N N . CYS B 1 284 ? -20.579 -5.775 52.782 1.00 30.58 284 CYS B N 1
ATOM 5818 C CA . CYS B 1 284 ? -21.947 -6.231 52.586 1.00 29.54 284 CYS B CA 1
ATOM 5819 C C . CYS B 1 284 ? -22.375 -7.143 53.722 1.00 29.89 284 CYS B C 1
ATOM 5820 O O . CYS B 1 284 ? -23.526 -7.115 54.107 1.00 30.64 284 CYS B O 1
ATOM 5823 N N . THR B 1 285 ? -21.440 -7.954 54.224 1.00 33.26 285 THR B N 1
ATOM 5824 C CA . THR B 1 285 ? -21.729 -8.951 55.244 1.00 34.44 285 THR B CA 1
ATOM 5825 C C . THR B 1 285 ? -21.862 -8.228 56.576 1.00 29.93 285 THR B C 1
ATOM 5826 O O . THR B 1 285 ? -22.844 -8.427 57.304 1.00 20.79 285 THR B O 1
ATOM 5830 N N . THR B 1 286 ? -20.889 -7.341 56.839 1.00 30.48 286 THR B N 1
ATOM 5831 C CA . THR B 1 286 ? -20.981 -6.440 57.984 1.00 27.07 286 THR B CA 1
ATOM 5832 C C . THR B 1 286 ? -22.350 -5.776 58.068 1.00 24.68 286 THR B C 1
ATOM 5833 O O . THR B 1 286 ? -22.977 -5.813 59.112 1.00 26.91 286 THR B O 1
ATOM 5837 N N . ASN B 1 287 ? -22.856 -5.260 56.953 1.00 22.67 287 ASN B N 1
ATOM 5838 C CA . ASN B 1 287 ? -24.157 -4.618 56.951 1.00 22.22 287 ASN B CA 1
ATOM 5839 C C . ASN B 1 287 ? -25.297 -5.597 57.134 1.00 23.39 287 ASN B C 1
ATOM 5840 O O . ASN B 1 287 ? -26.336 -5.196 57.623 1.00 27.83 287 ASN B O 1
ATOM 5845 N N . ALA B 1 288 ? -25.122 -6.841 56.677 1.00 26.68 288 ALA B N 1
ATOM 5846 C CA . ALA B 1 288 ? -26.104 -7.905 56.819 1.00 25.71 288 ALA B CA 1
ATOM 5847 C C . ALA B 1 288 ? -26.289 -8.368 58.265 1.00 26.75 288 ALA B C 1
ATOM 5848 O O . ALA B 1 288 ? -27.429 -8.652 58.663 1.00 26.54 288 ALA B O 1
ATOM 5850 N N . ILE B 1 289 ? -25.187 -8.459 59.036 1.00 28.50 289 ILE B N 1
ATOM 5851 C CA . ILE B 1 289 ? -25.222 -9.125 60.339 1.00 32.01 289 ILE B CA 1
ATOM 5852 C C . ILE B 1 289 ? -25.166 -8.163 61.545 1.00 36.63 289 ILE B C 1
ATOM 5853 O O . ILE B 1 289 ? -25.518 -8.548 62.665 1.00 35.08 289 ILE B O 1
ATOM 5858 N N . THR B 1 290 ? -24.714 -6.923 61.347 1.00 37.07 290 THR B N 1
ATOM 5859 C CA . THR B 1 290 ? -24.481 -6.015 62.450 1.00 32.19 290 THR B CA 1
ATOM 5860 C C . THR B 1 290 ? -25.787 -5.572 63.092 1.00 31.52 290 THR B C 1
ATOM 5861 O O . THR B 1 290 ? -25.891 -5.564 64.301 1.00 37.40 290 THR B O 1
ATOM 5865 N N . PRO B 1 291 ? -26.833 -5.138 62.381 1.00 34.09 291 PRO B N 1
ATOM 5866 C CA . PRO B 1 291 ? -28.118 -4.905 63.034 1.00 35.61 291 PRO B CA 1
ATOM 5867 C C . PRO B 1 291 ? -28.488 -6.009 64.019 1.00 38.65 291 PRO B C 1
ATOM 5868 O O . PRO B 1 291 ? -28.825 -5.716 65.166 1.00 42.22 291 PRO B O 1
ATOM 5872 N N . VAL B 1 292 ? -28.370 -7.260 63.540 1.00 39.50 292 VAL B N 1
ATOM 5873 C CA . VAL B 1 292 ? -28.858 -8.486 64.175 1.00 37.81 292 VAL B CA 1
ATOM 5874 C C . VAL B 1 292 ? -28.055 -8.812 65.439 1.00 33.73 292 VAL B C 1
ATOM 5875 O O . VAL B 1 292 ? -28.635 -9.069 66.490 1.00 28.09 292 VAL B O 1
ATOM 5879 N N . LEU B 1 293 ? -26.720 -8.844 65.297 1.00 33.02 293 LEU B N 1
ATOM 5880 C CA . LEU B 1 293 ? -25.800 -9.078 66.400 1.00 36.29 293 LEU B CA 1
ATOM 5881 C C . LEU B 1 293 ? -25.967 -8.032 67.496 1.00 39.91 293 LEU B C 1
ATOM 5882 O O . LEU B 1 293 ? -26.031 -8.413 68.655 1.00 39.58 293 LEU B O 1
ATOM 5887 N N . LYS B 1 294 ? -26.035 -6.741 67.129 1.00 40.47 294 LYS B N 1
ATOM 5888 C CA . LYS B 1 294 ? -26.245 -5.669 68.083 1.00 43.04 294 LYS B CA 1
ATOM 5889 C C . LYS B 1 294 ? -27.538 -5.911 68.859 1.00 45.01 294 LYS B C 1
ATOM 5890 O O . LYS B 1 294 ? -27.527 -5.903 70.086 1.00 44.54 294 LYS B O 1
ATOM 5896 N N . VAL B 1 295 ? -28.638 -6.158 68.135 1.00 40.97 295 VAL B N 1
ATOM 5897 C CA . VAL B 1 295 ? -29.951 -6.365 68.736 1.00 34.28 295 VAL B CA 1
ATOM 5898 C C . VAL B 1 295 ? -29.970 -7.607 69.636 1.00 36.71 295 VAL B C 1
ATOM 5899 O O . VAL B 1 295 ? -30.696 -7.613 70.624 1.00 35.07 295 VAL B O 1
ATOM 5903 N N . ILE B 1 296 ? -29.203 -8.663 69.296 1.00 34.57 296 ILE B N 1
ATOM 5904 C CA . ILE B 1 296 ? -29.219 -9.899 70.074 1.00 32.03 296 ILE B CA 1
ATOM 5905 C C . ILE B 1 296 ? -28.329 -9.729 71.298 1.00 31.95 296 ILE B C 1
ATOM 5906 O O . ILE B 1 296 ? -28.650 -10.212 72.363 1.00 37.30 296 ILE B O 1
ATOM 5911 N N . ASN B 1 297 ? -27.181 -9.087 71.118 1.00 35.79 297 ASN B N 1
ATOM 5912 C CA . ASN B 1 297 ? -26.226 -8.838 72.189 1.00 38.26 297 ASN B CA 1
ATOM 5913 C C . ASN B 1 297 ? -26.806 -7.936 73.277 1.00 40.81 297 ASN B C 1
ATOM 5914 O O . ASN B 1 297 ? -26.402 -8.064 74.421 1.00 37.46 297 ASN B O 1
ATOM 5919 N N . ASP B 1 298 ? -27.713 -7.008 72.927 1.00 44.60 298 ASP B N 1
ATOM 5920 C CA . ASP B 1 298 ? -28.258 -6.072 73.906 1.00 47.15 298 ASP B CA 1
ATOM 5921 C C . ASP B 1 298 ? -29.333 -6.783 74.718 1.00 45.42 298 ASP B C 1
ATOM 5922 O O . ASP B 1 298 ? -29.477 -6.532 75.908 1.00 44.44 298 ASP B O 1
ATOM 5927 N N . ARG B 1 299 ? -30.092 -7.666 74.065 1.00 45.92 299 ARG B N 1
ATOM 5928 C CA . ARG B 1 299 ? -31.164 -8.369 74.752 1.00 42.07 299 ARG B CA 1
ATOM 5929 C C . ARG B 1 299 ? -30.577 -9.519 75.581 1.00 42.97 299 ARG B C 1
ATOM 5930 O O . ARG B 1 299 ? -30.735 -9.522 76.804 1.00 51.38 299 ARG B O 1
ATOM 5938 N N . TYR B 1 300 ? -29.818 -10.424 74.938 1.00 36.26 300 TYR B N 1
ATOM 5939 C CA . TYR B 1 300 ? -29.412 -11.695 75.527 1.00 35.90 300 TYR B CA 1
ATOM 5940 C C . TYR B 1 300 ? -27.931 -11.707 75.909 1.00 33.31 300 TYR B C 1
ATOM 5941 O O . TYR B 1 300 ? -27.546 -12.331 76.891 1.00 35.70 300 TYR B O 1
ATOM 5950 N N . GLY B 1 301 ? -27.076 -11.058 75.132 1.00 33.59 301 GLY B N 1
ATOM 5951 C CA . GLY B 1 301 ? -25.647 -11.140 75.383 1.00 34.86 301 GLY B CA 1
ATOM 5952 C C . GLY B 1 301 ? -25.003 -12.287 74.606 1.00 39.13 301 GLY B C 1
ATOM 5953 O O . GLY B 1 301 ? -25.469 -13.431 74.618 1.00 36.41 301 GLY B O 1
ATOM 5954 N N . VAL B 1 302 ? -23.878 -11.956 73.976 1.00 37.02 302 VAL B N 1
ATOM 5955 C CA . VAL B 1 302 ? -23.201 -12.830 73.036 1.00 34.25 302 VAL B CA 1
ATOM 5956 C C . VAL B 1 302 ? -21.867 -13.142 73.689 1.00 34.94 302 VAL B C 1
ATOM 5957 O O . VAL B 1 302 ? -21.002 -12.285 73.743 1.00 41.08 302 VAL B O 1
ATOM 5961 N N . GLU B 1 303 ? -21.726 -14.344 74.241 1.00 38.09 303 GLU B N 1
ATOM 5962 C CA . GLU B 1 303 ? -20.424 -14.762 74.711 1.00 42.30 303 GLU B CA 1
ATOM 5963 C C . GLU B 1 303 ? -19.488 -14.832 73.514 1.00 45.83 303 GLU B C 1
ATOM 5964 O O . GLU B 1 303 ? -18.404 -14.250 73.513 1.00 49.01 303 GLU B O 1
ATOM 5970 N N . PHE B 1 304 ? -19.956 -15.558 72.492 1.00 44.99 304 PHE B N 1
ATOM 5971 C CA . PHE B 1 304 ? -19.180 -15.815 71.302 1.00 42.75 304 PHE B CA 1
ATOM 5972 C C . PHE B 1 304 ? -20.133 -16.002 70.126 1.00 41.91 304 PHE B C 1
ATOM 5973 O O . PHE B 1 304 ? -21.264 -16.466 70.291 1.00 32.32 304 PHE B O 1
ATOM 5981 N N . GLY B 1 305 ? -19.639 -15.565 68.956 1.00 43.24 305 GLY B N 1
ATOM 5982 C CA . GLY B 1 305 ? -20.308 -15.676 67.673 1.00 36.26 305 GLY B CA 1
ATOM 5983 C C . GLY B 1 305 ? -19.295 -16.088 66.603 1.00 35.70 305 GLY B C 1
ATOM 5984 O O . GLY B 1 305 ? -18.188 -15.537 66.536 1.00 31.72 305 GLY B O 1
ATOM 5985 N N . HIS B 1 306 ? -19.664 -17.118 65.820 1.00 34.47 306 HIS B N 1
ATOM 5986 C CA . HIS B 1 306 ? -19.091 -17.370 64.503 1.00 31.53 306 HIS B CA 1
ATOM 5987 C C . HIS B 1 306 ? -20.109 -17.021 63.418 1.00 29.44 306 HIS B C 1
ATOM 5988 O O . HIS B 1 306 ? -21.314 -17.292 63.551 1.00 28.71 306 HIS B O 1
ATOM 5995 N N . VAL B 1 307 ? -19.592 -16.397 62.355 1.00 29.99 307 VAL B N 1
ATOM 5996 C CA . VAL B 1 307 ? -20.300 -16.117 61.112 1.00 29.33 307 VAL B CA 1
ATOM 5997 C C . VAL B 1 307 ? -19.710 -17.012 60.034 1.00 27.18 307 VAL B C 1
ATOM 5998 O O . VAL B 1 307 ? -18.503 -16.959 59.821 1.00 27.80 307 VAL B O 1
ATOM 6002 N N . GLU B 1 308 ? -20.530 -17.819 59.370 1.00 26.58 308 GLU B N 1
ATOM 6003 C CA . GLU B 1 308 ? -20.141 -18.415 58.103 1.00 26.07 308 GLU B CA 1
ATOM 6004 C C . GLU B 1 308 ? -21.010 -17.765 57.046 1.00 25.29 308 GLU B C 1
ATOM 6005 O O . GLU B 1 308 ? -22.250 -17.831 57.116 1.00 22.77 308 GLU B O 1
ATOM 6011 N N . THR B 1 309 ? -20.375 -17.175 56.044 1.00 23.39 309 THR B N 1
ATOM 6012 C CA . THR B 1 309 ? -21.205 -16.715 54.950 1.00 22.99 309 THR B CA 1
ATOM 6013 C C . THR B 1 309 ? -20.989 -17.621 53.747 1.00 22.56 309 THR B C 1
ATOM 6014 O O . THR B 1 309 ? -19.842 -17.865 53.321 1.00 21.93 309 THR B O 1
ATOM 6018 N N . VAL B 1 310 ? -22.110 -18.110 53.210 1.00 22.36 310 VAL B N 1
ATOM 6019 C CA . VAL B 1 310 ? -22.074 -18.728 51.892 1.00 25.30 310 VAL B CA 1
ATOM 6020 C C . VAL B 1 310 ? -22.350 -17.637 50.855 1.00 25.03 310 VAL B C 1
ATOM 6021 O O . VAL B 1 310 ? -23.489 -17.275 50.620 1.00 28.43 310 VAL B O 1
ATOM 6025 N N . HIS B 1 311 ? -21.290 -17.171 50.201 1.00 25.75 311 HIS B N 1
ATOM 6026 C CA . HIS B 1 311 ? -21.283 -15.915 49.487 1.00 27.25 311 HIS B CA 1
ATOM 6027 C C . HIS B 1 311 ? -21.164 -16.123 47.971 1.00 28.10 311 HIS B C 1
ATOM 6028 O O . HIS B 1 311 ? -20.332 -16.904 47.497 1.00 28.40 311 HIS B O 1
ATOM 6035 N N . SER B 1 312 ? -21.931 -15.328 47.209 1.00 25.09 312 SER B N 1
ATOM 6036 C CA . SER B 1 312 ? -21.742 -15.198 45.771 1.00 22.79 312 SER B CA 1
ATOM 6037 C C . SER B 1 312 ? -20.306 -14.775 45.448 1.00 20.48 312 SER B C 1
ATOM 6038 O O . SER B 1 312 ? -19.640 -14.151 46.259 1.00 20.95 312 SER B O 1
ATOM 6041 N N . PHE B 1 313 ? -19.825 -15.103 44.253 1.00 17.28 313 PHE B N 1
ATOM 6042 C CA . PHE B 1 313 ? -18.523 -14.632 43.827 1.00 16.97 313 PHE B CA 1
ATOM 6043 C C . PHE B 1 313 ? -18.586 -13.148 43.402 1.00 19.74 313 PHE B C 1
ATOM 6044 O O . PHE B 1 313 ? -19.638 -12.593 43.040 1.00 20.34 313 PHE B O 1
ATOM 6052 N N . THR B 1 314 ? -17.418 -12.504 43.401 1.00 20.82 314 THR B N 1
ATOM 6053 C CA . THR B 1 314 ? -17.301 -11.112 42.991 1.00 22.66 314 THR B CA 1
ATOM 6054 C C . THR B 1 314 ? -16.238 -11.030 41.904 1.00 23.87 314 THR B C 1
ATOM 6055 O O . THR B 1 314 ? -15.629 -12.052 41.599 1.00 23.42 314 THR B O 1
ATOM 6059 N N . ASN B 1 315 ? -16.039 -9.831 41.332 1.00 26.05 315 ASN B N 1
ATOM 6060 C CA . ASN B 1 315 ? -15.482 -9.733 39.993 1.00 30.05 315 ASN B CA 1
ATOM 6061 C C . ASN B 1 315 ? -13.967 -9.666 40.070 1.00 33.18 315 ASN B C 1
ATOM 6062 O O . ASN B 1 315 ? -13.307 -9.717 39.041 1.00 34.64 315 ASN B O 1
ATOM 6067 N N . ASP B 1 316 ? -13.433 -9.550 41.286 1.00 33.32 316 ASP B N 1
ATOM 6068 C CA . ASP B 1 316 ? -12.002 -9.665 41.498 1.00 39.23 316 ASP B CA 1
ATOM 6069 C C . ASP B 1 316 ? -11.520 -11.112 41.288 1.00 41.64 316 ASP B C 1
ATOM 6070 O O . ASP B 1 316 ? -10.336 -11.348 41.017 1.00 42.14 316 ASP B O 1
ATOM 6075 N N . GLN B 1 317 ? -12.425 -12.089 41.448 1.00 33.50 317 GLN B N 1
ATOM 6076 C CA . GLN B 1 317 ? -12.062 -13.482 41.306 1.00 29.33 317 GLN B CA 1
ATOM 6077 C C . GLN B 1 317 ? -11.911 -13.798 39.820 1.00 30.47 317 GLN B C 1
ATOM 6078 O O . GLN B 1 317 ? -12.000 -12.928 38.965 1.00 34.50 317 GLN B O 1
ATOM 6084 N N . ASN B 1 318 ? -11.639 -15.065 39.525 1.00 29.34 318 ASN B N 1
ATOM 6085 C CA . ASN B 1 318 ? -11.245 -15.516 38.211 1.00 26.06 318 ASN B CA 1
ATOM 6086 C C . ASN B 1 318 ? -12.254 -16.536 37.701 1.00 23.33 318 ASN B C 1
ATOM 6087 O O . ASN B 1 318 ? -12.629 -17.424 38.459 1.00 21.60 318 ASN B O 1
ATOM 6092 N N . LEU B 1 319 ? -12.606 -16.457 36.407 1.00 21.18 319 LEU B N 1
ATOM 6093 C CA . LEU B 1 319 ? -13.376 -17.497 35.735 1.00 23.25 319 LEU B CA 1
ATOM 6094 C C . LEU B 1 319 ? -12.650 -18.837 35.794 1.00 23.28 319 LEU B C 1
ATOM 6095 O O . LEU B 1 319 ? -13.264 -19.891 35.870 1.00 21.53 319 LEU B O 1
ATOM 6100 N N . ILE B 1 320 ? -11.326 -18.787 35.700 1.00 23.28 320 ILE B N 1
ATOM 6101 C CA . ILE B 1 320 ? -10.578 -20.009 35.613 1.00 24.39 320 ILE B CA 1
ATOM 6102 C C . ILE B 1 320 ? -9.259 -19.812 36.378 1.00 23.03 320 ILE B C 1
ATOM 6103 O O . ILE B 1 320 ? -8.811 -18.701 36.611 1.00 21.26 320 ILE B O 1
ATOM 6108 N N . ASP B 1 321 ? -8.746 -20.906 36.932 1.00 22.14 321 ASP B N 1
ATOM 6109 C CA . ASP B 1 321 ? -7.695 -20.886 37.929 1.00 22.74 321 ASP B CA 1
ATOM 6110 C C . ASP B 1 321 ? -6.501 -20.067 37.486 1.00 22.57 321 ASP B C 1
ATOM 6111 O O . ASP B 1 321 ? -5.874 -20.355 36.470 1.00 21.94 321 ASP B O 1
ATOM 6116 N N . ASN B 1 322 ? -6.137 -19.122 38.356 1.00 22.61 322 ASN B N 1
ATOM 6117 C CA . ASN B 1 322 ? -5.085 -18.172 38.064 1.00 22.73 322 ASN B CA 1
ATOM 6118 C C . ASN B 1 322 ? -4.697 -17.48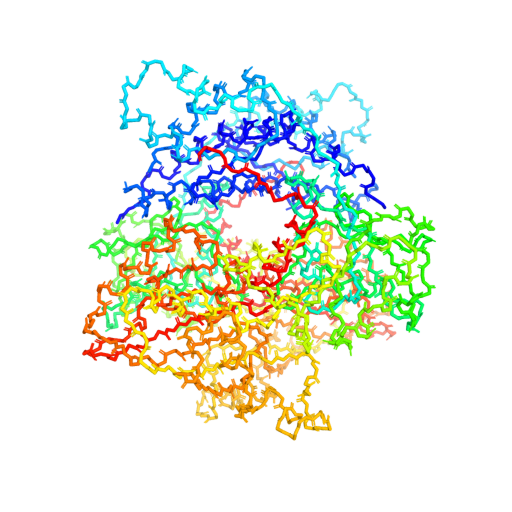2 39.356 1.00 23.67 322 ASN B C 1
ATOM 6119 O O . ASN B 1 322 ? -5.278 -17.724 40.397 1.00 28.02 322 ASN B O 1
ATOM 6124 N N . PHE B 1 323 ? -3.647 -16.683 39.287 1.00 25.89 323 PHE B N 1
ATOM 6125 C CA . PHE B 1 323 ? -3.064 -16.088 40.472 1.00 26.52 323 PHE B CA 1
ATOM 6126 C C . PHE B 1 323 ? -4.016 -15.034 41.011 1.00 29.45 323 PHE B C 1
ATOM 6127 O O . PHE B 1 323 ? -4.803 -14.494 40.239 1.00 28.49 323 PHE B O 1
ATOM 6135 N N . HIS B 1 324 ? -3.906 -14.755 42.323 1.00 33.39 324 HIS B N 1
ATOM 6136 C CA . HIS B 1 324 ? -4.749 -13.784 43.002 1.00 33.92 324 HIS B CA 1
ATOM 6137 C C . HIS B 1 324 ? -4.151 -13.420 44.360 1.00 33.55 324 HIS B C 1
ATOM 6138 O O . HIS B 1 324 ? -3.594 -14.277 45.030 1.00 31.07 324 HIS B O 1
ATOM 6145 N N . LYS B 1 325 ? -4.315 -12.152 44.765 1.00 37.38 325 LYS B N 1
ATOM 6146 C CA . LYS B 1 325 ? -3.842 -11.624 46.048 1.00 41.74 325 LYS B CA 1
ATOM 6147 C C . LYS B 1 325 ? -4.269 -12.528 47.214 1.00 36.13 325 LYS B C 1
ATOM 6148 O O . LYS B 1 325 ? -3.448 -12.951 48.010 1.00 39.70 325 LYS B O 1
ATOM 6154 N N . GLY B 1 326 ? -5.569 -12.796 47.348 1.00 29.42 326 GLY B N 1
ATOM 6155 C CA . GLY B 1 326 ? -6.117 -13.370 48.560 1.00 29.01 326 GLY B CA 1
ATOM 6156 C C . GLY B 1 326 ? -5.966 -14.886 48.643 1.00 33.74 326 GLY B C 1
ATOM 6157 O O . GLY B 1 326 ? -5.520 -15.520 47.683 1.00 32.91 326 GLY B O 1
ATOM 6158 N N . SER B 1 327 ? -6.305 -15.404 49.845 1.00 42.82 327 SER B N 1
ATOM 6159 C CA . SER B 1 327 ? -6.382 -16.812 50.249 1.00 44.02 327 SER B CA 1
ATOM 6160 C C . SER B 1 327 ? -6.561 -17.748 49.059 1.00 39.95 327 SER B C 1
ATOM 6161 O O . SER B 1 327 ? -5.592 -18.060 48.372 1.00 55.46 327 SER B O 1
ATOM 6164 N N . ARG B 1 328 ? -7.778 -18.193 48.771 1.00 29.07 328 ARG B N 1
ATOM 6165 C CA . ARG B 1 328 ? -7.908 -19.206 47.727 1.00 29.09 328 ARG B CA 1
ATOM 6166 C C . ARG B 1 328 ? -8.799 -18.712 46.573 1.00 25.72 328 ARG B C 1
ATOM 6167 O O . ARG B 1 328 ? -9.289 -19.523 45.789 1.00 23.59 328 ARG B O 1
ATOM 6175 N N . ARG B 1 329 ? -8.888 -17.381 46.428 1.00 24.75 329 ARG B N 1
ATOM 6176 C CA . ARG B 1 329 ? -9.889 -16.664 45.655 1.00 30.02 329 ARG B CA 1
ATOM 6177 C C . ARG B 1 329 ? -9.634 -16.798 44.158 1.00 31.83 329 ARG B C 1
ATOM 6178 O O . ARG B 1 329 ? -10.585 -16.673 43.357 1.00 40.06 329 ARG B O 1
ATOM 6186 N N . GLY B 1 330 ? -8.346 -17.020 43.823 1.00 22.10 330 GLY B N 1
ATOM 6187 C CA . GLY B 1 330 ? -7.889 -17.173 42.455 1.00 19.75 330 GLY B CA 1
ATOM 6188 C C . GLY B 1 330 ? -8.243 -18.518 41.803 1.00 17.12 330 GLY B C 1
ATOM 6189 O O . GLY B 1 330 ? -8.137 -18.647 40.591 1.00 13.75 330 GLY B O 1
ATOM 6190 N N . ARG B 1 331 ? -8.632 -19.530 42.579 1.00 16.70 331 ARG B N 1
ATOM 6191 C CA . ARG B 1 331 ? -9.278 -20.662 41.938 1.00 19.57 331 ARG B CA 1
ATOM 6192 C C . ARG B 1 331 ? -10.571 -20.177 41.252 1.00 20.55 331 ARG B C 1
ATOM 6193 O O . ARG B 1 331 ? -11.060 -19.065 41.484 1.00 22.74 331 ARG B O 1
ATOM 6201 N N . ALA B 1 332 ? -11.029 -20.991 40.309 1.00 21.49 332 ALA B N 1
ATOM 6202 C CA . ALA B 1 332 ? -12.143 -20.660 39.438 1.00 24.56 332 ALA B CA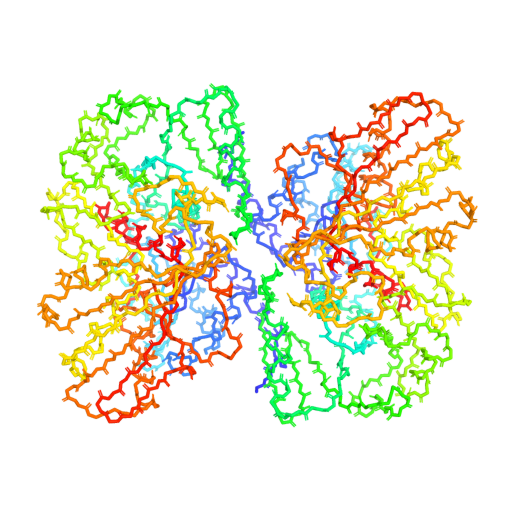 1
ATOM 6203 C C . ALA B 1 332 ? -13.447 -20.695 40.253 1.00 23.06 332 ALA B C 1
ATOM 6204 O O . ALA B 1 332 ? -13.862 -21.742 40.752 1.00 20.03 332 ALA B O 1
ATOM 6206 N N . ALA B 1 333 ? -14.033 -19.503 40.370 1.00 20.83 333 ALA B N 1
ATOM 6207 C CA . ALA B 1 333 ? -15.216 -19.176 41.119 1.00 21.36 333 ALA B CA 1
ATOM 6208 C C . ALA B 1 333 ? -16.484 -19.927 40.691 1.00 22.57 333 ALA B C 1
ATOM 6209 O O . ALA B 1 333 ? -17.372 -20.137 41.511 1.00 25.14 333 ALA B O 1
ATOM 6211 N N . GLY B 1 334 ? -16.644 -20.236 39.405 1.00 22.92 334 GLY B N 1
ATOM 6212 C CA . GLY B 1 334 ? -17.869 -20.856 38.906 1.00 21.60 334 GLY B CA 1
ATOM 6213 C C . GLY B 1 334 ? -17.819 -22.391 38.906 1.00 22.61 334 GLY B C 1
ATOM 6214 O O . GLY B 1 334 ? -18.794 -23.058 38.547 1.00 20.18 334 GLY B O 1
ATOM 6215 N N . LEU B 1 335 ? -16.676 -22.969 39.296 1.00 20.22 335 LEU B N 1
ATOM 6216 C CA . LEU B 1 335 ? -16.558 -24.412 39.297 1.00 21.74 335 LEU B CA 1
ATOM 6217 C C . LEU B 1 335 ? -16.363 -24.942 40.717 1.00 21.63 335 LEU B C 1
ATOM 6218 O O . LEU B 1 335 ? -16.370 -26.151 40.908 1.00 25.46 335 LEU B O 1
ATOM 6223 N N . ASN B 1 336 ? -16.130 -24.063 41.702 1.00 21.24 336 ASN B N 1
ATOM 6224 C CA . ASN B 1 336 ? -15.654 -24.494 43.014 1.00 20.74 336 ASN B CA 1
ATOM 6225 C C . ASN B 1 336 ? -16.418 -23.809 44.134 1.00 22.63 336 ASN B C 1
ATOM 6226 O O . ASN B 1 336 ? -16.900 -22.689 43.978 1.00 24.85 336 ASN B O 1
ATOM 6231 N N . MET B 1 337 ? -16.532 -24.545 45.240 1.00 26.39 337 MET B N 1
ATOM 6232 C CA . MET B 1 337 ? -16.693 -24.041 46.594 1.00 25.66 337 MET B CA 1
ATOM 6233 C C . MET B 1 337 ? -15.310 -23.617 47.073 1.00 30.51 337 MET B C 1
ATOM 6234 O O . MET B 1 337 ? -14.419 -24.476 47.072 1.00 23.88 337 MET B O 1
ATOM 6239 N N . VAL B 1 338 ? -15.174 -22.345 47.519 1.00 30.57 338 VAL B N 1
ATOM 6240 C CA . VAL B 1 338 ? -13.881 -21.780 47.882 1.00 37.02 338 VAL B CA 1
ATOM 6241 C C . VAL B 1 338 ? -13.948 -21.160 49.284 1.00 37.98 338 VAL B C 1
ATOM 6242 O O . VAL B 1 338 ? -14.654 -20.166 49.484 1.00 31.77 338 VAL B O 1
ATOM 6246 N N . LEU B 1 339 ? -13.101 -21.678 50.197 1.00 41.93 339 LEU B N 1
ATOM 6247 C CA . LEU B 1 339 ? -12.902 -21.154 51.548 1.00 38.28 339 LEU B CA 1
ATOM 6248 C C . LEU B 1 339 ? -12.076 -19.877 51.550 1.00 36.30 339 LEU B C 1
ATOM 6249 O O . LEU B 1 339 ? -10.950 -19.917 51.110 1.00 39.34 339 LEU B O 1
ATOM 6254 N N . THR B 1 340 ? -12.618 -18.786 52.100 1.00 39.73 340 THR B N 1
ATOM 6255 C CA . THR B 1 340 ? -12.027 -17.460 51.949 1.00 52.63 340 THR B CA 1
ATOM 6256 C C . THR B 1 340 ? -12.007 -16.704 53.281 1.00 53.47 340 THR B C 1
ATOM 6257 O O . THR B 1 340 ? -12.879 -16.876 54.135 1.00 51.79 340 THR B O 1
ATOM 6261 N N . GLU B 1 341 ? -10.999 -15.839 53.422 1.00 55.51 341 GLU B N 1
ATOM 6262 C CA . GLU B 1 341 ? -10.888 -14.938 54.557 1.00 55.57 341 GLU B CA 1
ATOM 6263 C C . GLU B 1 341 ? -11.972 -13.874 54.416 1.00 50.72 341 GLU B C 1
ATOM 6264 O O . GLU B 1 341 ? -12.050 -13.220 53.389 1.00 45.83 341 GLU B O 1
ATOM 6270 N N . THR B 1 342 ? -12.861 -13.786 55.409 1.00 52.16 342 THR B N 1
ATOM 6271 C CA . THR B 1 342 ? -13.757 -12.654 55.567 1.00 45.39 342 THR B CA 1
ATOM 6272 C C . THR B 1 342 ? -13.080 -11.782 56.621 1.00 50.86 342 THR B C 1
ATOM 6273 O O . THR B 1 342 ? -12.345 -12.327 57.450 1.00 43.15 342 THR B O 1
ATOM 6277 N N . GLY B 1 343 ? -13.276 -10.450 56.539 1.00 52.77 343 GLY B N 1
ATOM 6278 C CA . GLY B 1 343 ? -12.839 -9.533 57.579 1.00 51.27 343 GLY B CA 1
ATOM 6279 C C . GLY B 1 343 ? -13.961 -9.170 58.560 1.00 56.46 343 GLY B C 1
ATOM 6280 O O . GLY B 1 343 ? -13.796 -8.245 59.351 1.00 49.62 343 GLY B O 1
ATOM 6281 N N . ALA B 1 344 ? -15.069 -9.933 58.543 1.00 59.87 344 ALA B N 1
ATOM 6282 C CA . ALA B 1 344 ? -16.342 -9.505 59.116 1.00 61.51 344 ALA B CA 1
ATOM 6283 C C . ALA B 1 344 ? -16.321 -9.489 60.643 1.00 57.29 344 ALA B C 1
ATOM 6284 O O . ALA B 1 344 ? -17.034 -8.691 61.231 1.00 61.84 344 ALA B O 1
ATOM 6286 N N . ALA B 1 345 ? -15.560 -10.377 61.289 1.00 56.06 345 ALA B N 1
ATOM 6287 C CA . ALA B 1 345 ? -15.363 -10.290 62.729 1.00 59.66 345 ALA B CA 1
ATOM 6288 C C . ALA B 1 345 ? -14.854 -8.899 63.111 1.00 64.40 345 ALA B C 1
ATOM 6289 O O . ALA B 1 345 ? -15.517 -8.166 63.847 1.00 61.38 345 ALA B O 1
ATOM 6291 N N . LYS B 1 346 ? -13.681 -8.545 62.561 1.00 73.20 346 LYS B N 1
ATOM 6292 C CA . LYS B 1 346 ? -13.031 -7.256 62.765 1.00 73.35 346 LYS B CA 1
ATOM 6293 C C . LYS B 1 346 ? -13.971 -6.090 62.434 1.00 67.30 346 LYS B C 1
ATOM 6294 O O . LYS B 1 346 ? -14.008 -5.109 63.168 1.00 70.83 346 LYS B O 1
ATOM 6300 N N . ALA B 1 347 ? -14.722 -6.194 61.328 1.00 56.84 347 ALA B N 1
ATOM 6301 C CA . ALA B 1 347 ? -15.591 -5.125 60.856 1.00 52.21 347 ALA B CA 1
ATOM 6302 C C . ALA B 1 347 ? -16.751 -4.872 61.819 1.00 53.10 347 ALA B C 1
ATOM 6303 O O . ALA B 1 347 ? -17.176 -3.715 61.960 1.00 51.78 347 ALA B O 1
ATOM 6305 N N . VAL B 1 348 ? -17.259 -5.952 62.447 1.00 47.17 348 VAL B N 1
ATOM 6306 C CA . VAL B 1 348 ? -18.455 -5.911 63.292 1.00 45.93 348 VAL B CA 1
ATOM 6307 C C . VAL B 1 348 ? -18.103 -5.324 64.661 1.00 45.23 348 VAL B C 1
ATOM 6308 O O . VAL B 1 348 ? -18.970 -4.766 65.343 1.00 36.07 348 VAL B O 1
ATOM 6312 N N . SER B 1 349 ? -16.837 -5.558 65.047 1.00 43.66 349 SER B N 1
ATOM 6313 C CA . SER B 1 349 ? -16.218 -5.021 66.240 1.00 44.41 349 SER B CA 1
ATOM 6314 C C . SER B 1 349 ? -15.983 -3.525 66.093 1.00 49.72 349 SER B C 1
ATOM 6315 O O . SER B 1 349 ? -16.221 -2.771 67.018 1.00 54.20 349 SER B O 1
ATOM 6318 N N . LYS B 1 350 ? -15.555 -3.078 64.914 1.00 54.76 350 LYS B N 1
ATOM 6319 C CA . LYS B 1 350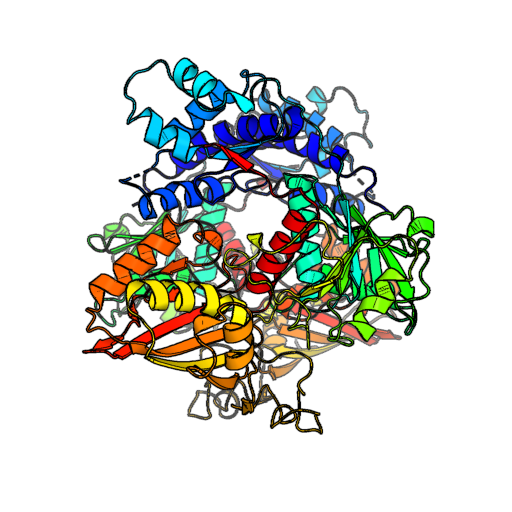 ? -15.418 -1.645 64.689 1.00 53.85 350 LYS B CA 1
ATOM 6320 C C . LYS B 1 350 ? -16.725 -0.938 65.049 1.00 53.82 350 LYS B C 1
ATOM 6321 O O . LYS B 1 350 ? -16.693 0.007 65.829 1.00 59.88 350 LYS B O 1
ATOM 6327 N N . ALA B 1 351 ? -17.862 -1.415 64.519 1.00 56.54 351 ALA B N 1
ATOM 6328 C CA . ALA B 1 351 ? -19.124 -0.694 64.626 1.00 50.74 351 ALA B CA 1
ATOM 6329 C C . ALA B 1 351 ? -19.853 -1.049 65.915 1.00 48.48 351 ALA B C 1
ATOM 6330 O O . ALA B 1 351 ? -20.590 -0.209 66.419 1.00 49.53 351 ALA B O 1
ATOM 6332 N N . LEU B 1 352 ? -19.692 -2.298 66.391 1.00 49.37 352 LEU B N 1
ATOM 6333 C CA . LEU B 1 352 ? -20.073 -2.680 67.744 1.00 44.55 352 LEU B CA 1
ATOM 6334 C C . LEU B 1 352 ? -18.810 -2.902 68.573 1.00 45.17 352 LEU B C 1
ATOM 6335 O O . LEU B 1 352 ? -18.321 -4.030 68.629 1.00 37.81 352 LEU B O 1
ATOM 6340 N N . PRO B 1 353 ? -18.254 -1.885 69.287 1.00 43.86 353 PRO B N 1
ATOM 6341 C CA . PRO B 1 353 ? -16.922 -2.035 69.885 1.00 42.47 353 PRO B CA 1
ATOM 6342 C C . PRO B 1 353 ? -16.943 -3.011 71.057 1.00 41.78 353 PRO B C 1
ATOM 6343 O O . PRO B 1 353 ? -15.882 -3.489 71.491 1.00 40.04 353 PRO B O 1
ATOM 6347 N N . GLU B 1 354 ? -18.174 -3.347 71.481 1.00 41.11 354 GLU B N 1
ATOM 6348 C CA . GLU B 1 354 ? -18.458 -4.202 72.625 1.00 44.63 354 GLU B CA 1
ATOM 6349 C C . GLU B 1 354 ? -18.336 -5.705 72.321 1.00 49.90 354 GLU B C 1
ATOM 6350 O O . GLU B 1 354 ? -18.473 -6.528 73.223 1.00 49.25 354 GLU B O 1
ATOM 6356 N N . LEU B 1 355 ? -18.130 -6.098 71.058 1.00 55.72 355 LEU B N 1
ATOM 6357 C CA . LEU B 1 355 ? -17.968 -7.513 70.731 1.00 53.51 355 LEU B CA 1
ATOM 6358 C C . LEU B 1 355 ? -16.516 -7.795 70.357 1.00 55.44 355 LEU B C 1
ATOM 6359 O O . LEU B 1 355 ? -16.190 -8.919 69.988 1.00 61.42 355 LEU B O 1
ATOM 6364 N N . GLU B 1 356 ? -15.655 -6.769 70.449 1.00 55.78 356 GLU B N 1
ATOM 6365 C CA . GLU B 1 356 ? -14.220 -6.950 70.292 1.00 60.32 356 GLU B CA 1
ATOM 6366 C C . GLU B 1 356 ? -13.824 -8.235 71.011 1.00 53.83 356 GLU B C 1
ATOM 6367 O O . GLU B 1 356 ? -14.188 -8.422 72.170 1.00 59.37 356 GLU B O 1
ATOM 6373 N N . GLY B 1 357 ? -13.141 -9.133 70.289 1.00 52.43 357 GLY B N 1
ATOM 6374 C CA . GLY B 1 357 ? -12.501 -10.311 70.871 1.00 53.01 357 GLY B CA 1
ATOM 6375 C C . GLY B 1 357 ? -13.422 -11.527 70.992 1.00 51.15 357 GLY B C 1
ATOM 6376 O O . GLY B 1 357 ? -12.947 -12.611 71.324 1.00 45.73 357 GLY B O 1
ATOM 6377 N N . LYS B 1 358 ? -14.717 -11.339 70.678 1.00 49.61 358 LYS B N 1
ATOM 6378 C CA . LYS B 1 358 ? -15.749 -12.347 70.862 1.00 55.32 358 LYS B CA 1
ATOM 6379 C C . LYS B 1 358 ? -16.192 -12.993 69.538 1.00 54.32 358 LYS B C 1
ATOM 6380 O O . LYS B 1 358 ? -17.088 -13.834 69.537 1.00 49.73 358 LYS B O 1
ATOM 6386 N N . LEU B 1 359 ? -15.596 -12.633 68.393 1.00 51.63 359 LEU B N 1
ATOM 6387 C CA . LEU B 1 359 ? -16.172 -13.071 67.130 1.00 49.51 359 LEU B CA 1
ATOM 6388 C C . LEU B 1 359 ? -15.111 -13.700 66.219 1.00 47.49 359 LEU B C 1
ATOM 6389 O O . LEU B 1 359 ? -13.953 -13.301 66.217 1.00 41.31 359 LEU B O 1
ATOM 6394 N N . THR B 1 360 ? -15.515 -14.768 65.514 1.00 46.07 360 THR B N 1
ATOM 6395 C CA . THR B 1 360 ? -14.762 -15.305 64.390 1.00 40.36 360 THR B CA 1
ATOM 6396 C C . THR B 1 360 ? -15.660 -15.369 63.151 1.00 38.59 360 THR B C 1
ATOM 6397 O O . THR B 1 360 ? -16.890 -15.347 63.235 1.00 29.45 360 THR B O 1
ATOM 6401 N N . GLY B 1 361 ? -15.030 -15.457 61.973 1.00 39.80 361 GLY B N 1
ATOM 6402 C CA . GLY B 1 361 ? -15.813 -15.627 60.761 1.00 38.67 361 GLY B CA 1
ATOM 6403 C C . GLY B 1 361 ? -15.001 -16.163 59.588 1.00 36.13 361 GLY B C 1
ATOM 6404 O O . GLY B 1 361 ? -13.773 -16.107 59.591 1.00 34.37 361 GLY B O 1
ATOM 6405 N N . ASN B 1 362 ? -15.745 -16.642 58.583 1.00 32.52 362 ASN B N 1
ATOM 6406 C CA . ASN B 1 362 ? -15.195 -17.304 57.430 1.00 30.83 362 ASN B CA 1
ATOM 6407 C C . ASN B 1 362 ? -16.204 -17.199 56.295 1.00 26.43 362 ASN B C 1
ATOM 6408 O O . ASN B 1 362 ? -17.412 -17.173 56.527 1.00 23.80 362 ASN B O 1
ATOM 6413 N N . ALA B 1 363 ? -15.691 -17.187 55.060 1.00 23.72 363 ALA B N 1
ATOM 6414 C CA . ALA B 1 363 ? -16.541 -17.210 53.889 1.00 22.74 363 ALA B CA 1
ATOM 6415 C C . ALA B 1 363 ? -16.345 -18.521 53.149 1.00 21.49 363 ALA B C 1
ATOM 6416 O O . ALA B 1 363 ? -15.249 -19.097 53.182 1.00 19.18 363 ALA B O 1
ATOM 6418 N N . ILE B 1 364 ? -17.450 -18.969 52.516 1.00 20.93 364 ILE B N 1
ATOM 6419 C CA . ILE B 1 364 ? -17.378 -19.918 51.419 1.00 19.60 364 ILE B CA 1
ATOM 6420 C C . ILE B 1 364 ? -17.980 -19.274 50.181 1.00 18.72 364 ILE B C 1
ATOM 6421 O O . ILE B 1 364 ? -19.175 -19.001 50.112 1.00 21.00 364 ILE B O 1
ATOM 6426 N N . ARG B 1 365 ? -17.141 -19.061 49.179 1.00 19.65 365 ARG B N 1
ATOM 6427 C CA . ARG B 1 365 ? -17.600 -18.488 47.931 1.00 21.52 365 ARG B CA 1
ATOM 6428 C C . ARG B 1 365 ? -18.060 -19.624 47.015 1.00 22.73 365 ARG B C 1
ATOM 6429 O O . ARG B 1 365 ? -17.329 -20.579 46.815 1.00 21.71 365 ARG B O 1
ATOM 6437 N N . VAL B 1 366 ? -19.307 -19.511 46.507 1.00 25.28 366 VAL B N 1
ATOM 6438 C CA . VAL B 1 366 ? -19.892 -20.517 45.652 1.00 22.13 366 VAL B CA 1
ATOM 6439 C C . VAL B 1 366 ? -20.306 -19.888 44.323 1.00 21.72 366 VAL B C 1
ATOM 6440 O O . VAL B 1 366 ? -20.339 -18.658 44.147 1.00 16.96 366 VAL B O 1
ATOM 6444 N N . PRO B 1 367 ? -20.518 -20.768 43.321 1.00 20.91 367 PRO B N 1
ATOM 6445 C CA . PRO B 1 367 ? -20.857 -20.362 41.964 1.00 21.01 367 PRO B CA 1
ATOM 6446 C C . PRO B 1 367 ? -22.201 -19.668 41.766 1.00 23.31 367 PRO B C 1
ATOM 6447 O O . PRO B 1 367 ? -23.012 -20.082 40.949 1.00 27.25 367 PRO B O 1
ATOM 6451 N N . THR B 1 368 ? -22.449 -18.567 42.458 1.00 20.40 368 THR B N 1
ATOM 6452 C CA . THR B 1 368 ? -23.618 -17.793 42.101 1.00 20.25 368 THR B CA 1
ATOM 6453 C C . THR B 1 368 ? -23.159 -16.363 41.843 1.00 18.94 368 THR B C 1
ATOM 6454 O O . THR B 1 368 ? -22.122 -15.930 42.321 1.00 20.69 368 THR B O 1
ATOM 6458 N N . PRO B 1 369 ? -23.850 -15.584 41.017 1.00 17.64 369 PRO B N 1
ATOM 6459 C CA . PRO B 1 369 ? -23.387 -14.222 40.741 1.00 18.41 369 PRO B CA 1
ATOM 6460 C C . PRO B 1 369 ? -23.851 -13.115 41.691 1.00 20.66 369 PRO B C 1
ATOM 6461 O O . PRO B 1 369 ? -23.250 -12.039 41.740 1.00 23.92 369 PRO B O 1
ATOM 6465 N N . ASP B 1 370 ? -24.937 -13.352 42.446 1.00 22.31 370 ASP B N 1
ATOM 6466 C CA . ASP B 1 370 ? -25.371 -12.396 43.467 1.00 21.02 370 ASP B CA 1
ATOM 6467 C C . ASP B 1 370 ? -26.229 -13.088 44.521 1.00 19.26 370 ASP B C 1
ATOM 6468 O O . ASP B 1 370 ? -26.903 -14.061 44.239 1.00 18.43 370 ASP B O 1
ATOM 6473 N N . VAL B 1 371 ? -26.159 -12.528 45.730 1.00 20.35 371 VAL B N 1
ATOM 6474 C CA . VAL B 1 371 ? -26.937 -12.885 46.909 1.00 21.58 371 VAL B CA 1
ATOM 6475 C C . VAL B 1 371 ? -26.102 -13.826 47.752 1.00 21.19 371 VAL B C 1
ATOM 6476 O O . VAL B 1 371 ? -25.439 -14.693 47.206 1.00 21.39 371 VAL B O 1
ATOM 6480 N N . SER B 1 372 ? -26.154 -13.607 49.066 1.00 21.42 372 SER B N 1
ATOM 6481 C CA . SER B 1 372 ? -25.400 -14.379 50.025 1.00 23.42 372 SER B CA 1
ATOM 6482 C C . SER B 1 372 ? -26.300 -14.655 51.229 1.00 27.19 372 SER B C 1
ATOM 6483 O O . SER B 1 372 ? -27.494 -14.335 51.226 1.00 27.75 372 SER B O 1
ATOM 6486 N N . MET B 1 373 ? -25.722 -15.365 52.201 1.00 31.89 373 MET B N 1
ATOM 6487 C CA . MET B 1 373 ? -26.416 -16.063 53.276 1.00 29.28 373 MET B CA 1
ATOM 6488 C C . MET B 1 373 ? -25.412 -16.193 54.414 1.00 27.09 373 MET B C 1
ATOM 6489 O O . MET B 1 373 ? -24.426 -16.918 54.290 1.00 25.22 373 MET B O 1
ATOM 6494 N N . ALA B 1 374 ? -25.638 -15.410 55.473 1.00 26.25 374 ALA B N 1
ATOM 6495 C CA . ALA B 1 374 ? -24.866 -15.511 56.695 1.00 25.47 374 ALA B CA 1
ATOM 6496 C C . ALA B 1 374 ? -25.501 -16.537 57.640 1.00 26.43 374 ALA B C 1
ATOM 6497 O O . ALA B 1 374 ? -26.726 -16.544 57.844 1.00 26.71 374 ALA B O 1
ATOM 6499 N N . VAL B 1 375 ? -24.661 -17.430 58.190 1.00 25.98 375 VAL B N 1
ATOM 6500 C CA . VAL B 1 375 ? -25.074 -18.296 59.285 1.00 27.34 375 VAL B CA 1
ATOM 6501 C C . VAL B 1 375 ? -24.334 -17.819 60.528 1.00 25.57 375 VAL B C 1
ATOM 6502 O O . VAL B 1 375 ? -23.105 -17.794 60.543 1.00 24.11 375 VAL B O 1
ATOM 6506 N N . LEU B 1 376 ? -25.111 -17.440 61.552 1.00 26.84 376 LEU B N 1
ATOM 6507 C CA . LEU B 1 376 ? -24.576 -16.923 62.803 1.00 29.98 376 LEU B CA 1
ATOM 6508 C C . LEU B 1 376 ? -24.750 -17.980 63.884 1.00 29.97 376 LEU B C 1
ATOM 6509 O O . LEU B 1 376 ? -25.879 -18.267 64.270 1.00 28.79 376 LEU B O 1
ATOM 6514 N N . ASN B 1 377 ? -23.631 -18.596 64.296 1.00 34.60 377 ASN B N 1
ATOM 6515 C CA . ASN B 1 377 ? -23.573 -19.516 65.424 1.00 34.13 377 ASN B CA 1
ATOM 6516 C C . ASN B 1 377 ? -23.226 -18.734 66.694 1.00 31.66 377 ASN B C 1
ATOM 6517 O O . ASN B 1 377 ? -22.071 -18.343 66.883 1.00 28.23 377 ASN B O 1
ATOM 6522 N N . LEU B 1 378 ? -24.238 -18.531 67.556 1.00 29.92 378 LEU B N 1
ATOM 6523 C CA . LEU B 1 378 ? -24.129 -17.622 68.690 1.00 29.99 378 LEU B CA 1
ATOM 6524 C C . LEU B 1 378 ? -24.295 -18.357 70.022 1.00 31.00 378 LEU B C 1
ATOM 6525 O O . LEU B 1 378 ? -25.346 -18.951 70.309 1.00 28.24 378 LEU B O 1
ATOM 6530 N N . THR B 1 379 ? -23.235 -18.268 70.828 1.00 29.57 379 THR B N 1
ATOM 6531 C CA . THR B 1 379 ? -23.277 -18.621 72.227 1.00 30.28 379 THR B CA 1
ATOM 6532 C C . THR B 1 379 ? -23.675 -17.393 73.050 1.00 31.86 379 THR B C 1
ATOM 6533 O O . THR B 1 379 ? -22.916 -16.432 73.183 1.00 31.53 379 THR B O 1
ATOM 6537 N N . LEU B 1 380 ? -24.875 -17.449 73.632 1.00 32.11 380 LEU B N 1
ATOM 6538 C CA . LEU B 1 380 ? -25.422 -16.382 74.458 1.00 30.54 380 LEU B CA 1
ATOM 6539 C C . LEU B 1 380 ? -24.979 -16.526 75.919 1.00 33.08 380 LEU B C 1
ATOM 6540 O O . LEU B 1 380 ? -24.565 -17.596 76.376 1.00 33.67 380 LEU B O 1
ATOM 6545 N N . ASN B 1 381 ? -25.139 -15.433 76.670 1.00 37.73 381 ASN B N 1
ATOM 6546 C CA . ASN B 1 381 ? -25.077 -15.451 78.122 1.00 36.43 381 ASN B CA 1
ATOM 6547 C C . ASN B 1 381 ? -26.459 -15.608 78.777 1.00 41.48 381 ASN B C 1
ATOM 6548 O O . ASN B 1 381 ? -26.601 -15.310 79.956 1.00 46.69 381 ASN B O 1
ATOM 6553 N N . THR B 1 382 ? -27.489 -16.053 78.044 1.00 43.70 382 THR B N 1
ATOM 6554 C CA . THR B 1 382 ? -28.768 -16.403 78.646 1.00 47.99 382 THR B CA 1
ATOM 6555 C C . THR B 1 382 ? -29.397 -17.554 77.869 1.00 52.44 382 THR B C 1
ATOM 6556 O O . THR B 1 382 ? -29.098 -17.743 76.695 1.00 60.37 382 THR B O 1
ATOM 6560 N N . GLU B 1 383 ? -30.259 -18.323 78.541 1.00 54.88 383 GLU B N 1
ATOM 6561 C CA . GLU B 1 383 ? -31.020 -19.365 77.874 1.00 50.68 383 GLU B CA 1
ATOM 6562 C C . GLU B 1 383 ? -32.158 -18.686 77.132 1.00 42.29 383 GLU B C 1
ATOM 6563 O O . GLU B 1 383 ? -32.686 -17.700 77.608 1.00 45.59 383 GLU B O 1
ATOM 6569 N N . VAL B 1 384 ? -32.501 -19.215 75.962 1.00 44.44 384 VAL B N 1
ATOM 6570 C CA . VAL B 1 384 ? -33.452 -18.589 75.058 1.00 47.04 384 VAL B CA 1
ATOM 6571 C C . VAL B 1 384 ? -34.330 -19.657 74.435 1.00 40.85 384 VAL B C 1
ATOM 6572 O O . VAL B 1 384 ? -33.908 -20.791 74.264 1.00 43.87 384 VAL B O 1
ATOM 6576 N N . ASP B 1 385 ? -35.540 -19.246 74.085 1.00 41.04 385 ASP B N 1
ATOM 6577 C CA . ASP B 1 385 ? -36.507 -20.074 73.398 1.00 46.08 385 ASP B CA 1
ATOM 6578 C C . ASP B 1 385 ? -36.496 -19.592 71.957 1.00 48.64 385 ASP B C 1
ATOM 6579 O O . ASP B 1 385 ? -36.205 -18.421 71.697 1.00 53.64 385 ASP B O 1
ATOM 6584 N N . ARG B 1 386 ? -36.897 -20.485 71.053 1.00 48.18 386 ARG B N 1
ATOM 6585 C CA . ARG B 1 386 ? -36.874 -20.250 69.619 1.00 44.94 386 ARG B CA 1
ATOM 6586 C C . ARG B 1 386 ? -37.961 -19.264 69.191 1.00 43.28 386 ARG B C 1
ATOM 6587 O O . ARG B 1 386 ? -37.685 -18.377 68.386 1.00 41.61 386 ARG B O 1
ATOM 6595 N N . ASP B 1 387 ? -39.201 -19.454 69.664 1.00 44.61 387 ASP B N 1
ATOM 6596 C CA . ASP B 1 387 ? -40.319 -18.637 69.212 1.00 46.45 387 ASP B CA 1
ATOM 6597 C C . ASP B 1 387 ? -40.167 -17.222 69.780 1.00 43.15 387 ASP B C 1
ATOM 6598 O O . ASP B 1 387 ? -40.574 -16.256 69.141 1.00 40.71 387 ASP B O 1
ATOM 6603 N N . GLU B 1 388 ? -39.533 -17.085 70.951 1.00 40.01 388 GLU B N 1
ATOM 6604 C CA . GLU B 1 388 ? -39.405 -15.773 71.563 1.00 40.52 388 GLU B CA 1
ATOM 6605 C C . GLU B 1 388 ? -38.381 -14.946 70.789 1.00 38.38 388 GLU B C 1
ATOM 6606 O O . GLU B 1 388 ? -38.603 -13.755 70.569 1.00 42.64 388 GLU B O 1
ATOM 6612 N N . VAL B 1 389 ? -37.258 -15.568 70.415 1.00 36.94 389 VAL B N 1
ATOM 6613 C CA . VAL B 1 389 ? -36.272 -14.926 69.554 1.00 39.53 389 VAL B CA 1
ATOM 6614 C C . VAL B 1 389 ? -36.883 -14.616 68.175 1.00 36.16 389 VAL B C 1
ATOM 6615 O O . VAL B 1 389 ? -36.708 -13.516 67.663 1.00 36.32 389 VAL B O 1
ATOM 6619 N N . ASN B 1 390 ? -37.640 -15.530 67.573 1.00 37.67 390 ASN B N 1
ATOM 6620 C CA . ASN B 1 390 ? -38.233 -15.228 66.274 1.00 43.03 390 ASN B CA 1
ATOM 6621 C C . ASN B 1 390 ? -39.157 -14.013 66.394 1.00 44.99 390 ASN B C 1
ATOM 6622 O O . ASN B 1 390 ? -39.039 -13.095 65.573 1.00 43.90 390 ASN B O 1
ATOM 6627 N N . GLU B 1 391 ? -40.013 -13.975 67.433 1.00 43.33 391 GLU B N 1
ATOM 6628 C CA . GLU B 1 391 ? -40.998 -12.910 67.576 1.00 42.98 391 GLU B CA 1
ATOM 6629 C C . GLU B 1 391 ? -40.310 -11.572 67.882 1.00 39.26 391 GLU B C 1
ATOM 6630 O O . GLU B 1 391 ? -40.678 -10.553 67.306 1.00 33.02 391 GLU B O 1
ATOM 6636 N N . PHE B 1 392 ? -39.295 -11.565 68.763 1.00 34.91 392 PHE B N 1
ATOM 6637 C CA . PHE B 1 392 ? -38.528 -10.354 69.034 1.00 38.67 392 PHE B CA 1
ATOM 6638 C C . PHE B 1 392 ? -37.755 -9.833 67.808 1.00 44.47 392 PHE B C 1
ATOM 6639 O O . PHE B 1 392 ? -37.593 -8.620 67.697 1.00 47.28 392 PHE B O 1
ATOM 6647 N N . LEU B 1 393 ? -37.247 -10.706 66.907 1.00 43.07 393 LEU B N 1
ATOM 6648 C CA . LEU B 1 393 ? -36.621 -10.242 65.666 1.00 41.94 393 LEU B CA 1
ATOM 6649 C C . LEU B 1 393 ? -37.677 -9.779 64.664 1.00 42.20 393 LEU B C 1
ATOM 6650 O O . LEU B 1 393 ? -37.434 -8.803 63.955 1.00 41.78 393 LEU B O 1
ATOM 6655 N N . ARG B 1 394 ? -38.826 -10.472 64.594 1.00 38.80 394 ARG B N 1
ATOM 6656 C CA . ARG B 1 394 ? -39.902 -10.050 63.710 1.00 39.95 394 ARG B CA 1
ATOM 6657 C C . ARG B 1 394 ? -40.374 -8.659 64.130 1.00 44.31 394 ARG B C 1
ATOM 6658 O O . ARG B 1 394 ? -40.724 -7.844 63.284 1.00 44.34 394 ARG B O 1
ATOM 6666 N N . ARG B 1 395 ? -40.370 -8.389 65.443 1.00 47.21 395 ARG B N 1
ATOM 6667 C CA . ARG B 1 395 ? -40.807 -7.103 65.971 1.00 46.52 395 ARG B CA 1
ATOM 6668 C C . ARG B 1 395 ? -39.818 -6.010 65.580 1.00 38.58 395 ARG B C 1
ATOM 6669 O O . ARG B 1 395 ? -40.217 -4.948 65.112 1.00 35.24 395 ARG B O 1
ATOM 6677 N N . VAL B 1 396 ? -38.530 -6.262 65.805 1.00 33.04 396 VAL B N 1
ATOM 6678 C CA . VAL B 1 396 ? -37.515 -5.296 65.432 1.00 31.25 396 VAL B CA 1
ATOM 6679 C C . VAL B 1 396 ? -37.623 -5.014 63.935 1.00 33.17 396 VAL B C 1
ATOM 6680 O O . VAL B 1 396 ? -37.654 -3.861 63.489 1.00 32.13 396 VAL B O 1
ATOM 6684 N N . SER B 1 397 ? -37.724 -6.089 63.165 1.00 32.85 397 SER B N 1
ATOM 6685 C CA . SER B 1 397 ? -37.756 -5.982 61.720 1.00 37.34 397 SER B CA 1
ATOM 6686 C C . SER B 1 397 ? -38.927 -5.125 61.244 1.00 34.68 397 SER B C 1
ATOM 6687 O O . SER B 1 397 ? -38.779 -4.415 60.245 1.00 39.68 397 SER B O 1
ATOM 6690 N N . LEU B 1 398 ? -40.099 -5.239 61.890 1.00 34.63 398 LEU B N 1
ATOM 6691 C CA . LEU B 1 398 ? -41.318 -4.673 61.314 1.00 36.95 398 LEU B CA 1
ATOM 6692 C C . LEU B 1 398 ? -41.711 -3.349 61.959 1.00 38.61 398 LEU B C 1
ATOM 6693 O O . LEU B 1 398 ? -42.479 -2.625 61.342 1.00 47.28 398 LEU B O 1
ATOM 6698 N N . HIS B 1 399 ? -41.202 -3.041 63.164 1.00 38.66 399 HIS B N 1
ATOM 6699 C CA . HIS B 1 399 ? -41.612 -1.860 63.916 1.00 38.63 399 HIS B CA 1
ATOM 6700 C C . HIS B 1 399 ? -40.437 -1.109 64.551 1.00 36.70 399 HIS B C 1
ATOM 6701 O O . HIS B 1 399 ? -40.603 0.002 65.023 1.00 44.96 399 HIS B O 1
ATOM 6708 N N . SER B 1 400 ? -39.227 -1.646 64.585 1.00 38.19 400 SER B N 1
ATOM 6709 C CA . SER B 1 400 ? -38.160 -0.859 65.174 1.00 38.48 400 SER B CA 1
ATOM 6710 C C . SER B 1 400 ? -37.659 0.153 64.156 1.00 43.81 400 SER B C 1
ATOM 6711 O O . SER B 1 400 ? -38.142 0.207 63.035 1.00 50.23 400 SER B O 1
ATOM 6714 N N . ASP B 1 401 ? -36.667 0.936 64.573 1.00 46.71 401 ASP B N 1
ATOM 6715 C CA . ASP B 1 401 ? -36.021 1.923 63.727 1.00 51.57 401 ASP B CA 1
ATOM 6716 C C . ASP B 1 401 ? -34.895 1.292 62.900 1.00 46.12 401 ASP B C 1
ATOM 6717 O O . ASP B 1 401 ? -34.142 2.015 62.242 1.00 40.47 401 ASP B O 1
ATOM 6722 N N . LEU B 1 402 ? -34.714 -0.035 63.020 1.00 40.61 402 LEU B N 1
ATOM 6723 C CA . LEU B 1 402 ? -33.891 -0.801 62.098 1.00 38.93 402 LEU B CA 1
ATOM 6724 C C . LEU B 1 402 ? -34.826 -1.538 61.146 1.00 37.66 402 LEU B C 1
ATOM 6725 O O . LEU B 1 402 ? -34.429 -2.548 60.581 1.00 40.31 402 LEU B O 1
ATOM 6730 N N . ARG B 1 403 ? -36.055 -1.029 60.968 1.00 37.65 403 ARG B N 1
ATOM 6731 C CA . ARG B 1 403 ? -37.069 -1.674 60.139 1.00 39.20 403 ARG B CA 1
ATOM 6732 C C . ARG B 1 403 ? -36.538 -1.930 58.719 1.00 40.60 403 ARG B C 1
ATOM 6733 O O . ARG B 1 403 ? -36.822 -2.954 58.103 1.00 35.68 403 ARG B O 1
ATOM 6741 N N . GLN B 1 404 ? -35.787 -0.972 58.179 1.00 39.68 404 GLN B N 1
ATOM 6742 C CA . GLN B 1 404 ? -35.366 -1.026 56.792 1.00 44.44 404 GLN B CA 1
ATOM 6743 C C . GLN B 1 404 ? -34.039 -1.779 56.635 1.00 39.79 404 GLN B C 1
ATOM 6744 O O . GLN B 1 404 ? -33.749 -2.262 55.542 1.00 44.61 404 GLN B O 1
ATOM 6750 N N . GLN B 1 405 ? -33.244 -1.882 57.701 1.00 31.02 405 GLN B N 1
ATOM 6751 C CA . GLN B 1 405 ? -32.044 -2.694 57.711 1.00 28.82 405 GLN B CA 1
ATOM 6752 C C . GLN B 1 405 ? -32.351 -4.189 57.930 1.00 31.26 405 GLN B C 1
ATOM 6753 O O . GLN B 1 405 ? -31.512 -5.036 57.615 1.00 32.94 405 GLN B O 1
ATOM 6759 N N . ILE B 1 406 ? -33.495 -4.550 58.536 1.00 29.62 406 ILE B N 1
ATOM 6760 C CA . ILE B 1 406 ? -33.754 -5.943 58.884 1.00 28.75 406 ILE B CA 1
ATOM 6761 C C . ILE B 1 406 ? -35.144 -6.342 58.383 1.00 28.95 406 ILE B C 1
ATOM 6762 O O . ILE B 1 406 ? -36.135 -5.668 58.658 1.00 26.79 406 ILE B O 1
ATOM 6767 N N . ASP B 1 407 ? -35.222 -7.466 57.657 1.00 26.86 407 ASP B N 1
ATOM 6768 C CA . ASP B 1 407 ? -36.521 -8.048 57.400 1.00 28.51 407 ASP B CA 1
ATOM 6769 C C . ASP B 1 407 ? -36.620 -9.424 58.058 1.00 29.29 407 ASP B C 1
ATOM 6770 O O . ASP B 1 407 ? -35.625 -10.023 58.478 1.00 24.34 407 ASP B O 1
ATOM 6775 N N . TRP B 1 408 ? -37.871 -9.869 58.209 1.00 30.96 408 TRP B N 1
ATOM 6776 C CA . TRP B 1 408 ? -38.161 -11.157 58.794 1.00 35.44 408 TRP B CA 1
ATOM 6777 C C . TRP B 1 408 ? -39.131 -11.839 57.864 1.00 35.29 408 TRP B C 1
ATOM 6778 O O . TRP B 1 408 ? -40.095 -11.224 57.439 1.00 37.01 408 TRP B O 1
ATOM 6789 N N . ILE B 1 409 ? -38.855 -13.103 57.567 1.00 33.46 409 ILE B N 1
ATOM 6790 C CA . ILE B 1 409 ? -39.778 -13.870 56.771 1.00 34.37 409 ILE B CA 1
ATOM 6791 C C . ILE B 1 409 ? -39.883 -15.275 57.346 1.00 34.70 409 ILE B C 1
ATOM 6792 O O . ILE B 1 409 ? -39.032 -15.740 58.116 1.00 25.80 409 ILE B O 1
ATOM 6797 N N . ARG B 1 410 ? -40.966 -15.911 56.910 1.00 37.86 410 ARG B N 1
ATOM 6798 C CA . ARG B 1 410 ? -41.329 -17.265 57.271 1.00 44.42 410 ARG B CA 1
ATOM 6799 C C . ARG B 1 410 ? -41.850 -17.893 55.982 1.00 40.53 410 ARG B C 1
ATOM 6800 O O . ARG B 1 410 ? -42.912 -18.493 55.963 1.00 51.30 410 ARG B O 1
ATOM 6808 N N . SER B 1 411 ? -41.113 -17.703 54.888 1.00 38.61 411 SER B N 1
ATOM 6809 C CA . SER B 1 411 ? -41.515 -18.214 53.591 1.00 38.92 411 SER B CA 1
ATOM 6810 C C . SER B 1 411 ? -40.874 -19.575 53.372 1.00 38.32 411 SER B C 1
ATOM 6811 O O . SER B 1 411 ? -39.666 -19.692 53.441 1.00 44.90 411 SER B O 1
ATOM 6814 N N . PRO B 1 412 ? -41.628 -20.671 53.154 1.00 41.42 412 PRO B N 1
ATOM 6815 C CA . PRO B 1 412 ? -41.001 -21.987 52.969 1.00 36.87 412 PRO B CA 1
ATOM 6816 C C . PRO B 1 412 ? -40.476 -22.318 51.568 1.00 33.06 412 PRO B C 1
ATOM 6817 O O . PRO B 1 412 ? -40.018 -23.438 51.346 1.00 37.52 412 PRO B O 1
ATOM 6821 N N . GLU B 1 413 ? -40.482 -21.333 50.661 1.00 33.14 413 GLU B N 1
ATOM 6822 C CA . GLU B 1 413 ? -40.326 -21.565 49.230 1.00 36.39 413 GLU B CA 1
ATOM 6823 C C . GLU B 1 413 ? -39.198 -20.726 48.591 1.00 29.54 413 GLU B C 1
ATOM 6824 O O . GLU B 1 413 ? -38.720 -20.992 47.493 1.00 34.82 413 GLU B O 1
ATOM 6830 N N . VAL B 1 414 ? -38.774 -19.686 49.265 1.00 23.49 414 VAL B N 1
ATOM 6831 C CA . VAL B 1 414 ? -37.853 -18.707 48.730 1.00 23.61 414 VAL B CA 1
ATOM 6832 C C . VAL B 1 414 ? -36.427 -19.288 48.697 1.00 20.47 414 VAL B C 1
ATOM 6833 O O . VAL B 1 414 ? -36.121 -20.163 49.478 1.00 19.18 414 VAL B O 1
ATOM 6837 N N . VAL B 1 415 ? -35.606 -18.872 47.704 1.00 21.44 415 VAL B N 1
ATOM 6838 C CA . VAL B 1 415 ? -34.206 -19.257 47.512 1.00 20.84 415 VAL B CA 1
ATOM 6839 C C . VAL B 1 415 ? -33.481 -18.023 46.998 1.00 20.48 415 VAL B C 1
ATOM 6840 O O . VAL B 1 415 ? -34.114 -17.009 46.778 1.00 21.67 415 VAL B O 1
ATOM 6844 N N . SER B 1 416 ? -32.182 -18.134 46.689 1.00 22.08 416 SER B N 1
ATOM 6845 C CA . SER B 1 416 ? -31.303 -16.975 46.690 1.00 21.74 416 SER B CA 1
ATOM 6846 C C . SER B 1 416 ? -31.704 -16.025 45.577 1.00 22.56 416 SER B C 1
ATOM 6847 O O . SER B 1 416 ? -31.566 -14.803 45.627 1.00 25.55 416 SER B O 1
ATOM 6850 N N . THR B 1 417 ? -32.208 -16.615 44.523 1.00 24.18 417 THR B N 1
ATOM 6851 C CA . THR B 1 417 ? -32.607 -15.819 43.379 1.00 24.34 417 THR B CA 1
ATOM 6852 C C . THR B 1 417 ? -33.719 -14.832 43.768 1.00 24.05 417 THR B C 1
ATOM 6853 O O . THR B 1 417 ? -33.819 -13.760 43.199 1.00 22.86 417 THR B O 1
ATOM 6857 N N . ASP B 1 418 ? -34.565 -15.204 44.738 1.00 22.49 418 ASP B N 1
ATOM 6858 C CA . ASP B 1 418 ? -35.743 -14.425 45.027 1.00 23.42 418 ASP B CA 1
ATOM 6859 C C . ASP B 1 418 ? -35.346 -13.155 45.795 1.00 24.46 418 ASP B C 1
ATOM 6860 O O . ASP B 1 418 ? -36.121 -12.194 45.879 1.00 20.05 418 ASP B O 1
ATOM 6865 N N . PHE B 1 419 ? -34.104 -13.098 46.288 1.00 24.93 419 PHE B N 1
ATOM 6866 C CA . PHE B 1 419 ? -33.662 -11.930 47.045 1.00 25.31 419 PHE B CA 1
ATOM 6867 C C . PHE B 1 419 ? -32.985 -10.867 46.171 1.00 26.75 419 PHE B C 1
ATOM 6868 O O . PHE B 1 419 ? -32.692 -9.759 46.655 1.00 23.92 419 PHE B O 1
ATOM 6876 N N . VAL B 1 420 ? -32.758 -11.178 44.881 1.00 28.07 420 VAL B N 1
ATOM 6877 C CA . VAL B 1 420 ? -32.171 -10.196 43.985 1.00 28.55 420 VAL B CA 1
ATOM 6878 C C . VAL B 1 420 ? -33.077 -8.965 43.972 1.00 27.61 420 VAL B C 1
ATOM 6879 O O . VAL B 1 420 ? -34.238 -9.020 43.596 1.00 27.33 420 VAL B O 1
ATOM 6883 N N . GLY B 1 421 ? -32.538 -7.839 44.405 1.00 29.75 421 GLY B N 1
ATOM 6884 C CA . GLY B 1 421 ? -33.258 -6.588 44.284 1.00 31.43 421 GLY B CA 1
ATOM 6885 C C . GLY B 1 421 ? -33.919 -6.162 45.580 1.00 31.91 421 GLY B C 1
ATOM 6886 O O . GLY B 1 421 ? -34.731 -5.254 45.561 1.00 34.13 421 GLY B O 1
ATOM 6887 N N . THR B 1 422 ? -33.557 -6.811 46.688 1.00 31.99 422 THR B N 1
ATOM 6888 C CA . THR B 1 422 ? -34.128 -6.464 47.971 1.00 34.22 422 THR B CA 1
ATOM 6889 C C . THR B 1 422 ? -33.423 -5.239 48.548 1.00 35.54 422 THR B C 1
ATOM 6890 O O . THR B 1 422 ? -32.218 -4.992 48.383 1.00 33.72 422 THR B O 1
ATOM 6894 N N . THR B 1 423 ? -34.222 -4.473 49.274 1.00 36.45 423 THR B N 1
ATOM 6895 C CA . THR B 1 423 ? -33.820 -3.158 49.699 1.00 32.87 423 THR B CA 1
ATOM 6896 C C . THR B 1 423 ? -33.339 -3.236 51.150 1.00 33.08 423 THR B C 1
ATOM 6897 O O . THR B 1 423 ? -32.804 -2.264 51.667 1.00 40.52 423 THR B O 1
ATOM 6901 N N . HIS B 1 424 ? -33.411 -4.427 51.782 1.00 30.71 424 HIS B N 1
ATOM 6902 C CA . HIS B 1 424 ? -32.945 -4.614 53.153 1.00 26.50 424 HIS B CA 1
ATOM 6903 C C . HIS B 1 424 ? -31.489 -5.067 53.198 1.00 25.03 424 HIS B C 1
ATOM 6904 O O . HIS B 1 424 ? -30.968 -5.696 52.295 1.00 26.68 424 HIS B O 1
ATOM 6911 N N . ALA B 1 425 ? -30.798 -4.758 54.285 1.00 22.47 425 ALA B N 1
ATOM 6912 C CA . ALA B 1 425 ? -29.405 -5.137 54.377 1.00 21.93 425 ALA B CA 1
ATOM 6913 C C . ALA B 1 425 ? -29.299 -6.618 54.741 1.00 25.07 425 ALA B C 1
ATOM 6914 O O . ALA B 1 425 ? -28.253 -7.238 54.597 1.00 25.73 425 ALA B O 1
ATOM 6916 N N . GLY B 1 426 ? -30.404 -7.182 55.222 1.00 25.09 426 GLY B N 1
ATOM 6917 C CA . GLY B 1 426 ? -30.371 -8.435 55.924 1.00 26.59 426 GLY B CA 1
ATOM 6918 C C . GLY B 1 426 ? -31.802 -8.910 56.125 1.00 29.80 426 GLY B C 1
ATOM 6919 O O . GLY B 1 426 ? -32.638 -8.138 56.600 1.00 27.83 426 GLY B O 1
ATOM 6920 N N . ILE B 1 427 ? -32.042 -10.183 55.775 1.00 27.39 427 ILE B N 1
ATOM 6921 C CA . ILE B 1 427 ? -33.359 -10.760 55.856 1.00 28.54 427 ILE B CA 1
ATOM 6922 C C . ILE B 1 427 ? -33.272 -12.093 56.598 1.00 32.62 427 ILE B C 1
ATOM 6923 O O . ILE B 1 427 ? -32.735 -13.077 56.096 1.00 34.21 427 ILE B O 1
ATOM 6928 N N . VAL B 1 428 ? -33.851 -12.129 57.800 1.00 38.10 428 VAL B N 1
ATOM 6929 C CA . VAL B 1 428 ? -33.741 -13.286 58.684 1.00 37.36 428 VAL B CA 1
ATOM 6930 C C . VAL B 1 428 ? -34.728 -14.330 58.196 1.00 30.77 428 VAL B C 1
ATOM 6931 O O . VAL B 1 428 ? -35.888 -14.002 58.068 1.00 28.39 428 VAL B O 1
ATOM 6935 N N . ASP B 1 429 ? -34.252 -15.548 57.902 1.00 33.10 429 ASP B N 1
ATOM 6936 C CA . ASP B 1 429 ? -35.165 -16.633 57.586 1.00 36.34 429 ASP B CA 1
ATOM 6937 C C . ASP B 1 429 ? -35.553 -17.289 58.899 1.00 33.54 429 ASP B C 1
ATOM 6938 O O . ASP B 1 429 ? -34.713 -17.859 59.600 1.00 31.53 429 ASP B O 1
ATOM 6943 N N . GLY B 1 430 ? -36.833 -17.131 59.227 1.00 34.29 430 GLY B N 1
ATOM 6944 C CA . GLY B 1 430 ? -37.349 -17.428 60.550 1.00 34.52 430 GLY B CA 1
ATOM 6945 C C . GLY B 1 430 ? -37.584 -18.918 60.767 1.00 35.91 430 GLY B C 1
ATOM 6946 O O . GLY B 1 430 ? -37.355 -19.397 61.879 1.00 41.01 430 GLY B O 1
ATOM 6947 N N . LEU B 1 431 ? -37.996 -19.630 59.699 1.00 35.72 431 LEU B N 1
ATOM 6948 C CA . LEU B 1 431 ? -38.200 -21.074 59.752 1.00 32.50 431 LEU B CA 1
ATOM 6949 C C . LEU B 1 431 ? -36.911 -21.781 60.148 1.00 31.57 431 LEU B C 1
ATOM 6950 O O . LEU B 1 431 ? -36.950 -22.756 60.899 1.00 36.04 431 LEU B O 1
ATOM 6955 N N . ALA B 1 432 ? -35.773 -21.268 59.664 1.00 30.87 432 ALA B N 1
ATOM 6956 C CA . ALA B 1 432 ? -34.472 -21.861 59.930 1.00 30.33 432 ALA B CA 1
ATOM 6957 C C . ALA B 1 432 ? -34.011 -21.743 61.390 1.00 33.02 432 ALA B C 1
ATOM 6958 O O . ALA B 1 432 ? -33.118 -22.492 61.786 1.00 37.62 432 ALA B O 1
ATOM 6960 N N . THR B 1 433 ? -34.560 -20.797 62.177 1.00 32.16 433 THR B N 1
ATOM 6961 C CA . THR B 1 433 ? -33.947 -20.396 63.434 1.00 31.20 433 THR B CA 1
ATOM 6962 C C . THR B 1 433 ? -33.789 -21.578 64.401 1.00 31.71 433 THR B C 1
ATOM 6963 O O . THR B 1 433 ? -34.669 -22.411 64.503 1.00 32.01 433 THR B O 1
ATOM 6967 N N . ILE B 1 434 ? -32.650 -21.630 65.106 1.00 33.94 434 ILE B N 1
ATOM 6968 C CA . ILE B 1 434 ? -32.355 -22.661 66.088 1.00 40.50 434 ILE B CA 1
ATOM 6969 C C . ILE B 1 434 ? -32.006 -21.998 67.421 1.00 38.85 434 ILE B C 1
ATOM 6970 O O . ILE B 1 434 ? -31.267 -21.013 67.456 1.00 35.13 434 ILE B O 1
ATOM 6975 N N . ALA B 1 435 ? -32.520 -22.587 68.511 1.00 41.31 435 ALA B N 1
ATOM 6976 C CA . ALA B 1 435 ? -32.308 -22.079 69.858 1.00 44.48 435 ALA B CA 1
ATOM 6977 C C . ALA B 1 435 ? -32.371 -23.233 70.855 1.00 41.90 435 ALA B C 1
ATOM 6978 O O . ALA B 1 435 ? -33.332 -23.992 70.859 1.00 39.51 435 ALA B O 1
ATOM 6980 N N . THR B 1 436 ? -31.366 -23.347 71.720 1.00 42.50 436 THR B N 1
ATOM 6981 C CA . THR B 1 436 ? -31.220 -24.544 72.535 1.00 47.42 436 THR B CA 1
ATOM 6982 C C . THR B 1 436 ? -30.244 -24.239 73.662 1.00 49.34 436 THR B C 1
ATOM 6983 O O . THR B 1 436 ? -29.023 -24.202 73.452 1.00 52.45 436 THR B O 1
ATOM 6987 N N . GLY B 1 437 ? -30.806 -24.034 74.857 1.00 38.10 437 GLY B N 1
ATOM 6988 C CA . GLY B 1 437 ? -30.018 -23.491 75.943 1.00 37.11 437 GLY B CA 1
ATOM 6989 C C . GLY B 1 437 ? -29.483 -22.116 75.545 1.00 36.47 437 GLY B C 1
ATOM 6990 O O . GLY B 1 437 ? -30.239 -21.263 75.084 1.00 28.70 437 GLY B O 1
ATOM 6991 N N . ARG B 1 438 ? -28.157 -21.968 75.619 1.00 38.61 438 ARG B N 1
ATOM 6992 C CA . ARG B 1 438 ? -27.510 -20.687 75.403 1.00 42.67 438 ARG B CA 1
ATOM 6993 C C . ARG B 1 438 ? -27.104 -20.521 73.926 1.00 39.46 438 ARG B C 1
ATOM 6994 O O . ARG B 1 438 ? -26.575 -19.489 73.543 1.00 39.34 438 ARG B O 1
ATOM 7002 N N . HIS B 1 439 ? -27.435 -21.498 73.073 1.00 39.98 439 HIS B N 1
ATOM 7003 C CA . HIS B 1 439 ? -27.047 -21.519 71.670 1.00 36.59 439 HIS B CA 1
ATOM 7004 C C . HIS B 1 439 ? -28.166 -21.002 70.770 1.00 35.91 439 HIS B C 1
ATOM 7005 O O . HIS B 1 439 ? -29.280 -21.538 70.760 1.00 37.20 439 HIS B O 1
ATOM 7012 N N . LEU B 1 440 ? -27.813 -19.973 69.988 1.00 34.36 440 LEU B N 1
ATOM 7013 C CA . LEU B 1 440 ? -28.648 -19.484 68.913 1.00 31.52 440 LEU B CA 1
ATOM 7014 C C . LEU B 1 440 ? -27.897 -19.585 67.576 1.00 31.26 440 LEU B C 1
ATOM 7015 O O . LEU B 1 440 ? -26.673 -19.315 67.465 1.00 23.15 440 LEU B O 1
ATOM 7020 N N . VAL B 1 441 ? -28.687 -19.990 66.561 1.00 29.98 441 VAL B N 1
ATOM 7021 C CA . VAL B 1 441 ? -28.225 -20.019 65.181 1.00 32.44 441 VAL B CA 1
ATOM 7022 C C . VAL B 1 441 ? -29.218 -19.269 64.298 1.00 28.35 441 VAL B C 1
ATOM 7023 O O . VAL B 1 441 ? -30.392 -19.624 64.192 1.00 25.79 441 VAL B O 1
ATOM 7027 N N . LEU B 1 442 ? -28.731 -18.221 63.635 1.00 28.86 442 LEU B N 1
ATOM 7028 C CA . LEU B 1 442 ? -29.600 -17.386 62.817 1.00 27.06 442 LEU B CA 1
ATOM 7029 C C . LEU B 1 442 ? -29.107 -17.437 61.379 1.00 25.20 442 LEU B C 1
ATOM 7030 O O . LEU B 1 442 ? -27.885 -17.462 61.158 1.00 22.54 442 LEU B O 1
ATOM 7035 N N . TYR B 1 443 ? -30.066 -17.424 60.436 1.00 23.94 443 TYR B N 1
ATOM 7036 C CA . TYR B 1 443 ? -29.749 -17.444 59.017 1.00 25.96 443 TYR B CA 1
ATOM 7037 C C . TYR B 1 443 ? -30.209 -16.148 58.360 1.00 25.44 443 TYR B C 1
ATOM 7038 O O . TYR B 1 443 ? -31.382 -15.801 58.469 1.00 27.50 443 TYR B O 1
ATOM 7047 N N . VAL B 1 444 ? -29.288 -15.453 57.665 1.00 23.15 444 VAL B N 1
ATOM 7048 C CA . VAL B 1 444 ? -29.579 -14.124 57.156 1.00 24.30 444 VAL B CA 1
ATOM 7049 C C . VAL B 1 444 ? -29.286 -14.096 55.659 1.00 21.09 444 VAL B C 1
ATOM 7050 O O . VAL B 1 444 ? -28.171 -14.353 55.263 1.00 23.53 444 VAL B O 1
ATOM 7054 N N . TRP B 1 445 ? -30.278 -13.729 54.848 1.00 20.45 445 TRP B N 1
ATOM 7055 C CA . TRP B 1 445 ? -30.090 -13.488 53.427 1.00 21.61 445 TRP B CA 1
ATOM 7056 C C . TRP B 1 445 ? -29.658 -12.057 53.217 1.00 22.38 445 TRP B C 1
ATOM 7057 O O . TRP B 1 445 ? -30.052 -11.174 53.975 1.00 22.53 445 TRP B O 1
ATOM 7068 N N . TYR B 1 446 ? -28.872 -11.838 52.162 1.00 23.82 446 TYR B N 1
ATOM 7069 C CA . TYR B 1 446 ? -28.722 -10.490 51.654 1.00 21.97 446 TYR B CA 1
ATOM 7070 C C . TYR B 1 446 ? -28.336 -10.475 50.188 1.00 21.66 446 TYR B C 1
ATOM 7071 O O . TYR B 1 446 ? -27.473 -11.219 49.759 1.00 24.76 446 TYR B O 1
ATOM 7080 N N . ASP B 1 447 ? -28.949 -9.549 49.452 1.00 21.75 447 ASP B N 1
ATOM 7081 C CA . ASP B 1 447 ? -28.480 -9.191 48.136 1.00 20.31 447 ASP B CA 1
ATOM 7082 C C . ASP B 1 447 ? -27.270 -8.312 48.339 1.00 21.18 447 ASP B C 1
ATOM 7083 O O . ASP B 1 447 ? -27.408 -7.104 48.506 1.00 26.28 447 ASP B O 1
ATOM 7088 N N . ASN B 1 448 ? -26.098 -8.953 48.342 1.00 22.43 448 ASN B N 1
ATOM 7089 C CA . ASN B 1 448 ? -24.844 -8.259 48.598 1.00 23.26 448 ASN B CA 1
ATOM 7090 C C . ASN B 1 448 ? -24.547 -7.153 47.593 1.00 21.47 448 ASN B C 1
ATOM 7091 O O . ASN B 1 448 ? -23.665 -6.350 47.859 1.00 22.19 448 ASN B O 1
ATOM 7096 N N . GLU B 1 449 ? -25.222 -7.099 46.441 1.00 20.15 449 GLU B N 1
ATOM 7097 C CA . GLU B 1 449 ? -24.937 -5.986 45.549 1.00 22.20 449 GLU B CA 1
ATOM 7098 C C . GLU B 1 449 ? -25.872 -4.821 45.883 1.00 20.80 449 GLU B C 1
ATOM 7099 O O . GLU B 1 449 ? -25.363 -3.762 46.192 1.00 16.25 449 GLU B O 1
ATOM 7105 N N . PHE B 1 450 ? -27.205 -5.054 45.873 1.00 20.06 450 PHE B N 1
ATOM 7106 C CA . PHE B 1 450 ? -28.216 -4.011 45.933 1.00 21.93 450 PHE B CA 1
ATOM 7107 C C . PHE B 1 450 ? -28.552 -3.604 47.383 1.00 27.10 450 PHE B C 1
ATOM 7108 O O . PHE B 1 450 ? -28.747 -2.396 47.728 1.00 21.93 450 PHE B O 1
ATOM 7116 N N . GLY B 1 451 ? -28.656 -4.646 48.228 1.00 25.58 451 GLY B N 1
ATOM 7117 C CA . GLY B 1 451 ? -28.963 -4.428 49.628 1.00 24.39 451 GLY B CA 1
ATOM 7118 C C . GLY B 1 451 ? -27.939 -3.493 50.245 1.00 22.45 451 GLY B C 1
ATOM 7119 O O . GLY B 1 451 ? -28.292 -2.483 50.853 1.00 24.55 451 GLY B O 1
ATOM 7120 N N . TYR B 1 452 ? -26.673 -3.811 49.988 1.00 19.25 452 TYR B N 1
ATOM 7121 C CA . TYR B 1 452 ? -25.592 -2.991 50.465 1.00 19.70 452 TYR B CA 1
ATOM 7122 C C . TYR B 1 452 ? -25.658 -1.633 49.786 1.00 22.36 452 TYR B C 1
ATOM 7123 O O . TYR B 1 452 ? -25.416 -0.606 50.396 1.00 25.97 452 TYR B O 1
ATOM 7132 N N . SER B 1 453 ? -25.972 -1.610 48.495 1.00 22.02 453 SER B N 1
ATOM 7133 C CA . SER B 1 453 ? -25.940 -0.336 47.809 1.00 22.03 453 SER B CA 1
ATOM 7134 C C . SER B 1 453 ? -26.906 0.626 48.492 1.00 20.85 453 SER B C 1
ATOM 7135 O O . SER B 1 453 ? -26.576 1.781 48.661 1.00 18.67 453 SER B O 1
ATOM 7138 N N . ASN B 1 454 ? -28.074 0.120 48.904 1.00 25.37 454 ASN B N 1
ATOM 7139 C CA . ASN B 1 454 ? -29.111 0.943 49.515 1.00 25.60 454 ASN B CA 1
ATOM 7140 C C . ASN B 1 454 ? -28.649 1.557 50.845 1.00 24.86 454 ASN B C 1
ATOM 7141 O O . ASN B 1 454 ? -28.978 2.693 51.173 1.00 27.00 454 ASN B O 1
ATOM 7146 N N . GLN B 1 455 ? -27.874 0.800 51.612 1.00 26.38 455 GLN B N 1
ATOM 7147 C CA . GLN B 1 455 ? -27.266 1.306 52.823 1.00 25.56 455 GLN B CA 1
ATOM 7148 C C . GLN B 1 455 ? -26.328 2.446 52.460 1.00 27.49 455 GLN B C 1
ATOM 7149 O O . GLN B 1 455 ? -26.237 3.426 53.223 1.00 31.82 455 GLN B O 1
ATOM 7155 N N . VAL B 1 456 ? -25.596 2.312 51.350 1.00 22.34 456 VAL B N 1
ATOM 7156 C CA . VAL B 1 456 ? -24.635 3.355 51.035 1.00 23.32 456 VAL B CA 1
ATOM 7157 C C . VAL B 1 456 ? -25.378 4.637 50.634 1.00 23.01 456 VAL B C 1
ATOM 7158 O O . VAL B 1 456 ? -25.026 5.738 51.055 1.00 19.90 456 VAL B O 1
ATOM 7162 N N . ILE B 1 457 ? -26.421 4.497 49.827 1.00 24.40 457 ILE B N 1
ATOM 7163 C CA . ILE B 1 457 ? -27.267 5.635 49.530 1.00 26.35 457 ILE B CA 1
ATOM 7164 C C . ILE B 1 457 ? -27.755 6.330 50.799 1.00 30.31 457 ILE B C 1
ATOM 7165 O O . ILE B 1 457 ? -27.778 7.571 50.847 1.00 31.14 457 ILE B O 1
ATOM 7170 N N . ARG B 1 458 ? -28.167 5.562 51.819 1.00 27.96 458 ARG B N 1
ATOM 7171 C CA . ARG B 1 458 ? -28.666 6.206 53.030 1.00 27.18 458 ARG B CA 1
ATOM 7172 C C . ARG B 1 458 ? -27.552 6.997 53.718 1.00 28.37 458 ARG B C 1
ATOM 7173 O O . ARG B 1 458 ? -27.778 8.124 54.172 1.00 33.61 458 ARG B O 1
ATOM 7181 N N . ILE B 1 459 ? -26.346 6.425 53.769 1.00 23.62 459 ILE B N 1
ATOM 7182 C CA . ILE B 1 459 ? -25.227 7.137 54.342 1.00 26.31 459 ILE B CA 1
ATOM 7183 C C . ILE B 1 459 ? -25.013 8.427 53.559 1.00 31.29 459 ILE B C 1
ATOM 7184 O O . ILE B 1 459 ? -24.720 9.466 54.154 1.00 32.03 459 ILE B O 1
ATOM 7189 N N . VAL B 1 460 ? -25.148 8.345 52.227 1.00 32.14 460 VAL B N 1
ATOM 7190 C CA . VAL B 1 460 ? -24.879 9.499 51.392 1.00 34.68 460 VAL B CA 1
ATOM 7191 C C . VAL B 1 460 ? -25.892 10.601 51.734 1.00 30.66 460 VAL B C 1
ATOM 7192 O O . VAL B 1 460 ? -25.496 11.730 51.870 1.00 29.08 460 VAL B O 1
ATOM 7196 N N . GLU B 1 461 ? -27.161 10.271 51.961 1.00 28.43 461 GLU B N 1
ATOM 7197 C CA . GLU B 1 461 ? -28.171 11.267 52.250 1.00 28.97 461 GLU B CA 1
ATOM 7198 C C . GLU B 1 461 ? -28.058 11.814 53.679 1.00 28.98 461 GLU B C 1
ATOM 7199 O O . GLU B 1 461 ? -28.302 12.999 53.871 1.00 31.69 461 GLU B O 1
ATOM 7205 N N . GLU B 1 462 ? -27.742 11.006 54.687 1.00 27.16 462 GLU B N 1
ATOM 7206 C CA . GLU B 1 462 ? -27.440 11.596 55.981 1.00 33.25 462 GLU B CA 1
ATOM 7207 C C . GLU B 1 462 ? -26.347 12.646 55.865 1.00 35.16 462 GLU B C 1
ATOM 7208 O O . GLU B 1 462 ? -26.522 13.710 56.465 1.00 32.51 462 GLU B O 1
ATOM 7214 N N . ILE B 1 463 ? -25.233 12.293 55.185 1.00 31.83 463 ILE B N 1
ATOM 7215 C CA . ILE B 1 463 ? -24.087 13.176 55.019 1.00 33.53 463 ILE B CA 1
ATOM 7216 C C . ILE B 1 463 ? -24.482 14.426 54.228 1.00 34.26 463 ILE B C 1
ATOM 7217 O O . ILE B 1 463 ? -23.910 15.495 54.411 1.00 36.10 463 ILE B O 1
ATOM 7222 N N . ALA B 1 464 ? -25.403 14.279 53.282 1.00 32.49 464 ALA B N 1
ATOM 7223 C CA . ALA B 1 464 ? -25.809 15.398 52.456 1.00 35.78 464 ALA B CA 1
ATOM 7224 C C . ALA B 1 464 ? -26.893 16.211 53.160 1.00 39.44 464 ALA B C 1
ATOM 7225 O O . ALA B 1 464 ? -27.095 17.359 52.800 1.00 40.65 464 ALA B O 1
ATOM 7227 N N . GLY B 1 465 ? -27.593 15.616 54.134 1.00 38.99 465 GLY B N 1
ATOM 7228 C CA . GLY B 1 465 ? -28.640 16.303 54.872 1.00 38.53 465 GLY B CA 1
ATOM 7229 C C . GLY B 1 465 ? -30.012 16.195 54.203 1.00 42.78 465 GLY B C 1
ATOM 7230 O O . GLY B 1 465 ? -30.869 17.046 54.395 1.00 48.31 465 GLY B O 1
ATOM 7231 N N . VAL B 1 466 ? -30.255 15.129 53.440 1.00 45.24 466 VAL B N 1
ATOM 7232 C CA . VAL B 1 466 ? -31.430 15.096 52.589 1.00 41.70 466 VAL B CA 1
ATOM 7233 C C . VAL B 1 466 ? -32.164 13.768 52.750 1.00 44.37 466 VAL B C 1
ATOM 7234 O O . VAL B 1 466 ? -33.039 13.457 51.942 1.00 44.34 466 VAL B O 1
ATOM 7238 N N . ARG B 1 467 ? -31.853 13.001 53.807 1.00 38.53 467 ARG B N 1
ATOM 7239 C CA . ARG B 1 467 ? -32.784 11.972 54.227 1.00 40.41 467 ARG B CA 1
ATOM 7240 C C . ARG B 1 467 ? -34.171 12.591 54.241 1.00 42.76 467 ARG B C 1
ATOM 7241 O O . ARG B 1 467 ? -34.319 13.697 54.733 1.00 57.97 467 ARG B O 1
ATOM 7249 N N . PRO B 1 468 ? -35.224 11.977 53.658 1.00 45.87 468 PRO B N 1
ATOM 7250 C CA . PRO B 1 468 ? -36.582 12.491 53.844 1.00 45.19 468 PRO B CA 1
ATOM 7251 C C . PRO B 1 468 ? -37.096 12.141 55.242 1.00 45.19 468 PRO B C 1
ATOM 7252 O O . PRO B 1 468 ? -36.660 11.171 55.849 1.00 43.05 468 PRO B O 1
ATOM 7256 N N . ARG B 1 469 ? -37.982 12.979 55.784 1.00 54.66 469 ARG B N 1
ATOM 7257 C CA . ARG B 1 469 ? -38.585 12.703 57.076 1.00 65.16 469 ARG B CA 1
ATOM 7258 C C . ARG B 1 469 ? -39.999 12.183 56.832 1.00 60.62 469 ARG B C 1
ATOM 7259 O O . ARG B 1 469 ? -40.708 12.656 55.935 1.00 53.28 469 ARG B O 1
ATOM 7267 N N . VAL B 1 470 ? -40.393 11.177 57.615 1.00 56.84 470 VAL B N 1
ATOM 7268 C CA . VAL B 1 470 ? -41.667 10.520 57.381 1.00 61.02 470 VAL B CA 1
ATOM 7269 C C . VAL B 1 470 ? -42.635 10.975 58.469 1.00 56.62 470 VAL B C 1
ATOM 7270 O O . VAL B 1 470 ? -42.284 10.991 59.643 1.00 53.24 470 VAL B O 1
ATOM 7274 N N . TYR B 1 471 ? -43.836 11.382 58.051 1.00 61.47 471 TYR B N 1
ATOM 7275 C CA . TYR B 1 471 ? -44.892 11.821 58.953 1.00 71.07 471 TYR B CA 1
ATOM 7276 C C . TYR B 1 471 ? -46.092 10.880 58.851 1.00 71.63 471 TYR B C 1
ATOM 7277 O O . TYR B 1 471 ? -46.600 10.678 57.750 1.00 62.29 471 TYR B O 1
ATOM 7286 N N . PRO B 1 472 ? -46.614 10.293 59.958 1.00 82.70 472 PRO B N 1
ATOM 7287 C CA . PRO B 1 472 ? -46.099 10.468 61.317 1.00 87.02 472 PRO B CA 1
ATOM 7288 C C . PRO B 1 472 ? -45.414 9.238 61.943 1.00 82.00 472 PRO B C 1
ATOM 7289 O O . PRO B 1 472 ? -44.711 8.546 61.227 1.00 74.89 472 PRO B O 1
#

Sequence (936 aa):
HNHKDWNDRIAVAEEMVPLIGRLHRNNNVVVSVFGRLLVNVSDIDIIKSHRYARHIISLPLESSLDILRELVDMNLGTASIDLGQLAYSFEESESTDLRAFLEDALAPVIGAETDINPTDIVLYGFGRIGRLLARILVSREALYDGARLRAIVVRKNGEEDLVKRASLLRRDSVHGGFDGTITTDYDNNIIWANGTPIKVIYSNDPATIDYTEYGINDAVVVDNTGRWRDREGLSQHLKSKGVAKVVLTAPGKGDLKNIVYGINHTDITADDQIVSAASCTTNAITPVLKVINDRYGVEFGHVETVHSFTNDQNLIDNFHKGSRRGRAAGLNMVLTETGAAKAVSKALPELEGKLTGNAIRVPTPDVSMAVLNLTLNTEVDRDEVNEFLRRVSLHSDLRQQIDWIRSPEVVSTDFVGTTHAGIVDGLATIATGRHLVLYVWYDNEFGYSNQVIRIVEEIAGVRPRVYPNHKDWNDRIAVAEEMVPLIGRLHRNNNVVVSVFGRLLVNVSDIDIIKSHRYARHIISKLPLESSLDILRELVDMNLGTASIDLGQLAYSFEESESTDLRAFLEDALAPVIGAETDINPTDIVLYGFGRIGRLLARILVSREALYDGARLRAIVVRKNGEEDLVKRASLLRRDSVHGGFDGTITTDYDNNIIWANGTPIKVIYSNDPATIDYTEYGINDAVVVDNTGRWRDREGLSQHLKSKGVAKVVLTAPGKGDLKNIVYGINHTDITADDQIVSAASCTTNAITPVLKVINDRYGVEFGHVETVHSFTNDQNLIDNFHKGSRRGRAAGLNMVLTETGAAKAVSKALPELEGKLTGNAIRVPTPDVSMAVLNLTLNTEVDRDEVNEFLRRVSLHSDLRQQIDWIRSPEVVSTDFVGTTHAGIVDGLATIATGRHLVLYVWYDNEFGYSNQVIRIVEEIAGVRPRVYP

Secondary structure (DSSP, 8-state):
---TTHHHHHHHHHHHHHHHHHHHHHH-EEEESSS-B-SS--HHHHHHHHHGGGTTT---HHHHHHHHHHHTTS---SEEEEHHHHHHHHHTTT---HHHHTTTTTTTTSS----PPPEEEEEE--SHHHHHHHHHHHHHHHHT-SEEEEEEEE---SSSHHHHHHHHHH--TTT-S-SS-EEEETTTTEEEETTEEEEEEE-S-TTS--GGGGT--SEEEEE-S-S--SHHHHTHHHHSTTEEEEEESSPPPTTPPB--TTTSGGG--TT--EEE---HHHHHHHHHHHHHHHHS-EEEEEEEEEE---TTS-SSS---SSTTTTS-TTT--EEE---HHHHHHHH-GGGTTSEEEEEEE-S-SS-EEEEEEEEESS---HHHHHHHHHHHHHHSTTTTTEEEE--TT--GGGGTT--SSEEEEGGG-EEETTEEEEEEEE-TTHHHHHHHHHHHHHHHT----EE-/--TTHHHHHHHHHHHHHHHHHHHHTT-EEEEETTEE-SS--HHHHHHHHHGGGGTS----HHHHHHHHHTTSSS-B-SEEEETTHHHHHHHTTT-S-HHHHHHHHTTTTBT--S----EEEEEE--SHHHHHHHHHHHHHHTTT--EEEEEEEE---SSSHHHHHHHHHH--TTT-S-SS-EEEETTTTEEEETTEEEEEEE-S-TTS-BGGGGT--SEEEEE-S-S--SHHHHGGGGGSBTEEEEEESSPPPTT--B--TTTSGGG--TT--EEE---HHHHHHHHHHHHHHHHT-EEEEEEEEEEE--TTSBSSS---SSSSTTSBTTT--EEE---HHHHHHHHSGGGTTSEEEEEEEES-SS-EEEEEEEEESS---HHHHHHHHHHHHHHSTTTTT-EEE--SS--GGGGTT--SS-EEEEEEEEEETTEEEEEEEE-TTHHHHHHHHHHHHHHHT----EE-

Solvent-accessible surface area: 41010 Å² total; per-residue (Å²): 160,42,3,172,52,6,110,103,57,37,51,22,0,38,89,0,42,54,25,6,16,110,0,24,92,105,22,55,0,3,0,9,2,45,61,107,61,5,9,85,48,33,30,31,50,1,2,47,8,3,42,55,1,107,69,32,62,109,40,88,11,86,29,0,10,68,4,0,129,41,0,56,102,4,111,6,0,55,8,13,0,8,0,0,80,2,8,95,46,35,130,121,45,160,49,118,94,39,82,55,45,1,71,112,20,0,52,92,7,55,44,54,134,45,103,83,129,48,27,24,0,0,0,12,12,7,31,71,33,0,28,8,0,0,35,10,2,6,63,49,34,60,30,51,56,3,5,85,1,60,0,0,2,10,168,110,120,38,119,120,6,3,65,116,48,1,17,77,0,62,70,19,85,41,33,35,56,17,93,9,13,7,24,38,34,129,135,80,46,26,2,21,0,12,32,5,55,1,51,4,5,52,19,130,54,3,22,103,13,56,0,53,130,68,52,1,79,102,0,5,0,1,0,21,54,37,182,49,78,59,100,147,9,0,32,54,0,47,162,3,136,8,21,29,42,1,0,1,19,14,48,6,109,64,101,3,75,22,0,1,16,23,32,20,34,112,74,29,70,96,133,23,88,4,1,0,1,2,33,25,7,2,1,0,0,0,0,0,0,64,14,0,26,100,110,14,15,1,80,88,0,52,1,38,2,50,9,0,60,49,132,94,21,29,168,114,62,114,192,32,200,9,102,119,86,1,137,1,12,40,127,49,157,14,105,5,136,32,54,3,15,179,27,0,6,119,22,5,91,86,0,120,72,70,20,61,20,49,7,48,46,30,67,44,70,6,4,2,28,0,29,0,73,4,27,0,88,59,137,15,84,78,103,63,0,13,77,22,0,55,112,12,10,36,100,33,132,13,106,70,4,0,38,31,35,161,26,37,96,16,75,28,63,37,10,44,36,35,57,50,4,0,4,0,14,1,72,37,4,84,19,93,25,83,100,1,19,0,50,0,29,3,0,10,17,37,1,12,0,17,0,0,3,10,0,0,5,63,25,26,64,12,58,40,174,86,50,68,104,2,180,70,12,105,100,52,24,34,21,0,44,102,0,42,44,23,5,10,105,1,33,118,102,20,59,0,3,0,7,0,26,38,97,58,4,7,82,48,33,28,29,46,0,2,56,2,6,80,66,0,118,75,28,51,93,175,34,79,10,88,34,0,32,74,4,0,49,59,0,51,94,5,111,3,0,40,16,11,0,8,0,1,66,0,12,91,40,31,111,112,71,106,72,113,86,32,68,57,45,0,75,117,32,0,48,91,3,72,52,45,141,52,104,90,136,48,27,24,0,0,0,11,10,8,33,72,36,0,23,9,1,0,36,13,3,8,54,53,37,53,24,45,50,3,5,84,1,62,0,0,3,11,176,107,134,51,110,110,13,5,54,99,56,1,4,80,1,62,69,20,76,39,33,35,60,18,98,9,10,6,21,33,23,126,133,81,46,29,1,20,0,13,23,5,53,1,50,3,5,50,19,119,55,4,20,104,11,56,0,57,134,72,53,1,80,99,0,2,0,1,0,22,58,33,176,44,80,62,95,149,7,0,30,48,0,46,147,4,137,7,20,31,42,1,0,0,17,15,43,2,113,59,108,4,67,8,0,0,15,20,27,21,38,114,83,31,64,98,127,27,94,4,0,0,0,0,32,26,5,0,1,0,0,0,0,0,0,67,16,0,27,95,130,23,13,3,91,79,0,44,1,46,2,61,7,0,62,48,135,71,16,30,168,113,62,110,184,41,204,25,54,141,46,6,135,0,8,42,125,47,160,6,73,2,130,38,56,2,23,158,8,0,20,91,9,6,97,80,0,125,73,83,18,66,26,40,5,44,21,29,61,48,70,6,4,2,29,0,31,0,72,3,28,0,93,63,131,14,101,87,108,61,0,11,96,40,0,66,162,12,1,16,119,33,137,7,88,57,6,1,21,35,38,132,30,114,54,30,81,35,51,41,9,51,38,31,54,31,2,1,4,0,26,2,94,33,3,80,18,93,29,101,92,0,16,0,55,0,40,3,0,8,16,42,0,9,0,17,0,0,2,19,0,1,5,66,25,24,63,17,72,48,174,72,38,70